Protein AF-A0A2D6RY89-F1 (afdb_monomer_lite)

pLDDT: mean 85.12, std 18.23, range [28.41, 98.81]

Sequence (759 aa):
MRASQLAQAGSLTVRNNATIEAAAVDLNHQANDFQGNVALNVSGTTVVADANVLNVSGQLNGAAELRAQSIEQDGTLTANSSVLLQANHVDLGKQGNSFNSLLRVEDASQATLSSAGTLRVQGANLGNLNLQAQEASLGELGELQQLDIAAAEVRQTAALNVKGDTHLRSDRVDLNNSENDFIGKITVQNPDSANASVSITDKNDLSMQAENLALAARVLGNFELQANNVELGSTQVDGASQIELTGALTQSRSVMLNDASLTAAQISLTNSGNRFNGNTQVQSGGSVALGTSGNLNVNTTSSTGTLALNVGGNAEVSGMQVQFADSQFDGDLVVSANQISQVGRLQVGGDARLESIGGEIDLQHADNRFRGTVSASAEQTRLSTLGDMQLLNLNSRGGQLTADGRMLLLGTIEQTGGALTFTAKGVSRPLSSADIALVLPPSLDVFSSKEAVNPFTGLGRITVASPMIHQRSGQLLTTAGATTQFDSPENGSIVLTQNNQINGQVGVLAGRSHNQSFSYVADRGASLFAVNNDVRLNIGGQGAEADLIAVRARGLATQGSEAVIRARMPYNDLAVGTARSYAGLTLSIPLGGVNGQPGGLATFGESSGSGQSAGAGAIRVEVGDINRPGLGGFLTVLPFEGSNLLPGQVVYLAGPERKGTQAFFYDGARSLDRIPVVYNGTLLLSPQEAAALTTAQGAVVLARQEQTRSVVRTENVAGKIINGVVAEVGPGRPATEGEGGPTKPATCDAEDSGLSCAP

Radius of gyration: 50.95 Å; chains: 1; bounding box: 98×72×189 Å

Secondary structure (DSSP, 8-state):
-EEEEEE-SS--EE-S-EEEEEEEEEE--TT-EE-S-EEEEESS-EEEE-SSEEEEEEEE-S-EEEESSEEEEEEEEEESS-EEEE-SEEEE--TT-EE-SEEEEES-SEEEEE-SSEEEEEEES--EEEEE-SEEEE----EESEEEEE-SEEEESS--EESS-EEEE-SEEEE--TT-EE-S-EEEE-SS-S-EEEEEEESS-EEEE-SEEEEEEEESS-EEEEESEEEEEEEEESS-EEEEESSEEEESS-EEESSEEEE-SEEEE--TT-EE-SEEEEE-SS-EEEEESS-EEEE-TT--S-EEEEESS-EEEEEEEEEE-SEEESS-EEEEEEEEEESS-EEESS-EEEEESSSEEEE--TT-EE-SEEEEEEEEEEEEESS-EEEEEEEEEEEEEEESS-EEE-S-EEE-SSEEEEEE-PPP-BPPHHHHHHHS-TTT-SSTT--PBPTTTS-SB--BBPEEEEE-SS-EEE-TT-EEEEEETTT-EEEEEEEEEE-SEEEEEESSSSSPPP---TTT-B-EEEEEESS-EEEEEEEEEESEEEEEESEEEE-SSS-EEEE-----TTTTTGGGS--SEEEE---BPGGGSBPPPPEESPPPTTSS--TTSSEEEEEB-TTSTT-B--EEEE-STTS---TT--B-EE----TTT--EESS----TTSEEEEETTEEPPPHHHHHHHHHHHHHHHHHHHHHHHHH---HHHHHHHHTT-S----S---------------------S------

Structure (mmCIF, N/CA/C/O backbone):
data_AF-A0A2D6RY89-F1
#
_entry.id   AF-A0A2D6RY89-F1
#
loop_
_atom_site.group_PDB
_atom_site.id
_atom_site.type_symbol
_atom_site.label_atom_id
_atom_site.label_alt_id
_atom_site.label_comp_id
_atom_site.label_asym_id
_atom_site.label_entity_id
_atom_site.label_seq_id
_atom_site.pdbx_PDB_ins_code
_atom_site.Cartn_x
_atom_site.Cartn_y
_atom_site.Cartn_z
_atom_site.occupancy
_atom_site.B_iso_or_equiv
_atom_site.auth_seq_id
_atom_site.auth_comp_id
_atom_site.auth_asym_id
_atom_site.auth_atom_id
_atom_site.pdbx_PDB_model_num
ATOM 1 N N . MET A 1 1 ? -37.012 -13.745 69.828 1.00 83.62 1 MET A N 1
ATOM 2 C CA . MET A 1 1 ? -38.297 -14.470 69.780 1.00 83.62 1 MET A CA 1
ATOM 3 C C . MET A 1 1 ? -38.083 -15.801 69.083 1.00 83.62 1 MET A C 1
ATOM 5 O O . MET A 1 1 ? -37.365 -15.826 68.093 1.00 83.62 1 MET A O 1
ATOM 9 N N . ARG A 1 2 ? -38.680 -16.878 69.604 1.00 88.75 2 ARG A N 1
ATOM 10 C CA . ARG A 1 2 ? -38.724 -18.203 68.969 1.00 88.75 2 ARG A CA 1
ATOM 11 C C . ARG A 1 2 ? -40.179 -18.557 68.690 1.00 88.75 2 ARG A C 1
ATOM 13 O O . ARG A 1 2 ? -40.967 -18.533 69.631 1.00 88.75 2 ARG A O 1
ATOM 20 N N . ALA A 1 3 ? -40.539 -18.854 67.446 1.00 88.69 3 ALA A N 1
ATOM 21 C CA . ALA A 1 3 ? -41.918 -19.182 67.076 1.00 88.69 3 ALA A CA 1
ATOM 22 C C . ALA A 1 3 ? -41.970 -20.140 65.880 1.00 88.69 3 ALA A C 1
ATOM 24 O O . ALA A 1 3 ? -41.087 -20.122 65.037 1.00 88.69 3 ALA A O 1
ATOM 25 N N . SER A 1 4 ? -43.012 -20.960 65.748 1.00 88.00 4 SER A N 1
ATOM 26 C CA . SER A 1 4 ? -43.257 -21.664 64.478 1.00 88.00 4 SER A CA 1
ATOM 27 C C . SER A 1 4 ? -43.655 -20.671 63.383 1.00 88.00 4 SER A C 1
ATOM 29 O O . SER A 1 4 ? -43.133 -20.721 62.278 1.00 88.00 4 SER A O 1
ATOM 31 N N . GLN A 1 5 ? -44.510 -19.710 63.719 1.00 93.25 5 GLN A N 1
ATOM 32 C CA . GLN A 1 5 ? -44.914 -18.608 62.858 1.00 93.25 5 GLN A CA 1
ATOM 33 C C . GLN A 1 5 ? -44.946 -17.328 63.690 1.00 93.25 5 GLN A C 1
ATOM 35 O O . GLN A 1 5 ? -45.514 -17.311 64.783 1.00 93.25 5 GLN A O 1
ATOM 40 N N . LEU A 1 6 ? -44.336 -16.266 63.177 1.00 94.00 6 LEU A N 1
ATOM 41 C CA . LEU A 1 6 ? -44.376 -14.936 63.766 1.00 94.00 6 LEU A CA 1
ATOM 42 C C . LEU A 1 6 ? -45.165 -14.022 62.831 1.00 94.00 6 LEU A C 1
ATOM 44 O O . LEU A 1 6 ? -44.721 -13.754 61.723 1.00 94.00 6 LEU A O 1
ATOM 48 N N . ALA A 1 7 ? -46.325 -13.555 63.276 1.00 92.50 7 ALA A N 1
ATOM 49 C CA . ALA A 1 7 ? -47.165 -12.622 62.534 1.00 92.50 7 ALA A CA 1
ATOM 50 C C . ALA A 1 7 ? -47.575 -11.462 63.443 1.00 92.50 7 ALA A C 1
ATOM 52 O O . ALA A 1 7 ? -47.638 -11.624 64.667 1.00 92.50 7 ALA A O 1
ATOM 53 N N . GLN A 1 8 ? -47.872 -10.307 62.855 1.00 92.81 8 GLN A N 1
ATOM 54 C CA . GLN A 1 8 ? -48.318 -9.125 63.592 1.00 92.81 8 GLN A CA 1
ATOM 55 C C . GLN A 1 8 ? -49.757 -8.725 63.254 1.00 92.81 8 GLN A C 1
ATOM 57 O O . GLN A 1 8 ? -50.231 -8.925 62.140 1.00 92.81 8 GLN A O 1
ATOM 62 N N . ALA A 1 9 ? -50.440 -8.119 64.228 1.00 86.88 9 ALA A N 1
ATOM 63 C CA . ALA A 1 9 ? -51.794 -7.579 64.072 1.00 86.88 9 ALA A CA 1
ATOM 64 C C . ALA A 1 9 ? -51.831 -6.038 63.968 1.00 86.88 9 ALA A C 1
ATOM 66 O O . ALA A 1 9 ? -52.873 -5.468 63.661 1.00 86.88 9 ALA A O 1
ATOM 67 N N . GLY A 1 10 ? -50.709 -5.363 64.238 1.00 90.12 10 GLY A N 1
ATOM 68 C CA . GLY A 1 10 ? -50.548 -3.907 64.203 1.00 90.12 10 GLY A CA 1
ATOM 69 C C . GLY A 1 10 ? -49.065 -3.526 64.176 1.00 90.12 10 GLY A C 1
ATOM 70 O O . GLY A 1 10 ? -48.212 -4.414 64.143 1.00 90.12 10 GLY A O 1
ATOM 71 N N . SER A 1 11 ? -48.760 -2.226 64.189 1.00 93.56 11 SER A N 1
ATOM 72 C CA . SER A 1 11 ? -47.380 -1.725 64.154 1.00 93.56 11 SER A CA 1
ATOM 73 C C . SER A 1 11 ? -46.571 -2.136 65.386 1.00 93.56 11 SER A C 1
ATOM 75 O O . SER A 1 11 ? -47.063 -2.061 66.516 1.00 93.56 11 SER A O 1
ATOM 77 N N . LEU A 1 12 ? -45.307 -2.487 65.176 1.00 93.94 12 LEU A N 1
ATOM 78 C CA . LEU A 1 12 ? -44.342 -2.796 66.225 1.00 93.94 12 LEU A CA 1
ATOM 79 C C . LEU A 1 12 ? -43.350 -1.644 66.410 1.00 93.94 12 LEU A C 1
ATOM 81 O O . LEU A 1 12 ? -42.883 -1.069 65.437 1.00 93.94 12 LEU A O 1
ATOM 85 N N . THR A 1 13 ? -42.976 -1.359 67.657 1.00 94.69 13 THR A N 1
ATOM 86 C CA . THR A 1 13 ? -41.831 -0.493 67.977 1.00 94.69 13 THR A CA 1
ATOM 87 C C . THR A 1 13 ? -40.841 -1.292 68.807 1.00 94.69 13 THR A C 1
ATOM 89 O O . THR A 1 13 ? -41.151 -1.694 69.934 1.00 94.69 13 THR A O 1
ATOM 92 N N . VAL A 1 14 ? -39.646 -1.519 68.272 1.00 94.19 14 VAL A N 1
ATOM 93 C CA . VAL A 1 14 ? -38.585 -2.274 68.941 1.00 94.19 14 VAL A CA 1
ATOM 94 C C . VAL A 1 14 ? -37.374 -1.366 69.120 1.00 94.19 14 VAL A C 1
ATOM 96 O O . VAL A 1 14 ? -36.727 -0.980 68.158 1.00 94.19 14 VAL A O 1
ATOM 99 N N . ARG A 1 15 ? -37.064 -1.013 70.373 1.00 91.69 15 ARG A N 1
ATOM 100 C CA . ARG A 1 15 ? -36.034 -0.005 70.704 1.00 91.69 15 ARG A CA 1
ATOM 101 C C . ARG A 1 15 ? -34.585 -0.502 70.664 1.00 91.69 15 ARG A C 1
ATOM 103 O O . ARG A 1 15 ? -33.672 0.302 70.756 1.00 91.69 15 ARG A O 1
ATOM 110 N N . ASN A 1 16 ? -34.375 -1.813 70.620 1.00 92.75 16 ASN A N 1
ATOM 111 C CA . ASN A 1 16 ? -33.058 -2.456 70.660 1.00 92.75 16 ASN A CA 1
ATOM 112 C C . ASN A 1 16 ? -33.005 -3.561 69.594 1.00 92.75 16 ASN A C 1
ATOM 114 O O . ASN A 1 16 ? -33.972 -3.771 68.865 1.00 92.75 16 ASN A O 1
ATOM 118 N N . ASN A 1 17 ? -31.910 -4.319 69.550 1.00 94.06 17 ASN A N 1
ATOM 119 C CA . ASN A 1 17 ? -31.769 -5.458 68.646 1.00 94.06 17 ASN A CA 1
ATOM 120 C C . ASN A 1 17 ? -32.882 -6.504 68.842 1.00 94.06 17 ASN A C 1
ATOM 122 O O . ASN A 1 17 ? -33.258 -6.843 69.970 1.00 94.06 17 ASN A O 1
ATOM 126 N N . ALA A 1 18 ? -33.354 -7.066 67.732 1.00 94.19 18 ALA A N 1
ATOM 127 C CA . ALA A 1 18 ? -34.334 -8.138 67.685 1.00 94.19 18 ALA A CA 1
ATOM 128 C C . ALA A 1 18 ? -33.711 -9.395 67.070 1.00 94.19 18 ALA A C 1
ATOM 130 O O . ALA A 1 18 ? -33.340 -9.403 65.904 1.00 94.19 18 ALA A O 1
ATOM 131 N N . THR A 1 19 ? -33.640 -10.491 67.826 1.00 95.81 19 THR A N 1
ATOM 132 C CA . THR A 1 19 ? -33.309 -11.813 67.266 1.00 95.81 19 THR A CA 1
ATOM 133 C C . THR A 1 19 ? -34.592 -12.594 67.029 1.00 95.81 19 THR A C 1
ATOM 135 O O . THR A 1 19 ? -35.353 -12.824 67.974 1.00 95.81 19 THR A O 1
ATOM 138 N N . ILE A 1 20 ? -34.844 -13.008 65.792 1.00 95.94 20 ILE A N 1
ATOM 139 C CA . ILE A 1 20 ? -36.036 -13.749 65.379 1.00 95.94 20 ILE A CA 1
ATOM 140 C C . ILE A 1 20 ? -35.599 -15.120 64.872 1.00 95.94 20 ILE A C 1
ATOM 142 O O . ILE A 1 20 ? -34.887 -15.227 63.884 1.00 95.94 20 ILE A O 1
ATOM 146 N N . GLU A 1 21 ? -36.050 -16.173 65.544 1.00 96.44 21 GLU A N 1
ATOM 147 C CA . GLU A 1 21 ? -35.872 -17.562 65.127 1.00 96.44 21 GLU A CA 1
ATOM 148 C C . GLU A 1 21 ? -37.260 -18.149 64.847 1.00 96.44 21 GLU A C 1
ATOM 150 O O . GLU A 1 21 ? -38.028 -18.400 65.783 1.00 96.44 21 GLU A O 1
ATOM 155 N N . ALA A 1 22 ? -37.626 -18.313 63.574 1.00 95.81 22 ALA A N 1
ATOM 156 C CA . ALA A 1 22 ? -38.967 -18.773 63.215 1.00 95.81 22 ALA A CA 1
ATOM 157 C C . ALA A 1 22 ? -39.027 -19.632 61.949 1.00 95.81 22 ALA A C 1
ATOM 159 O O . ALA A 1 22 ? -38.111 -19.604 61.134 1.00 95.81 22 ALA A O 1
ATOM 160 N N . ALA A 1 23 ? -40.109 -20.398 61.758 1.00 94.00 23 ALA A N 1
ATOM 161 C CA . ALA A 1 23 ? -40.321 -21.077 60.476 1.00 94.00 23 ALA A CA 1
ATOM 162 C C . ALA A 1 23 ? -40.936 -20.147 59.420 1.00 94.00 23 ALA A C 1
ATOM 164 O O . ALA A 1 23 ? -40.664 -20.318 58.240 1.00 94.00 23 ALA A O 1
ATOM 165 N N . ALA A 1 24 ? -41.705 -19.136 59.823 1.00 96.19 24 ALA A N 1
ATOM 166 C CA . ALA A 1 24 ? -42.183 -18.074 58.939 1.00 96.19 24 ALA A CA 1
ATOM 167 C C . ALA A 1 24 ? -42.342 -16.755 59.707 1.00 96.19 24 ALA A C 1
ATOM 169 O O . ALA A 1 24 ? -42.677 -16.769 60.896 1.00 96.19 24 ALA A O 1
ATOM 170 N N . VAL A 1 25 ? -42.121 -15.632 59.023 1.00 97.44 25 VAL A N 1
ATOM 171 C CA . VAL A 1 25 ? -42.240 -14.272 59.568 1.00 97.44 25 VAL A CA 1
ATOM 172 C C . VAL A 1 25 ? -43.097 -13.419 58.632 1.00 97.44 25 VAL A C 1
ATOM 174 O O . VAL A 1 25 ? -42.806 -13.346 57.444 1.00 97.44 25 VAL A O 1
ATOM 177 N N . ASP A 1 26 ? -44.125 -12.765 59.171 1.00 96.06 26 ASP A N 1
ATOM 178 C CA . ASP A 1 26 ? -44.972 -11.785 58.481 1.00 96.06 26 ASP A CA 1
ATOM 179 C C . ASP A 1 26 ? -45.147 -10.528 59.352 1.00 96.06 26 ASP A C 1
ATOM 181 O O . ASP A 1 26 ? -46.048 -10.426 60.191 1.00 96.06 26 ASP A O 1
ATOM 185 N N . LEU A 1 27 ? -44.219 -9.585 59.184 1.00 96.31 27 LEU A N 1
ATOM 186 C CA . LEU A 1 27 ? -44.139 -8.296 59.871 1.00 96.31 27 LEU A CA 1
ATOM 187 C C . LEU A 1 27 ? -44.270 -7.143 58.857 1.00 96.31 27 LEU A C 1
ATOM 189 O O . LEU A 1 27 ? -43.399 -6.287 58.749 1.00 96.31 27 LEU A O 1
ATOM 193 N N . ASN A 1 28 ? -45.349 -7.148 58.076 1.00 95.19 28 ASN A N 1
ATOM 194 C CA . ASN A 1 28 ? -45.535 -6.356 56.847 1.00 95.19 28 ASN A CA 1
ATOM 195 C C . ASN A 1 28 ? -46.099 -4.917 56.989 1.00 95.19 28 ASN A C 1
ATOM 197 O O . ASN A 1 28 ? -46.373 -4.252 55.990 1.00 95.19 28 ASN A O 1
ATOM 201 N N . HIS A 1 29 ? -46.319 -4.428 58.205 1.00 95.38 29 HIS A N 1
ATOM 202 C CA . HIS A 1 29 ? -46.971 -3.142 58.479 1.00 95.38 29 HIS A CA 1
ATOM 203 C C . HIS A 1 29 ? -45.955 -2.014 58.312 1.00 95.38 29 HIS A C 1
ATOM 205 O O . HIS A 1 29 ? -44.977 -1.948 59.047 1.00 95.38 29 HIS A O 1
ATOM 211 N N . GLN A 1 30 ? -46.216 -1.089 57.390 1.00 92.69 30 GLN A N 1
ATOM 212 C CA . GLN A 1 30 ? -45.273 -0.027 57.007 1.00 92.69 30 GLN A CA 1
ATOM 213 C C . GLN A 1 30 ? -44.873 0.914 58.153 1.00 92.69 30 GLN A C 1
ATOM 215 O O . GLN A 1 30 ? -43.821 1.526 58.092 1.00 92.69 30 GLN A O 1
ATOM 220 N N . ALA A 1 31 ? -45.701 1.034 59.197 1.00 94.94 31 ALA A N 1
ATOM 221 C CA . ALA A 1 31 ? -45.393 1.838 60.388 1.00 94.94 31 ALA A CA 1
ATOM 222 C C . ALA A 1 31 ? -44.593 1.092 61.478 1.00 94.94 31 ALA A C 1
ATOM 224 O O . ALA A 1 31 ? -44.534 1.560 62.614 1.00 94.94 31 ALA A O 1
ATOM 225 N N . ASN A 1 32 ? -44.062 -0.096 61.184 1.00 96.75 32 ASN A N 1
ATOM 226 C CA . ASN A 1 32 ? -43.111 -0.761 62.072 1.00 96.75 32 ASN A CA 1
ATOM 227 C C . ASN A 1 32 ? -41.845 0.098 62.238 1.00 96.75 32 ASN A C 1
ATOM 229 O O . ASN A 1 32 ? -41.416 0.732 61.284 1.00 96.75 32 ASN A O 1
ATOM 233 N N . ASP A 1 33 ? -41.266 0.123 63.436 1.00 96.00 33 ASP A N 1
ATOM 234 C CA . ASP A 1 33 ? -40.065 0.903 63.765 1.00 96.00 33 ASP A CA 1
ATOM 235 C C . ASP A 1 33 ? -39.095 0.042 64.590 1.00 96.00 33 ASP A C 1
ATOM 237 O O . ASP A 1 33 ? -39.232 -0.103 65.814 1.00 96.00 33 ASP A O 1
ATOM 241 N N . PHE A 1 34 ? -38.142 -0.583 63.905 1.00 96.25 34 PHE A N 1
ATOM 242 C CA . PHE A 1 34 ? -37.035 -1.344 64.470 1.00 96.25 34 PHE A CA 1
ATOM 243 C C . PHE A 1 34 ? -35.803 -0.438 64.579 1.00 96.25 34 PHE A C 1
ATOM 245 O O . PHE A 1 34 ? -35.070 -0.217 63.625 1.00 96.25 34 PHE A O 1
ATOM 252 N N . GLN A 1 35 ? -35.526 0.056 65.785 1.00 93.44 35 GLN A N 1
ATOM 253 C CA . GLN A 1 35 ? -34.433 1.008 66.035 1.00 93.44 35 GLN A CA 1
ATOM 254 C C . GLN A 1 35 ? -33.048 0.341 66.147 1.00 93.44 35 GLN A C 1
ATOM 256 O O . GLN A 1 35 ? -32.043 1.030 66.303 1.00 93.44 35 GLN A O 1
ATOM 261 N N . GLY A 1 36 ? -32.983 -0.994 66.116 1.00 92.94 36 GLY A N 1
ATOM 262 C CA . GLY A 1 36 ? -31.749 -1.778 66.201 1.00 92.94 36 GLY A CA 1
ATOM 263 C C . GLY A 1 36 ? -31.712 -2.913 65.179 1.00 92.94 36 GLY A C 1
ATOM 264 O O . GLY A 1 36 ? -32.656 -3.109 64.419 1.00 92.94 36 GLY A O 1
ATOM 265 N N . ASN A 1 37 ? -30.628 -3.691 65.183 1.00 95.19 37 ASN A N 1
ATOM 266 C CA . ASN A 1 37 ? -30.436 -4.792 64.235 1.00 95.19 37 ASN A CA 1
ATOM 267 C C . ASN A 1 37 ? -31.517 -5.877 64.391 1.00 95.19 37 ASN A C 1
ATOM 269 O O . ASN A 1 37 ? -31.775 -6.365 65.497 1.00 95.19 37 ASN A O 1
ATOM 273 N N . VAL A 1 38 ? -32.093 -6.298 63.269 1.00 96.81 38 VAL A N 1
ATOM 274 C CA . VAL A 1 38 ? -33.040 -7.404 63.150 1.00 96.81 38 VAL A CA 1
ATOM 275 C C . VAL A 1 38 ? -32.298 -8.633 62.616 1.00 96.81 38 VAL A C 1
ATOM 277 O O . VAL A 1 38 ? -32.110 -8.813 61.413 1.00 96.81 38 VAL A O 1
ATOM 280 N N . ALA A 1 39 ? -31.871 -9.503 63.531 1.00 96.62 39 ALA A N 1
ATOM 281 C CA . ALA A 1 39 ? -31.233 -10.777 63.215 1.00 96.62 39 ALA A CA 1
ATOM 282 C C . ALA A 1 39 ? -32.298 -11.837 62.884 1.00 96.62 39 ALA A C 1
ATOM 284 O O . ALA A 1 39 ? -32.951 -12.381 63.781 1.00 96.62 39 ALA A O 1
ATOM 285 N N . LEU A 1 40 ? -32.474 -12.117 61.594 1.00 96.56 40 LEU A N 1
ATOM 286 C CA . LEU A 1 40 ? -33.474 -13.022 61.034 1.00 96.56 40 LEU A CA 1
ATOM 287 C C . LEU A 1 40 ? -32.872 -14.413 60.816 1.00 96.56 40 LEU A C 1
ATOM 289 O O . LEU A 1 40 ? -32.021 -14.589 59.957 1.00 96.56 40 LEU A O 1
ATOM 293 N N . ASN A 1 41 ? -33.337 -15.415 61.559 1.00 96.50 41 ASN A N 1
ATOM 294 C CA . ASN A 1 41 ? -33.009 -16.829 61.366 1.00 96.50 41 ASN A CA 1
ATOM 295 C C . ASN A 1 41 ? -34.297 -17.580 61.018 1.00 96.50 41 ASN A C 1
ATOM 297 O O . ASN A 1 41 ? -34.966 -18.137 61.895 1.00 96.50 41 ASN A O 1
ATOM 301 N N . VAL A 1 42 ? -34.684 -17.528 59.742 1.00 97.00 42 VAL A N 1
ATOM 302 C CA . VAL A 1 42 ? -36.005 -17.971 59.279 1.00 97.00 42 VAL A CA 1
ATOM 303 C C . VAL A 1 42 ? -35.879 -19.113 58.279 1.00 97.00 42 VAL A C 1
ATOM 305 O O . VAL A 1 42 ? -35.154 -19.006 57.290 1.00 97.00 42 VAL A O 1
ATOM 308 N N . SER A 1 43 ? -36.567 -20.235 58.527 1.00 94.81 43 SER A N 1
ATOM 309 C CA . SER A 1 43 ? -36.483 -21.403 57.636 1.00 94.81 43 SER A CA 1
ATOM 310 C C . SER A 1 43 ? -37.407 -21.337 56.411 1.00 94.81 43 SER A C 1
ATOM 312 O O . SER A 1 43 ? -37.089 -21.934 55.387 1.00 94.81 43 SER A O 1
ATOM 314 N N . GLY A 1 44 ? -38.522 -20.612 56.500 1.00 94.25 44 GLY A N 1
ATOM 315 C CA . GLY A 1 44 ? -39.506 -20.401 55.435 1.00 94.25 44 GLY A CA 1
ATOM 316 C C . GLY A 1 44 ? -39.611 -18.934 55.013 1.00 94.25 44 GLY A C 1
ATOM 317 O O . GLY A 1 44 ? -38.609 -18.223 54.961 1.00 94.25 44 GLY A O 1
ATOM 318 N N . THR A 1 45 ? -40.817 -18.488 54.653 1.00 96.31 45 THR A N 1
ATOM 319 C CA . THR A 1 45 ? -41.041 -17.144 54.096 1.00 96.31 45 THR A CA 1
ATOM 320 C C . THR A 1 45 ? -40.845 -16.044 55.133 1.00 96.31 45 THR A C 1
ATOM 322 O O . THR A 1 45 ? -41.284 -16.184 56.278 1.00 96.31 45 THR A O 1
ATOM 325 N N . THR A 1 46 ? -40.238 -14.935 54.714 1.00 97.88 46 THR A N 1
ATOM 326 C CA . THR A 1 46 ? -39.985 -13.763 55.561 1.00 97.88 46 THR A CA 1
ATOM 327 C C . THR A 1 46 ? -40.521 -12.505 54.896 1.00 97.88 46 THR A C 1
ATOM 329 O O . THR A 1 46 ? -40.084 -12.171 53.805 1.00 97.88 46 THR A O 1
ATOM 332 N N . VAL A 1 47 ? -41.414 -11.776 55.556 1.00 97.56 47 VAL A N 1
ATOM 333 C CA . VAL A 1 47 ? -41.797 -10.414 55.167 1.00 97.56 47 VAL A CA 1
ATOM 334 C C . VAL A 1 47 ? -41.530 -9.499 56.349 1.00 97.56 47 VAL A C 1
ATOM 336 O O . VAL A 1 47 ? -42.050 -9.743 57.439 1.00 97.56 47 VAL A O 1
ATOM 339 N N . VAL A 1 48 ? -40.716 -8.465 56.158 1.00 97.50 48 VAL A N 1
ATOM 340 C CA . VAL A 1 48 ? -40.439 -7.454 57.187 1.00 97.50 48 VAL A CA 1
ATOM 341 C C . VAL A 1 48 ? -40.508 -6.072 56.556 1.00 97.50 48 VAL A C 1
ATOM 343 O O . VAL A 1 48 ? -39.809 -5.788 55.587 1.00 97.50 48 VAL A O 1
ATOM 346 N N . ALA A 1 49 ? -41.357 -5.222 57.120 1.00 97.19 49 ALA A N 1
ATOM 347 C CA . ALA A 1 49 ? -41.434 -3.808 56.802 1.00 97.19 49 ALA A CA 1
ATOM 348 C C . ALA A 1 49 ? -40.914 -2.974 57.977 1.00 97.19 49 ALA A C 1
ATOM 350 O O . ALA A 1 49 ? -41.138 -3.341 59.134 1.00 97.19 49 ALA A O 1
ATOM 351 N N . ASP A 1 50 ? -40.275 -1.853 57.659 1.00 97.19 50 ASP A N 1
ATOM 352 C CA . ASP A 1 50 ? -39.869 -0.788 58.574 1.00 97.19 50 ASP A CA 1
ATOM 353 C C . ASP A 1 50 ? -40.219 0.581 57.966 1.00 97.19 50 ASP A C 1
ATOM 355 O O . ASP A 1 50 ? -40.189 0.756 56.747 1.00 97.19 50 ASP A O 1
ATOM 359 N N . ALA A 1 51 ? -40.575 1.558 58.795 1.00 95.69 51 ALA A N 1
ATOM 360 C CA . ALA A 1 51 ? -40.944 2.901 58.356 1.00 95.69 51 ALA A CA 1
ATOM 361 C C . ALA A 1 51 ? -39.737 3.732 57.898 1.00 95.69 51 ALA A C 1
ATOM 363 O O . ALA A 1 51 ? -39.915 4.688 57.142 1.00 95.69 51 ALA A O 1
ATOM 364 N N . ASN A 1 52 ? -38.539 3.387 58.377 1.00 94.94 52 ASN A N 1
ATOM 365 C CA . ASN A 1 52 ? -37.307 4.156 58.286 1.00 94.94 52 ASN A CA 1
ATOM 366 C C . ASN A 1 52 ? -36.165 3.271 57.745 1.00 94.94 52 ASN A C 1
ATOM 368 O O . ASN A 1 52 ? -36.075 3.057 56.534 1.00 94.94 52 ASN A O 1
ATOM 372 N N . VAL A 1 53 ? -35.291 2.776 58.628 1.00 96.62 53 VAL A N 1
ATOM 373 C CA . VAL A 1 53 ? -34.086 2.009 58.301 1.00 96.62 53 VAL A CA 1
ATOM 374 C C . VAL A 1 53 ? -34.229 0.602 58.855 1.00 96.62 53 VAL A C 1
ATOM 376 O O . VAL A 1 53 ? -34.248 0.402 60.068 1.00 96.62 53 VAL A O 1
ATOM 379 N N . LEU A 1 54 ? -34.244 -0.387 57.970 1.00 97.19 54 LEU A N 1
ATOM 380 C CA . LEU A 1 54 ? -34.221 -1.785 58.365 1.00 97.19 54 LEU A CA 1
ATOM 381 C C . LEU A 1 54 ? -32.778 -2.302 58.356 1.00 97.19 54 LEU A C 1
ATOM 383 O O . LEU A 1 54 ? -32.250 -2.671 57.309 1.00 97.19 54 LEU A O 1
ATOM 387 N N . ASN A 1 55 ? -32.158 -2.353 59.536 1.00 96.62 55 ASN A N 1
ATOM 388 C CA . ASN A 1 55 ? -30.850 -2.980 59.736 1.00 96.62 55 ASN A CA 1
ATOM 389 C C . ASN A 1 55 ? -30.998 -4.497 59.891 1.00 96.62 55 ASN A C 1
ATOM 391 O O . ASN A 1 55 ? -31.585 -4.953 60.873 1.00 96.62 55 ASN A O 1
ATOM 395 N N . VAL A 1 56 ? -30.459 -5.287 58.958 1.00 96.81 56 VAL A N 1
ATOM 396 C CA . VAL A 1 56 ? -30.635 -6.751 58.934 1.00 96.81 56 VAL A CA 1
ATOM 397 C C . VAL A 1 56 ? -29.342 -7.543 59.111 1.00 96.81 56 VAL A C 1
ATOM 399 O O . VAL A 1 56 ? -28.235 -7.095 58.811 1.00 96.81 56 VAL A O 1
ATOM 402 N N . SER A 1 57 ? -29.497 -8.775 59.592 1.00 96.94 57 SER A N 1
ATOM 403 C CA . SER A 1 57 ? -28.466 -9.819 59.598 1.00 96.94 57 SER A CA 1
ATOM 404 C C . SER A 1 57 ? -29.108 -11.204 59.733 1.00 96.94 57 SER A C 1
ATOM 406 O O . SER A 1 57 ? -30.303 -11.310 60.009 1.00 96.94 57 SER A O 1
ATOM 408 N N . GLY A 1 58 ? -28.327 -12.274 59.576 1.00 96.31 58 GLY A N 1
ATOM 409 C CA . GLY A 1 58 ? -28.765 -13.644 59.869 1.00 96.31 58 GLY A CA 1
ATOM 410 C C . GLY A 1 58 ? -28.914 -14.535 58.635 1.00 96.31 58 GLY A C 1
ATOM 411 O O . GLY A 1 58 ? -28.223 -14.352 57.632 1.00 96.31 58 GLY A O 1
ATOM 412 N N . GLN A 1 59 ? -29.778 -15.545 58.730 1.00 96.94 59 GLN A N 1
ATOM 413 C CA . GLN A 1 59 ? -29.993 -16.576 57.720 1.00 96.94 59 GLN A CA 1
ATOM 414 C C . GLN A 1 59 ? -31.471 -16.693 57.306 1.00 96.94 59 GLN A C 1
ATOM 416 O O . GLN A 1 59 ? -32.341 -17.046 58.105 1.00 96.94 59 GLN A O 1
ATOM 421 N N . LEU A 1 60 ? -31.735 -16.491 56.017 1.00 97.19 60 LEU A N 1
ATOM 422 C CA . LEU A 1 60 ? -33.039 -16.611 55.366 1.00 97.19 60 LEU A CA 1
ATOM 423 C C . LEU A 1 60 ? -33.030 -17.833 54.439 1.00 97.19 60 LEU A C 1
ATOM 425 O O . LEU A 1 60 ? -32.329 -17.848 53.426 1.00 97.19 60 LEU A O 1
ATOM 429 N N . ASN A 1 61 ? -33.784 -18.882 54.771 1.00 95.62 61 ASN A N 1
ATOM 430 C CA . ASN A 1 61 ? -33.812 -20.102 53.954 1.00 95.62 61 ASN A CA 1
ATOM 431 C C . ASN A 1 61 ? -34.995 -20.174 52.973 1.00 95.62 61 ASN A C 1
ATOM 433 O O . ASN A 1 61 ? -34.880 -20.863 51.961 1.00 95.62 61 ASN A O 1
ATOM 437 N N . GLY A 1 62 ? -36.091 -19.451 53.223 1.00 95.19 62 GLY A N 1
ATOM 438 C CA . GLY A 1 62 ? -37.198 -19.283 52.275 1.00 95.19 62 GLY A CA 1
ATOM 439 C C . GLY A 1 62 ? -37.201 -17.908 51.604 1.00 95.19 62 GLY A C 1
ATOM 440 O O . GLY A 1 62 ? -36.328 -17.079 51.863 1.00 95.19 62 GLY A O 1
ATOM 441 N N . ALA A 1 63 ? -38.170 -17.677 50.713 1.00 97.06 63 ALA A N 1
ATOM 442 C CA . ALA A 1 63 ? -38.306 -16.402 50.012 1.00 97.06 63 ALA A CA 1
ATOM 443 C C . ALA A 1 63 ? -38.495 -15.245 51.005 1.00 97.06 63 ALA A C 1
ATOM 445 O O . ALA A 1 63 ? -39.264 -15.372 51.965 1.00 97.06 63 ALA A O 1
ATOM 446 N N . ALA A 1 64 ? -37.800 -14.135 50.769 1.00 97.81 64 ALA A N 1
ATOM 447 C CA . ALA A 1 64 ? -37.826 -12.985 51.657 1.00 97.81 64 ALA A CA 1
ATOM 448 C C . ALA A 1 64 ? -38.215 -11.698 50.931 1.00 97.81 64 ALA A C 1
ATOM 450 O O . ALA A 1 64 ? -37.814 -11.473 49.793 1.00 97.81 64 ALA A O 1
ATOM 451 N N . GLU A 1 65 ? -38.957 -10.845 51.622 1.00 97.88 65 GLU A N 1
ATOM 452 C CA . GLU A 1 65 ? -39.305 -9.499 51.200 1.00 97.88 65 GLU A CA 1
ATOM 453 C C . GLU A 1 65 ? -39.005 -8.521 52.338 1.00 97.88 65 GLU A C 1
ATOM 455 O O . GLU A 1 65 ? -39.537 -8.646 53.445 1.00 97.88 65 GLU A O 1
ATOM 460 N N . LEU A 1 66 ? -38.130 -7.559 52.061 1.00 98.06 66 LEU A N 1
ATOM 461 C CA . LEU A 1 66 ? -37.704 -6.525 52.995 1.00 98.06 66 LEU A CA 1
ATOM 462 C C . LEU A 1 66 ? -38.113 -5.164 52.431 1.00 98.06 66 LEU A C 1
ATOM 464 O O . LEU A 1 66 ? -37.773 -4.842 51.291 1.00 98.06 66 LEU A O 1
ATOM 468 N N . ARG A 1 67 ? -38.850 -4.378 53.220 1.00 98.12 67 ARG A N 1
ATOM 469 C CA . ARG A 1 67 ? -39.378 -3.070 52.807 1.00 98.12 67 ARG A CA 1
ATOM 470 C C . ARG A 1 67 ? -38.996 -1.991 53.813 1.00 98.12 67 ARG A C 1
ATOM 472 O O . ARG A 1 67 ? -39.302 -2.145 54.992 1.00 98.12 67 ARG A O 1
ATOM 479 N N . ALA A 1 68 ? -38.370 -0.908 53.365 1.00 97.38 68 ALA A N 1
ATOM 480 C CA . ALA A 1 68 ? -38.024 0.236 54.213 1.00 97.38 68 ALA A CA 1
ATOM 481 C C . ALA A 1 68 ? -37.741 1.492 53.372 1.00 97.38 68 ALA A C 1
ATOM 483 O O . ALA A 1 68 ? -37.769 1.431 52.147 1.00 97.38 68 ALA A O 1
ATOM 484 N N . GLN A 1 69 ? -37.441 2.636 53.995 1.00 96.25 69 GLN A N 1
ATOM 485 C CA . GLN A 1 69 ? -36.837 3.755 53.252 1.00 96.25 69 GLN A CA 1
ATOM 486 C C . GLN A 1 69 ? -35.371 3.448 52.915 1.00 96.25 69 GLN A C 1
ATOM 488 O O . GLN A 1 69 ? -34.927 3.730 51.800 1.00 96.25 69 GLN A O 1
ATOM 493 N N . SER A 1 70 ? -34.655 2.839 53.866 1.00 97.69 70 SER A N 1
ATOM 494 C CA . SER A 1 70 ? -33.286 2.332 53.724 1.00 97.69 70 SER A CA 1
ATOM 495 C C . SER A 1 70 ? -33.201 0.898 54.249 1.00 97.69 70 SER A C 1
ATOM 497 O O . SER A 1 70 ? -33.737 0.599 55.317 1.00 97.69 70 SER A O 1
ATOM 499 N N . ILE A 1 71 ? -32.535 0.005 53.523 1.00 98.25 71 ILE A N 1
ATOM 500 C CA . ILE A 1 71 ? -32.195 -1.340 54.004 1.00 98.25 71 ILE A CA 1
ATOM 501 C C . ILE A 1 71 ? -30.684 -1.396 54.168 1.00 98.25 71 ILE A C 1
ATOM 503 O O . ILE A 1 71 ? -29.948 -1.253 53.198 1.00 98.25 71 ILE A O 1
ATOM 507 N N . GLU A 1 72 ? -30.235 -1.635 55.391 1.00 97.06 72 GLU A N 1
ATOM 508 C CA . GLU A 1 72 ? -28.826 -1.623 55.784 1.00 97.06 72 GLU A CA 1
ATOM 509 C C . GLU A 1 72 ? -28.478 -2.927 56.511 1.00 97.06 72 GLU A C 1
ATOM 511 O O . GLU A 1 72 ? -29.345 -3.754 56.809 1.00 97.06 72 GLU A O 1
ATOM 516 N N . GLN A 1 73 ? -27.199 -3.143 56.804 1.00 93.94 73 GLN A N 1
ATOM 517 C CA . GLN A 1 73 ? -26.737 -4.364 57.462 1.00 93.94 73 GLN A CA 1
ATOM 518 C C . GLN A 1 73 ? -25.787 -4.069 58.631 1.00 93.94 73 GLN A C 1
ATOM 520 O O . GLN A 1 73 ? -24.806 -3.331 58.514 1.00 93.94 73 GLN A O 1
ATOM 525 N N . ASP A 1 74 ? -26.000 -4.764 59.746 1.00 88.94 74 ASP A N 1
ATOM 526 C CA . ASP A 1 74 ? -25.096 -4.725 60.905 1.00 88.94 74 ASP A CA 1
ATOM 527 C C . ASP A 1 74 ? -24.232 -6.002 60.992 1.00 88.94 74 ASP A C 1
ATOM 529 O O . ASP A 1 74 ? -23.102 -5.997 61.482 1.00 88.94 74 ASP A O 1
ATOM 533 N N . GLY A 1 75 ? -24.684 -7.100 60.380 1.00 91.38 75 GLY A N 1
ATOM 534 C CA . GLY A 1 75 ? -23.976 -8.383 60.289 1.00 91.38 75 GLY A CA 1
ATOM 535 C C . GLY A 1 75 ? -24.011 -8.966 58.878 1.00 91.38 75 GLY A C 1
ATOM 536 O O . GLY A 1 75 ? -24.487 -8.320 57.951 1.00 91.38 75 GLY A O 1
ATOM 537 N N . THR A 1 76 ? -23.498 -10.185 58.703 1.00 95.31 76 THR A N 1
ATOM 538 C CA . THR A 1 76 ? -23.631 -10.896 57.425 1.00 95.31 76 THR A CA 1
ATOM 539 C C . THR A 1 76 ? -25.058 -11.403 57.239 1.00 95.31 76 THR A C 1
ATOM 541 O O . THR A 1 76 ? -25.723 -11.809 58.199 1.00 95.31 76 THR A O 1
ATOM 544 N N . LEU A 1 77 ? -25.507 -11.417 55.990 1.00 96.38 77 LEU A N 1
ATOM 545 C CA . LEU A 1 77 ? -26.784 -11.966 55.567 1.00 96.38 77 LEU A CA 1
ATOM 546 C C . LEU A 1 77 ? -26.546 -13.158 54.635 1.00 96.38 77 LEU A C 1
ATOM 548 O O . LEU A 1 77 ? -25.828 -13.063 53.639 1.00 96.38 77 LEU A O 1
ATOM 552 N N . THR A 1 78 ? -27.143 -14.298 54.970 1.00 96.94 78 THR A N 1
ATOM 553 C CA . THR A 1 78 ? -27.167 -15.491 54.115 1.00 96.94 78 THR A CA 1
ATOM 554 C C . THR A 1 78 ? -28.590 -15.730 53.638 1.00 96.94 78 THR A C 1
ATOM 556 O O . THR A 1 78 ? -29.471 -15.975 54.458 1.00 96.94 78 THR A O 1
ATOM 559 N N . ALA A 1 79 ? -28.821 -15.696 52.330 1.00 96.62 79 ALA A N 1
ATOM 560 C CA . ALA A 1 79 ? -30.108 -15.999 51.721 1.00 96.62 79 ALA A CA 1
ATOM 561 C C . ALA A 1 79 ? -29.990 -17.205 50.779 1.00 96.62 79 ALA A C 1
ATOM 563 O O . ALA A 1 79 ? -29.250 -17.173 49.796 1.00 96.62 79 ALA A O 1
ATOM 564 N N . ASN A 1 80 ? -30.742 -18.268 51.069 1.00 95.44 80 ASN A N 1
ATOM 565 C CA . ASN A 1 80 ? -30.758 -19.505 50.275 1.00 95.44 80 ASN A CA 1
ATOM 566 C C . ASN A 1 80 ? -31.916 -19.578 49.264 1.00 95.44 80 ASN A C 1
ATOM 568 O O . ASN A 1 80 ? -32.035 -20.555 48.531 1.00 95.44 80 ASN A O 1
ATOM 572 N N . SER A 1 81 ? -32.751 -18.542 49.218 1.00 96.44 81 SER A N 1
ATOM 573 C CA . SER A 1 81 ? -33.896 -18.380 48.317 1.00 96.44 81 SER A CA 1
ATOM 574 C C . SER A 1 81 ? -33.936 -16.943 47.783 1.00 96.44 81 SER A C 1
ATOM 576 O O . SER A 1 81 ? -33.081 -16.129 48.135 1.00 96.44 81 SER A O 1
ATOM 578 N N . SER A 1 82 ? -34.903 -16.626 46.918 1.00 96.31 82 SER A N 1
ATOM 579 C CA . SER A 1 82 ? -35.046 -15.284 46.347 1.00 96.31 82 SER A CA 1
ATOM 580 C C . SER A 1 82 ? -35.329 -14.226 47.415 1.00 96.31 82 SER A C 1
ATOM 582 O O . SER A 1 82 ? -36.164 -14.449 48.297 1.00 96.31 82 SER A O 1
ATOM 584 N N . VAL A 1 83 ? -34.697 -13.062 47.286 1.00 97.88 83 VAL A N 1
ATOM 585 C CA . VAL A 1 83 ? -34.913 -11.908 48.167 1.00 97.88 83 VAL A CA 1
ATOM 586 C C . VAL A 1 83 ? -35.377 -10.719 47.334 1.00 97.88 83 VAL A C 1
ATOM 588 O O . VAL A 1 83 ? -34.746 -10.395 46.332 1.00 97.88 83 VAL A O 1
ATOM 591 N N . LEU A 1 84 ? -36.462 -10.075 47.754 1.00 97.75 84 LEU A N 1
ATOM 592 C CA . LEU A 1 84 ? -36.937 -8.796 47.238 1.00 97.75 84 LEU A CA 1
ATOM 593 C C . LEU A 1 84 ? -36.605 -7.689 48.244 1.00 97.75 84 LEU A C 1
ATOM 595 O O . LEU A 1 84 ? -36.973 -7.780 49.416 1.00 97.75 84 LEU A O 1
ATOM 599 N N . LEU A 1 85 ? -35.918 -6.655 47.773 1.00 98.00 85 LEU A N 1
ATOM 600 C CA . LEU A 1 85 ? -35.580 -5.447 48.513 1.00 98.00 85 LEU A CA 1
ATOM 601 C C . LEU A 1 85 ? -36.337 -4.271 47.895 1.00 98.00 85 LEU A C 1
ATOM 603 O O . LEU A 1 85 ? -36.129 -3.954 46.726 1.00 98.00 85 LEU A O 1
ATOM 607 N N . GLN A 1 86 ? -37.198 -3.628 48.677 1.00 97.12 86 GLN A N 1
ATOM 608 C CA . GLN A 1 86 ? -37.926 -2.425 48.268 1.00 97.12 86 GLN A CA 1
ATOM 609 C C . GLN A 1 86 ? -37.537 -1.277 49.194 1.00 97.12 86 GLN A C 1
ATOM 611 O O . GLN A 1 86 ? -38.006 -1.206 50.334 1.00 97.12 86 GLN A O 1
ATOM 616 N N . ALA A 1 87 ? -36.643 -0.415 48.718 1.00 96.94 87 ALA A N 1
ATOM 617 C CA . ALA A 1 87 ? -36.160 0.746 49.454 1.00 96.9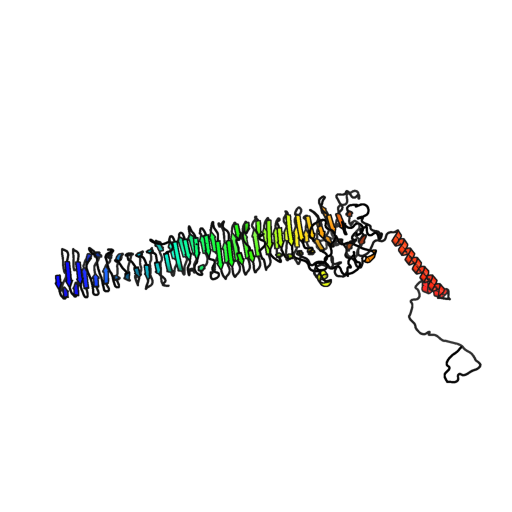4 87 ALA A CA 1
ATOM 618 C C . ALA A 1 87 ? -35.519 1.760 48.508 1.00 96.94 87 ALA A C 1
ATOM 620 O O . ALA A 1 87 ? -34.967 1.382 47.482 1.00 96.94 87 ALA A O 1
ATOM 621 N N . ASN A 1 88 ? -35.520 3.039 48.894 1.00 96.12 88 ASN A N 1
ATOM 622 C CA . ASN A 1 88 ? -34.814 4.076 48.138 1.00 96.12 88 ASN A CA 1
ATOM 623 C C . ASN A 1 88 ? -33.285 3.908 48.234 1.00 96.12 88 ASN A C 1
ATOM 625 O O . ASN A 1 88 ? -32.561 4.259 47.302 1.00 96.12 88 ASN A O 1
ATOM 629 N N . HIS A 1 89 ? -32.796 3.379 49.358 1.00 97.75 89 HIS A N 1
ATOM 630 C CA . HIS A 1 89 ? -31.387 3.071 49.580 1.00 97.75 89 HIS A CA 1
ATOM 631 C C . HIS A 1 89 ? -31.216 1.625 50.054 1.00 97.75 89 HIS A C 1
ATOM 633 O O . HIS A 1 89 ? -31.944 1.163 50.932 1.00 97.75 89 HIS A O 1
ATOM 639 N N . VAL A 1 90 ? -30.251 0.912 49.480 1.00 98.25 90 VAL A N 1
ATOM 640 C CA . VAL A 1 90 ? -29.894 -0.452 49.882 1.00 98.25 90 VAL A CA 1
ATOM 641 C C . VAL A 1 90 ? -28.384 -0.536 50.085 1.00 98.25 90 VAL A C 1
ATOM 643 O O . VAL A 1 90 ? -27.631 -0.345 49.135 1.00 98.25 90 VAL A O 1
ATOM 646 N N . ASP A 1 91 ? -27.935 -0.887 51.289 1.00 97.44 91 ASP A N 1
ATOM 647 C CA . ASP A 1 91 ? -26.535 -1.187 51.601 1.00 97.44 91 ASP A CA 1
ATOM 648 C C . ASP A 1 91 ? -26.391 -2.574 52.245 1.00 97.44 91 ASP A C 1
ATOM 650 O O . ASP A 1 91 ? -26.426 -2.759 53.465 1.00 97.44 91 ASP A O 1
ATOM 654 N N . LEU A 1 92 ? -26.179 -3.564 51.378 1.00 97.12 92 LEU A N 1
ATOM 655 C CA . LEU A 1 92 ? -25.797 -4.935 51.706 1.00 97.12 92 LEU A CA 1
ATOM 656 C C . LEU A 1 92 ? -24.364 -5.245 51.218 1.00 97.12 92 LEU A C 1
ATOM 658 O O . LEU A 1 92 ? -24.066 -6.348 50.755 1.00 97.12 92 LEU A O 1
ATOM 662 N N . GLY A 1 93 ? -23.449 -4.273 51.316 1.00 95.00 93 GLY A N 1
ATOM 663 C CA . GLY A 1 93 ? -22.043 -4.358 50.897 1.00 95.00 93 GLY A CA 1
ATOM 664 C C . GLY A 1 93 ? -21.048 -5.199 51.731 1.00 95.00 93 GLY A C 1
ATOM 665 O O . GLY A 1 93 ? -19.847 -5.079 51.496 1.00 95.00 93 GLY A O 1
ATOM 666 N N . LYS A 1 94 ? -21.448 -6.046 52.698 1.00 94.19 94 LYS A N 1
ATOM 667 C CA . LYS A 1 94 ? -20.482 -6.831 53.498 1.00 94.19 94 LYS A CA 1
ATOM 668 C C . LYS A 1 94 ? -20.027 -8.068 52.722 1.00 94.19 94 LYS A C 1
ATOM 670 O O . LYS A 1 94 ? -20.839 -8.913 52.363 1.00 94.19 94 LYS A O 1
ATOM 675 N N . GLN A 1 95 ? -18.713 -8.244 52.565 1.00 89.25 95 GLN A N 1
ATOM 676 C CA . GLN A 1 95 ? -18.134 -9.354 51.783 1.00 89.25 95 GLN A CA 1
ATOM 677 C C . GLN A 1 95 ? -18.473 -10.760 52.303 1.00 89.25 95 GLN A C 1
ATOM 679 O O . GLN A 1 95 ? -18.414 -11.724 51.549 1.00 89.25 95 GLN A O 1
ATOM 684 N N . GLY A 1 96 ? -18.854 -10.894 53.578 1.00 92.25 96 GLY A N 1
ATOM 685 C CA . GLY A 1 96 ? -19.284 -12.173 54.156 1.00 92.25 96 GLY A CA 1
ATOM 686 C C . GLY A 1 96 ? -20.715 -12.594 53.798 1.00 92.25 96 GLY A C 1
ATOM 687 O O . GLY A 1 96 ? -21.168 -13.639 54.261 1.00 92.25 96 GLY A O 1
ATOM 688 N N . ASN A 1 97 ? -21.446 -11.794 53.021 1.00 96.62 97 ASN A N 1
ATOM 689 C CA . ASN A 1 97 ? -22.803 -12.117 52.593 1.00 96.62 97 ASN A CA 1
ATOM 690 C C . ASN A 1 97 ? -22.825 -13.278 51.589 1.00 96.62 97 ASN A C 1
ATOM 692 O O . ASN A 1 97 ? -21.943 -13.422 50.742 1.00 96.62 97 ASN A O 1
ATOM 696 N N . SER A 1 98 ? -23.880 -14.086 51.626 1.00 96.56 98 SER A N 1
ATOM 697 C CA . SER A 1 98 ? -24.073 -15.213 50.707 1.00 96.56 98 SER A CA 1
ATOM 698 C C . SER A 1 98 ? -25.492 -15.177 50.154 1.00 96.56 98 SER A C 1
ATOM 700 O O . SER A 1 98 ? -26.447 -15.506 50.852 1.00 96.56 98 SER A O 1
ATOM 702 N N . PHE A 1 99 ? -25.629 -14.759 48.896 1.00 96.50 99 PHE A N 1
ATOM 703 C CA . PHE A 1 99 ? -26.906 -14.717 48.185 1.00 96.50 99 PHE A CA 1
ATOM 704 C C . PHE A 1 99 ? -26.940 -15.853 47.159 1.00 96.50 99 PHE A C 1
ATOM 706 O O . PHE A 1 99 ? -26.518 -15.698 46.019 1.00 96.50 99 PHE A O 1
ATOM 713 N N . ASN A 1 100 ? -27.431 -17.025 47.564 1.00 93.50 100 ASN A N 1
ATOM 714 C CA . ASN A 1 100 ? -27.370 -18.248 46.749 1.00 93.50 100 ASN A CA 1
ATOM 715 C C . ASN A 1 100 ? -28.469 -18.328 45.669 1.00 93.50 100 ASN A C 1
ATOM 717 O O . ASN A 1 100 ? -28.576 -19.327 44.958 1.00 93.50 100 ASN A O 1
ATOM 721 N N . SER A 1 101 ? -29.293 -17.287 45.537 1.00 95.31 101 SER A N 1
ATOM 722 C CA . SER A 1 101 ? -30.407 -17.198 44.590 1.00 95.31 101 SER A CA 1
ATOM 723 C C . SER A 1 101 ? -30.524 -15.779 44.012 1.00 95.31 101 SER A C 1
ATOM 725 O O . SER A 1 101 ? -29.568 -15.008 44.050 1.00 95.31 101 SER A O 1
ATOM 727 N N . LEU A 1 102 ? -31.676 -15.446 43.428 1.00 96.56 102 LEU A N 1
ATOM 728 C CA . LEU A 1 102 ? -31.958 -14.129 42.865 1.00 96.56 102 LEU A CA 1
ATOM 729 C C . LEU A 1 102 ? -32.138 -13.068 43.960 1.00 96.56 102 LEU A C 1
ATOM 731 O O . LEU A 1 102 ? -32.951 -13.243 44.869 1.00 96.56 102 LEU A O 1
ATOM 735 N N . LEU A 1 103 ? -31.451 -11.941 43.802 1.00 97.62 103 LEU A N 1
ATOM 736 C CA . LEU A 1 103 ? -31.688 -10.718 44.553 1.00 97.62 103 LEU A CA 1
ATOM 737 C C . LEU A 1 103 ? -32.398 -9.703 43.649 1.00 97.62 103 LEU A C 1
ATOM 739 O O . LEU A 1 103 ? -31.833 -9.254 42.653 1.00 97.62 103 LEU A O 1
ATOM 743 N N . ARG A 1 104 ? -33.648 -9.368 43.971 1.00 97.44 104 ARG A N 1
ATOM 744 C CA . ARG A 1 104 ? -34.442 -8.360 43.265 1.00 97.44 104 ARG A CA 1
ATOM 745 C C . ARG A 1 104 ? -34.449 -7.065 44.071 1.00 97.44 104 ARG A C 1
ATOM 747 O O . ARG A 1 104 ? -34.798 -7.096 45.245 1.00 97.44 104 ARG A O 1
ATOM 754 N N . VAL A 1 105 ? -34.082 -5.950 43.452 1.00 97.69 105 VAL A N 1
ATOM 755 C CA . VAL A 1 105 ? -34.093 -4.612 44.061 1.00 97.69 105 VAL A CA 1
ATOM 756 C C . VAL A 1 105 ? -35.067 -3.730 43.292 1.00 97.69 105 VAL A C 1
ATOM 758 O O . VAL A 1 105 ? -35.043 -3.722 42.069 1.00 97.69 105 VAL A O 1
ATOM 761 N N . GLU A 1 106 ? -35.938 -2.998 43.969 1.00 96.12 106 GLU A N 1
ATOM 762 C CA . GLU A 1 106 ? -36.902 -2.111 43.309 1.00 96.12 106 GLU A CA 1
ATOM 763 C C . GLU A 1 106 ? -36.832 -0.701 43.885 1.00 96.12 106 GLU A C 1
ATOM 765 O O . GLU A 1 106 ? -36.709 -0.530 45.099 1.00 96.12 106 GLU A O 1
ATOM 770 N N . ASP A 1 107 ? -36.928 0.287 42.988 1.00 93.44 107 ASP A N 1
ATOM 771 C CA . ASP A 1 107 ? -37.061 1.717 43.293 1.00 93.44 107 ASP A CA 1
ATOM 772 C C . ASP A 1 107 ? -35.917 2.302 44.148 1.00 93.44 107 ASP A C 1
ATOM 774 O O . ASP A 1 107 ? -36.095 3.281 44.877 1.00 93.44 107 ASP A O 1
ATOM 778 N N . ALA A 1 108 ? -34.719 1.718 44.039 1.00 96.38 108 ALA A N 1
ATOM 779 C CA . ALA A 1 108 ? -33.529 2.173 44.745 1.00 96.38 108 ALA A CA 1
ATOM 780 C C . ALA A 1 108 ? -32.768 3.226 43.932 1.00 96.38 108 ALA A C 1
ATOM 782 O O . ALA A 1 108 ? -32.190 2.919 42.890 1.00 96.38 108 ALA A O 1
ATOM 783 N N . SER A 1 109 ? -32.664 4.455 44.445 1.00 96.12 109 SER A N 1
ATOM 784 C CA . SER A 1 109 ? -31.749 5.458 43.877 1.00 96.12 109 SER A CA 1
ATOM 785 C C . SER A 1 109 ? -30.281 5.039 44.003 1.00 96.12 109 SER A C 1
ATOM 787 O O . SER A 1 109 ? -29.458 5.420 43.171 1.00 96.12 109 SER A O 1
ATOM 789 N N . GLN A 1 110 ? -29.956 4.219 45.005 1.00 96.75 110 GLN A N 1
ATOM 790 C CA . GLN A 1 110 ? -28.637 3.628 45.189 1.00 96.75 110 GLN A CA 1
ATOM 791 C C . GLN A 1 110 ? -28.741 2.237 45.823 1.00 96.75 110 GLN A C 1
ATOM 793 O O . GLN A 1 110 ? -29.406 2.065 46.846 1.00 96.75 110 GLN A O 1
ATOM 798 N N . ALA A 1 111 ? -28.024 1.269 45.254 1.00 97.88 111 ALA A N 1
ATOM 799 C CA . ALA A 1 111 ? -27.887 -0.075 45.794 1.00 97.88 111 ALA A CA 1
ATOM 800 C C . ALA A 1 111 ? -26.414 -0.511 45.819 1.00 97.88 111 ALA A C 1
ATOM 802 O O . ALA A 1 111 ? -25.765 -0.581 44.778 1.00 97.88 111 ALA A O 1
ATOM 803 N N . THR A 1 112 ? -25.905 -0.843 47.003 1.00 97.88 112 THR A N 1
ATOM 804 C CA . THR A 1 112 ? -24.579 -1.429 47.226 1.00 97.88 112 THR A CA 1
ATOM 805 C C . THR A 1 112 ? -24.757 -2.858 47.712 1.00 97.88 112 THR A C 1
ATOM 807 O O . THR A 1 112 ? -25.338 -3.093 48.768 1.00 97.88 112 THR A O 1
ATOM 810 N N . LEU A 1 113 ? -24.264 -3.832 46.954 1.00 97.75 113 LEU A N 1
ATOM 811 C CA . LEU A 1 113 ? -24.493 -5.250 47.206 1.00 97.75 113 LEU A CA 1
ATOM 812 C C . LEU A 1 113 ? -23.168 -6.002 47.155 1.00 97.75 113 LEU A C 1
ATOM 814 O O . LEU A 1 113 ? -22.397 -5.858 46.208 1.00 97.75 113 LEU A O 1
ATOM 818 N N . SER A 1 114 ? -22.909 -6.849 48.147 1.00 97.62 114 SER A N 1
ATOM 819 C CA . SER A 1 114 ? -21.740 -7.723 48.140 1.00 97.62 114 SER A CA 1
ATOM 820 C C . SER A 1 114 ? -22.112 -9.172 48.406 1.00 97.62 114 SER A C 1
ATOM 822 O O . SER A 1 114 ? -23.018 -9.440 49.187 1.00 97.62 114 SER A O 1
ATOM 824 N N . SER A 1 115 ? -21.418 -10.116 47.771 1.00 96.44 115 SER A N 1
ATOM 825 C CA . SER A 1 115 ? -21.505 -11.536 48.100 1.00 96.44 115 SER A CA 1
ATOM 826 C C . SER A 1 115 ? -20.158 -12.237 47.964 1.00 96.44 115 SER A C 1
ATOM 828 O O . SER A 1 115 ? -19.398 -11.958 47.047 1.00 96.44 115 SER A O 1
ATOM 830 N N . ALA A 1 116 ? -19.893 -13.222 48.820 1.00 94.19 116 ALA A N 1
ATOM 831 C CA . ALA A 1 116 ? -18.717 -14.084 48.721 1.00 94.19 116 ALA A CA 1
ATOM 832 C C . ALA A 1 116 ? -18.714 -14.998 47.474 1.00 94.19 116 ALA A C 1
ATOM 834 O O . ALA A 1 116 ? -17.683 -15.577 47.148 1.00 94.19 116 ALA A O 1
ATOM 835 N N . GLY A 1 117 ? -19.859 -15.171 46.801 1.00 93.69 117 GLY A N 1
ATOM 836 C CA . GLY A 1 117 ? -20.024 -16.060 45.645 1.00 93.69 117 GLY A CA 1
ATOM 837 C C . GLY A 1 117 ? -20.605 -15.347 44.423 1.00 93.69 117 GLY A C 1
ATOM 838 O O . GLY A 1 117 ? -20.251 -14.205 44.133 1.00 93.69 117 GLY A O 1
ATOM 839 N N . THR A 1 118 ? -21.498 -16.027 43.701 1.00 95.31 118 THR A N 1
ATOM 840 C CA . THR A 1 118 ? -22.241 -15.432 42.583 1.00 95.31 118 THR A CA 1
ATOM 841 C C . THR A 1 118 ? -23.351 -14.521 43.100 1.00 95.31 118 THR A C 1
ATOM 843 O O . THR A 1 118 ? -24.220 -14.967 43.847 1.00 95.31 118 THR A O 1
ATOM 846 N N . LEU A 1 119 ? -23.388 -13.280 42.628 1.00 97.00 119 LEU A N 1
ATOM 847 C CA . LEU A 1 119 ? -24.452 -12.323 42.892 1.00 97.00 119 LEU A CA 1
ATOM 848 C C . LEU A 1 119 ? -25.338 -12.173 41.646 1.00 97.00 119 LEU A C 1
ATOM 850 O O . LEU A 1 119 ? -24.903 -11.658 40.616 1.00 97.00 119 LEU A O 1
ATOM 854 N N . ARG A 1 120 ? -26.585 -12.652 41.731 1.00 97.56 120 ARG A N 1
ATOM 855 C CA . ARG A 1 120 ? -27.598 -12.530 40.668 1.00 97.56 120 ARG A CA 1
ATOM 856 C C . ARG A 1 120 ? -28.539 -11.383 41.004 1.00 97.56 120 ARG A C 1
ATOM 858 O O . ARG A 1 120 ? -29.281 -11.503 41.976 1.00 97.56 120 ARG A O 1
ATOM 865 N N . VAL A 1 121 ? -28.522 -10.314 40.213 1.00 97.44 121 VAL A N 1
ATOM 866 C CA . VAL A 1 121 ? -29.294 -9.093 40.496 1.00 97.44 121 VAL A CA 1
ATOM 867 C C . VAL A 1 121 ? -30.313 -8.830 39.397 1.00 97.44 121 VAL A C 1
ATOM 869 O O . VAL A 1 121 ? -29.983 -8.872 38.213 1.00 97.44 121 VAL A O 1
ATOM 872 N N . GLN A 1 122 ? -31.546 -8.546 39.802 1.00 96.75 122 GLN A N 1
ATOM 873 C CA . GLN A 1 122 ? -32.607 -7.994 38.959 1.00 96.75 122 GLN A CA 1
ATOM 874 C C . GLN A 1 122 ? -33.269 -6.821 39.669 1.00 96.75 122 GLN A C 1
ATOM 876 O O . GLN A 1 122 ? -33.110 -6.644 40.875 1.00 96.75 122 GLN A O 1
ATOM 881 N N . GLY A 1 123 ? -34.056 -6.050 38.939 1.00 91.19 123 GLY A N 1
ATOM 882 C CA . GLY A 1 123 ? -34.769 -4.935 39.503 1.00 91.19 123 GLY A CA 1
ATOM 883 C C . GLY A 1 123 ? -35.415 -4.012 38.491 1.00 91.19 123 GLY A C 1
ATOM 884 O O . GLY A 1 123 ? -35.332 -4.211 37.283 1.00 91.19 123 GLY A O 1
ATOM 885 N N . ALA A 1 124 ? -36.072 -2.992 39.023 1.00 91.81 124 ALA A N 1
ATOM 886 C CA . ALA A 1 124 ? -36.683 -1.925 38.250 1.00 91.81 124 ALA A CA 1
ATOM 887 C C . ALA A 1 124 ? -36.373 -0.578 38.906 1.00 91.81 124 ALA A C 1
ATOM 889 O O . ALA A 1 124 ? -36.342 -0.480 40.135 1.00 91.81 124 ALA A O 1
ATOM 890 N N . ASN A 1 125 ? -36.168 0.445 38.072 1.00 88.31 125 ASN A N 1
ATOM 891 C CA . ASN A 1 125 ? -35.892 1.823 38.489 1.00 88.31 125 ASN A CA 1
ATOM 892 C C . ASN A 1 125 ? -34.673 1.961 39.420 1.00 88.31 125 ASN A C 1
ATOM 894 O O . ASN A 1 125 ? -34.718 2.716 40.391 1.00 88.31 125 ASN A O 1
ATOM 898 N N . LEU A 1 126 ? -33.589 1.226 39.147 1.00 94.38 126 LEU A N 1
ATOM 899 C CA . LEU A 1 126 ? -32.343 1.397 39.890 1.00 94.38 126 LEU A CA 1
ATOM 900 C C . LEU A 1 126 ? -31.604 2.644 39.397 1.00 94.38 126 LEU A C 1
ATOM 902 O O . LEU A 1 126 ? -31.378 2.784 38.205 1.00 94.38 126 LEU A O 1
ATOM 906 N N . GLY A 1 127 ? -31.181 3.520 40.307 1.00 94.31 127 GLY A N 1
ATOM 907 C CA . GLY A 1 127 ? -30.309 4.652 39.991 1.00 94.31 127 GLY A CA 1
ATOM 908 C C . GLY A 1 127 ? -28.852 4.211 39.845 1.00 94.31 127 GLY A C 1
ATOM 909 O O . GLY A 1 127 ? -28.386 3.922 38.745 1.00 94.31 127 GLY A O 1
ATOM 910 N N . ASN A 1 128 ? -28.127 4.150 40.961 1.00 97.06 128 ASN A N 1
ATOM 911 C CA . ASN A 1 128 ? -26.725 3.733 41.009 1.00 97.06 128 ASN A CA 1
ATOM 912 C C . ASN A 1 128 ? -26.605 2.314 41.570 1.00 97.06 128 ASN A C 1
ATOM 914 O O . ASN A 1 128 ? -27.111 2.040 42.660 1.00 97.06 128 ASN A O 1
ATOM 918 N N . LEU A 1 129 ? -25.892 1.429 40.874 1.00 97.62 129 LEU A N 1
ATOM 919 C CA . LEU A 1 129 ? -25.680 0.049 41.312 1.00 97.62 129 LEU A CA 1
ATOM 920 C C . LEU A 1 129 ? -24.192 -0.238 41.528 1.00 97.62 129 LEU A C 1
ATOM 922 O O . LEU A 1 129 ? -23.412 -0.146 40.588 1.00 97.62 129 LEU A O 1
ATOM 926 N N . ASN A 1 130 ? -23.819 -0.633 42.746 1.00 97.81 130 ASN A N 1
ATOM 927 C CA . ASN A 1 130 ? -22.470 -1.055 43.115 1.00 97.81 130 ASN A CA 1
ATOM 928 C C . ASN A 1 130 ? -22.474 -2.523 43.560 1.00 97.81 130 ASN A C 1
ATOM 930 O O . ASN A 1 130 ? -23.150 -2.880 44.528 1.00 97.81 130 ASN A O 1
ATOM 934 N N . LEU A 1 131 ? -21.724 -3.373 42.861 1.00 97.69 131 LEU A N 1
ATOM 935 C CA . LEU A 1 131 ? -21.647 -4.809 43.116 1.00 97.69 131 LEU A CA 1
ATOM 936 C C . LEU A 1 131 ? -20.226 -5.241 43.482 1.00 97.69 131 LEU A C 1
ATOM 938 O O . LEU A 1 131 ? -19.266 -4.902 42.793 1.00 97.69 131 LEU A O 1
ATOM 942 N N . GLN A 1 132 ? -20.095 -6.088 44.502 1.00 97.25 132 GLN A N 1
ATOM 943 C CA . GLN A 1 132 ? -18.852 -6.800 44.815 1.00 97.25 132 GLN A CA 1
ATOM 944 C C . GLN A 1 132 ? -19.112 -8.299 44.952 1.00 97.25 132 GLN A C 1
ATOM 946 O O . GLN A 1 132 ? -19.789 -8.720 45.887 1.00 97.25 132 GLN A O 1
ATOM 951 N N . ALA A 1 133 ? -18.577 -9.117 44.053 1.00 96.06 133 ALA A N 1
ATOM 952 C CA . ALA A 1 133 ? -18.847 -10.554 44.047 1.00 96.06 133 ALA A CA 1
ATOM 953 C C . ALA A 1 133 ? -17.671 -11.368 43.497 1.00 96.06 133 ALA A C 1
ATOM 955 O O . ALA A 1 133 ? -16.737 -10.807 42.936 1.00 96.06 133 ALA A O 1
ATOM 956 N N . GLN A 1 134 ? -17.721 -12.697 43.605 1.00 93.88 134 GLN A N 1
ATOM 957 C CA . GLN A 1 134 ? -16.852 -13.547 42.783 1.00 93.88 134 GLN A CA 1
ATOM 958 C C . GLN A 1 134 ? -17.327 -13.521 41.322 1.00 93.88 134 GLN A C 1
ATOM 960 O O . GLN A 1 134 ? -16.524 -13.370 40.404 1.00 93.88 134 GLN A O 1
ATOM 965 N N . GLU A 1 135 ? -18.642 -13.611 41.119 1.00 96.00 135 GLU A N 1
ATOM 966 C CA . GLU A 1 135 ? -19.304 -13.520 39.816 1.00 96.00 135 GLU A CA 1
ATOM 967 C C . GLU A 1 135 ? -20.519 -12.594 39.930 1.00 96.00 135 GLU A C 1
ATOM 969 O O . GLU A 1 135 ? -21.314 -12.736 40.860 1.00 96.00 135 GLU A O 1
ATOM 974 N N . ALA A 1 136 ? -20.711 -11.684 38.981 1.00 97.44 136 ALA A N 1
ATOM 975 C CA . ALA A 1 136 ? -21.910 -10.861 38.873 1.00 97.44 136 ALA A CA 1
ATOM 976 C C . ALA A 1 136 ? -22.742 -11.306 37.663 1.00 97.44 136 ALA A C 1
ATOM 978 O O . ALA A 1 136 ? -22.231 -11.410 36.550 1.00 97.44 136 ALA A O 1
ATOM 979 N N . SER A 1 137 ? -24.033 -11.558 37.872 1.00 97.62 137 SER A N 1
ATOM 980 C CA . SER A 1 137 ? -24.988 -11.894 36.815 1.00 97.62 137 SER A CA 1
ATOM 981 C C . SER A 1 137 ? -26.123 -10.879 36.821 1.00 97.62 137 SER A C 1
ATOM 983 O O . SER A 1 137 ? -26.960 -10.876 37.725 1.00 97.62 137 SER A O 1
ATOM 985 N N . LEU A 1 138 ? -26.155 -10.043 35.791 1.00 97.62 138 LEU A N 1
ATOM 986 C CA . LEU A 1 138 ? -27.073 -8.919 35.652 1.00 97.62 138 LEU A CA 1
ATOM 987 C C . LEU A 1 138 ? -28.318 -9.352 34.869 1.00 97.62 138 LEU A C 1
ATOM 989 O O . LEU A 1 138 ? -28.213 -9.911 33.776 1.00 97.62 138 LEU A O 1
ATOM 993 N N . GLY A 1 139 ? -29.504 -9.158 35.433 1.00 96.44 139 GLY A N 1
ATOM 994 C CA . GLY A 1 139 ? -30.769 -9.325 34.720 1.00 96.44 139 GLY A CA 1
ATOM 995 C C . GLY A 1 139 ? -31.344 -7.993 34.264 1.00 96.44 139 GLY A C 1
ATOM 996 O O . GLY A 1 139 ? -30.605 -7.081 33.916 1.00 96.44 139 GLY A O 1
ATOM 997 N N . GLU A 1 140 ? -32.670 -7.895 34.231 1.00 95.69 140 GLU A N 1
ATOM 998 C CA . GLU A 1 140 ? -33.358 -6.625 33.995 1.00 95.69 140 GLU A CA 1
ATOM 999 C C . GLU A 1 140 ? -33.122 -5.707 35.201 1.00 95.69 140 GLU A C 1
ATOM 1001 O O . GLU A 1 140 ? -33.316 -6.160 36.326 1.00 95.69 140 GLU A O 1
ATOM 1006 N N . LEU A 1 141 ? -32.649 -4.475 34.979 1.00 95.31 141 LEU A N 1
ATOM 1007 C CA . LEU A 1 141 ? -32.297 -3.511 36.040 1.00 95.31 141 LEU A CA 1
ATOM 1008 C C . LEU A 1 141 ? -33.000 -2.145 35.887 1.00 95.31 141 LEU A C 1
ATOM 1010 O O . LEU A 1 141 ? -32.878 -1.286 36.758 1.00 95.31 141 LEU A O 1
ATOM 1014 N N . GLY A 1 142 ? -33.749 -1.930 34.801 1.00 92.38 142 GLY A N 1
ATOM 1015 C CA . GLY A 1 142 ? -34.277 -0.611 34.438 1.00 92.38 142 GLY A CA 1
ATOM 1016 C C . GLY A 1 142 ? -33.200 0.332 33.884 1.00 92.38 142 GLY A C 1
ATOM 1017 O O . GLY A 1 142 ? -32.195 -0.120 33.337 1.00 92.38 142 GLY A O 1
ATOM 1018 N N . GLU A 1 143 ? -33.436 1.643 33.986 1.00 94.69 143 GLU A N 1
ATOM 1019 C CA . GLU A 1 143 ? -32.487 2.672 33.539 1.00 94.69 143 GLU A CA 1
ATOM 1020 C C . GLU A 1 143 ? -31.516 3.055 34.660 1.00 94.69 143 GLU A C 1
ATOM 1022 O O . GLU A 1 143 ? -31.911 3.743 35.599 1.00 94.69 143 GLU A O 1
ATOM 1027 N N . LEU A 1 144 ? -30.249 2.664 34.533 1.00 96.06 144 LEU A N 1
ATOM 1028 C CA . LEU A 1 144 ? -29.198 2.992 35.496 1.00 96.06 144 LEU A CA 1
ATOM 1029 C C . LEU A 1 144 ? -28.590 4.368 35.204 1.00 96.06 144 LEU A C 1
ATOM 1031 O O . LEU A 1 144 ? -28.330 4.717 34.054 1.00 96.06 144 LEU A O 1
ATOM 1035 N N . GLN A 1 145 ? -28.291 5.129 36.251 1.00 96.00 145 GLN A N 1
ATOM 1036 C CA . GLN A 1 145 ? -27.465 6.338 36.179 1.00 96.00 145 GLN A CA 1
ATOM 1037 C C . GLN A 1 145 ? -25.971 6.005 36.255 1.00 96.00 145 GLN A C 1
ATOM 1039 O O . GLN A 1 145 ? -25.168 6.694 35.638 1.00 96.00 145 GLN A O 1
ATOM 1044 N N . GLN A 1 146 ? -25.598 4.939 36.968 1.00 96.94 146 GLN A N 1
ATOM 1045 C CA . GLN A 1 146 ? -24.219 4.460 37.070 1.00 96.94 146 GLN A CA 1
ATOM 1046 C C . GLN A 1 146 ? -24.187 2.964 37.408 1.00 96.94 146 GLN A C 1
ATOM 1048 O O . GLN A 1 146 ? -25.024 2.474 38.175 1.00 96.94 146 GLN A O 1
ATOM 1053 N N . LEU A 1 147 ? -23.199 2.251 36.865 1.00 97.44 147 LEU A N 1
ATOM 1054 C CA . LEU A 1 147 ? -22.964 0.832 37.136 1.00 97.44 147 LEU A CA 1
ATOM 1055 C C . LEU A 1 147 ? -21.507 0.588 37.539 1.00 97.44 147 LEU A C 1
ATOM 1057 O O . LEU A 1 147 ? -20.610 0.685 36.709 1.00 97.44 147 LEU A O 1
ATOM 1061 N N . ASP A 1 148 ? -21.275 0.200 38.788 1.00 97.75 148 ASP A N 1
ATOM 1062 C CA . ASP A 1 148 ? -19.956 -0.163 39.303 1.00 97.75 148 ASP A CA 1
ATOM 1063 C C . ASP A 1 148 ? -19.943 -1.639 39.708 1.00 97.75 148 ASP A C 1
ATOM 1065 O O . ASP A 1 148 ? -20.749 -2.088 40.523 1.00 97.75 148 ASP A O 1
ATOM 1069 N N . ILE A 1 149 ? -19.020 -2.421 39.155 1.00 97.31 149 ILE A N 1
ATOM 1070 C CA . ILE A 1 149 ? -18.909 -3.850 39.452 1.00 97.31 149 ILE A CA 1
ATOM 1071 C C . ILE A 1 149 ? -17.460 -4.204 39.736 1.00 97.31 149 ILE A C 1
ATOM 1073 O O . ILE A 1 149 ? -16.573 -3.951 38.927 1.00 97.31 149 ILE A O 1
ATOM 1077 N N . ALA A 1 150 ? -17.228 -4.874 40.857 1.00 96.06 150 ALA A N 1
ATOM 1078 C CA . ALA A 1 150 ? -15.984 -5.555 41.162 1.00 96.06 150 ALA A CA 1
ATOM 1079 C C . ALA A 1 150 ? -16.245 -7.059 41.299 1.00 96.06 150 ALA A C 1
ATOM 1081 O O . ALA A 1 150 ? -16.738 -7.520 42.331 1.00 96.06 150 ALA A O 1
ATOM 1082 N N . ALA A 1 151 ? -15.918 -7.817 40.256 1.00 94.69 151 ALA A N 1
ATOM 1083 C CA . ALA A 1 151 ? -16.074 -9.267 40.232 1.00 94.69 151 ALA A CA 1
ATOM 1084 C C . ALA A 1 151 ? -15.066 -9.918 39.289 1.00 94.69 151 ALA A C 1
ATOM 1086 O O . ALA A 1 151 ? -14.647 -9.296 38.320 1.00 94.69 151 ALA A O 1
ATOM 1087 N N . ALA A 1 152 ? -14.700 -11.179 39.520 1.00 92.25 152 ALA A N 1
ATOM 1088 C CA . ALA A 1 152 ? -13.806 -11.882 38.596 1.00 92.25 152 ALA A CA 1
ATOM 1089 C C . ALA A 1 152 ? -14.474 -12.128 37.233 1.00 92.25 152 ALA A C 1
ATOM 1091 O O . ALA A 1 152 ? -13.809 -12.082 36.202 1.00 92.25 152 ALA A O 1
ATOM 1092 N N . GLU A 1 153 ? -15.794 -12.342 37.229 1.00 94.62 153 GLU A N 1
ATOM 1093 C CA . GLU A 1 153 ? -16.594 -12.478 36.014 1.00 94.62 153 GLU A CA 1
ATOM 1094 C C . GLU A 1 153 ? -17.888 -11.658 36.097 1.00 94.62 153 GLU A C 1
ATOM 1096 O O . GLU A 1 153 ? -18.597 -11.687 37.105 1.00 94.62 153 GLU A O 1
ATOM 1101 N N . VAL A 1 154 ? -18.215 -10.960 35.010 1.00 97.00 154 VAL A N 1
ATOM 1102 C CA . VAL A 1 154 ? -19.474 -10.238 34.809 1.00 97.00 154 VAL A CA 1
ATOM 1103 C C . VAL A 1 154 ? -20.203 -10.837 33.616 1.00 97.00 154 VAL A C 1
ATOM 1105 O O . VAL A 1 154 ? -19.652 -10.929 32.520 1.00 97.00 154 VAL A O 1
ATOM 1108 N N . ARG A 1 155 ? -21.460 -11.223 33.820 1.00 97.25 155 ARG A N 1
ATOM 1109 C CA . ARG A 1 155 ? -22.365 -11.703 32.774 1.00 97.25 155 ARG A CA 1
ATOM 1110 C C . ARG A 1 155 ? -23.670 -10.940 32.813 1.00 97.25 155 ARG A C 1
ATOM 1112 O O . ARG A 1 155 ? -24.086 -10.452 33.864 1.00 97.25 155 ARG A O 1
ATOM 1119 N N . GLN A 1 156 ? -24.372 -10.956 31.692 1.00 96.69 156 GLN A N 1
ATOM 1120 C CA . GLN A 1 156 ? -25.744 -10.478 31.621 1.00 96.69 156 GLN A CA 1
ATOM 1121 C C . GLN A 1 156 ? -26.714 -11.544 31.109 1.00 96.69 156 GLN A C 1
ATOM 1123 O O . GLN A 1 156 ? -26.346 -12.497 30.425 1.00 96.69 156 GLN A O 1
ATOM 1128 N N . THR A 1 157 ? -27.981 -11.360 31.461 1.00 95.69 157 THR A N 1
ATOM 1129 C CA . THR A 1 157 ? -29.122 -12.202 31.069 1.00 95.69 157 THR A CA 1
ATOM 1130 C C . THR A 1 157 ? -30.265 -11.388 30.460 1.00 95.69 157 THR A C 1
ATOM 1132 O O . THR A 1 157 ? -31.164 -11.964 29.854 1.00 95.69 157 THR A O 1
ATOM 1135 N N . ALA A 1 158 ? -30.213 -10.059 30.574 1.00 95.38 158 ALA A N 1
ATOM 1136 C CA . ALA A 1 158 ? -31.093 -9.109 29.904 1.00 95.38 158 ALA A CA 1
ATOM 1137 C C . ALA A 1 158 ? -30.261 -7.942 29.350 1.00 95.38 158 ALA A C 1
ATOM 1139 O O . ALA A 1 158 ? -29.057 -7.865 29.600 1.00 95.38 158 ALA A O 1
ATOM 1140 N N . ALA A 1 159 ? -30.902 -7.069 28.576 1.00 95.50 159 ALA A N 1
ATOM 1141 C CA . ALA A 1 159 ? -30.271 -5.859 28.072 1.00 95.50 159 ALA A CA 1
ATOM 1142 C C . ALA A 1 159 ? -30.021 -4.858 29.206 1.00 95.50 159 ALA A C 1
ATOM 1144 O O . ALA A 1 159 ? -30.845 -4.722 30.115 1.00 95.50 159 ALA A O 1
ATOM 1145 N N . LEU A 1 160 ? -28.896 -4.153 29.128 1.00 96.00 160 LEU A N 1
ATOM 1146 C CA . LEU A 1 160 ? -28.516 -3.107 30.069 1.00 96.00 160 LEU A CA 1
ATOM 1147 C C . LEU A 1 160 ? -28.726 -1.731 29.438 1.00 96.00 160 LEU A C 1
ATOM 1149 O O . LEU A 1 160 ? -28.347 -1.504 28.293 1.00 96.00 160 LEU A O 1
ATOM 1153 N N . ASN A 1 161 ? -29.318 -0.818 30.203 1.00 95.06 161 ASN A N 1
ATOM 1154 C CA . ASN A 1 161 ? -29.524 0.576 29.824 1.00 95.06 161 ASN A CA 1
ATOM 1155 C C . ASN A 1 161 ? -28.857 1.460 30.882 1.00 95.06 161 ASN A C 1
ATOM 1157 O O . ASN A 1 161 ? -29.375 1.581 31.994 1.00 95.06 161 ASN A O 1
ATOM 1161 N N . VAL A 1 162 ? -27.697 2.033 30.553 1.00 95.88 162 VAL A N 1
ATOM 1162 C CA . VAL A 1 162 ? -26.892 2.839 31.483 1.00 95.88 162 VAL A CA 1
ATOM 1163 C C . VAL A 1 162 ? -26.684 4.229 30.892 1.00 95.88 162 VAL A C 1
ATOM 1165 O O . VAL A 1 162 ? -26.037 4.399 29.860 1.00 95.88 162 VAL A O 1
ATOM 1168 N N . LYS A 1 163 ? -27.254 5.239 31.551 1.00 94.50 163 LYS A N 1
ATOM 1169 C CA . LYS A 1 163 ? -27.225 6.638 31.109 1.00 94.50 163 LYS A CA 1
ATOM 1170 C C . LYS A 1 163 ? -25.925 7.359 31.462 1.00 94.50 163 LYS A C 1
ATOM 1172 O O . LYS A 1 163 ? -25.574 8.310 30.770 1.00 94.50 163 LYS A O 1
ATOM 1177 N N . GLY A 1 164 ? -25.234 6.925 32.514 1.00 94.12 164 GLY A N 1
ATOM 1178 C CA . GLY A 1 164 ? -23.908 7.418 32.892 1.00 94.12 164 GLY A CA 1
ATOM 1179 C C . GLY A 1 164 ? -22.823 6.357 32.733 1.00 94.12 164 GLY A C 1
ATOM 1180 O O . GLY A 1 164 ? -22.925 5.468 31.887 1.00 94.12 164 GLY A O 1
ATOM 1181 N N . ASP A 1 165 ? -21.763 6.474 33.529 1.00 95.06 165 ASP A N 1
ATOM 1182 C CA . ASP A 1 165 ? -20.560 5.657 33.373 1.00 95.06 165 ASP A CA 1
ATOM 1183 C C . ASP A 1 165 ? -20.728 4.233 33.920 1.00 95.06 165 ASP A C 1
ATOM 1185 O O . ASP A 1 165 ? -21.490 3.963 34.856 1.00 95.06 165 ASP A O 1
ATOM 1189 N N . THR A 1 166 ? -19.970 3.314 33.325 1.00 96.62 166 THR A N 1
ATOM 1190 C CA . THR A 1 166 ? -19.864 1.924 33.767 1.00 96.62 166 THR A CA 1
ATOM 1191 C C . THR A 1 166 ? -18.418 1.616 34.147 1.00 96.62 166 THR A C 1
ATOM 1193 O O . THR A 1 166 ? -17.524 1.689 33.303 1.00 96.62 166 THR A O 1
ATOM 1196 N N . HIS A 1 167 ? -18.172 1.233 35.399 1.00 96.38 167 HIS A N 1
ATOM 1197 C CA . HIS A 1 167 ? -16.853 0.829 35.886 1.00 96.38 167 HIS A CA 1
ATOM 1198 C C . HIS A 1 167 ? -16.840 -0.668 36.181 1.00 96.38 167 HIS A C 1
ATOM 1200 O O . HIS A 1 167 ? -17.538 -1.155 37.069 1.00 96.38 167 HIS A O 1
ATOM 1206 N N . LEU A 1 168 ? -16.013 -1.410 35.450 1.00 94.88 168 LEU A N 1
ATOM 1207 C CA . LEU A 1 168 ? -15.872 -2.854 35.592 1.00 94.88 168 LEU A CA 1
ATOM 1208 C C . LEU A 1 168 ? -14.464 -3.166 36.078 1.00 94.88 168 LEU A C 1
ATOM 1210 O O . LEU A 1 168 ? -13.499 -3.019 35.335 1.00 94.88 168 LEU A O 1
ATOM 1214 N N . ARG A 1 169 ? -14.337 -3.628 37.319 1.00 93.56 169 ARG A N 1
ATOM 1215 C CA . ARG A 1 169 ? -13.104 -4.221 37.829 1.00 93.56 169 ARG A CA 1
ATOM 1216 C C . ARG A 1 169 ? -13.197 -5.739 37.704 1.00 93.56 169 ARG A C 1
ATOM 1218 O O . ARG A 1 169 ? -13.674 -6.393 38.634 1.00 93.56 169 ARG A O 1
ATOM 1225 N N . SER A 1 170 ? -12.826 -6.270 36.537 1.00 92.12 170 SER A N 1
ATOM 1226 C CA . SER A 1 170 ? -13.054 -7.669 36.162 1.00 92.12 170 SER A CA 1
ATOM 1227 C C . SER A 1 170 ? -12.090 -8.172 35.091 1.00 92.12 170 SER A C 1
ATOM 1229 O O . SER A 1 170 ? -11.715 -7.416 34.202 1.00 92.12 170 SER A O 1
ATOM 1231 N N . ASP A 1 171 ? -11.755 -9.464 35.133 1.00 89.25 171 ASP A N 1
ATOM 1232 C CA . ASP A 1 171 ? -10.920 -10.112 34.112 1.00 89.25 171 ASP A CA 1
ATOM 1233 C C . ASP A 1 171 ? -11.758 -10.711 32.967 1.00 89.25 171 ASP A C 1
ATOM 1235 O O . ASP A 1 171 ? -11.238 -10.992 31.880 1.00 89.25 171 ASP A O 1
ATOM 1239 N N . ARG A 1 172 ? -13.065 -10.916 33.190 1.00 92.56 172 ARG A N 1
ATOM 1240 C CA . ARG A 1 172 ? -13.990 -11.477 32.202 1.00 92.56 172 ARG A CA 1
ATOM 1241 C C . ARG A 1 172 ? -15.327 -10.748 32.204 1.00 92.56 172 ARG A C 1
ATOM 1243 O O . ARG A 1 172 ? -16.078 -10.814 33.171 1.00 92.56 172 ARG A O 1
ATOM 1250 N N . VAL A 1 173 ? -15.661 -10.132 31.078 1.00 95.00 173 VAL A N 1
ATOM 1251 C CA . VAL A 1 173 ? -16.903 -9.380 30.882 1.00 95.00 173 VAL A CA 1
ATOM 1252 C C . VAL A 1 173 ? -17.634 -9.923 29.659 1.00 95.00 173 VAL A C 1
ATOM 1254 O O . VAL A 1 173 ? -17.093 -9.914 28.555 1.00 95.00 173 VAL A O 1
ATOM 1257 N N . ASP A 1 174 ? -18.871 -10.374 29.847 1.00 95.75 174 ASP A N 1
ATOM 1258 C CA . ASP A 1 174 ? -19.763 -10.816 28.774 1.00 95.75 174 ASP A CA 1
ATOM 1259 C C . ASP A 1 174 ? -21.078 -10.025 28.808 1.00 95.75 174 ASP A C 1
ATOM 1261 O O . ASP A 1 174 ? -22.030 -10.378 29.511 1.00 95.75 174 ASP A O 1
ATOM 1265 N N . LEU A 1 175 ? -21.093 -8.923 28.053 1.00 95.62 175 LEU A N 1
ATOM 1266 C CA . LEU A 1 175 ? -22.201 -7.983 27.894 1.00 95.62 175 LEU A CA 1
ATOM 1267 C C . LEU A 1 175 ? -22.633 -7.909 26.414 1.00 95.62 175 LEU A C 1
ATOM 1269 O O . LEU A 1 175 ? -22.591 -6.862 25.770 1.00 95.62 175 LEU A O 1
ATOM 1273 N N . ASN A 1 176 ? -22.999 -9.061 25.847 1.00 93.75 176 ASN A N 1
ATOM 1274 C CA . ASN A 1 176 ? -23.152 -9.301 24.403 1.00 93.75 176 ASN A CA 1
ATOM 1275 C C . ASN A 1 176 ? -24.590 -9.208 23.835 1.00 93.75 176 ASN A C 1
ATOM 1277 O O . ASN A 1 176 ? -24.871 -9.722 22.752 1.00 93.75 176 ASN A O 1
ATOM 1281 N N . ASN A 1 177 ? -25.526 -8.607 24.564 1.00 94.31 177 ASN A N 1
ATOM 1282 C CA . ASN A 1 177 ? -26.917 -8.455 24.124 1.00 94.31 177 ASN A CA 1
ATOM 1283 C C . ASN A 1 177 ? -27.000 -7.297 23.126 1.00 94.31 177 ASN A C 1
ATOM 1285 O O . ASN A 1 177 ? -26.448 -6.229 23.375 1.00 94.31 177 ASN A O 1
ATOM 1289 N N . SER A 1 178 ? -27.703 -7.512 22.012 1.00 92.00 178 SER A N 1
ATOM 1290 C CA . SER A 1 178 ? -27.850 -6.524 20.938 1.00 92.00 178 SER A CA 1
ATOM 1291 C C . SER A 1 178 ? -28.560 -5.245 21.359 1.00 92.00 178 SER A C 1
ATOM 1293 O O . SER A 1 178 ? -28.346 -4.211 20.738 1.00 92.00 178 SER A O 1
ATOM 1295 N N . GLU A 1 179 ? -29.386 -5.316 22.402 1.00 94.00 179 GLU A N 1
ATOM 1296 C CA . GLU A 1 179 ? -30.209 -4.200 22.870 1.00 94.00 179 GLU A CA 1
ATOM 1297 C C . GLU A 1 179 ? -29.550 -3.390 23.993 1.00 94.00 179 GLU A C 1
ATOM 1299 O O . GLU A 1 179 ? -30.191 -2.512 24.572 1.00 94.00 179 GLU A O 1
ATOM 1304 N N . ASN A 1 180 ? -28.289 -3.688 24.317 1.00 95.31 180 ASN A N 1
ATOM 1305 C CA . ASN A 1 180 ? -27.508 -2.889 25.252 1.00 95.31 180 ASN A CA 1
ATOM 1306 C C . ASN A 1 180 ? -27.385 -1.433 24.764 1.00 95.31 180 ASN A C 1
ATOM 1308 O O . ASN A 1 180 ? -27.211 -1.164 23.573 1.00 95.31 180 ASN A O 1
ATOM 1312 N N . ASP A 1 181 ? -27.523 -0.509 25.713 1.00 93.75 181 ASP A N 1
ATOM 1313 C CA . ASP A 1 181 ? -27.636 0.936 25.511 1.00 93.75 181 ASP A CA 1
ATOM 1314 C C . ASP A 1 181 ? -26.771 1.660 26.553 1.00 93.75 181 ASP A C 1
ATOM 1316 O O . ASP A 1 181 ? -27.275 2.127 27.581 1.00 93.75 181 ASP A O 1
ATOM 1320 N N . PHE A 1 182 ? -25.455 1.682 26.332 1.00 94.25 182 PHE A N 1
ATOM 1321 C CA . PHE A 1 182 ? -24.508 2.435 27.148 1.00 94.25 182 PHE A CA 1
ATOM 1322 C C . PHE A 1 182 ? -24.324 3.832 26.546 1.00 94.25 182 PHE A C 1
ATOM 1324 O O . PHE A 1 182 ? -23.881 3.984 25.413 1.00 94.25 182 PHE A O 1
ATOM 1331 N N . ILE A 1 183 ? -24.678 4.870 27.306 1.00 91.38 183 ILE A N 1
ATOM 1332 C CA . ILE A 1 183 ? -24.495 6.269 26.885 1.00 91.38 183 ILE A CA 1
ATOM 1333 C C . ILE A 1 183 ? -23.176 6.842 27.417 1.00 91.38 183 ILE A C 1
ATOM 1335 O O . ILE A 1 183 ? -22.526 7.638 26.740 1.00 91.38 183 ILE A O 1
ATOM 1339 N N . GLY A 1 184 ? -22.797 6.473 28.644 1.00 88.50 184 GLY A N 1
ATOM 1340 C CA . GLY A 1 184 ? -21.555 6.920 29.270 1.00 88.50 184 GLY A CA 1
ATOM 1341 C C . GLY A 1 184 ? -20.345 6.067 28.898 1.00 88.50 184 GLY A C 1
ATOM 1342 O O . GLY A 1 184 ? -20.416 5.117 28.116 1.00 88.50 184 GLY A O 1
ATOM 1343 N N . LYS A 1 185 ? -19.198 6.406 29.487 1.00 90.44 185 LYS A N 1
ATOM 1344 C CA . LYS A 1 185 ? -17.938 5.714 29.224 1.00 90.44 185 LYS A CA 1
ATOM 1345 C C . LYS A 1 185 ? -17.886 4.387 29.978 1.00 90.44 185 LYS A C 1
ATOM 1347 O O . LYS A 1 185 ? -18.232 4.311 31.157 1.00 90.44 185 LYS A O 1
ATOM 1352 N N . ILE A 1 186 ? -17.362 3.353 29.321 1.00 93.31 186 ILE A N 1
ATOM 1353 C CA . ILE A 1 186 ? -17.050 2.075 29.962 1.00 93.31 186 ILE A CA 1
ATOM 1354 C C . ILE A 1 186 ? -15.564 2.047 30.321 1.00 93.31 186 ILE A C 1
ATOM 1356 O O . ILE A 1 186 ? -14.688 2.068 29.456 1.00 93.31 186 ILE A O 1
ATOM 1360 N N . THR A 1 187 ? -15.261 1.976 31.611 1.00 90.19 187 THR A N 1
ATOM 1361 C CA . THR A 1 187 ? -13.892 1.797 32.101 1.00 90.19 187 THR A CA 1
ATOM 1362 C C . THR A 1 187 ? -13.725 0.374 32.600 1.00 90.19 187 THR A C 1
ATOM 1364 O O . THR A 1 187 ? -14.428 -0.051 33.516 1.00 90.19 187 THR A O 1
ATOM 1367 N N . VAL A 1 188 ? -12.774 -0.354 32.023 1.00 88.62 188 VAL A N 1
ATOM 1368 C CA . VAL A 1 188 ? -12.455 -1.725 32.423 1.00 88.62 188 VAL A CA 1
ATOM 1369 C C . VAL A 1 188 ? -11.076 -1.740 33.080 1.00 88.62 188 VAL A C 1
ATOM 1371 O O . VAL A 1 188 ? -10.076 -1.365 32.469 1.00 88.62 188 VAL A O 1
ATOM 1374 N N . GLN A 1 189 ? -11.028 -2.143 34.347 1.00 87.19 189 GLN A N 1
ATOM 1375 C CA . GLN A 1 189 ? -9.809 -2.303 35.135 1.00 87.19 189 GLN A CA 1
ATOM 1376 C C . GLN A 1 189 ? -9.595 -3.782 35.440 1.00 87.19 189 GLN A C 1
ATOM 1378 O O . GLN A 1 189 ? -10.430 -4.418 36.081 1.00 87.19 189 GLN A O 1
ATOM 1383 N N . ASN A 1 190 ? -8.449 -4.320 35.044 1.00 78.00 190 ASN A N 1
ATOM 1384 C CA . ASN A 1 190 ? -8.175 -5.747 35.180 1.00 78.00 190 ASN A CA 1
ATOM 1385 C C . ASN A 1 190 ? -7.204 -5.941 36.350 1.00 78.00 190 ASN A C 1
ATOM 1387 O O . ASN A 1 190 ? -6.049 -5.528 36.233 1.00 78.00 190 ASN A O 1
ATOM 1391 N N . PRO A 1 191 ? -7.644 -6.487 37.495 1.00 66.06 191 PRO A N 1
ATOM 1392 C CA . PRO A 1 191 ? -6.775 -6.662 38.655 1.00 66.06 191 PRO A CA 1
ATOM 1393 C C . PRO A 1 191 ? -5.693 -7.733 38.446 1.00 66.06 191 PRO A C 1
ATOM 1395 O O . PRO A 1 191 ? -4.596 -7.560 38.971 1.00 66.06 191 PRO A O 1
ATOM 1398 N N . ASP A 1 192 ? -5.973 -8.790 37.673 1.00 63.62 192 ASP A N 1
ATOM 1399 C CA . ASP A 1 192 ? -5.084 -9.939 37.491 1.00 63.62 192 ASP A CA 1
ATOM 1400 C C . ASP A 1 192 ? -5.139 -10.439 36.037 1.00 63.62 192 ASP A C 1
ATOM 1402 O O . ASP A 1 192 ? -5.920 -11.332 35.734 1.00 63.62 192 ASP A O 1
ATOM 1406 N N . SER A 1 193 ? -4.297 -9.924 35.126 1.00 52.22 193 SER A N 1
ATOM 1407 C CA . SER A 1 193 ? -3.673 -10.709 34.030 1.00 52.22 193 SER A CA 1
ATOM 1408 C C . SER A 1 193 ? -3.348 -9.890 32.782 1.00 52.22 193 SER A C 1
ATOM 1410 O O . SER A 1 193 ? -4.021 -8.940 32.392 1.00 52.22 193 SER A O 1
ATOM 1412 N N . ALA A 1 194 ? -2.318 -10.389 32.105 1.00 60.44 194 ALA A N 1
ATOM 1413 C CA . ALA A 1 194 ? -1.799 -9.991 30.814 1.00 60.44 194 ALA A CA 1
ATOM 1414 C C . ALA A 1 194 ? -2.823 -9.916 29.663 1.00 60.44 194 ALA A C 1
ATOM 1416 O O . ALA A 1 194 ? -2.423 -9.391 28.637 1.00 60.44 194 ALA A O 1
ATOM 1417 N N . ASN A 1 195 ? -4.078 -10.385 29.800 1.00 62.12 195 ASN A N 1
ATOM 1418 C CA . ASN A 1 195 ? -5.171 -10.211 28.823 1.00 62.12 195 ASN A CA 1
ATOM 1419 C C . ASN A 1 195 ? -6.555 -10.470 29.472 1.00 62.12 195 ASN A C 1
ATOM 1421 O O . ASN A 1 195 ? -6.935 -11.633 29.623 1.00 62.12 195 ASN A O 1
ATOM 1425 N N . ALA A 1 196 ? -7.336 -9.438 29.821 1.00 81.06 196 ALA A N 1
ATOM 1426 C CA . ALA A 1 196 ? -8.758 -9.647 30.145 1.00 81.06 196 ALA A CA 1
ATOM 1427 C C . ALA A 1 196 ? -9.575 -9.902 28.880 1.00 81.06 196 ALA A C 1
ATOM 1429 O O . ALA A 1 196 ? -9.228 -9.417 27.804 1.00 81.06 196 ALA A O 1
ATOM 1430 N N . SER A 1 197 ? -10.678 -10.635 29.017 1.00 89.50 197 SER A N 1
ATOM 1431 C CA . SER A 1 197 ? -11.604 -10.906 27.919 1.00 89.50 197 SER A CA 1
ATOM 1432 C C . SER A 1 197 ? -12.873 -10.085 28.092 1.00 89.50 197 SER A C 1
ATOM 1434 O O . SER A 1 197 ? -13.613 -10.276 29.056 1.00 89.50 197 SER A O 1
ATOM 1436 N N . VAL A 1 198 ? -13.133 -9.193 27.139 1.00 91.75 198 VAL A N 1
ATOM 1437 C CA . VAL A 1 198 ? -14.348 -8.378 27.109 1.00 91.75 198 VAL A CA 1
ATOM 1438 C C . VAL A 1 198 ? -15.098 -8.658 25.817 1.00 91.75 198 VAL A C 1
ATOM 1440 O O . VAL A 1 198 ? -14.546 -8.552 24.722 1.00 91.75 198 VAL A O 1
ATOM 1443 N N . SER A 1 199 ? -16.369 -9.014 25.956 1.00 93.94 199 SER A N 1
ATOM 1444 C CA . SER A 1 199 ? -17.336 -9.093 24.871 1.00 93.94 199 SER A CA 1
ATOM 1445 C C . SER A 1 199 ? -18.443 -8.089 25.147 1.00 93.94 199 SER A C 1
ATOM 1447 O O . SER A 1 199 ? -19.192 -8.266 26.106 1.00 93.94 199 SER A O 1
ATOM 1449 N N . ILE A 1 200 ? -18.546 -7.039 24.335 1.00 94.44 200 ILE A N 1
ATOM 1450 C CA . ILE A 1 200 ? -19.563 -5.991 24.497 1.00 94.44 200 ILE A CA 1
ATOM 1451 C C . ILE A 1 200 ? -20.303 -5.793 23.178 1.00 94.44 200 ILE A C 1
ATOM 1453 O O . ILE A 1 200 ? -19.719 -5.796 22.097 1.00 94.44 200 ILE A O 1
ATOM 1457 N N . THR A 1 201 ? -21.617 -5.642 23.256 1.00 93.69 201 THR A N 1
ATOM 1458 C CA . THR A 1 201 ? -22.429 -5.142 22.147 1.00 93.69 201 THR A CA 1
ATOM 1459 C C . THR A 1 201 ? -23.107 -3.858 22.584 1.00 93.69 201 THR A C 1
ATOM 1461 O O . THR A 1 201 ? -23.546 -3.779 23.728 1.00 93.69 201 THR A O 1
ATOM 1464 N N . ASP A 1 202 ? -23.156 -2.873 21.691 1.00 92.62 202 ASP A N 1
ATOM 1465 C CA . ASP A 1 202 ? -23.838 -1.601 21.917 1.00 92.62 202 ASP A CA 1
ATOM 1466 C C . ASP A 1 202 ? -24.550 -1.135 20.638 1.00 92.62 202 ASP A C 1
ATOM 1468 O O . ASP A 1 202 ? -24.054 -1.327 19.518 1.00 92.62 202 ASP A O 1
ATOM 1472 N N . LYS A 1 203 ? -25.739 -0.551 20.798 1.00 90.69 203 LYS A N 1
ATOM 1473 C CA . LYS A 1 203 ? -26.548 -0.034 19.684 1.00 90.69 203 LYS A CA 1
ATOM 1474 C C . LYS A 1 203 ? -26.226 1.420 19.300 1.00 90.69 203 LYS A C 1
ATOM 1476 O O . LYS A 1 203 ? -26.719 1.883 18.273 1.00 90.69 203 LYS A O 1
ATOM 1481 N N . ASN A 1 204 ? -25.446 2.130 20.107 1.00 88.00 204 ASN A N 1
ATOM 1482 C CA . ASN A 1 204 ? -24.982 3.499 19.907 1.00 88.00 204 ASN A CA 1
ATOM 1483 C C . ASN A 1 204 ? -23.450 3.528 19.769 1.00 88.00 204 ASN A C 1
ATOM 1485 O O . ASN A 1 204 ? -22.830 2.575 19.289 1.00 88.00 204 ASN A O 1
ATOM 1489 N N . ASP A 1 205 ? -22.867 4.662 20.154 1.00 87.94 205 ASP A N 1
ATOM 1490 C CA . ASP A 1 205 ? -21.439 4.879 20.257 1.00 87.94 205 ASP A CA 1
ATOM 1491 C C . ASP A 1 205 ? -20.896 4.222 21.532 1.00 87.94 205 ASP A C 1
ATOM 1493 O O . ASP A 1 205 ? -21.473 4.348 22.608 1.00 87.94 205 ASP A O 1
ATOM 1497 N N . LEU A 1 206 ? -19.748 3.560 21.420 1.00 88.50 206 LEU A N 1
ATOM 1498 C CA . LEU A 1 206 ? -19.084 2.889 22.529 1.00 88.50 206 LEU A CA 1
ATOM 1499 C C . LEU A 1 206 ? -17.725 3.542 22.792 1.00 88.50 206 LEU A C 1
ATOM 1501 O O . LEU A 1 206 ? -16.831 3.474 21.951 1.00 88.50 206 LEU A O 1
ATOM 1505 N N . SER A 1 207 ? -17.556 4.124 23.980 1.00 89.62 207 SER A N 1
ATOM 1506 C CA . SER A 1 207 ? -16.274 4.653 24.464 1.00 89.62 207 SER A CA 1
ATOM 1507 C C . SER A 1 207 ? -15.716 3.765 25.572 1.00 89.62 207 SER A C 1
ATOM 1509 O O . SER A 1 207 ? -16.362 3.567 26.605 1.00 89.62 207 SER A O 1
ATOM 1511 N N . MET A 1 208 ? -14.489 3.280 25.389 1.00 90.94 208 MET A N 1
ATOM 1512 C CA . MET A 1 208 ? -13.829 2.345 26.296 1.00 90.94 208 MET A CA 1
ATOM 1513 C C . MET A 1 208 ? -12.436 2.811 26.722 1.00 90.94 208 MET A C 1
ATOM 1515 O O . MET A 1 208 ? -11.650 3.311 25.918 1.00 90.94 208 MET A O 1
ATOM 1519 N N . GLN A 1 209 ? -12.096 2.570 27.990 1.00 90.31 209 GLN A N 1
ATOM 1520 C CA . GLN A 1 209 ? -10.726 2.681 28.494 1.00 90.31 209 GLN A CA 1
ATOM 1521 C C . GLN A 1 209 ? -10.302 1.398 29.209 1.00 90.31 209 GLN A C 1
ATOM 1523 O O . GLN A 1 209 ? -11.048 0.885 30.044 1.00 90.31 209 GLN A O 1
ATOM 1528 N N . ALA A 1 210 ? -9.102 0.902 28.901 1.00 86.56 210 ALA A N 1
ATOM 1529 C CA . ALA A 1 210 ? -8.525 -0.299 29.506 1.00 86.56 210 ALA A CA 1
ATOM 1530 C C . ALA A 1 210 ? -6.985 -0.232 29.558 1.00 86.56 210 ALA A C 1
ATOM 1532 O O . ALA A 1 210 ? -6.383 0.718 29.071 1.00 86.56 210 ALA A O 1
ATOM 1533 N N . GLU A 1 211 ? -6.328 -1.246 30.129 1.00 85.12 211 GLU A N 1
ATOM 1534 C CA . GLU A 1 211 ? -4.873 -1.431 29.995 1.00 85.12 211 GLU A CA 1
ATOM 1535 C C . GLU A 1 211 ? -4.545 -2.462 28.906 1.00 85.12 211 GLU A C 1
ATOM 1537 O O . GLU A 1 211 ? -4.143 -2.090 27.810 1.00 85.12 211 GLU A O 1
ATOM 1542 N N . ASN A 1 212 ? -4.744 -3.757 29.169 1.00 85.69 212 ASN A N 1
ATOM 1543 C CA . ASN A 1 212 ? -4.523 -4.831 28.194 1.00 85.69 212 ASN A CA 1
ATOM 1544 C C . ASN A 1 212 ? -5.815 -5.610 27.966 1.00 85.69 212 ASN A C 1
ATOM 1546 O O . ASN A 1 212 ? -6.441 -6.044 28.938 1.00 85.69 212 ASN A O 1
ATOM 1550 N N . LEU A 1 213 ? -6.212 -5.800 26.707 1.00 87.75 213 LEU A N 1
ATOM 1551 C CA . LEU A 1 213 ? -7.543 -6.309 26.402 1.00 87.75 213 LEU A CA 1
ATOM 1552 C C . LEU A 1 213 ? -7.603 -7.248 25.193 1.00 87.75 213 LEU A C 1
ATOM 1554 O O . LEU A 1 213 ? -7.207 -6.879 24.093 1.00 87.75 213 LEU A O 1
ATOM 1558 N N . ALA A 1 214 ? -8.223 -8.413 25.376 1.00 91.38 214 ALA A N 1
ATOM 1559 C CA . ALA A 1 214 ? -8.798 -9.201 24.294 1.00 91.38 214 ALA A CA 1
ATOM 1560 C C . ALA A 1 214 ? -10.272 -8.797 24.116 1.00 91.38 214 ALA A C 1
ATOM 1562 O O . ALA A 1 214 ? -11.114 -9.087 24.972 1.00 91.38 214 ALA A O 1
ATOM 1563 N N . LEU A 1 215 ? -10.581 -8.106 23.016 1.00 93.38 215 LEU A N 1
ATOM 1564 C CA . LEU A 1 215 ? -11.882 -7.471 22.790 1.00 93.38 215 LEU A CA 1
ATOM 1565 C C . LEU A 1 215 ? -12.643 -8.131 21.643 1.00 93.38 215 LEU A C 1
ATOM 1567 O O . LEU A 1 215 ? -12.174 -8.119 20.509 1.00 93.38 215 LEU A O 1
ATOM 1571 N N . ALA A 1 216 ? -13.855 -8.607 21.903 1.00 93.81 216 ALA A N 1
ATOM 1572 C CA . ALA A 1 216 ? -14.866 -8.810 20.871 1.00 93.81 216 ALA A CA 1
ATOM 1573 C C . ALA A 1 216 ? -15.936 -7.723 21.013 1.00 93.81 216 ALA A C 1
ATOM 1575 O O . ALA A 1 216 ? -16.466 -7.516 22.105 1.00 93.81 216 ALA A O 1
ATOM 1576 N N . ALA A 1 217 ? -16.251 -7.024 19.925 1.00 93.38 217 ALA A N 1
ATOM 1577 C CA . ALA A 1 217 ? -17.227 -5.943 19.972 1.00 93.38 217 ALA A CA 1
ATOM 1578 C C . ALA A 1 217 ? -18.153 -5.933 18.758 1.00 93.38 217 ALA A C 1
ATOM 1580 O O . ALA A 1 217 ? -17.732 -6.178 17.628 1.00 93.38 217 ALA A O 1
ATOM 1581 N N . ARG A 1 218 ? -19.423 -5.605 18.989 1.00 95.44 218 ARG A N 1
ATOM 1582 C CA . ARG A 1 218 ? -20.361 -5.232 17.929 1.00 95.44 218 ARG A CA 1
ATOM 1583 C C . ARG A 1 218 ? -20.944 -3.870 18.274 1.00 95.44 218 ARG A C 1
ATOM 1585 O O . ARG A 1 218 ? -21.637 -3.751 19.277 1.00 95.44 218 ARG A O 1
ATOM 1592 N N . VAL A 1 219 ? -20.658 -2.875 17.447 1.00 94.81 219 VAL A N 1
ATOM 1593 C CA . VAL A 1 219 ? -21.045 -1.482 17.687 1.00 94.81 219 VAL A CA 1
ATOM 1594 C C . VAL A 1 219 ? -21.745 -0.957 16.442 1.00 94.81 219 VAL A C 1
ATOM 1596 O O . VAL A 1 219 ? -21.184 -1.020 15.347 1.00 94.81 219 VAL A O 1
ATOM 1599 N N . LEU A 1 220 ? -22.983 -0.483 16.590 1.00 90.50 220 LEU A N 1
ATOM 1600 C CA . LEU A 1 220 ? -23.718 0.121 15.471 1.00 90.50 220 LEU A CA 1
ATOM 1601 C C . LEU A 1 220 ? -23.319 1.588 15.238 1.00 90.50 220 LEU A C 1
ATOM 1603 O O . LEU A 1 220 ? -23.391 2.063 14.106 1.00 90.50 220 LEU A O 1
ATOM 1607 N N . GLY A 1 221 ? -22.908 2.296 16.294 1.00 91.38 221 GLY A N 1
ATOM 1608 C CA . GLY A 1 221 ? -22.370 3.653 16.227 1.00 91.38 221 GLY A CA 1
ATOM 1609 C C . GLY A 1 221 ? -20.845 3.696 16.126 1.00 91.38 221 GLY A C 1
ATOM 1610 O O . GLY A 1 221 ? -20.196 2.770 15.629 1.00 91.38 221 GLY A O 1
ATOM 1611 N N . ASN A 1 222 ? -20.272 4.806 16.582 1.00 92.38 222 ASN A N 1
ATOM 1612 C CA . ASN A 1 222 ? -18.833 5.033 16.632 1.00 92.38 222 ASN A CA 1
ATOM 1613 C C . ASN A 1 222 ? -18.177 4.238 17.764 1.00 92.38 222 ASN A C 1
ATOM 1615 O O . ASN A 1 222 ? -18.788 3.952 18.787 1.00 92.38 222 ASN A O 1
ATOM 1619 N N . PHE A 1 223 ? -16.900 3.922 17.607 1.00 95.19 223 PHE A N 1
ATOM 1620 C CA . PHE A 1 223 ? -16.126 3.198 18.602 1.00 95.19 223 PHE A CA 1
ATOM 1621 C C . PHE A 1 223 ? -14.866 3.978 18.968 1.00 95.19 223 PHE A C 1
ATOM 1623 O O . PHE A 1 223 ? -14.007 4.184 18.113 1.00 95.19 223 PHE A O 1
ATOM 1630 N N . GLU A 1 224 ? -14.739 4.383 20.231 1.00 95.44 224 GLU A N 1
ATOM 1631 C CA . GLU A 1 224 ? -13.529 4.991 20.786 1.00 95.44 224 GLU A CA 1
ATOM 1632 C C . GLU A 1 224 ? -12.891 4.045 21.810 1.00 95.44 224 GLU A C 1
ATOM 1634 O O . GLU A 1 224 ? -13.546 3.581 22.745 1.00 95.44 224 GLU A O 1
ATOM 1639 N N . LEU A 1 225 ? -11.598 3.762 21.655 1.00 94.69 225 LEU A N 1
ATOM 1640 C CA . LEU A 1 225 ? -10.845 2.904 22.565 1.00 94.69 225 LEU A CA 1
ATOM 1641 C C . LEU A 1 225 ? -9.499 3.521 22.916 1.00 94.69 225 LEU A C 1
ATOM 1643 O O . LEU A 1 225 ? -8.673 3.749 22.035 1.00 94.69 225 LEU A O 1
ATOM 1647 N N . GLN A 1 226 ? -9.254 3.685 24.214 1.00 94.75 226 GLN A N 1
ATOM 1648 C CA . GLN A 1 226 ? -7.952 4.060 24.762 1.00 94.75 226 GLN A CA 1
ATOM 1649 C C . GLN A 1 226 ? -7.399 2.915 25.613 1.00 94.75 226 GLN A C 1
ATOM 1651 O O . GLN A 1 226 ? -8.014 2.529 26.612 1.00 94.75 226 GLN A O 1
ATOM 1656 N N . ALA A 1 227 ? -6.250 2.356 25.232 1.00 91.44 227 ALA A N 1
ATOM 1657 C CA . ALA A 1 227 ? -5.632 1.267 25.989 1.00 91.44 227 ALA A CA 1
ATOM 1658 C C . ALA A 1 227 ? -4.102 1.194 25.841 1.00 91.44 227 ALA A C 1
ATOM 1660 O O . ALA A 1 227 ? -3.482 2.013 25.172 1.00 91.44 227 ALA A O 1
ATOM 1661 N N . ASN A 1 228 ? -3.464 0.222 26.493 1.00 91.31 228 ASN A N 1
ATOM 1662 C CA . ASN A 1 228 ? -2.064 -0.112 26.247 1.00 91.31 228 ASN A CA 1
ATOM 1663 C C . ASN A 1 228 ? -1.943 -1.131 25.109 1.00 91.31 228 ASN A C 1
ATOM 1665 O O . ASN A 1 228 ? -1.502 -0.769 24.025 1.00 91.31 228 ASN A O 1
ATOM 1669 N N . ASN A 1 229 ? -2.366 -2.380 25.316 1.00 91.19 229 ASN A N 1
ATOM 1670 C CA . ASN A 1 229 ? -2.341 -3.413 24.274 1.00 91.19 229 ASN A CA 1
ATOM 1671 C C . ASN A 1 229 ? -3.741 -3.960 24.019 1.00 91.19 229 ASN A C 1
ATOM 1673 O O . ASN A 1 229 ? -4.497 -4.205 24.959 1.00 91.19 229 ASN A O 1
ATOM 1677 N N . VAL A 1 230 ? -4.072 -4.199 22.751 1.00 94.69 230 VAL A N 1
ATOM 1678 C CA . VAL A 1 230 ? -5.369 -4.760 22.364 1.00 94.69 230 VAL A CA 1
ATOM 1679 C C . VAL A 1 230 ? -5.184 -5.887 21.359 1.00 94.69 230 VAL A C 1
ATOM 1681 O O . VAL A 1 230 ? -4.499 -5.736 20.348 1.00 94.69 230 VAL A O 1
ATOM 1684 N N . GLU A 1 231 ? -5.836 -7.014 21.620 1.00 95.69 231 GLU A N 1
ATOM 1685 C CA . GLU A 1 231 ? -6.072 -8.085 20.659 1.00 95.69 231 GLU A CA 1
ATOM 1686 C C . GLU A 1 231 ? -7.549 -8.068 20.256 1.00 95.69 231 GLU A C 1
ATOM 1688 O O . GLU A 1 231 ? -8.436 -8.409 21.041 1.00 95.69 231 GLU A O 1
ATOM 1693 N N . LEU A 1 232 ? -7.835 -7.667 19.019 1.00 95.94 232 LEU A N 1
ATOM 1694 C CA . LEU A 1 232 ? -9.190 -7.698 18.484 1.00 95.94 232 LEU A CA 1
ATOM 1695 C C . LEU A 1 232 ? -9.597 -9.136 18.135 1.00 95.94 232 LEU A C 1
ATOM 1697 O O . LEU A 1 232 ? -8.965 -9.829 17.334 1.00 95.94 232 LEU A O 1
ATOM 1701 N N . GLY A 1 233 ? -10.683 -9.586 18.746 1.00 94.25 233 GLY A N 1
ATOM 1702 C CA . GLY A 1 233 ? -11.437 -10.765 18.362 1.00 94.25 233 GLY A CA 1
ATOM 1703 C C . GLY A 1 233 ? -12.380 -10.463 17.201 1.00 94.25 233 GLY A C 1
ATOM 1704 O O . GLY A 1 233 ? -12.024 -9.787 16.237 1.00 94.25 233 GLY A O 1
ATOM 1705 N N . SER A 1 234 ? -13.587 -11.031 17.253 1.00 93.88 234 SER A N 1
ATOM 1706 C CA . SER A 1 234 ? -14.623 -10.722 16.265 1.00 93.88 234 SER A CA 1
ATOM 1707 C C . SER A 1 234 ? -15.162 -9.325 16.551 1.00 93.88 234 SER A C 1
ATOM 1709 O O . SER A 1 234 ? -16.032 -9.175 17.407 1.00 93.88 234 SER A O 1
ATOM 1711 N N . THR A 1 235 ? -14.636 -8.329 15.843 1.00 96.44 235 THR A N 1
ATOM 1712 C CA . THR A 1 235 ? -15.003 -6.923 16.029 1.00 96.44 235 THR A CA 1
ATOM 1713 C C . THR A 1 235 ? -15.652 -6.366 14.772 1.00 96.44 235 THR A C 1
ATOM 1715 O O . THR A 1 235 ? -15.064 -6.424 13.692 1.00 96.44 235 THR A O 1
ATOM 1718 N N . GLN A 1 236 ? -16.865 -5.837 14.913 1.00 97.00 236 GLN A N 1
ATOM 1719 C CA . GLN A 1 236 ? -17.607 -5.158 13.856 1.00 97.00 236 GLN A CA 1
ATOM 1720 C C . GLN A 1 236 ? -18.058 -3.788 14.362 1.00 97.00 236 GLN A C 1
ATOM 1722 O O . GLN A 1 236 ? -18.784 -3.709 15.354 1.00 97.00 236 GLN A O 1
ATOM 1727 N N . VAL A 1 237 ? -17.649 -2.738 13.657 1.00 96.69 237 VAL A N 1
ATOM 1728 C CA . VAL A 1 237 ? -18.055 -1.358 13.929 1.00 96.69 237 VAL A CA 1
ATOM 1729 C C . VAL A 1 237 ? -18.673 -0.777 12.661 1.00 96.69 237 VAL A C 1
ATOM 1731 O O . VAL A 1 237 ? -17.997 -0.673 11.634 1.00 96.69 237 VAL A O 1
ATOM 1734 N N . ASP A 1 238 ? -19.955 -0.420 12.735 1.00 93.81 238 ASP A N 1
ATOM 1735 C CA . ASP A 1 238 ? -20.691 0.174 11.613 1.00 93.81 238 ASP A CA 1
ATOM 1736 C C . ASP A 1 238 ? -20.520 1.714 11.559 1.00 93.81 238 ASP A C 1
ATOM 1738 O O . ASP A 1 238 ? -20.709 2.319 10.502 1.00 93.81 238 ASP A O 1
ATOM 1742 N N . GLY A 1 239 ? -20.114 2.367 12.653 1.00 95.00 239 GLY A N 1
ATOM 1743 C CA . GLY A 1 239 ? -19.672 3.767 12.661 1.00 95.00 239 GLY A CA 1
ATOM 1744 C C . GLY A 1 239 ? -18.161 3.937 12.465 1.00 95.00 239 GLY A C 1
ATOM 1745 O O . GLY A 1 239 ? -17.463 3.034 11.998 1.00 95.00 239 GLY A O 1
ATOM 1746 N N . ALA A 1 240 ? -17.636 5.112 12.819 1.00 96.38 240 ALA A N 1
ATOM 1747 C CA . ALA A 1 240 ? -16.199 5.376 12.769 1.00 96.38 240 ALA A CA 1
ATOM 1748 C C . ALA A 1 240 ? -15.473 4.722 13.955 1.00 96.38 240 ALA A C 1
ATOM 1750 O O . ALA A 1 240 ? -16.021 4.621 15.048 1.00 96.38 240 ALA A O 1
ATOM 1751 N N . SER A 1 241 ? -14.229 4.292 13.759 1.00 97.38 241 SER A N 1
ATOM 1752 C CA . SER A 1 241 ? -13.381 3.702 14.799 1.00 97.38 241 SER A CA 1
ATOM 1753 C C . SER A 1 241 ? -12.190 4.605 15.105 1.00 97.38 241 SER A C 1
ATOM 1755 O O . SER A 1 241 ? -11.412 4.920 14.208 1.00 97.38 241 SER A O 1
ATOM 1757 N N . GLN A 1 242 ? -12.000 4.968 16.368 1.00 97.56 242 GLN A N 1
ATOM 1758 C CA . GLN A 1 242 ? -10.814 5.640 16.886 1.00 97.56 242 GLN A CA 1
ATOM 1759 C C . GLN A 1 242 ? -10.174 4.756 17.956 1.00 97.56 242 GLN A C 1
ATOM 1761 O O . GLN A 1 242 ? -10.701 4.601 19.054 1.00 97.56 242 GLN A O 1
ATOM 1766 N N . ILE A 1 243 ? -9.035 4.154 17.628 1.00 97.19 243 ILE A N 1
ATOM 1767 C CA . ILE A 1 243 ? -8.307 3.253 18.522 1.00 97.19 243 ILE A CA 1
ATOM 1768 C C . ILE A 1 243 ? -6.943 3.874 18.801 1.00 97.19 243 ILE A C 1
ATOM 1770 O O . ILE A 1 243 ? -6.109 3.979 17.901 1.00 97.19 243 ILE A O 1
ATOM 1774 N N . GLU A 1 244 ? -6.719 4.279 20.048 1.00 97.25 244 GLU A N 1
ATOM 1775 C CA . GLU A 1 244 ? -5.486 4.908 20.510 1.00 97.25 244 GLU A CA 1
ATOM 1776 C C . GLU A 1 244 ? -4.817 4.053 21.585 1.00 97.25 244 GLU A C 1
ATOM 1778 O O . GLU A 1 244 ? -5.313 3.897 22.703 1.00 97.25 244 GLU A O 1
ATOM 1783 N N . LEU A 1 245 ? -3.672 3.477 21.224 1.00 95.81 245 LEU A N 1
ATOM 1784 C CA . LEU A 1 245 ? -2.921 2.546 22.046 1.00 95.81 245 LEU A CA 1
ATOM 1785 C C . LEU A 1 245 ? -1.509 3.050 22.327 1.00 95.81 245 LEU A C 1
ATOM 1787 O O . LEU A 1 245 ? -0.813 3.523 21.428 1.00 95.81 245 LEU A O 1
ATOM 1791 N N . THR A 1 246 ? -1.029 2.857 23.556 1.00 94.12 246 THR A N 1
ATOM 1792 C CA . THR A 1 246 ? 0.393 3.087 23.876 1.00 94.12 246 THR A CA 1
ATOM 1793 C C . THR A 1 246 ? 1.295 1.914 23.476 1.00 94.12 246 THR A C 1
ATOM 1795 O O . THR A 1 246 ? 2.505 2.087 23.335 1.00 94.12 246 THR A O 1
ATOM 1798 N N . GLY A 1 247 ? 0.718 0.723 23.309 1.00 93.81 247 GLY A N 1
ATOM 1799 C CA . GLY A 1 247 ? 1.373 -0.534 22.952 1.00 93.81 247 GLY A CA 1
ATOM 1800 C C . GLY A 1 247 ? 0.914 -1.057 21.588 1.00 93.81 247 GLY A C 1
ATOM 1801 O O . GLY A 1 247 ? 0.847 -0.300 20.621 1.00 93.81 247 GLY A O 1
ATOM 1802 N N . ALA A 1 248 ? 0.661 -2.361 21.473 1.00 94.81 248 ALA A N 1
ATOM 1803 C CA . ALA A 1 248 ? 0.352 -3.025 20.207 1.00 94.81 248 ALA A CA 1
ATOM 1804 C C . ALA A 1 248 ? -1.155 -3.200 19.955 1.00 94.81 248 ALA A C 1
ATOM 1806 O O . ALA A 1 248 ? -1.907 -3.581 20.854 1.00 94.81 248 ALA A O 1
ATOM 1807 N N . LEU A 1 249 ? -1.561 -3.018 18.692 1.00 97.31 249 LEU A N 1
ATOM 1808 C CA . LEU A 1 249 ? -2.850 -3.454 18.155 1.00 97.31 249 LEU A CA 1
ATOM 1809 C C . LEU A 1 249 ? -2.653 -4.754 17.372 1.00 97.31 249 LEU A C 1
ATOM 1811 O O . LEU A 1 249 ? -1.946 -4.782 16.364 1.00 97.31 249 LEU A O 1
ATOM 1815 N N . THR A 1 250 ? -3.284 -5.829 17.822 1.00 97.25 250 THR A N 1
ATOM 1816 C CA . THR A 1 250 ? -3.216 -7.161 17.208 1.00 97.25 250 THR A CA 1
ATOM 1817 C C . THR A 1 250 ? -4.615 -7.726 16.997 1.00 97.25 250 THR A C 1
ATOM 1819 O O . THR A 1 250 ? -5.609 -7.095 17.357 1.00 97.25 250 THR A O 1
ATOM 1822 N N . GLN A 1 251 ? -4.714 -8.916 16.409 1.00 97.12 251 GLN A N 1
ATOM 1823 C CA . GLN A 1 251 ? -5.996 -9.584 16.218 1.00 97.12 251 GLN A CA 1
ATOM 1824 C C . GLN A 1 251 ? -5.894 -11.112 16.273 1.00 97.12 251 GLN A C 1
ATOM 1826 O O . GLN A 1 251 ? -4.900 -11.698 15.844 1.00 97.12 251 GLN A O 1
ATOM 1831 N N . SER A 1 252 ? -6.990 -11.745 16.694 1.00 95.69 252 SER A N 1
ATOM 1832 C CA . SER A 1 252 ? -7.197 -13.201 16.687 1.00 95.69 252 SER A CA 1
ATOM 1833 C C . SER A 1 252 ? -8.262 -13.659 15.685 1.00 95.69 252 SER A C 1
ATOM 1835 O O . SER A 1 252 ? -8.298 -14.832 15.299 1.00 95.69 252 SER A O 1
ATOM 1837 N N . ARG A 1 253 ? -9.153 -12.758 15.250 1.00 96.19 253 ARG A N 1
ATOM 1838 C CA . ARG A 1 253 ? -10.233 -13.023 14.282 1.00 96.19 253 ARG A CA 1
ATOM 1839 C C . ARG A 1 253 ? -10.311 -11.899 13.249 1.00 96.19 253 ARG A C 1
ATOM 1841 O O . ARG A 1 253 ? -9.500 -10.981 13.258 1.00 96.19 253 ARG A O 1
ATOM 1848 N N . SER A 1 254 ? -11.226 -12.038 12.293 1.00 96.06 254 SER A N 1
ATOM 1849 C CA . SER A 1 254 ? -11.476 -10.999 11.297 1.00 96.06 254 SER A CA 1
ATOM 1850 C C . SER A 1 254 ? -12.163 -9.794 11.931 1.00 96.06 254 SER A C 1
ATOM 1852 O O . SER A 1 254 ? -13.097 -9.973 12.716 1.00 96.06 254 SER A O 1
ATOM 1854 N N . VAL A 1 255 ? -11.765 -8.600 11.508 1.00 97.50 255 VAL A N 1
ATOM 1855 C CA . VAL A 1 255 ? -12.381 -7.335 11.917 1.00 97.50 255 VAL A CA 1
ATOM 1856 C C . VAL A 1 255 ? -13.087 -6.659 10.743 1.00 97.50 255 VAL A C 1
ATOM 1858 O O . VAL A 1 255 ? -12.654 -6.770 9.595 1.00 97.50 255 VAL A O 1
ATOM 1861 N N . MET A 1 256 ? -14.177 -5.954 11.024 1.00 97.69 256 MET A N 1
ATOM 1862 C CA . MET A 1 256 ? -14.825 -5.036 10.092 1.00 97.69 256 MET A CA 1
ATOM 1863 C C . MET A 1 256 ? -14.822 -3.649 10.720 1.00 97.69 256 MET A C 1
ATOM 1865 O O . MET A 1 256 ? -15.497 -3.429 11.724 1.00 97.69 256 MET A O 1
ATOM 1869 N N . LEU A 1 257 ? -14.062 -2.744 10.116 1.00 97.06 257 LEU A N 1
ATOM 1870 C CA . LEU A 1 257 ? -13.990 -1.342 10.502 1.00 97.06 257 LEU A CA 1
ATOM 1871 C C . LEU A 1 257 ? -14.402 -0.499 9.291 1.00 97.06 257 LEU A C 1
ATOM 1873 O O . LEU A 1 257 ? -14.020 -0.809 8.156 1.00 97.06 257 LEU A O 1
ATOM 1877 N N . ASN A 1 258 ? -15.186 0.551 9.515 1.00 94.44 258 ASN A N 1
ATOM 1878 C CA . ASN A 1 258 ? -15.494 1.527 8.472 1.00 94.44 258 ASN A CA 1
ATOM 1879 C C . ASN A 1 258 ? -14.370 2.567 8.385 1.00 94.44 258 ASN A C 1
ATOM 1881 O O . ASN A 1 258 ? -13.231 2.193 8.106 1.00 94.44 258 ASN A O 1
ATOM 1885 N N . ASP A 1 259 ? -14.655 3.851 8.597 1.00 96.50 259 ASP A N 1
ATOM 1886 C CA . ASP A 1 259 ? -13.590 4.841 8.741 1.00 96.50 259 ASP A CA 1
ATOM 1887 C C . ASP A 1 259 ? -12.825 4.553 10.036 1.00 96.50 259 ASP A C 1
ATOM 1889 O O . ASP A 1 259 ? -13.423 4.478 11.109 1.00 96.50 259 ASP A O 1
ATOM 1893 N N . ALA A 1 260 ? -11.513 4.352 9.938 1.00 97.44 260 ALA A N 1
ATOM 1894 C CA . ALA A 1 260 ? -10.684 3.901 11.046 1.00 97.44 260 ALA A CA 1
ATOM 1895 C C . ALA A 1 260 ? -9.483 4.829 11.247 1.00 97.44 260 ALA A C 1
ATOM 1897 O O . ALA A 1 260 ? -8.726 5.082 10.316 1.00 97.44 260 ALA A O 1
ATOM 1898 N N . SER A 1 261 ? -9.278 5.290 12.477 1.00 97.38 261 SER A N 1
ATOM 1899 C CA . SER A 1 261 ? -8.065 5.956 12.946 1.00 97.38 261 SER A CA 1
ATOM 1900 C C . SER A 1 261 ? -7.374 5.042 13.950 1.00 97.38 261 SER A C 1
ATOM 1902 O O . SER A 1 261 ? -7.905 4.777 15.031 1.00 97.38 261 SER A O 1
ATOM 1904 N N . LEU A 1 262 ? -6.220 4.502 13.561 1.00 97.06 262 LEU A N 1
ATOM 1905 C CA . LEU A 1 262 ? -5.463 3.520 14.329 1.00 97.06 262 LEU A CA 1
ATOM 1906 C C . LEU A 1 262 ? -4.125 4.127 14.754 1.00 97.06 262 LEU A C 1
ATOM 1908 O O . LEU A 1 262 ? -3.216 4.283 13.935 1.00 97.06 262 LEU A O 1
ATOM 1912 N N . THR A 1 263 ? -3.992 4.422 16.042 1.00 96.62 263 THR A N 1
ATOM 1913 C CA . THR A 1 263 ? -2.756 4.922 16.647 1.00 96.62 263 THR A CA 1
ATOM 1914 C C . THR A 1 263 ? -2.215 3.870 17.602 1.00 96.62 263 THR A C 1
ATOM 1916 O O . THR A 1 263 ? -2.884 3.523 18.568 1.00 96.62 263 THR A O 1
ATOM 1919 N N . ALA A 1 264 ? -1.023 3.336 17.338 1.00 95.75 264 ALA A N 1
ATOM 1920 C CA . ALA A 1 264 ? -0.388 2.327 18.191 1.00 95.75 264 ALA A CA 1
ATOM 1921 C C . ALA A 1 264 ? 1.135 2.310 17.997 1.00 95.75 264 ALA A C 1
ATOM 1923 O O . ALA A 1 264 ? 1.653 2.814 17.003 1.00 95.75 264 ALA A O 1
ATOM 1924 N N . ALA A 1 265 ? 1.879 1.679 18.907 1.00 94.44 265 ALA A N 1
ATOM 1925 C CA . ALA A 1 265 ? 3.316 1.455 18.723 1.00 94.44 265 ALA A CA 1
ATOM 1926 C C . ALA A 1 265 ? 3.616 0.445 17.596 1.00 94.44 265 ALA A C 1
ATOM 1928 O O . ALA A 1 265 ? 4.665 0.528 16.956 1.00 94.44 265 ALA A O 1
ATOM 1929 N N . GLN A 1 266 ? 2.719 -0.524 17.387 1.00 94.94 266 GLN A N 1
ATOM 1930 C CA . GLN A 1 266 ? 2.737 -1.525 16.313 1.00 94.94 266 GLN A CA 1
ATOM 1931 C C . GLN A 1 266 ? 1.293 -1.881 15.949 1.00 94.94 266 GLN A C 1
ATOM 1933 O O . GLN A 1 266 ? 0.451 -1.998 16.844 1.00 94.94 266 GLN A O 1
ATOM 1938 N N . ILE A 1 267 ? 1.013 -2.116 14.666 1.00 97.50 267 ILE A N 1
ATOM 1939 C CA . ILE A 1 267 ? -0.316 -2.528 14.190 1.00 97.50 267 ILE A CA 1
ATOM 1940 C C . ILE A 1 267 ? -0.173 -3.816 13.381 1.00 97.50 267 ILE A C 1
ATOM 1942 O O . ILE A 1 267 ? 0.568 -3.854 12.404 1.00 97.50 267 ILE A O 1
ATOM 1946 N N . SER A 1 268 ? -0.897 -4.867 13.760 1.00 97.50 268 SER A N 1
ATOM 1947 C CA . SER A 1 268 ? -0.914 -6.154 13.062 1.00 97.50 268 SER A CA 1
ATOM 1948 C C . SER A 1 268 ? -2.344 -6.669 12.925 1.00 97.50 268 SER A C 1
ATOM 1950 O O . SER A 1 268 ? -2.859 -7.370 13.795 1.00 97.50 268 SER A O 1
ATOM 1952 N N . LEU A 1 269 ? -2.983 -6.313 11.809 1.00 98.19 269 LEU A N 1
ATOM 1953 C CA . LEU A 1 269 ? -4.332 -6.722 11.425 1.00 98.19 269 LEU A CA 1
ATOM 1954 C C . LEU A 1 269 ? -4.299 -7.529 10.115 1.00 98.19 269 LEU A C 1
ATOM 1956 O O . LEU A 1 269 ? -4.758 -7.073 9.072 1.00 98.19 269 LEU A O 1
ATOM 1960 N N . THR A 1 270 ? -3.695 -8.720 10.142 1.00 97.56 270 THR A N 1
ATOM 1961 C CA . THR A 1 270 ? -3.210 -9.442 8.942 1.00 97.56 270 THR A CA 1
ATOM 1962 C C . THR A 1 270 ? -4.168 -10.466 8.319 1.00 97.56 270 THR A C 1
ATOM 1964 O O . THR A 1 270 ? -3.856 -11.057 7.285 1.00 97.56 270 THR A O 1
ATOM 1967 N N . ASN A 1 271 ? -5.329 -10.716 8.920 1.00 97.00 271 ASN A N 1
ATOM 1968 C CA . ASN A 1 271 ? -6.304 -11.693 8.424 1.00 97.00 271 ASN A CA 1
ATOM 1969 C C . ASN A 1 271 ? -6.952 -11.182 7.132 1.00 97.00 271 ASN A C 1
ATOM 1971 O O . ASN A 1 271 ? -7.551 -10.113 7.111 1.00 97.00 271 ASN A O 1
ATOM 1975 N N . SER A 1 272 ? -6.904 -11.978 6.065 1.00 95.25 272 SER A N 1
ATOM 1976 C CA . SER A 1 272 ? -7.531 -11.637 4.781 1.00 95.25 272 SER A CA 1
ATOM 1977 C C . SER A 1 272 ? -9.059 -11.520 4.858 1.00 95.25 272 SER A C 1
ATOM 1979 O O . SER A 1 272 ? -9.680 -10.909 3.995 1.00 95.25 272 SER A O 1
ATOM 1981 N N . GLY A 1 273 ? -9.692 -12.075 5.894 1.00 96.06 273 GLY A N 1
ATOM 1982 C CA . GLY A 1 273 ? -11.117 -11.898 6.167 1.00 96.06 273 GLY A CA 1
ATOM 1983 C C . GLY A 1 273 ? -11.491 -10.514 6.703 1.00 96.06 273 GLY A C 1
ATOM 1984 O O . GLY A 1 273 ? -12.683 -10.231 6.819 1.00 96.06 273 GLY A O 1
ATOM 1985 N N . ASN A 1 274 ? -10.513 -9.667 7.039 1.00 98.06 274 ASN A N 1
ATOM 1986 C CA . ASN A 1 274 ? -10.778 -8.301 7.476 1.00 98.06 274 ASN A CA 1
ATOM 1987 C C . ASN A 1 274 ? -11.453 -7.482 6.370 1.00 98.06 274 ASN A C 1
ATOM 1989 O O . ASN A 1 274 ? -11.291 -7.758 5.177 1.00 98.06 274 ASN A O 1
ATOM 1993 N N . ARG A 1 275 ? -12.187 -6.448 6.784 1.00 97.12 275 ARG A N 1
ATOM 1994 C CA . ARG A 1 275 ? -12.785 -5.447 5.902 1.00 97.12 275 ARG A CA 1
ATOM 1995 C C . ARG A 1 275 ? -12.541 -4.052 6.458 1.00 97.12 275 ARG A C 1
ATOM 1997 O O . ARG A 1 275 ? -12.915 -3.770 7.592 1.00 97.12 275 ARG A O 1
ATOM 2004 N N . PHE A 1 276 ? -11.956 -3.202 5.626 1.00 97.31 276 PHE A N 1
ATOM 2005 C CA . PHE A 1 276 ? -11.772 -1.776 5.869 1.00 97.31 276 PHE A CA 1
ATOM 2006 C C . PHE A 1 276 ? -12.637 -1.041 4.844 1.00 97.31 276 PHE A C 1
ATOM 2008 O O . PHE A 1 276 ? -12.217 -0.845 3.707 1.00 97.31 276 PHE A O 1
ATOM 2015 N N . ASN A 1 277 ? -13.899 -0.769 5.186 1.00 93.69 277 ASN A N 1
ATOM 2016 C CA . ASN A 1 277 ? -14.870 -0.267 4.202 1.00 93.69 277 ASN A CA 1
ATOM 2017 C C . ASN A 1 277 ? -14.704 1.234 3.912 1.00 93.69 277 ASN A C 1
ATOM 2019 O O . ASN A 1 277 ? -15.205 1.709 2.894 1.00 93.69 277 ASN A O 1
ATOM 2023 N N . GLY A 1 278 ? -14.049 1.966 4.817 1.00 94.69 278 GLY A N 1
ATOM 2024 C CA . GLY A 1 278 ? -13.782 3.396 4.703 1.00 94.69 278 GLY A CA 1
ATOM 2025 C C . GLY A 1 278 ? -12.290 3.709 4.602 1.00 94.69 278 GLY A C 1
ATOM 2026 O O . GLY A 1 278 ? -11.469 2.869 4.223 1.00 94.69 278 GLY A O 1
ATOM 2027 N N . ASN A 1 279 ? -11.936 4.938 4.960 1.00 96.56 279 ASN A N 1
ATOM 2028 C CA . ASN A 1 279 ? -10.548 5.377 5.007 1.00 96.56 279 ASN A CA 1
ATOM 2029 C C . ASN A 1 279 ? -9.878 4.874 6.288 1.00 96.56 279 ASN A C 1
ATOM 2031 O O . ASN A 1 279 ? -10.407 5.050 7.382 1.00 96.56 279 ASN A O 1
ATOM 2035 N N . THR A 1 280 ? -8.683 4.300 6.164 1.00 97.38 280 THR A N 1
ATOM 2036 C CA . THR A 1 280 ? -7.882 3.842 7.305 1.00 97.38 280 THR A CA 1
ATOM 2037 C C . THR A 1 280 ? -6.686 4.768 7.507 1.00 97.38 280 THR A C 1
ATOM 2039 O O . THR A 1 280 ? -5.704 4.708 6.772 1.00 97.38 280 THR A O 1
ATOM 2042 N N . GLN A 1 281 ? -6.746 5.641 8.503 1.00 96.38 281 GLN A N 1
ATOM 2043 C CA . GLN A 1 281 ? -5.601 6.422 8.960 1.00 96.38 281 GLN A CA 1
ATOM 2044 C C . GLN A 1 281 ? -4.783 5.593 9.947 1.00 96.38 281 GLN A C 1
ATOM 2046 O O . GLN A 1 281 ? -5.326 5.029 10.897 1.00 96.38 281 GLN A O 1
ATOM 2051 N N . VAL A 1 282 ? -3.473 5.521 9.725 1.00 95.69 282 VAL A N 1
ATOM 2052 C CA . VAL A 1 282 ? -2.549 4.802 10.603 1.00 95.69 282 VAL A CA 1
ATOM 2053 C C . VAL A 1 282 ? -1.449 5.729 11.101 1.00 95.69 282 VAL A C 1
ATOM 2055 O O . VAL A 1 282 ? -0.778 6.420 10.325 1.00 95.69 282 VAL A O 1
ATOM 2058 N N . GLN A 1 283 ? -1.233 5.697 12.411 1.00 94.38 283 GLN A N 1
ATOM 2059 C CA . GLN A 1 283 ? -0.138 6.371 13.089 1.00 94.38 283 GLN A CA 1
ATOM 2060 C C . GLN A 1 283 ? 0.627 5.359 13.942 1.00 94.38 283 GLN A C 1
ATOM 2062 O O . GLN A 1 283 ? 0.172 4.928 14.999 1.00 94.38 283 GLN A O 1
ATOM 2067 N N . SER A 1 284 ? 1.815 4.987 13.472 1.00 92.19 284 SER A N 1
ATOM 2068 C CA . SER A 1 284 ? 2.707 4.067 14.169 1.00 92.19 284 SER A CA 1
ATOM 2069 C C . SER A 1 284 ? 4.168 4.458 13.970 1.00 92.19 284 SER A C 1
ATOM 2071 O O . SER A 1 284 ? 4.623 4.722 12.853 1.00 92.19 284 SER A O 1
ATOM 2073 N N . GLY A 1 285 ? 4.921 4.471 15.074 1.00 86.44 285 GLY A N 1
ATOM 2074 C CA . GLY A 1 285 ? 6.385 4.556 15.033 1.00 86.44 285 GLY A CA 1
ATOM 2075 C C . GLY A 1 285 ? 7.042 3.232 14.621 1.00 86.44 285 GLY A C 1
ATOM 2076 O O . GLY A 1 285 ? 8.209 3.214 14.235 1.00 86.44 285 GLY A O 1
ATOM 2077 N N . GLY A 1 286 ? 6.293 2.130 14.704 1.00 91.12 286 GLY A N 1
ATOM 2078 C CA . GLY A 1 286 ? 6.705 0.778 14.352 1.00 91.12 286 GLY A CA 1
ATOM 2079 C C . GLY A 1 286 ? 6.016 0.219 13.107 1.00 91.12 286 GLY A C 1
ATOM 2080 O O . GLY A 1 286 ? 5.328 0.941 12.391 1.00 91.12 286 GLY A O 1
ATOM 2081 N N . SER A 1 287 ? 6.175 -1.080 12.852 1.00 92.81 287 SER A N 1
ATOM 2082 C CA . SER A 1 287 ? 5.585 -1.744 11.686 1.00 92.81 287 SER A CA 1
ATOM 2083 C C . SER A 1 287 ? 4.053 -1.729 11.707 1.00 92.81 287 SER A C 1
ATOM 2085 O O . SER A 1 287 ? 3.416 -1.868 12.756 1.00 92.81 287 SER A O 1
ATOM 2087 N N . VAL A 1 288 ? 3.476 -1.564 10.519 1.00 97.06 288 VAL A N 1
ATOM 2088 C CA . VAL A 1 288 ? 2.041 -1.645 10.253 1.00 97.06 288 VAL A CA 1
ATOM 2089 C C . VAL A 1 288 ? 1.818 -2.773 9.256 1.00 97.06 288 VAL A C 1
ATOM 2091 O O . VAL A 1 288 ? 2.311 -2.716 8.131 1.00 97.06 288 VAL A O 1
ATOM 2094 N N . ALA A 1 289 ? 1.070 -3.794 9.656 1.00 97.69 289 ALA A N 1
ATOM 2095 C CA . ALA A 1 289 ? 0.696 -4.914 8.809 1.00 97.69 289 ALA A CA 1
ATOM 2096 C C . ALA A 1 289 ? -0.829 -5.005 8.698 1.00 97.69 289 ALA A C 1
ATOM 2098 O O . ALA A 1 289 ? -1.503 -5.226 9.704 1.00 97.69 289 ALA A O 1
ATOM 2099 N N . LEU A 1 290 ? -1.372 -4.853 7.488 1.00 98.38 290 LEU A N 1
ATOM 2100 C CA . LEU A 1 290 ? -2.812 -4.916 7.218 1.00 98.38 290 LEU A CA 1
ATOM 2101 C C . LEU A 1 290 ? -3.094 -5.954 6.128 1.00 98.38 290 LEU A C 1
ATOM 2103 O O . LEU A 1 290 ? -2.472 -5.946 5.067 1.00 98.38 290 LEU A O 1
ATOM 2107 N N . GLY A 1 291 ? -4.048 -6.842 6.384 1.00 98.19 291 GLY A N 1
ATOM 2108 C CA . GLY A 1 291 ? -4.581 -7.798 5.419 1.00 98.19 291 GLY A CA 1
ATOM 2109 C C . GLY A 1 291 ? -6.065 -7.545 5.190 1.00 98.19 291 GLY A C 1
ATOM 2110 O O . GLY A 1 291 ? -6.764 -7.232 6.144 1.00 98.19 291 GLY A O 1
ATOM 2111 N N . THR A 1 292 ? -6.548 -7.666 3.955 1.00 98.25 292 THR A N 1
ATOM 2112 C CA . THR A 1 292 ? -7.976 -7.582 3.596 1.00 98.25 292 THR A CA 1
ATOM 2113 C C . THR A 1 292 ? -8.234 -8.303 2.274 1.00 98.25 292 THR A C 1
ATOM 2115 O O . THR A 1 292 ? -7.369 -8.357 1.403 1.00 98.25 292 THR A O 1
ATOM 2118 N N . SER A 1 293 ? -9.430 -8.862 2.105 1.00 94.50 293 SER A N 1
ATOM 2119 C CA . SER A 1 293 ? -9.869 -9.487 0.845 1.00 94.50 293 SER A CA 1
ATOM 2120 C C . SER A 1 293 ? -10.477 -8.478 -0.128 1.00 94.50 293 SER A C 1
ATOM 2122 O O . SER A 1 293 ? -10.631 -8.789 -1.305 1.00 94.50 293 SER A O 1
ATOM 2124 N N . GLY A 1 294 ? -10.840 -7.291 0.363 1.00 95.88 294 GLY A N 1
ATOM 2125 C CA . GLY A 1 294 ? -11.428 -6.216 -0.427 1.00 95.88 294 GLY A CA 1
ATOM 2126 C C . GLY A 1 294 ? -10.425 -5.128 -0.791 1.00 95.88 294 GLY A C 1
ATOM 2127 O O . GLY A 1 294 ? -9.211 -5.330 -0.764 1.00 95.88 294 GLY A O 1
ATOM 2128 N N . ASN A 1 295 ? -10.967 -3.956 -1.114 1.00 97.62 295 ASN A N 1
ATOM 2129 C CA . ASN A 1 295 ? -10.173 -2.754 -1.333 1.00 97.62 295 ASN A CA 1
ATOM 2130 C C . ASN A 1 295 ? -9.611 -2.218 -0.007 1.00 97.62 295 ASN A C 1
ATOM 2132 O O . ASN A 1 295 ? -10.127 -2.533 1.068 1.00 97.62 295 ASN A O 1
ATOM 2136 N N . LEU A 1 296 ? -8.577 -1.387 -0.099 1.00 98.44 296 LEU A N 1
ATOM 2137 C CA . LEU A 1 296 ? -7.985 -0.698 1.043 1.00 98.44 296 LEU A CA 1
ATOM 2138 C C . LEU A 1 296 ? -7.630 0.741 0.667 1.00 98.44 296 LEU A C 1
ATOM 2140 O O . LEU A 1 296 ? -6.855 0.952 -0.260 1.00 98.44 296 LEU A O 1
ATOM 2144 N N . ASN A 1 297 ? -8.141 1.718 1.414 1.00 97.88 297 ASN A N 1
ATOM 2145 C CA . ASN A 1 297 ? -7.619 3.082 1.383 1.00 97.88 297 ASN A CA 1
ATOM 2146 C C . ASN A 1 297 ? -6.891 3.360 2.697 1.00 97.88 297 ASN A C 1
ATOM 2148 O O . ASN A 1 297 ? -7.520 3.363 3.757 1.00 97.88 297 ASN A O 1
ATOM 2152 N N . VAL A 1 298 ? -5.577 3.560 2.636 1.00 97.38 298 VAL A N 1
ATOM 2153 C CA . VAL A 1 298 ? -4.736 3.778 3.812 1.00 97.38 298 VAL A CA 1
ATOM 2154 C C . VAL A 1 298 ? -3.969 5.092 3.714 1.00 97.38 298 VAL A C 1
ATOM 2156 O O . VAL A 1 298 ? -3.370 5.417 2.689 1.00 97.38 298 VAL A O 1
ATOM 2159 N N . ASN A 1 299 ? -3.959 5.844 4.811 1.00 95.69 299 ASN A N 1
ATOM 2160 C CA . ASN A 1 299 ? -3.184 7.068 4.950 1.00 95.69 299 ASN A CA 1
ATOM 2161 C C . ASN A 1 299 ? -2.206 6.958 6.127 1.00 95.69 299 ASN A C 1
ATOM 2163 O O . ASN A 1 299 ? -2.615 6.741 7.265 1.00 95.69 299 ASN A O 1
ATOM 2167 N N . THR A 1 300 ? -0.914 7.124 5.849 1.00 90.69 300 THR A N 1
ATOM 2168 C CA . THR A 1 300 ? 0.198 7.013 6.798 1.00 90.69 300 THR A CA 1
ATOM 2169 C C . THR A 1 300 ? 0.695 8.376 7.295 1.00 90.69 300 THR A C 1
ATOM 2171 O O . THR A 1 300 ? 1.871 8.494 7.625 1.00 90.69 300 THR A O 1
ATOM 2174 N N . THR A 1 301 ? -0.161 9.411 7.340 1.00 76.94 301 THR A N 1
ATOM 2175 C CA . THR A 1 301 ? 0.152 10.841 7.593 1.00 76.94 301 THR A CA 1
ATOM 2176 C C . THR A 1 301 ? 1.382 11.127 8.457 1.00 76.94 301 THR A C 1
ATOM 2178 O O . THR A 1 301 ? 2.182 11.979 8.083 1.00 76.94 301 THR A O 1
ATOM 2181 N N . SER A 1 302 ? 1.545 10.444 9.590 1.00 75.56 302 SER A N 1
ATOM 2182 C CA . SER A 1 302 ? 2.635 10.628 10.562 1.00 75.56 302 SER A CA 1
ATOM 2183 C C . SER A 1 302 ? 3.410 9.339 10.879 1.00 75.56 302 SER A C 1
ATOM 2185 O O . SER A 1 302 ? 4.269 9.343 11.761 1.00 75.56 302 SER A O 1
ATOM 2187 N N . SER A 1 303 ? 3.122 8.233 10.189 1.00 79.31 303 SER A N 1
ATOM 2188 C CA . SER A 1 303 ? 3.796 6.956 10.429 1.00 79.31 303 SER A CA 1
ATOM 2189 C C . SER A 1 303 ? 5.205 6.963 9.841 1.00 79.31 303 SER A C 1
ATOM 2191 O O . SER A 1 303 ? 5.398 7.252 8.663 1.00 79.31 303 SER A O 1
ATOM 2193 N N . THR A 1 304 ? 6.191 6.600 10.659 1.00 77.69 304 THR A N 1
ATOM 2194 C CA . THR A 1 304 ? 7.594 6.425 10.236 1.00 77.69 304 THR A CA 1
ATOM 2195 C C . THR A 1 304 ? 7.972 4.960 10.039 1.00 77.69 304 THR A C 1
ATOM 2197 O O . THR A 1 304 ? 9.090 4.661 9.626 1.00 77.69 304 THR A O 1
ATOM 2200 N N . GLY A 1 305 ? 7.077 4.040 10.400 1.00 85.94 305 GLY A N 1
ATOM 2201 C CA . GLY A 1 305 ? 7.305 2.609 10.277 1.00 85.94 305 GLY A CA 1
ATOM 2202 C C . GLY A 1 305 ? 7.130 2.061 8.864 1.00 85.94 305 GLY A C 1
ATOM 2203 O O . GLY A 1 305 ? 6.683 2.745 7.943 1.00 85.94 305 GLY A O 1
ATOM 2204 N N . THR A 1 306 ? 7.472 0.784 8.707 1.00 94.12 306 THR A N 1
ATOM 2205 C CA . THR A 1 306 ? 7.273 0.046 7.458 1.00 94.12 306 THR A CA 1
ATOM 2206 C C . THR A 1 306 ? 5.832 -0.442 7.322 1.00 94.12 306 THR A C 1
ATOM 2208 O O . THR A 1 306 ? 5.175 -0.766 8.314 1.00 94.12 306 THR A O 1
ATOM 2211 N N . LEU A 1 307 ? 5.357 -0.535 6.081 1.00 97.06 307 LEU A N 1
ATOM 2212 C CA . LEU A 1 307 ? 3.994 -0.926 5.738 1.00 97.06 307 LEU A CA 1
ATOM 2213 C C . LEU A 1 307 ? 3.988 -2.271 4.998 1.00 97.06 307 LEU A C 1
ATOM 2215 O O . LEU A 1 307 ? 4.499 -2.364 3.884 1.00 97.06 307 LEU A O 1
ATOM 2219 N N . ALA A 1 308 ? 3.424 -3.310 5.610 1.00 97.75 308 ALA A N 1
ATOM 2220 C CA . ALA A 1 308 ? 3.200 -4.620 4.999 1.00 97.75 308 ALA A CA 1
ATOM 2221 C C . ALA A 1 308 ? 1.711 -4.779 4.664 1.00 97.75 308 ALA A C 1
ATOM 2223 O O . ALA A 1 308 ? 0.882 -4.943 5.561 1.00 97.75 308 ALA A O 1
ATOM 2224 N N . LEU A 1 309 ? 1.354 -4.717 3.381 1.00 98.44 309 LEU A N 1
ATOM 2225 C CA . LEU A 1 309 ? -0.044 -4.804 2.943 1.00 98.44 309 LEU A CA 1
ATOM 2226 C C . LEU A 1 309 ? -0.309 -6.100 2.184 1.00 98.44 309 LEU A C 1
ATOM 2228 O O . LEU A 1 309 ? 0.443 -6.456 1.283 1.00 98.44 309 LEU A O 1
ATOM 2232 N N . ASN A 1 310 ? -1.403 -6.784 2.511 1.00 98.44 310 ASN A N 1
ATOM 2233 C CA . ASN A 1 310 ? -1.916 -7.913 1.741 1.00 98.44 310 ASN A CA 1
ATOM 2234 C C . ASN A 1 310 ? -3.371 -7.635 1.344 1.00 98.44 310 ASN A C 1
ATOM 2236 O O . ASN A 1 310 ? -4.280 -7.789 2.161 1.00 98.44 310 ASN A O 1
ATOM 2240 N N . VAL A 1 311 ? -3.574 -7.167 0.115 1.00 98.62 311 VAL A N 1
ATOM 2241 C CA . VAL A 1 311 ? -4.852 -6.623 -0.360 1.00 98.62 311 VAL A CA 1
ATOM 2242 C C . VAL A 1 311 ? -5.367 -7.460 -1.529 1.00 98.62 311 VAL A C 1
ATOM 2244 O O . VAL A 1 311 ? -4.746 -7.506 -2.589 1.00 98.62 311 VAL A O 1
ATOM 2247 N N . GLY A 1 312 ? -6.521 -8.104 -1.341 1.00 97.69 312 GLY A N 1
ATOM 2248 C CA . GLY A 1 312 ? -7.192 -8.900 -2.378 1.00 97.69 312 GLY A CA 1
ATOM 2249 C C . GLY A 1 312 ? -7.906 -8.075 -3.461 1.00 97.69 312 GLY A C 1
ATOM 2250 O O . GLY A 1 312 ? -8.322 -8.628 -4.477 1.00 97.69 312 GLY A O 1
ATOM 2251 N N . GLY A 1 313 ? -8.060 -6.763 -3.253 1.00 96.88 313 GLY A N 1
ATOM 2252 C CA . GLY A 1 313 ? -8.634 -5.811 -4.208 1.00 96.88 313 GLY A CA 1
ATOM 2253 C C . GLY A 1 313 ? -7.670 -4.688 -4.602 1.00 96.88 313 GLY A C 1
ATOM 2254 O O . GLY A 1 313 ? -6.454 -4.876 -4.654 1.00 96.88 313 GLY A O 1
ATOM 2255 N N . ASN A 1 314 ? -8.234 -3.511 -4.877 1.00 98.31 314 ASN A N 1
ATOM 2256 C CA . ASN A 1 314 ? -7.477 -2.301 -5.198 1.00 98.31 314 ASN A CA 1
ATOM 2257 C C . ASN A 1 314 ? -7.000 -1.598 -3.924 1.00 98.31 314 ASN A C 1
ATOM 2259 O O . ASN A 1 314 ? -7.707 -1.587 -2.912 1.00 98.31 314 ASN A O 1
ATOM 2263 N N . ALA A 1 315 ? -5.838 -0.955 -3.991 1.00 98.50 315 ALA A N 1
ATOM 2264 C CA . ALA A 1 315 ? -5.278 -0.190 -2.889 1.00 98.50 315 ALA A CA 1
ATOM 2265 C C . ALA A 1 315 ? -4.966 1.255 -3.277 1.00 98.50 315 ALA A C 1
ATOM 2267 O O . ALA A 1 315 ? -4.347 1.519 -4.308 1.00 98.50 315 ALA A O 1
ATOM 2268 N N . GLU A 1 316 ? -5.327 2.174 -2.389 1.00 98.50 316 GLU A N 1
ATOM 2269 C CA . GLU A 1 316 ? -4.846 3.550 -2.385 1.00 98.50 316 GLU A CA 1
ATOM 2270 C C . GLU A 1 316 ? -4.035 3.784 -1.109 1.00 98.50 316 GLU A C 1
ATOM 2272 O O . GLU A 1 316 ? -4.490 3.495 -0.003 1.00 98.50 316 GLU A O 1
ATOM 2277 N N . VAL A 1 317 ? -2.802 4.257 -1.272 1.00 98.12 317 VAL A N 1
ATOM 2278 C CA . VAL A 1 317 ? -1.854 4.508 -0.185 1.00 98.12 317 VAL A CA 1
ATOM 2279 C C . VAL A 1 317 ? -1.408 5.960 -0.267 1.00 98.12 317 VAL A C 1
ATOM 2281 O O . VAL A 1 317 ? -0.852 6.396 -1.275 1.00 98.12 317 VAL A O 1
ATOM 2284 N N . SER A 1 318 ? -1.615 6.720 0.800 1.00 96.00 318 SER A N 1
ATOM 2285 C CA . SER A 1 318 ? -1.186 8.117 0.884 1.00 96.00 318 SER A CA 1
ATOM 2286 C C . SER A 1 318 ? -0.401 8.393 2.161 1.00 96.00 318 SER A C 1
ATOM 2288 O O . SER A 1 318 ? -0.534 7.665 3.137 1.00 96.00 318 SER A O 1
ATOM 2290 N N . GLY A 1 319 ? 0.438 9.428 2.172 1.00 92.50 319 GLY A N 1
ATOM 2291 C CA . GLY A 1 319 ? 1.148 9.849 3.384 1.00 92.50 319 GLY A CA 1
ATOM 2292 C C . GLY A 1 319 ? 2.341 10.752 3.099 1.00 92.50 319 GLY A C 1
ATOM 2293 O O . GLY A 1 319 ? 2.656 11.033 1.949 1.00 92.50 319 GLY A O 1
ATOM 2294 N N . MET A 1 320 ? 3.039 11.222 4.135 1.00 90.25 320 MET A N 1
ATOM 2295 C CA . MET A 1 320 ? 4.282 11.978 3.918 1.00 90.25 320 MET A CA 1
ATOM 2296 C C . MET A 1 320 ? 5.405 11.061 3.423 1.00 90.25 320 MET A C 1
ATOM 2298 O O . MET A 1 320 ? 6.056 11.355 2.423 1.00 90.25 320 MET A O 1
ATOM 2302 N N . GLN A 1 321 ? 5.599 9.930 4.098 1.00 90.69 321 GLN A N 1
ATOM 2303 C CA . GLN A 1 321 ? 6.572 8.906 3.743 1.00 90.69 321 GLN A CA 1
ATOM 2304 C C . GLN A 1 321 ? 5.867 7.551 3.717 1.00 90.69 321 GLN A C 1
ATOM 2306 O O . GLN A 1 321 ? 5.147 7.194 4.649 1.00 90.69 321 GLN A O 1
ATOM 2311 N N . VAL A 1 322 ? 6.082 6.797 2.644 1.00 95.44 322 VAL A N 1
ATOM 2312 C CA . VAL A 1 322 ? 5.586 5.429 2.496 1.00 95.44 322 VAL A CA 1
ATOM 2313 C C . VAL A 1 322 ? 6.791 4.526 2.295 1.00 95.44 322 VAL A C 1
ATOM 2315 O O . VAL A 1 322 ? 7.480 4.632 1.283 1.00 95.44 322 VAL A O 1
ATOM 2318 N N . GLN A 1 323 ? 7.054 3.646 3.262 1.00 95.75 323 GLN A N 1
ATOM 2319 C CA . GLN A 1 323 ? 8.100 2.633 3.161 1.00 95.75 323 GLN A CA 1
ATOM 2320 C C . GLN A 1 323 ? 7.475 1.239 3.174 1.00 95.75 323 GLN A C 1
ATOM 2322 O O . GLN A 1 323 ? 7.062 0.744 4.221 1.00 95.75 323 GLN A O 1
ATOM 2327 N N . PHE A 1 324 ? 7.414 0.584 2.019 1.00 97.94 324 PHE A N 1
ATOM 2328 C CA . PHE A 1 324 ? 6.848 -0.758 1.920 1.00 97.94 324 PHE A CA 1
ATOM 2329 C C . PHE A 1 324 ? 7.783 -1.814 2.523 1.00 97.94 324 PHE A C 1
ATOM 2331 O O . PHE A 1 324 ? 8.964 -1.897 2.189 1.00 97.94 324 PHE A O 1
ATOM 2338 N N . ALA A 1 325 ? 7.248 -2.662 3.392 1.00 97.56 325 ALA A N 1
ATOM 2339 C CA . ALA A 1 325 ? 7.776 -4.002 3.624 1.00 97.56 325 ALA A CA 1
ATOM 2340 C C . ALA A 1 325 ? 7.193 -4.962 2.568 1.00 97.56 325 ALA A C 1
ATOM 2342 O O . ALA A 1 325 ? 6.637 -4.518 1.562 1.00 97.56 325 ALA A O 1
ATOM 2343 N N . ASP A 1 326 ? 7.307 -6.273 2.783 1.00 98.19 326 ASP A N 1
ATOM 2344 C CA . ASP A 1 326 ? 6.709 -7.260 1.883 1.00 98.19 326 ASP A CA 1
ATOM 2345 C C . ASP A 1 326 ? 5.205 -7.004 1.719 1.00 98.19 326 ASP A C 1
ATOM 2347 O O . ASP A 1 326 ? 4.434 -7.140 2.671 1.00 98.19 326 ASP A O 1
ATOM 2351 N N . SER A 1 327 ? 4.807 -6.621 0.505 1.00 98.62 327 SER A N 1
ATOM 2352 C CA . SER A 1 327 ? 3.435 -6.224 0.191 1.00 98.62 327 SER A CA 1
ATOM 2353 C C . SER A 1 327 ? 2.940 -6.867 -1.102 1.00 98.62 327 SER A C 1
ATOM 2355 O O . SER A 1 327 ? 3.686 -7.016 -2.077 1.00 98.62 327 SER A O 1
ATOM 2357 N N . GLN A 1 328 ? 1.667 -7.253 -1.105 1.00 98.44 328 GLN A N 1
ATOM 2358 C CA . GLN A 1 328 ? 0.967 -7.870 -2.223 1.00 98.44 328 GLN A CA 1
ATOM 2359 C C . GLN A 1 328 ? -0.389 -7.197 -2.442 1.00 98.44 328 GLN A C 1
ATOM 2361 O O . GLN A 1 328 ? -1.172 -7.024 -1.508 1.00 98.44 328 GLN A O 1
ATOM 2366 N N . PHE A 1 329 ? -0.664 -6.886 -3.704 1.00 98.62 329 PHE A N 1
ATOM 2367 C CA . PHE A 1 329 ? -1.914 -6.319 -4.187 1.00 98.62 329 PHE A CA 1
ATOM 2368 C C . PHE A 1 329 ? -2.397 -7.171 -5.356 1.00 98.62 329 PHE A C 1
ATOM 2370 O O . PHE A 1 329 ? -1.682 -7.305 -6.351 1.00 98.62 329 PHE A O 1
ATOM 2377 N N . ASP A 1 330 ? -3.578 -7.770 -5.244 1.00 98.38 330 ASP A N 1
ATOM 2378 C CA . ASP A 1 330 ? -4.153 -8.555 -6.340 1.00 98.38 330 ASP A CA 1
ATOM 2379 C C . ASP A 1 330 ? -4.757 -7.642 -7.427 1.00 98.38 330 ASP A C 1
ATOM 2381 O O . ASP A 1 330 ? -4.741 -8.008 -8.606 1.00 98.38 330 ASP A O 1
ATOM 2385 N N . GLY A 1 331 ? -5.234 -6.448 -7.045 1.00 98.25 331 GLY A N 1
ATOM 2386 C CA . GLY A 1 331 ? -5.738 -5.400 -7.938 1.00 98.25 331 GLY A CA 1
ATOM 2387 C C . GLY A 1 331 ? -4.730 -4.282 -8.231 1.00 98.25 331 GLY A C 1
ATOM 2388 O O . GLY A 1 331 ? -3.513 -4.499 -8.234 1.00 98.25 331 GLY A O 1
ATOM 2389 N N . ASP A 1 332 ? -5.260 -3.087 -8.500 1.00 98.75 332 ASP A N 1
ATOM 2390 C CA . ASP A 1 332 ? -4.476 -1.882 -8.793 1.00 98.75 332 ASP A CA 1
ATOM 2391 C C . ASP A 1 332 ? -3.879 -1.274 -7.516 1.00 98.75 332 ASP A C 1
ATOM 2393 O O . ASP A 1 332 ? -4.482 -1.332 -6.441 1.00 98.75 332 ASP A O 1
ATOM 2397 N N . LEU A 1 333 ? -2.716 -0.637 -7.644 1.00 98.81 333 LEU A N 1
ATOM 2398 C CA . LEU A 1 333 ? -2.043 0.096 -6.575 1.00 98.81 333 LEU A CA 1
ATOM 2399 C C . LEU A 1 333 ? -1.856 1.562 -6.974 1.00 98.81 333 LEU A C 1
ATOM 2401 O O . LEU A 1 333 ? -1.142 1.870 -7.928 1.00 98.81 333 LEU A O 1
ATOM 2405 N N . VAL A 1 334 ? -2.419 2.476 -6.189 1.00 98.75 334 VAL A N 1
ATOM 2406 C CA . VAL A 1 334 ? -2.167 3.917 -6.287 1.00 98.75 334 VAL A CA 1
ATOM 2407 C C . VAL A 1 334 ? -1.419 4.374 -5.041 1.00 98.75 334 VAL A C 1
ATOM 2409 O O . VAL A 1 334 ? -1.870 4.131 -3.926 1.00 98.75 334 VAL A O 1
ATOM 2412 N N . VAL A 1 335 ? -0.283 5.046 -5.220 1.00 98.50 335 VAL A N 1
ATOM 2413 C CA . VAL A 1 335 ? 0.520 5.603 -4.126 1.00 98.50 335 VAL A CA 1
ATOM 2414 C C . VAL A 1 335 ? 0.754 7.087 -4.365 1.00 98.50 335 VAL A C 1
ATOM 2416 O O . VAL A 1 335 ? 1.232 7.462 -5.434 1.00 98.50 335 VAL A O 1
ATOM 2419 N N . SER A 1 336 ? 0.457 7.916 -3.366 1.00 96.88 336 SER A N 1
ATOM 2420 C CA . SER A 1 336 ? 0.711 9.360 -3.380 1.00 96.88 336 SER A CA 1
ATOM 2421 C C . SER A 1 336 ? 1.409 9.791 -2.091 1.00 96.88 336 SER A C 1
ATOM 2423 O O . SER A 1 336 ? 0.775 9.863 -1.037 1.00 96.88 336 SER A O 1
ATOM 2425 N N . ALA A 1 337 ? 2.704 10.099 -2.159 1.00 95.81 337 ALA A N 1
ATOM 2426 C CA . ALA A 1 337 ? 3.484 10.516 -0.990 1.00 95.81 337 ALA A CA 1
ATOM 2427 C C . ALA A 1 337 ? 4.558 11.559 -1.323 1.00 95.81 337 ALA A C 1
ATOM 2429 O O . ALA A 1 337 ? 4.748 11.884 -2.486 1.00 95.81 337 ALA A O 1
ATOM 2430 N N . ASN A 1 338 ? 5.288 12.092 -0.336 1.00 92.94 338 ASN A N 1
ATOM 2431 C CA . ASN A 1 338 ? 6.482 12.910 -0.622 1.00 92.94 338 ASN A CA 1
ATOM 2432 C C . ASN A 1 338 ? 7.715 12.033 -0.872 1.00 92.94 338 ASN A C 1
ATOM 2434 O O . ASN A 1 338 ? 8.646 12.451 -1.550 1.00 92.94 338 ASN A O 1
ATOM 2438 N N . GLN A 1 339 ? 7.747 10.829 -0.300 1.00 94.06 339 GLN A N 1
ATOM 2439 C CA . GLN A 1 339 ? 8.784 9.835 -0.545 1.00 94.06 339 GLN A CA 1
ATOM 2440 C C . GLN A 1 339 ? 8.168 8.441 -0.536 1.00 94.06 339 GLN A C 1
ATOM 2442 O O . GLN A 1 339 ? 7.444 8.082 0.395 1.00 94.06 339 GLN A O 1
ATOM 2447 N N . ILE A 1 340 ? 8.494 7.653 -1.558 1.00 97.50 340 ILE A N 1
ATOM 2448 C CA . ILE A 1 340 ? 8.080 6.258 -1.685 1.00 97.50 340 ILE A CA 1
ATOM 2449 C C . ILE A 1 340 ? 9.352 5.416 -1.682 1.00 97.50 340 ILE A C 1
ATOM 2451 O O . ILE A 1 340 ? 10.209 5.591 -2.543 1.00 97.50 340 ILE A O 1
ATOM 2455 N N . SER A 1 341 ? 9.496 4.516 -0.719 1.00 97.00 341 SER A N 1
ATOM 2456 C CA . SER A 1 341 ? 10.626 3.594 -0.641 1.00 97.00 341 SER A CA 1
ATOM 2457 C C . SER A 1 341 ? 10.170 2.200 -0.230 1.00 97.00 341 SER A C 1
ATOM 2459 O O . SER A 1 341 ? 8.989 1.961 0.034 1.00 97.00 341 SER A O 1
ATOM 2461 N N . GLN A 1 342 ? 11.100 1.254 -0.175 1.00 97.25 342 GLN A N 1
ATOM 2462 C CA . GLN A 1 342 ? 10.807 -0.089 0.304 1.00 97.25 342 GLN A CA 1
ATOM 2463 C C . GLN A 1 342 ? 12.008 -0.735 0.995 1.00 97.25 342 GLN A C 1
ATOM 2465 O O . GLN A 1 342 ? 13.161 -0.387 0.752 1.00 97.25 342 GLN A O 1
ATOM 2470 N N . VAL A 1 343 ? 11.707 -1.719 1.834 1.00 96.81 343 VAL A N 1
ATOM 2471 C CA . VAL A 1 343 ? 12.657 -2.657 2.445 1.00 96.81 343 VAL A CA 1
ATOM 2472 C C . VAL A 1 343 ? 12.349 -4.110 2.075 1.00 96.81 343 VAL A C 1
ATOM 2474 O O . VAL A 1 343 ? 13.241 -4.949 2.149 1.00 96.81 343 VAL A O 1
ATOM 2477 N N . GLY A 1 344 ? 11.106 -4.403 1.677 1.00 96.81 344 GLY A N 1
ATOM 2478 C CA . GLY A 1 344 ? 10.664 -5.717 1.204 1.00 96.81 344 GLY A CA 1
ATOM 2479 C C . GLY A 1 344 ? 10.228 -5.693 -0.259 1.00 96.81 344 GLY A C 1
ATOM 2480 O O . GLY A 1 344 ? 10.326 -4.665 -0.935 1.00 96.81 344 GLY A O 1
ATOM 2481 N N . ARG A 1 345 ? 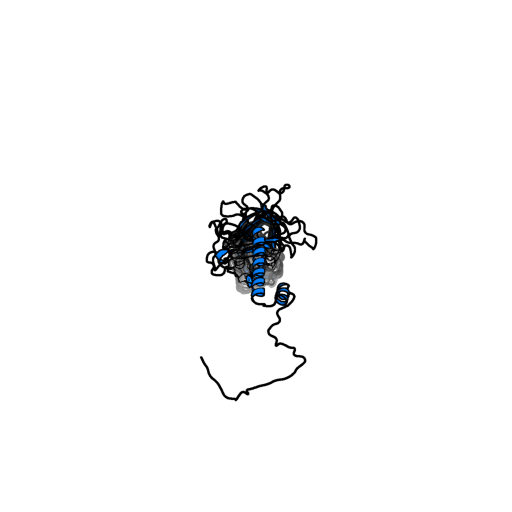9.752 -6.837 -0.753 1.00 97.69 345 ARG A N 1
ATOM 2482 C CA . ARG A 1 345 ? 9.266 -6.971 -2.133 1.00 97.69 345 ARG A CA 1
ATOM 2483 C C . ARG A 1 345 ? 7.883 -6.342 -2.300 1.00 97.69 345 ARG A C 1
ATOM 2485 O O . ARG A 1 345 ? 7.022 -6.466 -1.429 1.00 97.69 345 ARG A O 1
ATOM 2492 N N . LEU A 1 346 ? 7.633 -5.795 -3.482 1.00 98.50 346 LEU A N 1
ATOM 2493 C CA . LEU A 1 346 ? 6.339 -5.265 -3.893 1.00 98.50 346 LEU A CA 1
ATOM 2494 C C . LEU A 1 346 ? 5.766 -6.083 -5.055 1.00 98.50 346 LEU A C 1
ATOM 2496 O O . LEU A 1 346 ? 6.390 -6.191 -6.112 1.00 98.50 346 LEU A O 1
ATOM 2500 N N . GLN A 1 347 ? 4.577 -6.658 -4.872 1.00 98.56 347 GLN A N 1
ATOM 2501 C CA . GLN A 1 347 ? 3.864 -7.400 -5.916 1.00 98.56 347 GLN A CA 1
ATOM 2502 C C . GLN A 1 347 ? 2.523 -6.742 -6.228 1.00 98.56 347 GLN A C 1
ATOM 2504 O O . GLN A 1 347 ? 1.676 -6.635 -5.347 1.00 98.56 347 GLN A O 1
ATOM 2509 N N . VAL A 1 348 ? 2.323 -6.353 -7.487 1.00 98.75 348 VAL A N 1
ATOM 2510 C CA . VAL A 1 348 ? 1.088 -5.724 -7.971 1.00 98.75 348 VAL A CA 1
ATOM 2511 C C . VAL A 1 348 ? 0.512 -6.548 -9.121 1.00 98.75 348 VAL A C 1
ATOM 2513 O O . VAL A 1 348 ? 1.184 -6.797 -10.132 1.00 98.75 348 VAL A O 1
ATOM 2516 N N . GLY A 1 349 ? -0.720 -7.019 -8.937 1.00 98.25 349 GLY A N 1
ATOM 2517 C CA . GLY A 1 349 ? -1.475 -7.808 -9.903 1.00 98.25 349 GLY A CA 1
ATOM 2518 C C . GLY A 1 349 ? -2.073 -6.966 -11.030 1.00 98.25 349 GLY A C 1
ATOM 2519 O O . GLY A 1 349 ? -2.020 -7.400 -12.183 1.00 98.25 349 GLY A O 1
ATOM 2520 N N . GLY A 1 350 ? -2.582 -5.777 -10.698 1.00 98.38 350 GLY A N 1
ATOM 2521 C CA . GLY A 1 350 ? -3.100 -4.774 -11.629 1.00 98.38 350 GLY A CA 1
ATOM 2522 C C . GLY A 1 350 ? -2.076 -3.705 -12.018 1.00 98.38 350 GLY A C 1
ATOM 2523 O O . GLY A 1 350 ? -0.867 -3.967 -12.079 1.00 98.38 350 GLY A O 1
ATOM 2524 N N . ASP A 1 351 ? -2.575 -2.504 -12.304 1.00 98.75 351 ASP A N 1
ATOM 2525 C CA . ASP A 1 351 ? -1.780 -1.325 -12.640 1.00 98.75 351 ASP A CA 1
ATOM 2526 C C . ASP A 1 351 ? -1.180 -0.675 -11.381 1.00 98.75 351 ASP A C 1
ATOM 2528 O O . ASP A 1 351 ? -1.789 -0.653 -10.313 1.00 98.75 351 ASP A O 1
ATOM 2532 N N . ALA A 1 352 ? 0.020 -0.107 -11.504 1.00 98.81 352 ALA A N 1
ATOM 2533 C CA . ALA A 1 352 ? 0.694 0.638 -10.446 1.00 98.81 352 ALA A CA 1
ATOM 2534 C C . ALA A 1 352 ? 0.848 2.113 -10.841 1.00 98.81 352 ALA A C 1
ATOM 2536 O O . ALA A 1 352 ? 1.525 2.431 -11.820 1.00 98.81 352 ALA A O 1
ATOM 2537 N N . ARG A 1 353 ? 0.269 3.029 -10.058 1.00 98.81 353 ARG A N 1
ATOM 2538 C CA . ARG A 1 353 ? 0.440 4.482 -10.200 1.00 98.81 353 ARG A CA 1
ATOM 2539 C C . ARG A 1 353 ? 1.168 5.033 -8.980 1.00 98.81 353 ARG A C 1
ATOM 2541 O O . ARG A 1 353 ? 0.621 5.035 -7.884 1.00 98.81 353 ARG A O 1
ATOM 2548 N N . LEU A 1 354 ? 2.393 5.503 -9.176 1.00 98.69 354 LEU A N 1
ATOM 2549 C CA . LEU A 1 354 ? 3.291 5.951 -8.115 1.00 98.69 354 LEU A CA 1
ATOM 2550 C C . LEU A 1 354 ? 3.583 7.443 -8.285 1.00 98.69 354 LEU A C 1
ATOM 2552 O O . LEU A 1 354 ? 4.162 7.859 -9.287 1.00 98.69 354 LEU A O 1
ATOM 2556 N N . GLU A 1 355 ? 3.190 8.255 -7.315 1.00 98.12 355 GLU A N 1
ATOM 2557 C CA . GLU A 1 355 ? 3.351 9.704 -7.360 1.00 98.12 355 GLU A CA 1
ATOM 2558 C C . GLU A 1 355 ? 4.086 10.194 -6.113 1.00 98.12 355 GLU A C 1
ATOM 2560 O O . GLU A 1 355 ? 3.613 10.046 -4.986 1.00 98.12 355 GLU A O 1
ATOM 2565 N N . SER A 1 356 ? 5.270 10.765 -6.336 1.00 96.81 356 SER A N 1
ATOM 2566 C CA . SER A 1 356 ? 6.093 11.399 -5.316 1.00 96.81 356 SER A CA 1
ATOM 2567 C C . SER A 1 356 ? 6.082 12.917 -5.505 1.00 96.81 356 SER A C 1
ATOM 2569 O O . SER A 1 356 ? 6.604 13.435 -6.497 1.00 96.81 356 SER A O 1
ATOM 2571 N N . ILE A 1 357 ? 5.479 13.650 -4.567 1.00 88.88 357 ILE A N 1
ATOM 2572 C CA . ILE A 1 357 ? 5.330 15.110 -4.629 1.00 88.88 357 ILE A CA 1
ATOM 2573 C C . ILE A 1 357 ? 6.651 15.764 -4.200 1.00 88.88 357 ILE A C 1
ATOM 2575 O O . ILE A 1 357 ? 6.874 16.072 -3.032 1.00 88.88 357 ILE A O 1
ATOM 2579 N N . GLY A 1 358 ? 7.552 15.964 -5.165 1.00 77.69 358 GLY A N 1
ATOM 2580 C CA . GLY A 1 358 ? 8.826 16.664 -4.960 1.00 77.69 358 GLY A CA 1
ATOM 2581 C C . GLY A 1 358 ? 9.943 15.830 -4.323 1.00 77.69 358 GLY A C 1
ATOM 2582 O O . GLY A 1 358 ? 10.989 16.387 -3.991 1.00 77.69 358 GLY A O 1
ATOM 2583 N N . GLY A 1 359 ? 9.750 14.518 -4.165 1.00 90.19 359 GLY A N 1
ATOM 2584 C CA . GLY A 1 359 ? 10.780 13.604 -3.677 1.00 90.19 359 GLY A CA 1
ATOM 2585 C C . GLY A 1 359 ? 11.057 12.434 -4.616 1.00 90.19 359 GLY A C 1
ATOM 2586 O O . GLY A 1 359 ? 10.933 12.535 -5.838 1.00 90.19 359 GLY A O 1
ATOM 2587 N N . GLU A 1 360 ? 11.496 11.323 -4.032 1.00 95.88 360 GLU A N 1
ATOM 2588 C CA . GLU A 1 360 ? 11.995 10.143 -4.740 1.00 95.88 360 GLU A CA 1
ATOM 2589 C C . GLU A 1 360 ? 11.011 8.964 -4.670 1.00 95.88 360 GLU A C 1
ATOM 2591 O O . GLU A 1 360 ? 10.256 8.825 -3.702 1.00 95.88 360 GLU A O 1
ATOM 2596 N N . ILE A 1 361 ? 11.050 8.118 -5.703 1.00 98.62 361 ILE A N 1
ATOM 2597 C CA . ILE A 1 361 ? 10.548 6.741 -5.697 1.00 98.62 361 ILE A CA 1
ATOM 2598 C C . ILE A 1 361 ? 11.757 5.797 -5.723 1.00 98.62 361 ILE A C 1
ATOM 2600 O O . ILE A 1 361 ? 12.488 5.787 -6.713 1.00 98.62 361 ILE A O 1
ATOM 2604 N N . ASP A 1 362 ? 11.940 4.993 -4.675 1.00 98.12 362 ASP A N 1
ATOM 2605 C CA . ASP A 1 362 ? 13.003 3.987 -4.547 1.00 98.12 362 ASP A CA 1
ATOM 2606 C C . ASP A 1 362 ? 12.426 2.584 -4.300 1.00 98.12 362 ASP A C 1
ATOM 2608 O O . ASP A 1 362 ? 12.200 2.164 -3.164 1.00 98.12 362 ASP A O 1
ATOM 2612 N N . LEU A 1 363 ? 12.160 1.853 -5.386 1.00 98.50 363 LEU A N 1
ATOM 2613 C CA . LEU A 1 363 ? 11.613 0.494 -5.374 1.00 98.50 363 LEU A CA 1
ATOM 2614 C C . LEU A 1 363 ? 12.515 -0.476 -6.161 1.00 98.50 363 LEU A C 1
ATOM 2616 O O . LEU A 1 363 ? 12.107 -1.075 -7.161 1.00 98.50 363 LEU A O 1
ATOM 2620 N N . GLN A 1 364 ? 13.772 -0.620 -5.727 1.00 97.38 364 GLN A N 1
ATOM 2621 C CA . GLN A 1 364 ? 14.821 -1.374 -6.440 1.00 97.38 364 GLN A CA 1
ATOM 2622 C C . GLN A 1 364 ? 14.975 -2.862 -6.072 1.00 97.38 364 GLN A C 1
ATOM 2624 O O . GLN A 1 364 ? 15.875 -3.529 -6.589 1.00 97.38 364 GLN A O 1
ATOM 2629 N N . HIS A 1 365 ? 14.123 -3.405 -5.206 1.00 97.88 365 HIS A N 1
ATOM 2630 C CA . HIS A 1 365 ? 14.196 -4.802 -4.759 1.00 97.88 365 HIS A CA 1
ATOM 2631 C C . HIS A 1 365 ? 14.016 -5.741 -5.959 1.00 97.88 365 HIS A C 1
ATOM 2633 O O . HIS A 1 365 ? 13.081 -5.586 -6.744 1.00 97.88 365 HIS A O 1
ATOM 2639 N N . ALA A 1 366 ? 14.926 -6.708 -6.110 1.00 95.00 366 ALA A N 1
ATOM 2640 C CA . ALA A 1 366 ? 15.014 -7.549 -7.308 1.00 95.00 366 ALA A CA 1
ATOM 2641 C C . ALA A 1 366 ? 13.752 -8.400 -7.539 1.00 95.00 366 ALA A C 1
ATOM 2643 O O . ALA A 1 366 ? 13.352 -8.616 -8.677 1.00 95.00 366 ALA A O 1
ATOM 2644 N N . ASP A 1 367 ? 13.094 -8.816 -6.454 1.00 97.44 367 ASP A N 1
ATOM 2645 C CA . ASP A 1 367 ? 11.880 -9.644 -6.497 1.00 97.44 367 ASP A CA 1
ATOM 2646 C C . ASP A 1 367 ? 10.570 -8.855 -6.658 1.00 97.44 367 ASP A C 1
ATOM 2648 O O . ASP A 1 367 ? 9.483 -9.427 -6.538 1.00 97.44 367 ASP A O 1
ATOM 2652 N N . ASN A 1 368 ? 10.644 -7.545 -6.906 1.00 98.62 368 ASN A N 1
ATOM 2653 C CA . ASN A 1 368 ? 9.461 -6.756 -7.236 1.00 98.62 368 ASN A CA 1
ATOM 2654 C C . ASN A 1 368 ? 8.772 -7.316 -8.482 1.00 98.62 368 ASN A C 1
ATOM 2656 O O . ASN A 1 368 ? 9.431 -7.780 -9.409 1.00 98.62 368 ASN A O 1
ATOM 2660 N N . ARG A 1 369 ? 7.441 -7.265 -8.536 1.00 98.50 369 ARG A N 1
ATOM 2661 C CA . ARG A 1 369 ? 6.685 -7.763 -9.686 1.00 98.50 369 ARG A CA 1
ATOM 2662 C C . ARG A 1 369 ? 5.497 -6.867 -9.990 1.00 98.50 369 ARG A C 1
ATOM 2664 O O . ARG A 1 369 ? 4.523 -6.869 -9.245 1.00 98.50 369 ARG A O 1
ATOM 2671 N N . PHE A 1 370 ? 5.538 -6.201 -11.138 1.00 98.38 370 PHE A N 1
ATOM 2672 C CA . PHE A 1 370 ? 4.418 -5.425 -11.672 1.00 98.38 370 PHE A CA 1
ATOM 2673 C C . PHE A 1 370 ? 3.823 -6.164 -12.872 1.00 98.38 370 PHE A C 1
ATOM 2675 O O . PHE A 1 370 ? 4.474 -6.293 -13.908 1.00 98.38 370 PHE A O 1
ATOM 2682 N N . ARG A 1 371 ? 2.622 -6.738 -12.720 1.00 97.56 371 ARG A N 1
ATOM 2683 C CA . ARG A 1 371 ? 1.974 -7.506 -13.801 1.00 97.56 371 ARG A CA 1
ATOM 2684 C C . ARG A 1 371 ? 1.227 -6.610 -14.791 1.00 97.56 371 ARG A C 1
ATOM 2686 O O . ARG A 1 371 ? 1.252 -6.913 -15.987 1.00 97.56 371 ARG A O 1
ATOM 2693 N N . GLY A 1 372 ? 0.579 -5.554 -14.301 1.00 98.19 372 GLY A N 1
ATOM 2694 C CA . GLY A 1 372 ? -0.042 -4.519 -15.122 1.00 98.19 372 GLY A CA 1
ATOM 2695 C C . GLY A 1 372 ? 0.947 -3.450 -15.576 1.00 98.19 372 GLY A C 1
ATOM 2696 O O . GLY A 1 372 ? 2.164 -3.660 -15.626 1.00 98.19 372 GLY A O 1
ATOM 2697 N N . THR A 1 373 ? 0.407 -2.297 -15.949 1.00 98.56 373 THR A N 1
ATOM 2698 C CA . THR A 1 373 ? 1.192 -1.135 -16.348 1.00 98.56 373 THR A CA 1
ATOM 2699 C C . THR A 1 373 ? 1.722 -0.364 -15.145 1.00 98.56 373 THR A C 1
ATOM 2701 O O . THR A 1 373 ? 1.151 -0.388 -14.060 1.00 98.56 373 THR A O 1
ATOM 2704 N N . VAL A 1 374 ? 2.837 0.335 -15.337 1.00 98.75 374 VAL A N 1
ATOM 2705 C CA . VAL A 1 374 ? 3.463 1.184 -14.325 1.00 98.75 374 VAL A CA 1
ATOM 2706 C C . VAL A 1 374 ? 3.426 2.625 -14.811 1.00 98.75 374 VAL A C 1
ATOM 2708 O O . VAL A 1 374 ? 3.862 2.921 -15.924 1.00 98.75 374 VAL A O 1
ATOM 2711 N N . SER A 1 375 ? 2.916 3.524 -13.978 1.00 98.75 375 SER A N 1
ATOM 2712 C CA . SER A 1 375 ? 3.045 4.969 -14.139 1.00 98.75 375 SER A CA 1
ATOM 2713 C C . SER A 1 375 ? 3.776 5.553 -12.937 1.00 98.75 375 SER A C 1
ATOM 2715 O O . SER A 1 375 ? 3.423 5.237 -11.803 1.00 98.75 375 SER A O 1
ATOM 2717 N N . ALA A 1 376 ? 4.774 6.404 -13.170 1.00 98.56 376 ALA A N 1
ATOM 2718 C CA . ALA A 1 376 ? 5.572 7.005 -12.105 1.00 98.56 376 ALA A CA 1
ATOM 2719 C C . ALA A 1 376 ? 5.808 8.505 -12.331 1.00 98.56 376 ALA A C 1
ATOM 2721 O O . ALA A 1 376 ? 6.075 8.932 -13.454 1.00 98.56 376 ALA A O 1
ATOM 2722 N N . SER A 1 377 ? 5.733 9.298 -11.264 1.00 98.06 377 SER A N 1
ATOM 2723 C CA . SER A 1 377 ? 6.045 10.731 -11.275 1.00 98.06 377 SER A CA 1
ATOM 2724 C C . SER A 1 377 ? 6.842 11.105 -10.026 1.00 98.06 377 SER A C 1
ATOM 2726 O O . SER A 1 377 ? 6.332 10.923 -8.923 1.00 98.06 377 SER A O 1
ATOM 2728 N N . ALA A 1 378 ? 8.086 11.571 -10.177 1.00 97.75 378 ALA A N 1
ATOM 2729 C CA . ALA A 1 378 ? 8.984 11.910 -9.062 1.00 97.75 378 ALA A CA 1
ATOM 2730 C C . ALA A 1 378 ? 10.216 12.705 -9.524 1.00 97.75 378 ALA A C 1
ATOM 2732 O O . ALA A 1 378 ? 10.621 12.597 -10.680 1.00 97.75 378 ALA A O 1
ATOM 2733 N N . GLU A 1 379 ? 10.918 13.400 -8.621 1.00 96.88 379 GLU A N 1
ATOM 2734 C CA . GLU A 1 379 ? 12.235 13.985 -8.942 1.00 96.88 379 GLU A CA 1
ATOM 2735 C C . GLU A 1 379 ? 13.226 12.895 -9.376 1.00 96.88 379 GLU A C 1
ATOM 2737 O O . GLU A 1 379 ? 13.892 13.024 -10.402 1.00 96.88 379 GLU A O 1
ATOM 2742 N N . GLN A 1 380 ? 13.285 11.784 -8.639 1.00 96.62 380 GLN A N 1
ATOM 2743 C CA . GLN A 1 380 ? 14.058 10.601 -9.018 1.00 96.62 380 GLN A CA 1
ATOM 2744 C C . GLN A 1 380 ? 13.185 9.351 -8.972 1.00 96.62 380 GLN A C 1
ATOM 2746 O O . GLN A 1 380 ? 12.469 9.133 -7.999 1.00 96.62 380 GLN A O 1
ATOM 2751 N N . THR A 1 381 ? 13.268 8.522 -10.013 1.00 98.44 381 THR A N 1
ATOM 2752 C CA . THR A 1 381 ? 12.535 7.254 -10.106 1.00 98.44 381 THR A CA 1
ATOM 2753 C C . THR A 1 381 ? 13.505 6.088 -10.244 1.00 98.44 381 THR A C 1
ATOM 2755 O O . THR A 1 381 ? 14.146 5.912 -11.282 1.00 98.44 381 THR A O 1
ATOM 2758 N N . ARG A 1 382 ? 13.609 5.270 -9.200 1.00 98.50 382 ARG A N 1
ATOM 2759 C CA . ARG A 1 382 ? 14.376 4.028 -9.172 1.00 98.50 382 ARG A CA 1
ATOM 2760 C C . ARG A 1 382 ? 13.419 2.850 -9.016 1.00 98.50 382 ARG A C 1
ATOM 2762 O O . ARG A 1 382 ? 12.786 2.703 -7.980 1.00 98.50 382 ARG A O 1
ATOM 2769 N N . LEU A 1 383 ? 13.292 2.017 -10.045 1.00 98.50 383 LEU A N 1
ATOM 2770 C CA . LEU A 1 383 ? 12.351 0.893 -10.075 1.00 98.50 383 LEU A CA 1
ATOM 2771 C C . LEU A 1 383 ? 13.036 -0.355 -10.623 1.00 98.50 383 LEU A C 1
ATOM 2773 O O . LEU A 1 383 ? 13.655 -0.304 -11.684 1.00 98.50 383 LEU A O 1
ATOM 2777 N N . SER A 1 384 ? 12.863 -1.484 -9.948 1.00 98.38 384 SER A N 1
ATOM 2778 C CA . SER A 1 384 ? 13.244 -2.803 -10.456 1.00 98.38 384 SER A CA 1
ATOM 2779 C C . SER A 1 384 ? 12.015 -3.697 -10.555 1.00 98.38 384 SER A C 1
ATOM 2781 O O . SER A 1 384 ? 11.113 -3.596 -9.727 1.00 98.38 384 SER A O 1
ATOM 2783 N N . THR A 1 385 ? 11.976 -4.586 -11.547 1.00 98.44 385 THR A N 1
ATOM 2784 C CA . THR A 1 385 ? 10.981 -5.663 -11.614 1.00 98.44 385 THR A CA 1
ATOM 2785 C C . THR A 1 385 ? 11.597 -6.959 -12.119 1.00 98.44 385 THR A C 1
ATOM 2787 O O . THR A 1 385 ? 12.372 -6.978 -13.081 1.00 98.44 385 THR A O 1
ATOM 2790 N N . LEU A 1 386 ? 11.177 -8.057 -11.503 1.00 97.75 386 LEU A N 1
ATOM 2791 C CA . LEU A 1 386 ? 11.356 -9.405 -11.994 1.00 97.75 386 LEU A CA 1
ATOM 2792 C C . LEU A 1 386 ? 10.453 -9.611 -13.216 1.00 97.75 386 LEU A C 1
ATOM 2794 O O . LEU A 1 386 ? 9.224 -9.528 -13.129 1.00 97.75 386 LEU A O 1
ATOM 2798 N N . GLY A 1 387 ? 11.063 -9.920 -14.357 1.00 96.75 387 GLY A N 1
ATOM 2799 C CA . GLY A 1 387 ? 10.359 -10.095 -15.628 1.00 96.75 387 GLY A CA 1
ATOM 2800 C C . GLY A 1 387 ? 10.140 -8.786 -16.389 1.00 96.75 387 GLY A C 1
ATOM 2801 O O . GLY A 1 387 ? 10.960 -7.872 -16.319 1.00 96.75 387 GLY A O 1
ATOM 2802 N N . ASP A 1 388 ? 9.073 -8.737 -17.187 1.00 98.06 388 ASP A N 1
ATOM 2803 C CA . ASP A 1 388 ? 8.791 -7.607 -18.077 1.00 98.06 388 ASP A CA 1
ATOM 2804 C C . ASP A 1 388 ? 8.262 -6.385 -17.295 1.00 98.06 388 ASP A C 1
ATOM 2806 O O . ASP A 1 388 ? 7.493 -6.533 -16.349 1.00 98.06 388 ASP A O 1
ATOM 2810 N N . MET A 1 389 ? 8.623 -5.174 -17.732 1.00 98.50 389 MET A N 1
ATOM 2811 C CA . MET A 1 389 ? 8.058 -3.902 -17.270 1.00 98.50 389 MET A CA 1
ATOM 2812 C C . MET A 1 389 ? 7.222 -3.267 -18.384 1.00 98.50 389 MET A C 1
ATOM 2814 O O . MET A 1 389 ? 7.725 -3.032 -19.485 1.00 98.50 389 MET A O 1
ATOM 2818 N N . GLN A 1 390 ? 5.960 -2.950 -18.095 1.00 98.56 390 GLN A N 1
ATOM 2819 C CA . GLN A 1 390 ? 5.061 -2.229 -18.999 1.00 98.56 390 GLN A CA 1
ATOM 2820 C C . GLN A 1 390 ? 4.920 -0.780 -18.530 1.00 98.56 390 GLN A C 1
ATOM 2822 O O . GLN A 1 390 ? 4.070 -0.470 -17.705 1.00 98.56 390 GLN A O 1
ATOM 2827 N N . LEU A 1 391 ? 5.774 0.115 -19.017 1.00 98.50 391 LEU A N 1
ATOM 2828 C CA . LEU A 1 391 ? 5.798 1.507 -18.578 1.00 98.50 391 LEU A CA 1
ATOM 2829 C C . LEU A 1 391 ? 4.784 2.328 -19.384 1.00 98.50 391 LEU A C 1
ATOM 2831 O O . LEU A 1 391 ? 4.962 2.531 -20.587 1.00 98.50 391 LEU A O 1
ATOM 2835 N N . LEU A 1 392 ? 3.717 2.784 -18.727 1.00 98.44 392 LEU A N 1
ATOM 2836 C CA . LEU A 1 392 ? 2.680 3.607 -19.344 1.00 98.44 392 LEU A CA 1
ATOM 2837 C C . LEU A 1 392 ? 3.080 5.080 -19.344 1.00 98.44 392 LEU A C 1
ATOM 2839 O O . LEU A 1 392 ? 3.197 5.651 -20.417 1.00 98.44 392 LEU A O 1
ATOM 2843 N N . ASN A 1 393 ? 3.346 5.685 -18.186 1.00 98.06 393 ASN A N 1
ATOM 2844 C CA . ASN A 1 393 ? 3.807 7.073 -18.113 1.00 98.06 393 ASN A CA 1
ATOM 2845 C C . ASN A 1 393 ? 4.989 7.213 -17.152 1.00 98.06 393 ASN A C 1
ATOM 2847 O O . ASN A 1 393 ? 5.014 6.591 -16.092 1.00 98.06 393 ASN A O 1
ATOM 2851 N N . LEU A 1 394 ? 5.949 8.065 -17.491 1.00 98.44 394 LEU A N 1
ATOM 2852 C CA . LEU A 1 394 ? 7.032 8.443 -16.587 1.00 98.44 394 LEU A CA 1
ATOM 2853 C C . LEU A 1 394 ? 7.224 9.951 -16.653 1.00 98.44 394 LEU A C 1
ATOM 2855 O O . LEU A 1 394 ? 7.450 10.472 -17.736 1.00 98.44 394 LEU A O 1
ATOM 2859 N N . ASN A 1 395 ? 7.191 10.630 -15.514 1.00 97.75 395 ASN A N 1
ATOM 2860 C CA . ASN A 1 395 ? 7.678 11.998 -15.385 1.00 97.75 395 ASN A CA 1
ATOM 2861 C C . ASN A 1 395 ? 8.782 12.012 -14.333 1.00 97.75 395 ASN A C 1
ATOM 2863 O O . ASN A 1 395 ? 8.524 11.791 -13.150 1.00 97.75 395 ASN A O 1
ATOM 2867 N N . SER A 1 396 ? 10.032 12.200 -14.756 1.00 97.31 396 SER A N 1
ATOM 2868 C CA . SER A 1 396 ? 11.127 12.237 -13.796 1.00 97.31 396 SER A CA 1
ATOM 2869 C C . SER A 1 396 ? 12.295 13.111 -14.205 1.00 97.31 396 SER A C 1
ATOM 2871 O O . SER A 1 396 ? 12.619 13.243 -15.382 1.00 97.31 396 SER A O 1
ATOM 2873 N N . ARG A 1 397 ? 12.992 13.686 -13.223 1.00 96.31 397 ARG A N 1
ATOM 2874 C CA . ARG A 1 397 ? 14.263 14.369 -13.480 1.00 96.31 397 ARG A CA 1
ATOM 2875 C C . ARG A 1 397 ? 15.416 13.374 -13.615 1.00 96.31 397 ARG A C 1
ATOM 2877 O O . ARG A 1 397 ? 16.471 13.740 -14.108 1.00 96.31 397 ARG A O 1
ATOM 2884 N N . GLY A 1 398 ? 15.274 12.124 -13.190 1.00 95.81 398 GLY A N 1
ATOM 2885 C CA . GLY A 1 398 ? 16.315 11.115 -13.369 1.00 95.81 398 GLY A CA 1
ATOM 2886 C C . GLY A 1 398 ? 16.022 9.820 -12.631 1.00 95.81 398 GLY A C 1
ATOM 2887 O O . GLY A 1 398 ? 14.949 9.641 -12.069 1.00 95.81 398 GLY A O 1
ATOM 2888 N N . GLY A 1 399 ? 16.990 8.911 -12.609 1.00 97.56 399 GLY A N 1
ATOM 2889 C CA . GLY A 1 399 ? 16.894 7.648 -11.886 1.00 97.56 399 GLY A CA 1
ATOM 2890 C C . GLY A 1 399 ? 17.254 6.443 -12.745 1.00 97.56 399 GLY A C 1
ATOM 2891 O O . GLY A 1 399 ? 18.035 6.543 -13.693 1.00 97.56 399 GLY A O 1
ATOM 2892 N N . GLN A 1 400 ? 16.717 5.285 -12.378 1.00 98.44 400 GLN A N 1
ATOM 2893 C CA . GLN A 1 400 ? 17.069 4.009 -12.985 1.00 98.44 400 GLN A CA 1
ATOM 2894 C C . GLN A 1 400 ? 15.873 3.059 -12.990 1.00 98.44 400 GLN A C 1
ATOM 2896 O O . GLN A 1 400 ? 15.372 2.678 -11.937 1.00 98.44 400 GLN A O 1
ATOM 2901 N N . LEU A 1 401 ? 15.467 2.608 -14.171 1.00 98.75 401 LEU A N 1
ATOM 2902 C CA . LEU A 1 401 ? 14.436 1.595 -14.339 1.00 98.75 401 LEU A CA 1
ATOM 2903 C C . LEU A 1 401 ? 15.086 0.311 -14.847 1.00 98.75 401 LEU A C 1
ATOM 2905 O O . LEU A 1 401 ? 15.763 0.318 -15.873 1.00 98.75 401 LEU A O 1
ATOM 2909 N N . THR A 1 402 ? 14.879 -0.792 -14.137 1.00 98.56 402 THR A N 1
ATOM 2910 C CA . THR A 1 402 ? 15.446 -2.101 -14.466 1.00 98.56 402 THR A CA 1
ATOM 2911 C C . THR A 1 402 ? 14.340 -3.139 -14.612 1.00 98.56 402 THR A C 1
ATOM 2913 O O . THR A 1 402 ? 13.556 -3.363 -13.694 1.00 98.56 402 THR A O 1
ATOM 2916 N N . ALA A 1 403 ? 14.307 -3.811 -15.757 1.00 98.56 403 ALA A N 1
ATOM 2917 C CA . ALA A 1 403 ? 13.500 -4.999 -15.989 1.00 98.56 403 ALA A CA 1
ATOM 2918 C C . ALA A 1 403 ? 14.432 -6.194 -16.204 1.00 98.56 403 ALA A C 1
ATOM 2920 O O . ALA A 1 403 ? 15.330 -6.141 -17.048 1.00 98.56 403 ALA A O 1
ATOM 2921 N N . ASP A 1 404 ? 14.224 -7.285 -15.470 1.00 97.94 404 ASP A N 1
ATOM 2922 C CA . ASP A 1 404 ? 14.972 -8.523 -15.726 1.00 97.94 404 ASP A CA 1
ATOM 2923 C C . ASP A 1 404 ? 14.509 -9.220 -17.023 1.00 97.94 404 ASP A C 1
ATOM 2925 O O . ASP A 1 404 ? 15.239 -10.026 -17.597 1.00 97.94 404 ASP A O 1
ATOM 2929 N N . GLY A 1 405 ? 13.316 -8.876 -17.515 1.00 97.44 405 GLY A N 1
ATOM 2930 C CA . GLY A 1 405 ? 12.798 -9.222 -18.836 1.00 97.44 405 GLY A CA 1
ATOM 2931 C C . GLY A 1 405 ? 12.901 -8.059 -19.827 1.00 97.44 405 GLY A C 1
ATOM 2932 O O . GLY A 1 405 ? 13.946 -7.422 -19.976 1.00 97.44 405 GLY A O 1
ATOM 2933 N N . ARG A 1 406 ? 11.806 -7.805 -20.547 1.00 98.00 406 ARG A N 1
ATOM 2934 C CA . ARG A 1 406 ? 11.663 -6.709 -21.516 1.00 98.00 406 ARG A CA 1
ATOM 2935 C C . ARG A 1 406 ? 11.084 -5.462 -20.865 1.00 98.00 406 ARG A C 1
ATOM 2937 O O . ARG A 1 406 ? 10.288 -5.544 -19.942 1.00 98.00 406 ARG A O 1
ATOM 2944 N N . MET A 1 407 ? 11.381 -4.310 -21.436 1.00 98.62 407 MET A N 1
ATOM 2945 C CA . MET A 1 407 ? 10.763 -3.038 -21.109 1.00 98.62 407 MET A CA 1
ATOM 2946 C C . MET A 1 407 ? 9.945 -2.537 -22.300 1.00 98.62 407 MET A C 1
ATOM 2948 O O . MET A 1 407 ? 10.478 -2.269 -23.380 1.00 98.62 407 MET A O 1
ATOM 2952 N N . LEU A 1 408 ? 8.635 -2.429 -22.108 1.00 98.31 408 LEU A N 1
ATOM 2953 C CA . LEU A 1 408 ? 7.700 -1.891 -23.088 1.00 98.31 408 LEU A CA 1
ATOM 2954 C C . LEU A 1 408 ? 7.342 -0.461 -22.690 1.00 98.31 408 LEU A C 1
ATOM 2956 O O . LEU A 1 408 ? 6.824 -0.246 -21.600 1.00 98.31 408 LEU A O 1
ATOM 2960 N N . LEU A 1 409 ? 7.601 0.499 -23.574 1.00 98.31 409 LEU A N 1
ATOM 2961 C CA . LEU A 1 409 ? 7.206 1.896 -23.389 1.00 98.31 409 LEU A CA 1
ATOM 2962 C C . LEU A 1 409 ? 5.889 2.104 -24.144 1.00 98.31 409 LEU A C 1
ATOM 2964 O O . LEU A 1 409 ? 5.847 1.992 -25.375 1.00 98.31 409 LEU A O 1
ATOM 2968 N N . LEU A 1 410 ? 4.804 2.297 -23.395 1.00 97.88 410 LEU A N 1
ATOM 2969 C CA . LEU A 1 410 ? 3.427 2.285 -23.896 1.00 97.88 410 LEU A CA 1
ATOM 2970 C C . LEU A 1 410 ? 2.797 3.684 -23.974 1.00 97.88 410 LEU A C 1
ATOM 2972 O O . LEU A 1 410 ? 1.858 3.882 -24.746 1.00 97.88 410 LEU A O 1
ATOM 2976 N N . GLY A 1 411 ? 3.309 4.652 -23.217 1.00 96.69 411 GLY A N 1
ATOM 2977 C CA . GLY A 1 411 ? 2.856 6.044 -23.245 1.00 96.69 411 GLY A CA 1
ATOM 2978 C C . GLY A 1 411 ? 4.018 7.025 -23.102 1.00 96.69 411 GLY A C 1
ATOM 2979 O O . GLY A 1 411 ? 5.106 6.778 -23.630 1.00 96.69 411 GLY A O 1
ATOM 2980 N N . THR A 1 412 ? 3.771 8.183 -22.492 1.00 97.75 412 THR A N 1
ATOM 2981 C CA . THR A 1 412 ? 4.709 9.312 -22.545 1.00 97.75 412 THR A CA 1
ATOM 2982 C C . THR A 1 412 ? 5.779 9.207 -21.465 1.00 97.75 412 THR A C 1
ATOM 2984 O O . THR A 1 412 ? 5.488 8.989 -20.289 1.00 97.75 412 THR A O 1
ATOM 2987 N N . ILE A 1 413 ? 7.029 9.396 -21.880 1.00 98.25 413 ILE A N 1
ATOM 2988 C CA . ILE A 1 413 ? 8.207 9.427 -21.021 1.00 98.25 413 ILE A CA 1
ATOM 2989 C C . ILE A 1 413 ? 8.778 10.843 -21.054 1.00 98.25 413 ILE A C 1
ATOM 2991 O O . ILE A 1 413 ? 9.362 11.257 -22.053 1.00 98.25 413 ILE A O 1
ATOM 2995 N N . GLU A 1 414 ? 8.614 11.575 -19.961 1.00 98.12 414 GLU A N 1
ATOM 2996 C CA . GLU A 1 414 ? 9.088 12.940 -19.776 1.00 98.12 414 GLU A CA 1
ATOM 2997 C C . GLU A 1 414 ? 10.296 12.953 -18.838 1.00 98.12 414 GLU A C 1
ATOM 2999 O O . GLU A 1 414 ? 10.198 12.616 -17.656 1.00 98.12 414 GLU A O 1
ATOM 3004 N N . GLN A 1 415 ? 11.449 13.357 -19.372 1.00 97.81 415 GLN A N 1
ATOM 3005 C CA . GLN A 1 415 ? 12.660 13.588 -18.600 1.00 97.81 415 GLN A CA 1
ATOM 3006 C C . GLN A 1 415 ? 12.930 15.086 -18.474 1.00 97.81 415 GLN A C 1
ATOM 3008 O O . GLN A 1 415 ? 13.374 15.741 -19.423 1.00 97.81 415 GLN A O 1
ATOM 3013 N N . THR A 1 416 ? 12.712 15.630 -17.281 1.00 94.50 416 THR A N 1
ATOM 3014 C CA . THR A 1 416 ? 12.809 17.077 -17.037 1.00 94.50 416 THR A CA 1
ATOM 3015 C C . THR A 1 416 ? 14.246 17.564 -16.812 1.00 94.50 416 THR A C 1
ATOM 3017 O O . THR A 1 416 ? 14.505 18.764 -16.909 1.00 94.50 416 THR A O 1
ATOM 3020 N N . GLY A 1 417 ? 15.207 16.660 -16.577 1.00 93.81 417 GLY A N 1
ATOM 3021 C CA . GLY A 1 417 ? 16.629 16.972 -16.388 1.00 93.81 417 GLY A CA 1
ATOM 3022 C C . GLY A 1 417 ? 17.471 15.727 -16.088 1.00 93.81 417 GLY A C 1
ATOM 3023 O O . GLY A 1 417 ? 17.104 14.639 -16.511 1.00 93.81 417 GLY A O 1
ATOM 3024 N N . GLY A 1 418 ? 18.594 15.899 -15.375 1.00 95.62 418 GLY A N 1
ATOM 3025 C CA . GLY A 1 418 ? 19.368 14.823 -14.726 1.00 95.62 418 GLY A CA 1
ATOM 3026 C C . GLY A 1 418 ? 19.776 13.641 -15.617 1.00 95.62 418 GLY A C 1
ATOM 3027 O O . GLY A 1 418 ? 19.865 13.777 -16.834 1.00 95.62 418 GLY A O 1
ATOM 3028 N N . ALA A 1 419 ? 20.066 12.497 -14.990 1.00 97.00 419 ALA A N 1
ATOM 3029 C CA . ALA A 1 419 ? 20.446 11.253 -15.661 1.00 97.00 419 ALA A CA 1
ATOM 3030 C C . ALA A 1 419 ? 19.375 10.181 -15.440 1.00 97.00 419 ALA A C 1
ATOM 3032 O O . ALA A 1 419 ? 19.005 9.931 -14.292 1.00 97.00 419 ALA A O 1
ATOM 3033 N N . LEU A 1 420 ? 18.901 9.553 -16.515 1.00 98.19 420 LEU A N 1
ATOM 3034 C CA . LEU A 1 420 ? 17.880 8.506 -16.490 1.00 98.19 420 LEU A CA 1
ATOM 3035 C C . LEU A 1 420 ? 18.362 7.281 -17.266 1.00 98.19 420 LEU A C 1
ATOM 3037 O O . LEU A 1 420 ? 18.673 7.389 -18.452 1.00 98.19 420 LEU A O 1
ATOM 3041 N N . THR A 1 421 ? 18.393 6.122 -16.614 1.00 98.56 421 THR A N 1
ATOM 3042 C CA . THR A 1 421 ? 18.833 4.863 -17.228 1.00 98.56 421 THR A CA 1
ATOM 3043 C C . THR A 1 421 ? 17.692 3.862 -17.314 1.00 98.56 421 THR A C 1
ATOM 3045 O O . THR A 1 421 ? 17.018 3.593 -16.321 1.00 98.56 421 THR A O 1
ATOM 3048 N N . PHE A 1 422 ? 17.519 3.256 -18.483 1.00 98.75 422 PHE A N 1
ATOM 3049 C CA . PHE A 1 422 ? 16.624 2.129 -18.713 1.00 98.75 422 PHE A CA 1
ATOM 3050 C C . PHE A 1 422 ? 17.453 0.879 -18.993 1.00 98.75 422 PHE A C 1
ATOM 3052 O O . PHE A 1 422 ? 18.218 0.851 -19.954 1.00 98.75 422 PHE A O 1
ATOM 3059 N N . THR A 1 423 ? 17.285 -0.168 -18.193 1.00 98.56 423 THR A N 1
ATOM 3060 C CA . THR A 1 423 ? 17.999 -1.437 -18.358 1.00 98.56 423 THR A CA 1
ATOM 3061 C C . THR A 1 423 ? 17.008 -2.583 -18.533 1.00 98.56 423 THR A C 1
ATOM 3063 O O . THR A 1 423 ? 16.158 -2.806 -17.675 1.00 98.56 423 THR A O 1
ATOM 3066 N N . ALA A 1 424 ? 17.141 -3.348 -19.617 1.00 98.50 424 ALA A N 1
ATOM 3067 C CA . ALA A 1 424 ? 16.364 -4.562 -19.865 1.00 98.50 424 ALA A CA 1
ATOM 3068 C C . ALA A 1 424 ? 17.298 -5.767 -20.045 1.00 98.50 424 ALA A C 1
ATOM 3070 O O . ALA A 1 424 ? 18.043 -5.844 -21.028 1.00 98.50 424 ALA A O 1
ATOM 3071 N N . LYS A 1 425 ? 17.269 -6.706 -19.092 1.00 96.88 425 LYS A N 1
ATOM 3072 C CA . LYS A 1 425 ? 18.178 -7.868 -19.037 1.00 96.88 425 LYS A CA 1
ATOM 3073 C C . LYS A 1 425 ? 17.610 -9.130 -19.692 1.00 96.88 425 LYS A C 1
ATOM 3075 O O . LYS A 1 425 ? 18.250 -10.179 -19.642 1.00 96.88 425 LYS A O 1
ATOM 3080 N N . GLY A 1 426 ? 16.434 -9.034 -20.311 1.00 94.56 426 GLY A N 1
ATOM 3081 C CA . GLY A 1 426 ? 15.826 -10.148 -21.023 1.00 94.56 426 GLY A CA 1
ATOM 3082 C C . GLY A 1 426 ? 16.725 -10.694 -22.135 1.00 94.56 426 GLY A C 1
ATOM 3083 O O . GLY A 1 426 ? 17.498 -9.970 -22.766 1.00 94.56 426 GLY A O 1
ATOM 3084 N N . VAL A 1 427 ? 16.601 -11.994 -22.397 1.00 93.69 427 VAL A N 1
ATOM 3085 C CA . VAL A 1 427 ? 17.303 -12.654 -23.502 1.00 93.69 427 VAL A CA 1
ATOM 3086 C C . VAL A 1 427 ? 16.495 -12.476 -24.785 1.00 93.69 427 VAL A C 1
ATOM 3088 O O . VAL A 1 427 ? 15.295 -12.755 -24.826 1.00 93.69 427 VAL A O 1
ATOM 3091 N N . SER A 1 428 ? 17.151 -12.008 -25.843 1.00 95.19 428 SER A N 1
ATOM 3092 C CA . SER A 1 428 ? 16.526 -11.815 -27.147 1.00 95.19 428 SER A CA 1
ATOM 3093 C C . SER A 1 428 ? 16.332 -13.119 -27.920 1.00 95.19 428 SER A C 1
ATOM 3095 O O . SER A 1 428 ? 16.997 -14.124 -27.673 1.00 95.19 428 SER A O 1
ATOM 3097 N N . ARG A 1 429 ? 15.413 -13.078 -28.890 1.00 95.50 429 ARG A N 1
ATOM 3098 C CA . ARG A 1 429 ? 15.205 -14.119 -29.905 1.00 95.50 429 ARG A CA 1
ATOM 3099 C C . ARG A 1 429 ? 15.404 -13.539 -31.308 1.00 95.50 429 ARG A C 1
ATOM 3101 O O . ARG A 1 429 ? 15.129 -12.352 -31.500 1.00 95.50 429 ARG A O 1
ATOM 3108 N N . PRO A 1 430 ? 15.780 -14.346 -32.311 1.00 95.19 430 PRO A N 1
ATOM 3109 C CA . PRO A 1 430 ? 15.821 -13.897 -33.693 1.00 95.19 430 PRO A CA 1
ATOM 3110 C C . PRO A 1 430 ? 14.414 -13.542 -34.191 1.00 95.19 430 PRO A C 1
ATOM 3112 O O . PRO A 1 430 ? 13.432 -14.238 -33.914 1.00 95.19 430 PRO A O 1
ATOM 3115 N N . LEU A 1 431 ? 14.322 -12.449 -34.942 1.00 95.69 431 LEU A N 1
ATOM 3116 C CA . LEU A 1 431 ? 13.114 -12.004 -35.623 1.00 95.69 431 LEU A CA 1
ATOM 3117 C C . LEU A 1 431 ? 13.050 -12.561 -37.048 1.00 95.69 431 LEU A C 1
ATOM 3119 O O . LEU A 1 431 ? 14.062 -12.636 -37.753 1.00 95.69 431 LEU A O 1
ATOM 3123 N N . SER A 1 432 ? 11.840 -12.913 -37.484 1.00 94.62 432 SER A N 1
ATOM 3124 C CA . SER A 1 432 ? 11.547 -13.163 -38.897 1.00 94.62 432 SER A CA 1
ATOM 3125 C C . SER A 1 432 ? 11.470 -11.849 -39.687 1.00 94.62 432 SER A C 1
ATOM 3127 O O . SER A 1 432 ? 11.320 -10.775 -39.107 1.00 94.62 432 SER A O 1
ATOM 3129 N N . SER A 1 433 ? 11.505 -11.917 -41.023 1.00 91.81 433 SER A N 1
ATOM 3130 C CA . SER A 1 433 ? 11.263 -10.737 -41.875 1.00 91.81 433 SER A CA 1
ATOM 3131 C C . SER A 1 433 ? 9.941 -10.037 -41.550 1.00 91.81 433 SER A C 1
ATOM 3133 O O . SER A 1 433 ? 9.895 -8.812 -41.497 1.00 91.81 433 SER A O 1
ATOM 3135 N N . ALA A 1 434 ? 8.882 -10.810 -41.297 1.00 94.38 434 ALA A N 1
ATOM 3136 C CA . ALA A 1 434 ? 7.570 -10.270 -40.952 1.00 94.38 434 ALA A CA 1
ATOM 3137 C C . ALA A 1 434 ? 7.571 -9.589 -39.574 1.00 94.38 434 ALA A C 1
ATOM 3139 O O . ALA A 1 434 ? 6.983 -8.523 -39.422 1.00 94.38 434 ALA A O 1
ATOM 3140 N N . ASP A 1 435 ? 8.273 -10.162 -38.588 1.00 95.75 435 ASP A N 1
ATOM 3141 C CA . ASP A 1 435 ? 8.404 -9.542 -37.265 1.00 95.75 435 ASP A CA 1
ATOM 3142 C C . ASP A 1 435 ? 9.165 -8.210 -37.337 1.00 95.75 435 ASP A C 1
ATOM 3144 O O . ASP A 1 435 ? 8.786 -7.249 -36.673 1.00 95.75 435 ASP A O 1
ATOM 3148 N N . ILE A 1 436 ? 10.228 -8.136 -38.147 1.00 94.50 436 ILE A N 1
ATOM 3149 C CA . ILE A 1 436 ? 11.006 -6.902 -38.342 1.00 94.50 436 ILE A CA 1
ATOM 3150 C C . ILE A 1 436 ? 10.113 -5.794 -38.914 1.00 94.50 436 ILE A C 1
ATOM 3152 O O . ILE A 1 436 ? 10.106 -4.690 -38.373 1.00 94.50 436 ILE A O 1
ATOM 3156 N N . ALA A 1 437 ? 9.318 -6.110 -39.942 1.00 93.69 437 ALA A N 1
ATOM 3157 C CA . ALA A 1 437 ? 8.394 -5.164 -40.571 1.00 93.69 437 ALA A CA 1
ATOM 3158 C C . ALA A 1 437 ? 7.281 -4.670 -39.624 1.00 93.69 437 ALA A C 1
ATOM 3160 O O . ALA A 1 437 ? 6.689 -3.621 -39.863 1.00 93.69 437 ALA A O 1
ATOM 3161 N N . LEU A 1 438 ? 6.983 -5.413 -38.550 1.00 93.31 438 LEU A N 1
ATOM 3162 C CA . LEU A 1 438 ? 6.035 -4.995 -37.514 1.00 93.31 438 LEU A CA 1
ATOM 3163 C C . LEU A 1 438 ? 6.687 -4.110 -36.438 1.00 93.31 438 LEU A C 1
ATOM 3165 O O . LEU A 1 438 ? 6.004 -3.318 -35.792 1.00 93.31 438 LEU A O 1
ATOM 3169 N N . VAL A 1 439 ? 7.992 -4.272 -36.211 1.00 93.56 439 VAL A N 1
ATOM 3170 C CA . VAL A 1 439 ? 8.753 -3.546 -35.183 1.00 93.56 439 VAL A CA 1
ATOM 3171 C C . VAL A 1 439 ? 9.275 -2.206 -35.704 1.00 93.56 439 VAL A C 1
ATOM 3173 O O . VAL A 1 439 ? 9.333 -1.240 -34.946 1.00 93.56 439 VAL A O 1
ATOM 3176 N N . LEU A 1 440 ? 9.665 -2.132 -36.977 1.00 93.44 440 LEU A N 1
ATOM 3177 C CA . LEU A 1 440 ? 10.257 -0.934 -37.566 1.00 93.44 440 LEU A CA 1
ATOM 3178 C C . LEU A 1 440 ? 9.281 -0.225 -38.508 1.00 93.44 440 LEU A C 1
ATOM 3180 O O . LEU A 1 440 ? 8.619 -0.876 -39.313 1.00 93.44 440 LEU A O 1
ATOM 3184 N N . PRO A 1 441 ? 9.218 1.118 -38.474 1.00 90.75 441 PRO A N 1
ATOM 3185 C CA . PRO A 1 441 ? 8.464 1.859 -39.471 1.00 90.75 441 PRO A CA 1
ATOM 3186 C C . PRO A 1 441 ? 9.149 1.760 -40.847 1.00 90.75 441 PRO A C 1
ATOM 3188 O O . PRO A 1 441 ? 10.382 1.692 -40.909 1.00 90.75 441 PRO A O 1
ATOM 3191 N N . PRO A 1 442 ? 8.400 1.878 -41.962 1.00 87.25 442 PRO A N 1
ATOM 3192 C CA . PRO A 1 442 ? 8.961 1.797 -43.316 1.00 87.25 442 PRO A CA 1
ATOM 3193 C C . PRO A 1 442 ? 10.115 2.774 -43.598 1.00 87.25 442 PRO A C 1
ATOM 3195 O O . PRO A 1 442 ? 10.969 2.504 -44.432 1.00 87.25 442 PRO A O 1
ATOM 3198 N N . SER A 1 443 ? 10.167 3.911 -42.895 1.00 83.19 443 SER A N 1
ATOM 3199 C CA . SER A 1 443 ? 11.225 4.925 -43.026 1.00 83.19 443 SER A CA 1
ATOM 3200 C C . SER A 1 443 ? 12.584 4.513 -42.441 1.00 83.19 443 SER A C 1
ATOM 3202 O O . SER A 1 443 ? 13.592 5.166 -42.727 1.00 83.19 443 SER A O 1
ATOM 3204 N N . LEU A 1 444 ? 12.608 3.465 -41.613 1.00 88.00 444 LEU A N 1
ATOM 3205 C CA . LEU A 1 444 ? 13.798 2.891 -40.976 1.00 88.00 444 LEU A CA 1
ATOM 3206 C C . LEU A 1 444 ? 14.003 1.410 -41.324 1.00 88.00 444 LEU A C 1
ATOM 3208 O O . LEU A 1 444 ? 15.064 0.855 -41.034 1.00 88.00 444 LEU A O 1
ATOM 3212 N N . ASP A 1 445 ? 13.010 0.763 -41.933 1.00 89.25 445 ASP A N 1
ATOM 3213 C CA . ASP A 1 445 ? 13.066 -0.655 -42.254 1.00 89.25 445 ASP A CA 1
ATOM 3214 C C . ASP A 1 445 ? 13.825 -0.930 -43.561 1.00 89.25 445 ASP A C 1
ATOM 3216 O O . ASP A 1 445 ? 13.267 -0.963 -44.657 1.00 89.25 445 ASP A O 1
ATOM 3220 N N . VAL A 1 446 ? 15.130 -1.172 -43.426 1.00 86.38 446 VAL A N 1
ATOM 3221 C CA . VAL A 1 446 ? 15.998 -1.706 -44.494 1.00 86.38 446 VAL A CA 1
ATOM 3222 C C . VAL A 1 446 ? 16.389 -3.163 -44.287 1.00 86.38 446 VAL A C 1
ATOM 3224 O O . VAL A 1 446 ? 17.299 -3.672 -44.950 1.00 86.38 446 VAL A O 1
ATOM 3227 N N . PHE A 1 447 ? 15.734 -3.828 -43.339 1.00 90.81 447 PHE A N 1
ATOM 3228 C CA . PHE A 1 447 ? 16.151 -5.135 -42.853 1.00 90.81 447 PHE A CA 1
ATOM 3229 C C . PHE A 1 447 ? 15.140 -6.218 -43.230 1.00 90.81 447 PHE A C 1
ATOM 3231 O O . PHE A 1 447 ? 15.552 -7.298 -43.648 1.00 90.81 447 PHE A O 1
ATOM 3238 N N . SER A 1 448 ? 13.833 -5.947 -43.143 1.00 90.69 448 SER A N 1
ATOM 3239 C CA . SER A 1 448 ? 12.787 -6.963 -43.342 1.00 90.69 448 SER A CA 1
ATOM 3240 C C . SER A 1 448 ? 12.816 -7.601 -44.733 1.00 90.69 448 SER A C 1
ATOM 3242 O O . SER A 1 448 ? 12.625 -8.813 -44.866 1.00 90.69 448 SER A O 1
ATOM 3244 N N . SER A 1 449 ? 13.114 -6.804 -45.760 1.00 87.12 449 SER A N 1
ATOM 3245 C CA . SER A 1 449 ? 13.176 -7.221 -47.165 1.00 87.12 449 SER A CA 1
ATOM 3246 C C . SER A 1 449 ? 14.501 -7.878 -47.561 1.00 87.12 449 SER A C 1
ATOM 3248 O O . SER A 1 449 ? 14.624 -8.369 -48.683 1.00 87.12 449 SER A O 1
ATOM 3250 N N . LYS A 1 450 ? 15.497 -7.913 -46.664 1.00 85.06 450 LYS A N 1
ATOM 3251 C CA . LYS A 1 450 ? 16.818 -8.478 -46.952 1.00 85.06 450 LYS A CA 1
ATOM 3252 C C . LYS A 1 450 ? 16.979 -9.890 -46.394 1.00 85.06 450 LYS A C 1
ATOM 3254 O O . LYS A 1 450 ? 16.785 -10.162 -45.209 1.00 85.06 450 LYS A O 1
ATOM 3259 N N . GLU A 1 451 ? 17.475 -10.784 -47.241 1.00 83.19 451 GLU A N 1
ATOM 3260 C CA . GLU A 1 451 ? 18.015 -12.082 -46.827 1.00 83.19 451 GLU A CA 1
ATOM 3261 C C . GLU A 1 451 ? 19.508 -11.949 -46.515 1.00 83.19 451 GLU A C 1
ATOM 3263 O O . GLU A 1 451 ? 20.366 -12.417 -47.267 1.00 83.19 451 GLU A O 1
ATOM 3268 N N . ALA A 1 452 ? 19.828 -11.245 -45.425 1.00 87.81 452 ALA A N 1
ATOM 3269 C CA . ALA A 1 452 ? 21.216 -10.983 -45.073 1.00 87.81 452 ALA A CA 1
ATOM 3270 C C . ALA A 1 452 ? 21.974 -12.272 -44.737 1.00 87.81 452 ALA A C 1
ATOM 3272 O O . ALA A 1 452 ? 21.493 -13.098 -43.959 1.00 87.81 452 ALA A O 1
ATOM 3273 N N . VAL A 1 453 ? 23.168 -12.426 -45.299 1.00 89.75 453 VAL A N 1
ATOM 3274 C CA . VAL A 1 453 ? 24.032 -13.596 -45.112 1.00 89.75 453 VAL A CA 1
ATOM 3275 C C . VAL A 1 453 ? 25.155 -13.268 -44.137 1.00 89.75 453 VAL A C 1
ATOM 3277 O O . VAL A 1 453 ? 25.586 -12.121 -44.036 1.00 89.75 453 VAL A O 1
ATOM 3280 N N . ASN A 1 454 ? 25.646 -14.275 -43.417 1.00 88.12 454 ASN A N 1
ATOM 3281 C CA . ASN A 1 454 ? 26.782 -14.106 -42.522 1.00 88.12 454 ASN A CA 1
ATOM 3282 C C . ASN A 1 454 ? 28.044 -13.651 -43.294 1.00 88.12 454 ASN A C 1
ATOM 3284 O O . ASN A 1 454 ? 28.514 -14.384 -44.169 1.00 88.12 454 ASN A O 1
ATOM 3288 N N . PRO A 1 455 ? 28.624 -12.477 -42.968 1.00 83.25 455 PRO A N 1
ATOM 3289 C CA . PRO A 1 455 ? 29.727 -11.886 -43.726 1.00 83.25 455 PRO A CA 1
ATOM 3290 C C . PRO A 1 455 ? 31.060 -12.624 -43.540 1.00 83.25 455 PRO A C 1
ATOM 3292 O O . PRO A 1 455 ? 31.967 -12.458 -44.358 1.00 83.25 455 PRO A O 1
ATOM 3295 N N . PHE A 1 456 ? 31.194 -13.449 -42.495 1.00 83.50 456 PHE A N 1
ATOM 3296 C CA . PHE A 1 456 ? 32.407 -14.231 -42.249 1.00 83.50 456 PHE A CA 1
ATOM 3297 C C . PHE A 1 456 ? 32.431 -15.543 -43.030 1.00 83.50 456 PHE A C 1
ATOM 3299 O O . PHE A 1 456 ? 33.481 -15.950 -43.516 1.00 83.50 456 PHE A O 1
ATOM 3306 N N . THR A 1 457 ? 31.290 -16.226 -43.120 1.00 83.69 457 THR A N 1
ATOM 3307 C CA . THR A 1 457 ? 31.191 -17.551 -43.752 1.00 83.69 457 THR A CA 1
ATOM 3308 C C . THR A 1 457 ? 30.691 -17.481 -45.192 1.00 83.69 457 THR A C 1
ATOM 3310 O O . THR A 1 457 ? 30.864 -18.446 -45.931 1.00 83.69 457 THR A O 1
ATOM 3313 N N . GLY A 1 458 ? 30.016 -16.394 -45.585 1.00 82.25 458 GLY A N 1
ATOM 3314 C CA . GLY A 1 458 ? 29.276 -16.312 -46.849 1.00 82.25 458 GLY A CA 1
ATOM 3315 C C . GLY A 1 458 ? 28.067 -17.258 -46.912 1.00 82.25 458 GLY A C 1
ATOM 3316 O O . GLY A 1 458 ? 27.469 -17.427 -47.973 1.00 82.25 458 GLY A O 1
ATOM 3317 N N . LEU A 1 459 ? 27.704 -17.885 -45.788 1.00 81.56 459 LEU A N 1
ATOM 3318 C CA . LEU A 1 459 ? 26.666 -18.910 -45.676 1.00 81.56 459 LEU A CA 1
ATOM 3319 C C . LEU A 1 459 ? 25.818 -18.688 -44.420 1.00 81.56 459 LEU A C 1
ATOM 3321 O O . LEU A 1 459 ? 26.326 -18.273 -43.382 1.00 81.56 459 LEU A O 1
ATOM 3325 N N . GLY A 1 460 ? 24.539 -19.056 -44.481 1.00 83.19 460 GLY A N 1
ATOM 3326 C C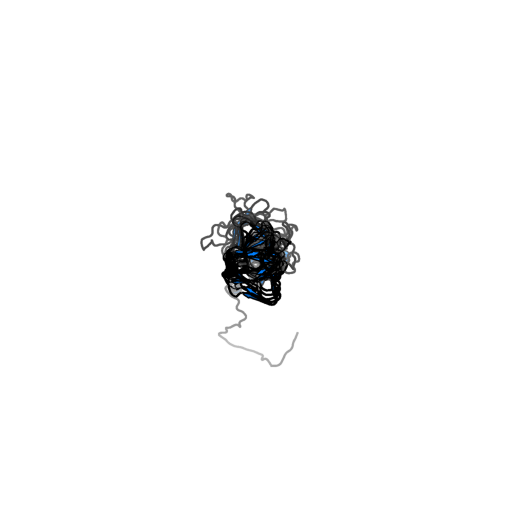A . GLY A 1 460 ? 23.616 -18.912 -43.353 1.00 83.19 460 GLY A CA 1
ATOM 3327 C C . GLY A 1 460 ? 23.089 -17.485 -43.191 1.00 83.19 460 GLY A C 1
ATOM 3328 O O . GLY A 1 460 ? 23.749 -16.507 -43.542 1.00 83.19 460 GLY A O 1
ATOM 3329 N N . ARG A 1 461 ? 21.859 -17.375 -42.689 1.00 88.25 461 ARG A N 1
ATOM 3330 C CA . ARG A 1 461 ? 21.138 -16.105 -42.579 1.00 88.25 461 ARG A CA 1
ATOM 3331 C C . ARG A 1 461 ? 21.474 -15.391 -41.271 1.00 88.25 461 ARG A C 1
ATOM 3333 O O . ARG A 1 461 ? 21.487 -16.026 -40.222 1.00 88.25 461 ARG A O 1
ATOM 3340 N N . ILE A 1 462 ? 21.661 -14.074 -41.330 1.00 91.75 462 ILE A N 1
ATOM 3341 C CA . ILE A 1 462 ? 21.638 -13.197 -40.158 1.00 91.75 462 ILE A CA 1
ATOM 3342 C C . ILE A 1 462 ? 20.215 -12.680 -39.946 1.00 91.75 462 ILE A C 1
ATOM 3344 O O . ILE A 1 462 ? 19.556 -12.154 -40.847 1.00 91.75 462 ILE A O 1
ATOM 3348 N N . THR A 1 463 ? 19.761 -12.798 -38.711 1.00 94.06 463 THR A N 1
ATOM 3349 C CA . THR A 1 463 ? 18.487 -12.284 -38.209 1.00 94.06 463 THR A CA 1
ATOM 3350 C C . THR A 1 463 ? 18.728 -11.136 -37.239 1.00 94.06 463 THR A C 1
ATOM 3352 O O . THR A 1 463 ? 19.787 -11.051 -36.616 1.00 94.06 463 THR A O 1
ATOM 3355 N N . VAL A 1 464 ? 17.743 -10.251 -37.107 1.00 95.56 464 VAL A N 1
ATOM 3356 C CA . VAL A 1 464 ? 17.757 -9.163 -36.119 1.00 95.56 464 VAL A CA 1
ATOM 3357 C C . VAL A 1 464 ? 17.239 -9.697 -34.785 1.00 95.56 464 VAL A C 1
ATOM 3359 O O . VAL A 1 464 ? 16.316 -10.509 -34.765 1.00 95.56 464 VAL A O 1
ATOM 3362 N N . ALA A 1 465 ? 17.822 -9.261 -33.675 1.00 97.00 465 ALA A N 1
ATOM 3363 C CA . ALA A 1 465 ? 17.369 -9.612 -32.337 1.00 97.00 465 ALA A CA 1
ATOM 3364 C C . ALA A 1 465 ? 16.046 -8.908 -31.987 1.00 97.00 465 ALA A C 1
ATOM 3366 O O . ALA A 1 465 ? 15.820 -7.750 -32.345 1.00 97.00 465 ALA A O 1
ATOM 3367 N N . SER A 1 466 ? 15.169 -9.580 -31.244 1.00 97.31 466 SER A N 1
ATOM 3368 C CA . SER A 1 466 ? 13.931 -8.990 -30.728 1.00 97.31 466 SER A CA 1
ATOM 3369 C C . SER A 1 466 ? 14.215 -7.823 -29.774 1.00 97.31 466 SER A C 1
ATOM 3371 O O . SER A 1 466 ? 15.192 -7.895 -29.018 1.00 97.31 466 SER A O 1
ATOM 3373 N N . PRO A 1 467 ? 13.359 -6.786 -29.734 1.00 97.69 467 PRO A N 1
ATOM 3374 C CA . PRO A 1 467 ? 13.588 -5.644 -28.866 1.00 97.69 467 PRO A CA 1
ATOM 3375 C C . PRO A 1 467 ? 13.363 -5.993 -27.392 1.00 97.69 467 PRO A C 1
ATOM 3377 O O . PRO A 1 467 ? 12.312 -6.527 -27.030 1.00 97.69 467 PRO A O 1
ATOM 3380 N N . MET A 1 468 ? 14.356 -5.680 -26.560 1.00 98.31 468 MET A N 1
ATOM 3381 C CA . MET A 1 468 ? 14.270 -5.744 -25.098 1.00 98.31 468 MET A CA 1
ATOM 3382 C C . MET A 1 468 ? 13.855 -4.404 -24.503 1.00 98.31 468 MET A C 1
ATOM 3384 O O . MET A 1 468 ? 13.213 -4.403 -23.465 1.00 98.31 468 MET A O 1
ATOM 3388 N N . ILE A 1 469 ? 14.142 -3.287 -25.173 1.00 98.75 469 ILE A N 1
ATOM 3389 C CA . ILE A 1 469 ? 13.509 -1.993 -24.897 1.00 98.75 469 ILE A CA 1
ATOM 3390 C C . ILE A 1 469 ? 12.727 -1.609 -26.148 1.00 98.75 469 ILE A C 1
ATOM 3392 O O . ILE A 1 469 ? 13.310 -1.466 -27.225 1.00 98.75 469 ILE A O 1
ATOM 3396 N N . HIS A 1 470 ? 11.406 -1.501 -26.029 1.00 98.06 470 HIS A N 1
ATOM 3397 C CA . HIS A 1 470 ? 10.523 -1.312 -27.176 1.00 98.06 470 HIS A CA 1
ATOM 3398 C C . HIS A 1 470 ? 9.491 -0.221 -26.919 1.00 98.06 470 HIS A C 1
ATOM 3400 O O . HIS A 1 470 ? 8.562 -0.394 -26.129 1.00 98.06 470 HIS A O 1
ATOM 3406 N N . GLN A 1 471 ? 9.609 0.872 -27.662 1.00 98.00 471 GLN A N 1
ATOM 3407 C CA . GLN A 1 471 ? 8.600 1.912 -27.722 1.00 98.00 471 GLN A CA 1
ATOM 3408 C C . GLN A 1 471 ? 7.455 1.518 -28.661 1.00 98.00 471 GLN A C 1
ATOM 3410 O O . GLN A 1 471 ? 7.568 1.587 -29.886 1.00 98.00 471 GLN A O 1
ATOM 3415 N N . ARG A 1 472 ? 6.329 1.113 -28.073 1.00 95.62 472 ARG A N 1
ATOM 3416 C CA . ARG A 1 472 ? 5.126 0.685 -28.803 1.00 95.62 472 ARG A CA 1
ATOM 3417 C C . ARG A 1 472 ? 4.183 1.837 -29.120 1.00 95.62 472 ARG A C 1
ATOM 3419 O O . ARG A 1 472 ? 3.420 1.734 -30.075 1.00 95.62 472 ARG A O 1
ATOM 3426 N N . SER A 1 473 ? 4.203 2.874 -28.291 1.00 94.31 473 SER A N 1
ATOM 3427 C CA . SER A 1 473 ? 3.338 4.050 -28.363 1.00 94.31 473 SER A CA 1
ATOM 3428 C C . SER A 1 473 ? 3.963 5.181 -27.529 1.00 94.31 473 SER A C 1
ATOM 3430 O O . SER A 1 473 ? 5.044 5.008 -26.960 1.00 94.31 473 SER A O 1
ATOM 3432 N N . GLY A 1 474 ? 3.311 6.344 -27.499 1.00 93.94 474 GLY A N 1
ATOM 3433 C CA . GLY A 1 474 ? 3.755 7.520 -26.756 1.00 93.94 474 GLY A CA 1
ATOM 3434 C C . GLY A 1 474 ? 5.022 8.166 -27.314 1.00 93.94 474 GLY A C 1
ATOM 3435 O O . GLY A 1 474 ? 5.502 7.817 -28.394 1.00 93.94 474 GLY A O 1
ATOM 3436 N N . GLN A 1 475 ? 5.555 9.138 -26.578 1.00 95.50 475 GLN A N 1
ATOM 3437 C CA . GLN A 1 475 ? 6.731 9.919 -26.966 1.00 95.50 475 GLN A CA 1
ATOM 3438 C C . GLN A 1 475 ? 7.773 9.917 -25.850 1.00 95.50 475 GLN A C 1
ATOM 3440 O O . GLN A 1 475 ? 7.424 9.909 -24.672 1.00 95.50 475 GLN A O 1
ATOM 3445 N N . LEU A 1 476 ? 9.048 9.978 -26.228 1.00 98.00 476 LEU A N 1
ATOM 3446 C CA . LEU A 1 476 ? 10.135 10.353 -25.332 1.00 98.00 476 LEU A CA 1
ATOM 3447 C C . LEU A 1 476 ? 10.377 11.856 -25.478 1.00 98.00 476 LEU A C 1
ATOM 3449 O O . LEU A 1 476 ? 10.770 12.320 -26.552 1.00 98.00 476 LEU A O 1
ATOM 3453 N N . LEU A 1 477 ? 10.151 12.599 -24.401 1.00 97.94 477 LEU A N 1
ATOM 3454 C CA . LEU A 1 477 ? 10.346 14.040 -24.308 1.00 97.94 477 LEU A CA 1
ATOM 3455 C C . LEU A 1 477 ? 11.463 14.300 -23.301 1.00 97.94 477 LEU A C 1
ATOM 3457 O O . LEU A 1 477 ? 11.314 13.999 -22.120 1.00 97.94 477 LEU A O 1
ATOM 3461 N N . THR A 1 478 ? 12.596 14.841 -23.749 1.00 97.25 478 THR A N 1
ATOM 3462 C CA . THR A 1 478 ? 13.710 15.156 -22.840 1.00 97.25 478 THR A CA 1
ATOM 3463 C C . THR A 1 478 ? 14.135 16.609 -22.966 1.00 97.25 478 THR A C 1
ATOM 3465 O O . THR A 1 478 ? 14.176 17.169 -24.068 1.00 97.25 478 THR A O 1
ATOM 3468 N N . THR A 1 479 ? 14.465 17.226 -21.832 1.00 95.19 479 THR A N 1
ATOM 3469 C CA . THR A 1 479 ? 14.989 18.596 -21.771 1.00 95.19 479 THR A CA 1
ATOM 3470 C C . THR A 1 479 ? 16.467 18.641 -22.172 1.00 95.19 479 THR A C 1
ATOM 3472 O O . THR A 1 479 ? 17.231 17.704 -21.937 1.00 95.19 479 THR A O 1
ATOM 3475 N N . ALA A 1 480 ? 16.909 19.755 -22.761 1.00 91.06 480 ALA A N 1
ATOM 3476 C CA . ALA A 1 480 ? 18.326 19.988 -23.029 1.00 91.06 480 ALA A CA 1
ATOM 3477 C C . ALA A 1 480 ? 19.170 19.885 -21.740 1.00 91.06 480 ALA A C 1
ATOM 3479 O O . ALA A 1 480 ? 18.770 20.361 -20.681 1.00 91.06 480 ALA A O 1
ATOM 3480 N N . GLY A 1 481 ? 20.349 19.264 -21.834 1.00 90.06 481 GLY A N 1
ATOM 3481 C CA . GLY A 1 481 ? 21.234 19.016 -20.687 1.00 90.06 481 GLY A CA 1
ATOM 3482 C C . GLY A 1 481 ? 20.910 17.754 -19.875 1.00 90.06 481 GLY A C 1
ATOM 3483 O O . GLY A 1 481 ? 21.732 17.357 -19.054 1.00 90.06 481 GLY A O 1
ATOM 3484 N N . ALA A 1 482 ? 19.771 17.098 -20.121 1.00 96.44 482 ALA A N 1
ATOM 3485 C CA . ALA A 1 482 ? 19.484 15.771 -19.582 1.00 96.44 482 ALA A CA 1
ATOM 3486 C C . ALA A 1 482 ? 20.338 14.688 -20.269 1.00 96.44 482 ALA A C 1
ATOM 3488 O O . ALA A 1 482 ? 20.706 14.840 -21.438 1.00 96.44 482 ALA A O 1
ATOM 3489 N N . THR A 1 483 ? 20.622 13.587 -19.573 1.00 96.44 483 THR A N 1
ATOM 3490 C CA . THR A 1 483 ? 21.253 12.384 -20.133 1.00 96.44 483 THR A CA 1
ATOM 3491 C C . THR A 1 483 ? 20.311 11.186 -20.003 1.00 96.44 483 THR A C 1
ATOM 3493 O O . THR A 1 483 ? 19.796 10.898 -18.922 1.00 96.44 483 THR A O 1
ATOM 3496 N N . THR A 1 484 ? 20.075 10.477 -21.103 1.00 97.88 484 THR A N 1
ATOM 3497 C CA . THR A 1 484 ? 19.229 9.278 -21.144 1.00 97.88 484 THR A CA 1
ATOM 3498 C C . THR A 1 484 ? 20.053 8.093 -21.634 1.00 97.88 484 THR A C 1
ATOM 3500 O O . THR A 1 484 ? 20.605 8.141 -22.732 1.00 97.88 484 THR A O 1
ATOM 3503 N N . GLN A 1 485 ? 20.140 7.031 -20.839 1.00 98.12 485 GLN A N 1
ATOM 3504 C CA . GLN A 1 485 ? 20.873 5.810 -21.171 1.00 98.12 485 GLN A CA 1
ATOM 3505 C C . GLN A 1 485 ? 19.900 4.650 -21.399 1.00 98.12 485 GLN A C 1
ATOM 3507 O O . GLN A 1 485 ? 18.983 4.441 -20.605 1.00 98.12 485 GLN A O 1
ATOM 3512 N N . PHE A 1 486 ? 20.124 3.870 -22.456 1.00 98.62 486 PHE A N 1
ATOM 3513 C CA . PHE A 1 486 ? 19.379 2.642 -22.734 1.00 98.62 486 PHE A CA 1
ATOM 3514 C C . PHE A 1 486 ? 20.325 1.447 -22.822 1.00 98.62 486 PHE A C 1
ATOM 3516 O O . PHE A 1 486 ? 21.187 1.403 -23.698 1.00 98.62 486 PHE A O 1
ATOM 3523 N N . ASP A 1 487 ? 20.113 0.455 -21.964 1.00 98.44 487 ASP A N 1
ATOM 3524 C CA . ASP A 1 487 ? 20.976 -0.713 -21.833 1.00 98.44 487 ASP A CA 1
ATOM 3525 C C . ASP A 1 487 ? 20.197 -2.014 -22.050 1.00 98.44 487 ASP A C 1
ATOM 3527 O O . ASP A 1 487 ? 19.216 -2.318 -21.368 1.00 98.44 487 ASP A O 1
ATOM 3531 N N . SER A 1 488 ? 20.689 -2.836 -22.971 1.00 97.62 488 SER A N 1
ATOM 3532 C CA . SER A 1 488 ? 20.283 -4.223 -23.156 1.00 97.62 488 SER A CA 1
ATOM 3533 C C . SER A 1 488 ? 21.523 -5.126 -23.192 1.00 97.62 488 SER A C 1
ATOM 3535 O O . SER A 1 488 ? 22.038 -5.448 -24.271 1.00 97.62 488 SER A O 1
ATOM 3537 N N . PRO A 1 489 ? 22.041 -5.537 -22.017 1.00 94.00 489 PRO A N 1
ATOM 3538 C CA . PRO A 1 489 ? 23.322 -6.237 -21.914 1.00 94.00 489 PRO A CA 1
ATOM 3539 C C . PRO A 1 489 ? 23.329 -7.627 -22.571 1.00 94.00 489 PRO A C 1
ATOM 3541 O O . PRO A 1 489 ? 24.374 -8.120 -22.989 1.00 94.00 489 PRO A O 1
ATOM 3544 N N . GLU A 1 490 ? 22.168 -8.261 -22.745 1.00 91.81 490 GLU A N 1
ATOM 3545 C CA . GLU A 1 490 ? 22.055 -9.623 -23.289 1.00 91.81 490 GLU A CA 1
ATOM 3546 C C . GLU A 1 490 ? 21.908 -9.690 -24.822 1.00 91.81 490 GLU A C 1
ATOM 3548 O O . GLU A 1 490 ? 21.462 -10.703 -25.369 1.00 91.81 490 GLU A O 1
ATOM 3553 N N . ASN A 1 491 ? 22.368 -8.650 -25.531 1.00 88.50 491 ASN A N 1
ATOM 3554 C CA . ASN A 1 491 ? 22.280 -8.511 -26.993 1.00 88.50 491 ASN A CA 1
ATOM 3555 C C . ASN A 1 491 ? 20.839 -8.340 -27.508 1.00 88.50 491 ASN A C 1
ATOM 3557 O O . ASN A 1 491 ? 20.482 -8.813 -28.590 1.00 88.50 491 ASN A O 1
ATOM 3561 N N . GLY A 1 492 ? 19.989 -7.694 -26.712 1.00 95.50 492 GLY A N 1
ATOM 3562 C CA . GLY A 1 492 ? 18.651 -7.302 -27.126 1.00 95.50 492 GLY A CA 1
ATOM 3563 C C . GLY A 1 492 ? 18.644 -6.012 -27.929 1.00 95.50 492 GLY A C 1
ATOM 3564 O O . GLY A 1 492 ? 19.514 -5.158 -27.768 1.00 95.50 492 GLY A O 1
ATOM 3565 N N . SER A 1 493 ? 17.651 -5.870 -28.804 1.00 97.94 493 SER A N 1
ATOM 3566 C CA . SER A 1 493 ? 17.482 -4.638 -29.576 1.00 97.94 493 SER A CA 1
ATOM 3567 C C . SER A 1 493 ? 16.806 -3.544 -28.743 1.00 97.94 493 SER A C 1
ATOM 3569 O O . SER A 1 493 ? 16.027 -3.821 -27.827 1.00 97.94 493 SER A O 1
ATOM 3571 N N . ILE A 1 494 ? 17.086 -2.292 -29.084 1.00 98.75 494 ILE A N 1
ATOM 3572 C CA . ILE A 1 494 ? 16.501 -1.088 -28.495 1.00 98.75 494 ILE A CA 1
ATOM 3573 C C . ILE A 1 494 ? 15.812 -0.332 -29.631 1.00 98.75 494 ILE A C 1
ATOM 3575 O O . ILE A 1 494 ? 16.462 0.083 -30.590 1.00 98.75 494 ILE A O 1
ATOM 3579 N N . VAL A 1 495 ? 14.489 -0.195 -29.554 1.00 98.44 495 VAL A N 1
ATOM 3580 C CA . VAL A 1 495 ? 13.654 0.359 -30.632 1.00 98.44 495 VAL A CA 1
ATOM 3581 C C . VAL A 1 495 ? 12.813 1.510 -30.085 1.00 98.44 495 VAL A C 1
ATOM 3583 O O . VAL A 1 495 ? 11.890 1.293 -29.303 1.00 98.44 495 VAL A O 1
ATOM 3586 N N . LEU A 1 496 ? 13.149 2.728 -30.510 1.00 98.38 496 LEU A N 1
ATOM 3587 C CA . LEU A 1 496 ? 12.594 4.013 -30.072 1.00 98.38 496 LEU A CA 1
ATOM 3588 C C . LEU A 1 496 ? 12.071 4.797 -31.286 1.00 98.38 496 LEU A C 1
ATOM 3590 O O . LEU A 1 496 ? 12.599 5.845 -31.657 1.00 98.38 496 LEU A O 1
ATOM 3594 N N . THR A 1 497 ? 11.097 4.232 -31.994 1.00 95.25 497 THR A N 1
ATOM 3595 C CA . THR A 1 497 ? 10.749 4.646 -33.364 1.00 95.25 497 THR A CA 1
ATOM 3596 C C . THR A 1 497 ? 9.476 5.482 -33.486 1.00 95.25 497 THR A C 1
ATOM 3598 O O . THR A 1 497 ? 9.055 5.766 -34.609 1.00 95.25 497 THR A O 1
ATOM 3601 N N . GLN A 1 498 ? 8.875 5.911 -32.374 1.00 94.31 498 GLN A N 1
ATOM 3602 C CA . GLN A 1 498 ? 7.745 6.847 -32.411 1.00 94.31 498 GLN A CA 1
ATOM 3603 C C . GLN A 1 498 ? 8.237 8.299 -32.588 1.00 94.31 498 GLN A C 1
ATOM 3605 O O . GLN A 1 498 ? 9.414 8.545 -32.848 1.00 94.31 498 GLN A O 1
ATOM 3610 N N . ASN A 1 499 ? 7.336 9.277 -32.492 1.00 89.81 499 ASN A N 1
ATOM 3611 C CA . ASN A 1 499 ? 7.631 10.696 -32.730 1.00 89.81 499 ASN A CA 1
ATOM 3612 C C . ASN A 1 499 ? 8.305 11.341 -31.507 1.00 89.81 499 ASN A C 1
ATOM 3614 O O . ASN A 1 499 ? 7.655 12.045 -30.734 1.00 89.81 499 ASN A O 1
ATOM 3618 N N . ASN A 1 500 ? 9.586 11.044 -31.284 1.00 96.19 500 ASN A N 1
ATOM 3619 C CA . ASN A 1 500 ? 10.309 11.495 -30.093 1.00 96.19 500 ASN A CA 1
ATOM 3620 C C . ASN A 1 500 ? 10.846 12.927 -30.220 1.00 96.19 500 ASN A C 1
ATOM 3622 O O . ASN A 1 500 ? 11.168 13.389 -31.313 1.00 96.19 500 ASN A O 1
ATOM 3626 N N . GLN A 1 501 ? 11.002 13.609 -29.084 1.00 95.94 501 GLN A N 1
ATOM 3627 C CA . GLN A 1 501 ? 11.664 14.911 -28.966 1.00 95.94 501 GLN A CA 1
ATOM 3628 C C . GLN A 1 501 ? 12.726 14.857 -27.867 1.00 95.94 501 GLN A C 1
ATOM 3630 O O . GLN A 1 501 ? 12.584 15.405 -26.772 1.00 95.94 501 GLN A O 1
ATOM 3635 N N . ILE A 1 502 ? 13.815 14.163 -28.172 1.00 95.81 502 ILE A N 1
ATOM 3636 C CA . ILE A 1 502 ? 14.944 13.988 -27.269 1.00 95.81 502 ILE A CA 1
ATOM 3637 C C . ILE A 1 502 ? 15.920 15.148 -27.492 1.00 95.81 502 ILE A C 1
ATOM 3639 O O . ILE A 1 502 ? 16.700 15.124 -28.446 1.00 95.81 502 ILE A O 1
ATOM 3643 N N . ASN A 1 503 ? 15.862 16.180 -26.642 1.00 92.00 503 ASN A N 1
ATOM 3644 C CA . ASN A 1 503 ? 16.758 17.344 -26.724 1.00 92.00 503 ASN A CA 1
ATOM 3645 C C . ASN A 1 503 ? 18.040 17.175 -25.889 1.00 92.00 503 ASN A C 1
ATOM 3647 O O . ASN A 1 503 ? 19.021 17.891 -26.110 1.00 92.00 503 ASN A O 1
ATOM 3651 N N . GLY A 1 504 ? 18.034 16.246 -24.930 1.00 92.25 504 GLY A N 1
ATOM 3652 C CA . GLY A 1 504 ? 19.197 15.851 -24.135 1.00 92.25 504 GLY A CA 1
ATOM 3653 C C . GLY A 1 504 ? 20.219 15.004 -24.904 1.00 92.25 504 GLY A C 1
ATOM 3654 O O . GLY A 1 504 ? 20.168 14.875 -26.130 1.00 92.25 504 GLY A O 1
ATOM 3655 N N . GLN A 1 505 ? 21.173 14.436 -24.168 1.00 94.00 505 GLN A N 1
ATOM 3656 C CA . GLN A 1 505 ? 22.128 13.449 -24.668 1.00 94.00 505 GLN A CA 1
ATOM 3657 C C . GLN A 1 505 ? 21.567 12.033 -24.523 1.00 94.00 505 GLN A C 1
ATOM 3659 O O . GLN A 1 505 ? 20.981 11.704 -23.495 1.00 94.00 505 GLN A O 1
ATOM 3664 N N . VAL A 1 506 ? 21.818 11.181 -25.514 1.00 97.31 506 VAL A N 1
ATOM 3665 C CA . VAL A 1 506 ? 21.468 9.758 -25.496 1.00 97.31 506 VAL A CA 1
ATOM 3666 C C . VAL A 1 506 ? 22.730 8.909 -25.495 1.00 97.31 506 VAL A C 1
ATOM 3668 O O . VAL A 1 506 ? 23.624 9.129 -26.316 1.00 97.31 506 VAL A O 1
ATOM 3671 N N . GLY A 1 507 ? 22.781 7.925 -24.606 1.00 97.31 507 GLY A N 1
ATOM 3672 C CA . GLY A 1 507 ? 23.735 6.824 -24.655 1.00 97.31 507 GLY A CA 1
ATOM 3673 C C . GLY A 1 507 ? 23.007 5.489 -24.805 1.00 97.31 507 GLY A C 1
ATOM 3674 O O . GLY A 1 507 ? 21.866 5.330 -24.361 1.00 97.31 507 GLY A O 1
ATOM 3675 N N . VAL A 1 508 ? 23.633 4.544 -25.506 1.00 98.31 508 VAL A N 1
ATOM 3676 C CA . VAL A 1 508 ? 23.015 3.253 -25.832 1.00 98.31 508 VAL A CA 1
ATOM 3677 C C . VAL A 1 508 ? 24.034 2.131 -25.765 1.00 98.31 508 VAL A C 1
ATOM 3679 O O . VAL A 1 508 ? 25.097 2.221 -26.381 1.00 98.31 508 VAL A O 1
ATOM 3682 N N . LEU A 1 509 ? 23.656 1.037 -25.111 1.00 97.38 509 LEU A N 1
ATOM 3683 C CA . LEU A 1 509 ? 24.380 -0.224 -25.133 1.00 97.38 509 LEU A CA 1
ATOM 3684 C C . LEU A 1 509 ? 23.431 -1.383 -25.470 1.00 97.38 509 LEU A C 1
ATOM 3686 O O . LEU A 1 509 ? 22.682 -1.858 -24.624 1.00 97.38 509 LEU A O 1
ATOM 3690 N N . ALA A 1 510 ? 23.499 -1.889 -26.699 1.00 96.25 510 ALA A N 1
ATOM 3691 C CA . ALA A 1 510 ? 22.830 -3.115 -27.132 1.00 96.25 510 ALA A CA 1
ATOM 3692 C C . ALA A 1 510 ? 23.864 -4.248 -27.292 1.00 96.25 510 ALA A C 1
ATOM 3694 O O . ALA A 1 510 ? 24.372 -4.536 -28.384 1.00 96.25 510 ALA A O 1
ATOM 3695 N N . GLY A 1 511 ? 24.222 -4.878 -26.175 1.00 90.56 511 GLY A N 1
ATOM 3696 C CA . GLY A 1 511 ? 25.273 -5.892 -26.069 1.00 90.56 511 GLY A CA 1
ATOM 3697 C C . GLY A 1 511 ? 25.952 -5.869 -24.698 1.00 90.56 511 GLY A C 1
ATOM 3698 O O . GLY A 1 511 ? 25.689 -4.989 -23.891 1.00 90.56 511 GLY A O 1
ATOM 3699 N N . ARG A 1 512 ? 26.840 -6.831 -24.423 1.00 86.62 512 ARG A N 1
ATOM 3700 C CA . ARG A 1 512 ? 27.370 -7.071 -23.062 1.00 86.62 512 ARG A CA 1
ATOM 3701 C C . ARG A 1 512 ? 28.147 -5.909 -22.453 1.00 86.62 512 ARG A C 1
ATOM 3703 O O . ARG A 1 512 ? 28.093 -5.698 -21.247 1.00 86.62 512 ARG A O 1
ATOM 3710 N N . SER A 1 513 ? 28.920 -5.212 -23.269 1.00 89.19 513 SER A N 1
ATOM 3711 C CA . SER A 1 513 ? 29.765 -4.101 -22.853 1.00 89.19 513 SER A CA 1
ATOM 3712 C C . SER A 1 513 ? 30.130 -3.266 -24.070 1.00 89.19 513 SER A C 1
ATOM 3714 O O . SER A 1 513 ? 29.991 -3.721 -25.209 1.00 89.19 513 SER A O 1
ATOM 3716 N N . HIS A 1 514 ? 30.595 -2.046 -23.820 1.00 89.69 514 HIS A N 1
ATOM 3717 C CA . HIS A 1 514 ? 31.132 -1.205 -24.872 1.00 89.69 514 HIS A CA 1
ATOM 3718 C C . HIS A 1 514 ? 32.452 -1.758 -25.424 1.00 89.69 514 HIS A C 1
ATOM 3720 O O . HIS A 1 514 ? 33.204 -2.462 -24.739 1.00 89.69 514 HIS A O 1
ATOM 3726 N N . ASN A 1 515 ? 32.761 -1.354 -26.654 1.00 87.44 515 ASN A N 1
ATOM 3727 C CA . ASN A 1 515 ? 34.027 -1.607 -27.336 1.00 87.44 515 ASN A CA 1
ATOM 3728 C C . ASN A 1 515 ? 34.273 -3.100 -27.620 1.00 87.44 515 ASN A C 1
ATOM 3730 O O . ASN A 1 515 ? 35.404 -3.586 -27.564 1.00 87.44 515 ASN A O 1
ATOM 3734 N N . GLN A 1 516 ? 33.202 -3.839 -27.918 1.00 86.56 516 GLN A N 1
ATOM 3735 C CA . GLN A 1 516 ? 33.273 -5.266 -28.238 1.00 86.56 516 GLN A CA 1
ATOM 3736 C C . GLN A 1 516 ? 33.292 -5.514 -29.751 1.00 86.56 516 GLN A C 1
ATOM 3738 O O . GLN A 1 516 ? 32.708 -4.765 -30.534 1.00 86.56 516 GLN A O 1
ATOM 3743 N N . SER A 1 517 ? 33.935 -6.611 -30.163 1.00 86.56 517 SER A N 1
ATOM 3744 C CA . SER A 1 517 ? 33.815 -7.119 -31.536 1.00 86.56 517 SER A CA 1
ATOM 3745 C C . SER A 1 517 ? 32.416 -7.632 -31.827 1.00 86.56 517 SER A C 1
ATOM 3747 O O . SER A 1 517 ? 31.703 -8.091 -30.931 1.00 86.56 517 SER A O 1
ATOM 3749 N N . PHE A 1 518 ? 32.064 -7.642 -33.110 1.00 89.50 518 PHE A N 1
ATOM 3750 C CA . PHE A 1 518 ? 30.867 -8.328 -33.567 1.00 89.50 518 PHE A CA 1
ATOM 3751 C C . PHE A 1 518 ? 30.924 -9.818 -33.222 1.00 89.50 518 PHE A C 1
ATOM 3753 O O . PHE A 1 518 ? 31.900 -10.514 -33.511 1.00 89.50 518 PHE A O 1
ATOM 3760 N N . SER A 1 519 ? 29.845 -10.313 -32.623 1.00 87.38 519 SER A N 1
ATOM 3761 C CA . SER A 1 519 ? 29.679 -11.721 -32.288 1.00 87.38 519 SER A CA 1
ATOM 3762 C C . SER A 1 519 ? 28.245 -12.132 -32.573 1.00 87.38 519 SER A C 1
ATOM 3764 O O . SER A 1 519 ? 27.318 -11.726 -31.875 1.00 87.38 519 SER A O 1
ATOM 3766 N N . TYR A 1 520 ? 28.059 -12.932 -33.623 1.00 89.38 520 TYR A N 1
ATOM 3767 C CA . TYR A 1 520 ? 26.737 -13.404 -34.007 1.00 89.38 520 TYR A CA 1
ATOM 3768 C C . TYR A 1 520 ? 26.370 -14.681 -33.254 1.00 89.38 520 TYR A C 1
ATOM 3770 O O . TYR A 1 520 ? 27.059 -15.697 -33.357 1.00 89.38 520 TYR A O 1
ATOM 3778 N N . VAL A 1 521 ? 25.239 -14.642 -32.551 1.00 88.69 521 VAL A N 1
ATOM 3779 C CA . VAL A 1 521 ? 24.624 -15.806 -31.909 1.00 88.69 521 VAL A CA 1
ATOM 3780 C C . VAL A 1 521 ? 23.287 -16.062 -32.598 1.00 88.69 521 VAL A C 1
ATOM 3782 O O . VAL A 1 521 ? 22.363 -15.264 -32.454 1.00 88.69 521 VAL A O 1
ATOM 3785 N N . ALA A 1 522 ? 23.179 -17.162 -33.349 1.00 88.69 522 ALA A N 1
ATOM 3786 C CA . ALA A 1 522 ? 22.006 -17.455 -34.182 1.00 88.69 522 ALA A CA 1
ATOM 3787 C C . ALA A 1 522 ? 20.685 -17.457 -33.388 1.00 88.69 522 ALA A C 1
ATOM 3789 O O . ALA A 1 522 ? 19.700 -16.869 -33.834 1.00 88.69 522 ALA A O 1
ATOM 3790 N N . ASP A 1 523 ? 20.705 -18.017 -32.176 1.00 91.00 523 ASP A N 1
ATOM 3791 C CA . ASP A 1 523 ? 19.536 -18.114 -31.289 1.00 91.00 523 ASP A CA 1
ATOM 3792 C C . ASP A 1 523 ? 19.140 -16.786 -30.624 1.00 91.00 523 ASP A C 1
ATOM 3794 O O . ASP A 1 523 ? 18.099 -16.714 -29.975 1.00 91.00 523 ASP A O 1
ATOM 3798 N N . ARG A 1 524 ? 19.941 -15.725 -30.789 1.00 91.19 524 ARG A N 1
ATOM 3799 C CA . ARG A 1 524 ? 19.651 -14.377 -30.268 1.00 91.19 524 ARG A CA 1
ATOM 3800 C C . ARG A 1 524 ? 19.411 -13.353 -31.376 1.00 91.19 524 ARG A C 1
ATOM 3802 O O . ARG A 1 524 ? 18.583 -12.462 -31.215 1.00 91.19 524 ARG A O 1
ATOM 3809 N N . GLY A 1 525 ? 20.091 -13.500 -32.512 1.00 93.31 525 GLY A N 1
ATOM 3810 C CA . GLY A 1 525 ? 20.128 -12.501 -33.579 1.00 93.31 525 GLY A CA 1
ATOM 3811 C C . GLY A 1 525 ? 21.169 -11.400 -33.330 1.00 93.31 525 GLY A C 1
ATOM 3812 O O . GLY A 1 525 ? 21.819 -11.353 -32.285 1.00 93.31 525 GLY A O 1
ATOM 3813 N N . ALA A 1 526 ? 21.335 -10.524 -34.320 1.00 94.88 526 ALA A N 1
ATOM 3814 C CA . ALA A 1 526 ? 22.175 -9.330 -34.247 1.00 94.88 526 ALA A CA 1
ATOM 3815 C C . ALA A 1 526 ? 21.410 -8.178 -33.573 1.00 94.88 526 ALA A C 1
ATOM 3817 O O . ALA A 1 526 ? 20.263 -7.909 -33.943 1.00 94.88 526 ALA A O 1
ATOM 3818 N N . SER A 1 527 ? 22.020 -7.500 -32.600 1.00 96.69 527 SER A N 1
ATOM 3819 C CA . SER A 1 527 ? 21.369 -6.411 -31.866 1.00 96.69 527 SER A CA 1
ATOM 3820 C C . SER A 1 527 ? 21.158 -5.173 -32.739 1.00 96.69 527 SER A C 1
ATOM 3822 O O . SER A 1 527 ? 22.009 -4.802 -33.545 1.00 96.69 527 SER A O 1
ATOM 3824 N N . LEU A 1 528 ? 20.012 -4.515 -32.576 1.00 97.38 528 LEU A N 1
ATOM 3825 C CA . LEU A 1 528 ? 19.652 -3.303 -33.307 1.00 97.38 528 LEU A CA 1
ATOM 3826 C C . LEU A 1 528 ? 19.391 -2.156 -32.333 1.00 97.38 528 LEU A C 1
ATOM 3828 O O . LEU A 1 528 ? 18.598 -2.310 -31.410 1.00 97.38 528 LEU A O 1
ATOM 3832 N N . PHE A 1 529 ? 19.979 -0.991 -32.587 1.00 98.31 529 PHE A N 1
ATOM 3833 C CA . PHE A 1 529 ? 19.497 0.278 -32.049 1.00 98.31 529 PHE A CA 1
ATOM 3834 C C . PHE A 1 529 ? 18.780 1.056 -33.157 1.00 98.31 529 PHE A C 1
ATOM 3836 O O . PHE A 1 529 ? 19.414 1.494 -34.116 1.00 98.31 529 PHE A O 1
ATOM 3843 N N . ALA A 1 530 ? 17.463 1.217 -33.039 1.00 98.06 530 ALA A N 1
ATOM 3844 C CA . ALA A 1 530 ? 16.649 1.985 -33.975 1.00 98.06 530 ALA A CA 1
ATOM 3845 C C . ALA A 1 530 ? 15.984 3.166 -33.265 1.00 98.06 530 ALA A C 1
ATOM 3847 O O . ALA A 1 530 ? 15.331 2.976 -32.241 1.00 98.06 530 ALA A O 1
ATOM 3848 N N . VAL A 1 531 ? 16.106 4.374 -33.816 1.00 97.62 531 VAL A N 1
ATOM 3849 C CA . VAL A 1 531 ? 15.523 5.587 -33.226 1.00 97.62 531 VAL A CA 1
ATOM 3850 C C . VAL A 1 531 ? 14.933 6.510 -34.287 1.00 97.62 531 VAL A C 1
ATOM 3852 O O . VAL A 1 531 ? 15.543 6.754 -35.328 1.00 97.62 531 VAL A O 1
ATOM 3855 N N . ASN A 1 532 ? 13.749 7.046 -33.997 1.00 94.62 532 ASN A N 1
ATOM 3856 C CA . ASN A 1 532 ? 13.135 8.158 -34.712 1.00 94.62 532 ASN A CA 1
ATOM 3857 C C . ASN A 1 532 ? 13.026 9.353 -33.758 1.00 94.62 532 ASN A C 1
ATOM 3859 O O . ASN A 1 532 ? 12.485 9.217 -32.663 1.00 94.62 532 ASN A O 1
ATOM 3863 N N . ASN A 1 533 ? 13.564 10.503 -34.156 1.00 92.88 533 ASN A N 1
ATOM 3864 C CA . ASN A 1 533 ? 13.585 11.722 -33.353 1.00 92.88 533 ASN A CA 1
ATOM 3865 C C . ASN A 1 533 ? 13.269 12.938 -34.231 1.00 92.88 533 ASN A C 1
ATOM 3867 O O . ASN A 1 533 ? 13.928 13.181 -35.240 1.00 92.88 533 ASN A O 1
ATOM 3871 N N . ASP A 1 534 ? 12.293 13.747 -33.842 1.00 89.19 534 ASP A N 1
ATOM 3872 C CA . ASP A 1 534 ? 11.850 14.899 -34.634 1.00 89.19 534 ASP A CA 1
ATOM 3873 C C . ASP A 1 534 ? 12.780 16.112 -34.504 1.00 89.19 534 ASP A C 1
ATOM 3875 O O . ASP A 1 534 ? 12.649 17.080 -35.252 1.00 89.19 534 ASP A O 1
ATOM 3879 N N . VAL A 1 535 ? 13.752 16.061 -33.592 1.00 86.56 535 VAL A N 1
ATOM 3880 C CA . VAL A 1 535 ? 14.784 17.088 -33.388 1.00 86.56 535 VAL A CA 1
ATOM 3881 C C . VAL A 1 535 ? 16.186 16.521 -33.649 1.00 86.56 535 VAL A C 1
ATOM 3883 O O . VAL A 1 535 ? 16.348 15.350 -34.009 1.00 86.56 535 VAL A O 1
ATOM 3886 N N . ARG A 1 536 ? 17.228 17.349 -33.502 1.00 87.31 536 ARG A N 1
ATOM 3887 C CA . ARG A 1 536 ? 18.621 16.880 -33.564 1.00 87.31 536 ARG A CA 1
ATOM 3888 C C . ARG A 1 536 ? 18.872 15.874 -32.439 1.00 87.31 536 ARG A C 1
ATOM 3890 O O . ARG A 1 536 ? 18.687 16.211 -31.275 1.00 87.31 536 ARG A O 1
ATOM 3897 N N . LEU A 1 537 ? 19.329 14.674 -32.784 1.00 92.44 537 LEU A N 1
ATOM 3898 C CA . LEU A 1 537 ? 19.736 13.663 -31.813 1.00 92.44 537 LEU A CA 1
ATOM 3899 C C . LEU A 1 537 ? 21.183 13.921 -31.371 1.00 92.44 537 LEU A C 1
ATOM 3901 O O . LEU A 1 537 ? 22.091 13.963 -32.204 1.00 92.44 537 LEU A O 1
ATOM 3905 N N . ASN A 1 538 ? 21.411 14.076 -30.067 1.00 91.75 538 ASN A N 1
ATOM 3906 C CA . ASN A 1 538 ? 22.754 14.235 -29.512 1.00 91.75 538 ASN A CA 1
ATOM 3907 C C . ASN A 1 538 ? 23.183 12.924 -28.844 1.00 91.75 538 ASN A C 1
ATOM 3909 O O . ASN A 1 538 ? 22.596 12.518 -27.848 1.00 91.75 538 ASN A O 1
ATOM 3913 N N . ILE A 1 539 ? 24.214 12.270 -29.368 1.00 93.81 539 ILE A N 1
ATOM 3914 C CA . ILE A 1 539 ? 24.821 11.083 -28.763 1.00 93.81 539 ILE A CA 1
ATOM 3915 C C . ILE A 1 539 ? 25.899 11.534 -27.772 1.00 93.81 539 ILE A C 1
ATOM 3917 O O . ILE A 1 539 ? 26.802 12.278 -28.154 1.00 93.81 539 ILE A O 1
ATOM 3921 N N . GLY A 1 540 ? 25.803 11.115 -26.511 1.00 90.00 540 GLY A N 1
ATOM 3922 C CA . GLY A 1 540 ? 26.711 11.519 -25.427 1.00 90.00 540 GLY A CA 1
ATOM 3923 C C . GLY A 1 540 ? 27.285 10.334 -24.648 1.00 90.00 540 GLY A C 1
ATOM 3924 O O . GLY A 1 540 ? 27.120 9.180 -25.040 1.00 90.00 540 GLY A O 1
ATOM 3925 N N . GLY A 1 541 ? 27.981 10.611 -23.541 1.00 86.31 541 GLY A N 1
ATOM 3926 C CA . GLY A 1 541 ? 28.592 9.572 -22.700 1.00 86.31 541 GLY A CA 1
ATOM 3927 C C . GLY A 1 541 ? 29.611 8.707 -23.458 1.00 86.31 541 GLY A C 1
ATOM 3928 O O . GLY A 1 541 ? 30.490 9.239 -24.134 1.00 86.31 541 GLY A O 1
ATOM 3929 N N . GLN A 1 542 ? 29.482 7.378 -23.351 1.00 86.06 542 GLN A N 1
ATOM 3930 C CA . GLN A 1 542 ? 30.290 6.402 -24.109 1.00 86.06 542 GLN A CA 1
ATOM 3931 C C . GLN A 1 542 ? 29.790 6.192 -25.551 1.00 86.06 542 GLN A C 1
ATOM 3933 O O . GLN A 1 542 ? 30.418 5.480 -26.334 1.00 86.06 542 GLN A O 1
ATOM 3938 N N . GLY A 1 543 ? 28.679 6.835 -25.921 1.00 92.56 543 GLY A N 1
ATOM 3939 C CA . GLY A 1 543 ? 28.102 6.788 -27.254 1.00 92.56 543 GLY A CA 1
ATOM 3940 C C . GLY A 1 543 ? 26.961 5.786 -27.415 1.00 92.56 543 GLY A C 1
ATOM 3941 O O . GLY A 1 543 ? 26.263 5.454 -26.458 1.00 92.56 543 GLY A O 1
ATOM 3942 N N . ALA A 1 544 ? 26.747 5.341 -28.653 1.00 96.12 544 ALA A N 1
ATOM 3943 C CA . ALA A 1 544 ? 25.688 4.401 -29.011 1.00 96.12 544 ALA A CA 1
ATOM 3944 C C . ALA A 1 544 ? 26.290 3.162 -29.672 1.00 96.12 544 ALA A C 1
ATOM 3946 O O . ALA A 1 544 ? 26.931 3.281 -30.715 1.00 96.12 544 ALA A O 1
ATOM 3947 N N . GLU A 1 545 ? 26.080 1.985 -29.083 1.00 95.62 545 GLU A N 1
ATOM 3948 C CA . GLU A 1 545 ? 26.689 0.735 -29.537 1.00 95.62 545 GLU A CA 1
ATOM 3949 C C . GLU A 1 545 ? 25.659 -0.380 -29.758 1.00 95.62 545 GLU A C 1
ATOM 3951 O O . GLU A 1 545 ? 24.882 -0.705 -28.862 1.00 95.62 545 GLU A O 1
ATOM 3956 N N . ALA A 1 546 ? 25.685 -0.987 -30.948 1.00 96.69 546 ALA A N 1
ATOM 3957 C CA . ALA A 1 546 ? 24.869 -2.141 -31.341 1.00 96.69 546 ALA A CA 1
ATOM 3958 C C . ALA A 1 546 ? 25.524 -2.888 -32.522 1.00 96.69 546 ALA A C 1
ATOM 3960 O O . ALA A 1 546 ? 26.490 -2.401 -33.113 1.00 96.69 546 ALA A O 1
ATOM 3961 N N . ASP A 1 547 ? 25.006 -4.056 -32.918 1.00 95.69 547 ASP A N 1
ATOM 3962 C CA . ASP A 1 547 ? 25.450 -4.686 -34.173 1.00 95.69 547 ASP A CA 1
ATOM 3963 C C . ASP A 1 547 ? 24.989 -3.870 -35.387 1.00 95.69 547 ASP A C 1
ATOM 3965 O O . ASP A 1 547 ? 25.769 -3.620 -36.307 1.00 95.69 547 ASP A O 1
ATOM 3969 N N . LEU A 1 548 ? 23.738 -3.417 -35.351 1.00 95.88 548 LEU A N 1
ATOM 3970 C CA . LEU A 1 548 ? 23.079 -2.601 -36.363 1.00 95.88 548 LEU A CA 1
ATOM 3971 C C . LEU A 1 548 ? 22.563 -1.311 -35.718 1.00 95.88 548 LEU A C 1
ATOM 3973 O O . LEU A 1 548 ? 21.984 -1.346 -34.634 1.00 95.88 548 LEU A O 1
ATOM 3977 N N . ILE A 1 549 ? 22.727 -0.171 -36.387 1.00 97.44 549 ILE A N 1
ATOM 3978 C CA . ILE A 1 549 ? 22.212 1.124 -35.927 1.00 97.44 549 ILE A CA 1
ATOM 3979 C C . ILE A 1 549 ? 21.399 1.777 -37.045 1.00 97.44 549 ILE A C 1
ATOM 3981 O O . ILE A 1 549 ? 21.876 1.911 -38.170 1.00 97.44 549 ILE A O 1
ATOM 3985 N N . ALA A 1 550 ? 20.181 2.218 -36.734 1.00 95.56 550 ALA A N 1
ATOM 3986 C CA . ALA A 1 550 ? 19.293 2.920 -37.653 1.00 95.56 550 ALA A CA 1
ATOM 3987 C C . ALA A 1 550 ? 18.746 4.201 -37.007 1.00 95.56 550 ALA A C 1
ATOM 3989 O O . ALA A 1 550 ? 17.996 4.154 -36.035 1.00 95.56 550 ALA A O 1
ATOM 3990 N N . VAL A 1 551 ? 19.122 5.360 -37.546 1.00 94.44 551 VAL A N 1
ATOM 3991 C CA . VAL A 1 551 ? 18.766 6.672 -36.991 1.00 94.44 551 VAL A CA 1
ATOM 3992 C C . VAL A 1 551 ? 17.962 7.461 -38.008 1.00 94.44 551 VAL A C 1
ATOM 3994 O O . VAL A 1 551 ? 18.437 7.719 -39.114 1.00 94.44 551 VAL A O 1
ATOM 3997 N N . ARG A 1 552 ? 16.774 7.914 -37.604 1.00 91.56 552 ARG A N 1
ATOM 3998 C CA . ARG A 1 552 ? 16.011 8.945 -38.302 1.00 91.56 552 ARG A CA 1
ATOM 3999 C C . ARG A 1 552 ? 15.931 10.183 -37.425 1.00 91.56 552 ARG A C 1
ATOM 4001 O O . ARG A 1 552 ? 15.302 10.140 -36.373 1.00 91.56 552 ARG A O 1
ATOM 4008 N N . ALA A 1 553 ? 16.563 11.276 -37.843 1.00 88.19 553 ALA A N 1
ATOM 4009 C CA . ALA A 1 553 ? 16.568 12.511 -37.064 1.00 88.19 553 ALA A CA 1
ATOM 4010 C C . ALA A 1 553 ? 16.736 13.765 -37.925 1.00 88.19 553 ALA A C 1
ATOM 4012 O O . ALA A 1 553 ? 17.314 13.710 -39.010 1.00 88.19 553 ALA A O 1
ATOM 4013 N N . ARG A 1 554 ? 16.304 14.926 -37.413 1.00 79.44 554 ARG A N 1
ATOM 4014 C CA . ARG A 1 554 ? 16.539 16.243 -38.053 1.00 79.44 554 ARG A CA 1
ATOM 4015 C C . ARG A 1 554 ? 17.953 16.791 -37.840 1.00 79.44 554 ARG A C 1
ATOM 4017 O O . ARG A 1 554 ? 18.220 17.968 -38.057 1.00 79.44 554 ARG A O 1
ATOM 4024 N N . GLY A 1 555 ? 18.857 15.927 -37.416 1.00 82.25 555 GLY A N 1
ATOM 4025 C CA . GLY A 1 555 ? 20.264 16.192 -37.213 1.00 82.25 555 GLY A CA 1
ATOM 4026 C C . GLY A 1 555 ? 20.858 15.143 -36.287 1.00 82.25 555 GLY A C 1
ATOM 4027 O O . GLY A 1 555 ? 20.131 14.462 -35.560 1.00 82.25 555 GLY A O 1
ATOM 4028 N N . LEU A 1 556 ? 22.177 15.028 -36.300 1.00 87.38 556 LEU A N 1
ATOM 4029 C CA . LEU A 1 556 ? 22.911 14.077 -35.476 1.00 87.38 556 LEU A CA 1
ATOM 4030 C C . LEU A 1 556 ? 24.246 14.695 -35.064 1.00 87.38 556 LEU A C 1
ATOM 4032 O O . LEU A 1 556 ? 24.942 15.280 -35.894 1.00 87.38 556 LEU A O 1
ATOM 4036 N N . ALA A 1 557 ? 24.595 14.571 -33.788 1.00 86.50 557 ALA A N 1
ATOM 4037 C CA . ALA A 1 557 ? 25.861 15.046 -33.241 1.00 86.50 557 ALA A CA 1
ATOM 4038 C C . ALA A 1 557 ? 26.400 14.069 -32.190 1.00 86.50 557 ALA A C 1
ATOM 4040 O O . ALA A 1 557 ? 25.625 13.432 -31.481 1.00 86.50 557 ALA A O 1
ATOM 4041 N N . THR A 1 558 ? 27.723 13.987 -32.055 1.00 86.44 558 THR A N 1
ATOM 4042 C CA . THR A 1 558 ? 28.407 13.293 -30.951 1.00 86.44 558 THR A CA 1
ATOM 4043 C C . THR A 1 558 ? 29.017 14.327 -30.010 1.00 86.44 558 THR A C 1
ATOM 4045 O O . THR A 1 558 ? 29.856 15.115 -30.439 1.00 86.44 558 THR A O 1
ATOM 4048 N N . GLN A 1 559 ? 28.607 14.341 -28.743 1.00 82.38 559 GLN A N 1
ATOM 4049 C CA . GLN A 1 559 ? 29.033 15.320 -27.738 1.00 82.38 559 GLN A CA 1
ATOM 4050 C C . GLN A 1 559 ? 30.021 14.706 -26.734 1.00 82.38 559 GLN A C 1
ATOM 4052 O O . GLN A 1 559 ? 29.801 13.611 -26.230 1.00 82.38 559 GLN A O 1
ATOM 4057 N N . GLY A 1 560 ? 31.104 15.422 -26.416 1.00 76.50 560 GLY A N 1
ATOM 4058 C CA . GLY A 1 560 ? 32.207 14.935 -25.564 1.00 76.50 560 GLY A CA 1
ATOM 4059 C C . GLY A 1 560 ? 33.383 14.391 -26.383 1.00 76.50 560 GLY A C 1
ATOM 4060 O O . GLY A 1 560 ? 33.342 14.466 -27.606 1.00 76.50 560 GLY A O 1
ATOM 4061 N N . SER A 1 561 ? 34.444 13.871 -25.758 1.00 74.69 561 SER A N 1
ATOM 4062 C CA . SER A 1 561 ? 35.564 13.209 -26.464 1.00 74.69 561 SER A CA 1
ATOM 4063 C C . SER A 1 561 ? 35.309 11.720 -26.717 1.00 74.69 561 SER A C 1
ATOM 4065 O O . SER A 1 561 ? 35.720 11.204 -27.750 1.00 74.69 561 SER A O 1
ATOM 4067 N N . GLU A 1 562 ? 34.573 11.069 -25.811 1.00 80.00 562 GLU A N 1
ATOM 4068 C CA . GLU A 1 562 ? 34.370 9.612 -25.796 1.00 80.00 562 GLU A CA 1
ATOM 4069 C C . GLU A 1 562 ? 33.137 9.140 -26.578 1.00 80.00 562 GLU A C 1
ATOM 4071 O O . GLU A 1 562 ? 33.021 7.960 -26.894 1.00 80.00 562 GLU A O 1
ATOM 4076 N N . ALA A 1 563 ? 32.203 10.037 -26.913 1.00 86.19 563 ALA A N 1
ATOM 4077 C CA . ALA A 1 563 ? 30.971 9.643 -27.592 1.00 86.19 563 ALA A CA 1
ATOM 4078 C C . ALA A 1 563 ? 31.250 9.179 -29.030 1.00 86.19 563 ALA A C 1
ATOM 4080 O O . ALA A 1 563 ? 31.683 9.976 -29.871 1.00 86.19 563 ALA A O 1
ATOM 4081 N N . VAL A 1 564 ? 30.970 7.908 -29.316 1.00 87.31 564 VAL A N 1
ATOM 4082 C CA . VAL A 1 564 ? 31.132 7.281 -30.635 1.00 87.31 564 VAL A CA 1
ATOM 4083 C C . VAL A 1 564 ? 29.874 6.488 -30.985 1.00 87.31 564 VAL A C 1
ATOM 4085 O O . VAL A 1 564 ? 29.295 5.814 -30.139 1.00 87.31 564 VAL A O 1
ATOM 4088 N N . ILE A 1 565 ? 29.441 6.553 -32.242 1.00 92.00 565 ILE A N 1
ATOM 4089 C CA . ILE A 1 565 ? 28.390 5.669 -32.762 1.00 92.00 565 ILE A CA 1
ATOM 4090 C C . ILE A 1 565 ? 29.070 4.425 -33.335 1.00 92.00 565 ILE A C 1
ATOM 4092 O O . ILE A 1 565 ? 29.726 4.505 -34.373 1.00 92.00 565 ILE A O 1
ATOM 4096 N N . ARG A 1 566 ? 28.934 3.285 -32.657 1.00 91.62 566 ARG A N 1
ATOM 4097 C CA . ARG A 1 566 ? 29.594 2.026 -33.011 1.00 91.62 566 ARG A CA 1
ATOM 4098 C C . ARG A 1 566 ? 28.586 0.991 -33.499 1.00 91.62 566 ARG A C 1
ATOM 4100 O O . ARG A 1 566 ? 27.862 0.397 -32.705 1.00 91.62 566 ARG A O 1
ATOM 4107 N N . ALA A 1 567 ? 28.592 0.743 -34.803 1.00 93.69 567 ALA A N 1
ATOM 4108 C CA . ALA A 1 567 ? 27.836 -0.329 -35.436 1.00 93.69 567 ALA A CA 1
ATOM 4109 C C . ALA A 1 567 ? 28.769 -1.490 -35.793 1.00 93.69 567 ALA A C 1
ATOM 4111 O O . ALA A 1 567 ? 29.645 -1.342 -36.643 1.00 93.69 567 ALA A O 1
ATOM 4112 N N . ARG A 1 568 ? 28.597 -2.651 -35.160 1.00 92.69 568 ARG A N 1
ATOM 4113 C CA . ARG A 1 568 ? 29.585 -3.740 -35.246 1.00 92.69 568 ARG A CA 1
ATOM 4114 C C . ARG A 1 568 ? 29.477 -4.597 -36.516 1.00 92.69 568 ARG A C 1
ATOM 4116 O O . ARG A 1 568 ? 30.426 -5.308 -36.828 1.00 92.69 568 ARG A O 1
ATOM 4123 N N . MET A 1 569 ? 28.360 -4.555 -37.255 1.00 92.19 569 MET A N 1
ATOM 4124 C CA . MET A 1 569 ? 28.111 -5.450 -38.399 1.00 92.19 569 MET A CA 1
ATOM 4125 C C . MET A 1 569 ? 29.208 -5.350 -39.483 1.00 92.19 569 MET A C 1
ATOM 4127 O O . MET A 1 569 ? 29.339 -4.299 -40.121 1.00 92.19 569 MET A O 1
ATOM 4131 N N . PRO A 1 570 ? 29.962 -6.435 -39.742 1.00 89.12 570 PRO A N 1
ATOM 4132 C CA . PRO A 1 570 ? 30.981 -6.467 -40.784 1.00 89.12 570 PRO A CA 1
ATOM 4133 C C . PRO A 1 570 ? 30.375 -6.514 -42.189 1.00 89.12 570 PRO A C 1
ATOM 4135 O O . PRO A 1 570 ? 29.269 -7.016 -42.397 1.00 89.12 570 PRO A O 1
ATOM 4138 N N . TYR A 1 571 ? 31.146 -6.064 -43.173 1.00 85.12 571 TYR A N 1
ATOM 4139 C CA . TYR A 1 571 ? 30.819 -6.115 -44.591 1.00 85.12 571 TYR A CA 1
ATOM 4140 C C . TYR A 1 571 ? 31.864 -6.922 -45.365 1.00 85.12 571 TYR A C 1
ATOM 4142 O O . TYR A 1 571 ? 33.066 -6.798 -45.142 1.00 85.12 571 TYR A O 1
ATOM 4150 N N . ASN A 1 572 ? 31.395 -7.747 -46.301 1.00 82.44 572 ASN A N 1
ATOM 4151 C CA . ASN A 1 572 ? 32.252 -8.516 -47.195 1.00 82.44 572 ASN A CA 1
ATOM 4152 C C . ASN A 1 572 ? 31.702 -8.451 -48.624 1.00 82.44 572 ASN A C 1
ATOM 4154 O O . ASN A 1 572 ? 30.814 -9.219 -49.002 1.00 82.44 572 ASN A O 1
ATOM 4158 N N . ASP A 1 573 ? 32.230 -7.514 -49.414 1.00 75.06 573 ASP A N 1
ATOM 4159 C CA . ASP A 1 573 ? 31.814 -7.304 -50.806 1.00 75.06 573 ASP A CA 1
ATOM 4160 C C . ASP A 1 573 ? 32.053 -8.545 -51.672 1.00 75.06 573 ASP A C 1
ATOM 4162 O O . ASP A 1 573 ? 31.189 -8.946 -52.447 1.00 75.06 573 ASP A O 1
ATOM 4166 N N . LEU A 1 574 ? 33.207 -9.192 -51.483 1.00 75.12 574 LEU A N 1
ATOM 4167 C CA . LEU A 1 574 ? 33.648 -10.322 -52.300 1.00 75.12 574 LEU A CA 1
ATOM 4168 C C . LEU A 1 574 ? 32.792 -11.574 -52.081 1.00 75.12 574 LEU A C 1
ATOM 4170 O O . LEU A 1 574 ? 32.570 -12.331 -53.024 1.00 75.12 574 LEU A O 1
ATOM 4174 N N . ALA A 1 575 ? 32.328 -11.807 -50.849 1.00 75.50 575 ALA A N 1
ATOM 4175 C CA . ALA A 1 575 ? 31.555 -13.000 -50.507 1.00 75.50 575 ALA A CA 1
ATOM 4176 C C . ALA A 1 575 ? 30.033 -12.784 -50.531 1.00 75.50 575 ALA A C 1
ATOM 4178 O O . ALA A 1 575 ? 29.292 -13.727 -50.810 1.00 75.50 575 ALA A O 1
ATOM 4179 N N . VAL A 1 576 ? 29.551 -11.578 -50.205 1.00 82.00 576 VAL A N 1
ATOM 4180 C CA . VAL A 1 576 ? 28.121 -11.329 -49.940 1.00 82.00 576 VAL A CA 1
ATOM 4181 C C . VAL A 1 576 ? 27.557 -10.161 -50.753 1.00 82.00 576 VAL A C 1
ATOM 4183 O O . VAL A 1 576 ? 26.449 -10.271 -51.286 1.00 82.00 576 VAL A O 1
ATOM 4186 N N . GLY A 1 577 ? 28.297 -9.055 -50.859 1.00 80.00 577 GLY A N 1
ATOM 4187 C CA . GLY A 1 577 ? 27.848 -7.826 -51.527 1.00 80.00 577 GLY A CA 1
ATOM 4188 C C . GLY A 1 577 ? 26.740 -7.067 -50.772 1.00 80.00 577 GLY A C 1
ATOM 4189 O O . GLY A 1 577 ? 26.130 -7.569 -49.823 1.00 80.00 577 GLY A O 1
ATOM 4190 N N . THR A 1 578 ? 26.443 -5.829 -51.184 1.00 77.69 578 THR A N 1
ATOM 4191 C CA . THR A 1 578 ? 25.481 -4.928 -50.498 1.00 77.69 578 THR A CA 1
ATOM 4192 C C . THR A 1 578 ? 24.021 -5.407 -50.539 1.00 77.69 578 THR A C 1
ATOM 4194 O O . THR A 1 578 ? 23.243 -5.130 -49.616 1.00 77.69 578 THR A O 1
ATOM 4197 N N . ALA A 1 579 ? 23.635 -6.151 -51.581 1.00 78.88 579 ALA A N 1
ATOM 4198 C CA . ALA A 1 579 ? 22.276 -6.671 -51.760 1.00 78.88 579 ALA A CA 1
ATOM 4199 C C . ALA A 1 579 ? 21.900 -7.727 -50.706 1.00 78.88 579 ALA A C 1
ATOM 4201 O O . ALA A 1 579 ? 20.744 -7.808 -50.297 1.00 78.88 579 ALA A O 1
ATOM 4202 N N . ARG A 1 580 ? 22.884 -8.501 -50.230 1.00 85.50 580 ARG A N 1
ATOM 4203 C CA . ARG A 1 580 ? 22.700 -9.595 -49.261 1.00 85.50 580 ARG A CA 1
ATOM 4204 C C . ARG A 1 580 ? 23.375 -9.314 -47.915 1.00 85.50 580 ARG A C 1
ATOM 4206 O O . ARG A 1 580 ? 23.598 -10.236 -47.139 1.00 85.50 580 ARG A O 1
ATOM 4213 N N . SER A 1 581 ? 23.682 -8.048 -47.629 1.00 86.81 581 SER A N 1
ATOM 4214 C CA . SER A 1 581 ? 24.270 -7.600 -46.360 1.00 86.81 581 SER A CA 1
ATOM 4215 C C . SER A 1 581 ? 23.367 -6.579 -45.662 1.00 86.81 581 SER A C 1
ATOM 4217 O O . SER A 1 581 ? 22.713 -5.754 -46.316 1.00 86.81 581 SER A O 1
ATOM 4219 N N . TYR A 1 582 ? 23.351 -6.592 -44.328 1.00 91.38 582 TYR A N 1
ATOM 4220 C CA . TYR A 1 582 ? 22.755 -5.504 -43.549 1.00 91.38 582 TYR A CA 1
ATOM 4221 C C . TYR A 1 582 ? 23.719 -4.328 -43.444 1.00 91.38 582 TYR A C 1
ATOM 4223 O O . TYR A 1 582 ? 24.905 -4.528 -43.194 1.00 91.38 582 TYR A O 1
ATOM 4231 N N . ALA A 1 583 ? 23.198 -3.111 -43.610 1.00 88.25 583 ALA A N 1
ATOM 4232 C CA . ALA A 1 583 ? 23.972 -1.906 -43.340 1.00 88.25 583 ALA A CA 1
ATOM 4233 C C . ALA A 1 583 ? 24.274 -1.849 -41.845 1.00 88.25 583 ALA A C 1
ATOM 4235 O O . ALA A 1 583 ? 23.353 -1.976 -41.038 1.00 88.25 583 ALA A O 1
ATOM 4236 N N . GLY A 1 584 ? 25.541 -1.648 -41.484 1.00 90.19 584 GLY A N 1
ATOM 4237 C CA . GLY A 1 584 ? 25.917 -1.468 -40.085 1.00 90.19 584 GLY A CA 1
ATOM 4238 C C . GLY A 1 584 ? 25.291 -0.194 -39.528 1.00 90.19 584 GLY A C 1
ATOM 4239 O O . GLY A 1 584 ? 24.660 -0.228 -38.475 1.00 90.19 584 GLY A O 1
ATOM 4240 N N . LEU A 1 585 ? 25.390 0.909 -40.276 1.00 92.12 585 LEU A N 1
ATOM 4241 C CA . LEU A 1 585 ? 24.787 2.192 -39.920 1.00 92.12 585 LEU A CA 1
ATOM 4242 C C . LEU A 1 585 ? 23.838 2.676 -41.023 1.00 92.12 585 LEU A C 1
ATOM 4244 O O . LEU A 1 585 ? 24.221 2.790 -42.186 1.00 92.12 585 LEU A O 1
ATOM 4248 N N . THR A 1 586 ? 22.605 2.987 -40.638 1.00 91.56 586 THR A N 1
ATOM 4249 C CA . THR A 1 586 ? 21.565 3.566 -41.490 1.00 91.56 586 THR A CA 1
ATOM 4250 C C . THR A 1 586 ? 21.205 4.958 -40.986 1.00 91.56 586 THR A C 1
ATOM 4252 O O . THR A 1 586 ? 20.817 5.112 -39.829 1.00 91.56 586 THR A O 1
ATOM 4255 N N . LEU A 1 587 ? 21.303 5.965 -41.854 1.00 88.69 587 LEU A N 1
ATOM 4256 C CA . LEU A 1 587 ? 20.875 7.337 -41.581 1.00 88.69 587 LEU A CA 1
ATOM 4257 C C . LEU A 1 587 ? 19.701 7.698 -42.498 1.00 88.69 587 LEU A C 1
ATOM 4259 O O . LEU A 1 587 ? 19.834 7.667 -43.719 1.00 88.69 587 LEU A O 1
ATOM 4263 N N . SER A 1 588 ? 18.557 8.047 -41.916 1.00 86.44 588 SER A N 1
ATOM 4264 C CA . SER A 1 588 ? 17.350 8.485 -42.627 1.00 86.44 588 SER A CA 1
ATOM 4265 C C . SER A 1 588 ? 17.066 9.948 -42.288 1.00 86.44 588 SER A C 1
ATOM 4267 O O . SER A 1 588 ? 16.996 10.314 -41.112 1.00 86.44 588 SER A O 1
ATOM 4269 N N . ILE A 1 589 ? 16.944 10.811 -43.298 1.00 80.12 589 ILE A N 1
ATOM 4270 C CA . ILE A 1 589 ? 16.833 12.261 -43.087 1.00 80.12 589 ILE A CA 1
ATOM 4271 C C . ILE A 1 589 ? 15.412 12.739 -43.433 1.00 80.12 589 ILE A C 1
ATOM 4273 O O . ILE A 1 589 ? 14.970 12.550 -44.564 1.00 80.12 589 ILE A O 1
ATOM 4277 N N . PRO A 1 590 ? 14.677 13.372 -42.497 1.00 76.38 590 PRO A N 1
ATOM 4278 C CA . PRO A 1 590 ? 13.345 13.919 -42.769 1.00 76.38 590 PRO A CA 1
ATOM 4279 C C . PRO A 1 590 ? 13.398 15.079 -43.778 1.00 76.38 590 PRO A C 1
ATOM 4281 O O . PRO A 1 590 ? 14.221 15.979 -43.607 1.00 76.38 590 PRO A O 1
ATOM 4284 N N . LEU A 1 591 ? 12.490 15.120 -44.765 1.00 63.78 591 LEU A N 1
ATOM 4285 C CA . LEU A 1 591 ? 12.373 16.259 -45.694 1.00 63.78 591 LEU A CA 1
ATOM 4286 C C . LEU A 1 591 ? 11.468 17.394 -45.225 1.00 63.78 591 LEU A C 1
ATOM 4288 O O . LEU A 1 591 ? 11.737 18.558 -45.518 1.00 63.78 591 LEU A O 1
ATOM 4292 N N . GLY A 1 592 ? 10.366 17.059 -44.557 1.00 58.44 592 GLY A N 1
ATOM 4293 C CA . GLY A 1 592 ? 9.359 18.021 -44.117 1.00 58.44 592 GLY A CA 1
ATOM 4294 C C . GLY A 1 592 ? 9.658 18.619 -42.741 1.00 58.44 592 GLY A C 1
ATOM 4295 O O . GLY A 1 592 ? 10.284 17.988 -41.885 1.00 58.44 592 GLY A O 1
ATOM 4296 N N . GLY A 1 593 ? 9.187 19.844 -42.498 1.00 52.31 593 GLY A N 1
ATOM 4297 C CA . GLY A 1 593 ? 9.069 20.380 -41.146 1.00 52.31 593 GLY A CA 1
ATOM 4298 C C . GLY A 1 593 ? 7.879 19.780 -40.393 1.00 52.31 593 GLY A C 1
ATOM 4299 O O . GLY A 1 593 ? 7.044 19.075 -40.958 1.00 52.31 593 GLY A O 1
ATOM 4300 N N . VAL A 1 594 ? 7.786 20.081 -39.097 1.00 48.03 594 VAL A N 1
ATOM 4301 C CA . VAL A 1 594 ? 6.616 19.726 -38.281 1.00 48.03 594 VAL A CA 1
ATOM 4302 C C . VAL A 1 594 ? 5.394 20.460 -38.858 1.00 48.03 594 VAL A C 1
ATOM 4304 O O . VAL A 1 594 ? 5.487 21.648 -39.167 1.00 48.03 594 VAL A O 1
ATOM 4307 N N . ASN A 1 595 ? 4.261 19.773 -39.027 1.00 43.34 595 ASN A N 1
ATOM 4308 C CA . ASN A 1 595 ? 2.990 20.353 -39.497 1.00 43.34 595 ASN A CA 1
ATOM 4309 C C . ASN A 1 595 ? 3.020 21.003 -40.901 1.00 43.34 595 ASN A C 1
ATOM 4311 O O . ASN A 1 595 ? 2.348 22.006 -41.133 1.00 43.34 595 ASN A O 1
ATOM 4315 N N . GLY A 1 596 ? 3.791 20.457 -41.849 1.00 46.16 596 GLY A N 1
ATOM 4316 C CA . GLY A 1 596 ? 3.750 20.894 -43.256 1.00 46.16 596 GLY A CA 1
ATOM 4317 C C . GLY A 1 596 ? 4.470 22.215 -43.558 1.00 46.16 596 GLY A C 1
ATOM 4318 O O . GLY A 1 596 ? 4.375 22.720 -44.674 1.00 46.16 596 GLY A O 1
ATOM 4319 N N . GLN A 1 597 ? 5.210 22.774 -42.596 1.00 45.41 597 GLN A N 1
ATOM 4320 C CA . GLN A 1 597 ? 6.118 23.899 -42.842 1.00 45.41 597 GLN A CA 1
ATOM 4321 C C . GLN A 1 597 ? 7.428 23.417 -43.492 1.00 45.41 597 GLN A C 1
ATOM 4323 O O . GLN A 1 597 ? 7.855 22.292 -43.215 1.00 45.41 597 GLN A O 1
ATOM 4328 N N . PRO A 1 598 ? 8.115 24.241 -44.308 1.00 50.44 598 PRO A N 1
ATOM 4329 C CA . PRO A 1 598 ? 9.467 23.937 -44.767 1.00 50.44 598 PRO A CA 1
ATOM 4330 C C . PRO A 1 598 ? 10.376 23.719 -43.555 1.00 50.44 598 PRO A C 1
ATOM 4332 O O . PRO A 1 598 ? 10.522 24.590 -42.695 1.00 50.44 598 PRO A O 1
ATOM 4335 N N . GLY A 1 599 ? 10.958 22.530 -43.443 1.00 52.84 599 GLY A N 1
ATOM 4336 C CA . GLY A 1 599 ? 11.854 22.230 -42.344 1.00 52.84 599 GLY A CA 1
ATOM 4337 C C . GLY A 1 599 ? 13.155 23.030 -42.457 1.00 52.84 599 GLY A C 1
ATOM 4338 O O . GLY A 1 599 ? 13.780 23.032 -43.511 1.00 52.84 599 GLY A O 1
ATOM 4339 N N . GLY A 1 600 ? 13.605 23.668 -41.367 1.00 55.22 600 GLY A N 1
ATOM 4340 C CA . GLY A 1 600 ? 14.993 24.137 -41.254 1.00 55.22 600 GLY A CA 1
ATOM 4341 C C . GLY A 1 600 ? 16.013 23.030 -41.576 1.00 55.22 600 GLY A C 1
ATOM 4342 O O . GLY A 1 600 ? 15.711 21.844 -41.399 1.00 55.22 600 GLY A O 1
ATOM 4343 N N . LEU A 1 601 ? 17.196 23.435 -42.059 1.00 58.91 601 LEU A N 1
ATOM 4344 C CA . LEU A 1 601 ? 18.279 22.550 -42.509 1.00 58.91 601 LEU A CA 1
ATOM 4345 C C . LEU A 1 601 ? 18.626 21.502 -41.441 1.00 58.91 601 LEU A C 1
ATOM 4347 O O . LEU A 1 601 ? 18.931 21.850 -40.302 1.00 58.91 601 LEU A O 1
ATOM 4351 N N . ALA A 1 602 ? 18.597 20.222 -41.819 1.00 62.03 602 ALA A N 1
ATOM 4352 C CA . ALA A 1 602 ? 19.062 19.144 -40.959 1.00 62.03 602 ALA A CA 1
ATOM 4353 C C . ALA A 1 602 ? 20.594 19.177 -40.865 1.00 62.03 602 ALA A C 1
ATOM 4355 O O . ALA A 1 602 ? 21.270 19.184 -41.895 1.00 62.03 602 ALA A O 1
ATOM 4356 N N . THR A 1 603 ? 21.141 19.196 -39.648 1.00 67.69 603 THR A N 1
ATOM 4357 C CA . THR A 1 603 ? 22.591 19.283 -39.410 1.00 67.69 603 THR A CA 1
ATOM 4358 C C . THR A 1 603 ? 23.144 17.949 -38.918 1.00 67.69 603 THR A C 1
ATOM 4360 O O . THR A 1 603 ? 22.847 17.487 -37.817 1.00 67.69 603 THR A O 1
ATOM 4363 N N . PHE A 1 604 ? 23.942 17.295 -39.759 1.00 73.62 604 PHE A N 1
ATOM 4364 C CA . PHE A 1 604 ? 24.649 16.060 -39.426 1.00 73.62 604 PHE A CA 1
ATOM 4365 C C . PHE A 1 604 ? 26.125 16.394 -39.240 1.00 73.62 604 PHE A C 1
ATOM 4367 O O . PHE A 1 604 ? 26.886 16.463 -40.207 1.00 73.62 604 PHE A O 1
ATOM 4374 N N . GLY A 1 605 ? 26.488 16.657 -37.986 1.00 64.25 605 GLY A N 1
ATOM 4375 C CA . GLY A 1 605 ? 27.703 17.379 -37.633 1.00 64.25 605 GLY A CA 1
ATOM 4376 C C . GLY A 1 605 ? 27.586 18.897 -37.846 1.00 64.25 605 GLY A C 1
ATOM 4377 O O . GLY A 1 605 ? 26.649 19.395 -38.471 1.00 64.25 605 GLY A O 1
ATOM 4378 N N . GLU A 1 606 ? 28.533 19.649 -37.294 1.00 58.28 606 GLU A N 1
ATOM 4379 C CA . GLU A 1 606 ? 28.676 21.097 -37.441 1.00 58.28 606 GLU A CA 1
ATOM 4380 C C . GLU A 1 606 ? 29.797 21.418 -38.444 1.00 58.28 606 GLU A C 1
ATOM 4382 O O . GLU A 1 606 ? 30.926 20.938 -38.316 1.00 58.28 606 GLU A O 1
ATOM 4387 N N . SER A 1 607 ? 29.508 22.251 -39.450 1.00 42.16 607 SER A N 1
ATOM 4388 C CA . SER A 1 607 ? 30.547 22.847 -40.295 1.00 42.16 607 SER A CA 1
ATOM 4389 C C . SER A 1 607 ? 31.164 24.031 -39.556 1.00 42.16 607 SER A C 1
ATOM 4391 O O . SER A 1 607 ? 30.434 24.928 -39.128 1.00 42.16 607 SER A O 1
ATOM 4393 N N . SER A 1 608 ? 32.493 24.111 -39.465 1.00 41.47 608 SER A N 1
ATOM 4394 C CA . SER A 1 608 ? 33.106 25.404 -39.149 1.00 41.47 608 SER A CA 1
ATOM 4395 C C . SER A 1 608 ? 32.741 26.404 -40.258 1.00 41.47 608 SER A C 1
ATOM 4397 O O . SER A 1 608 ? 32.602 26.020 -41.423 1.00 41.47 608 SER A O 1
ATOM 4399 N N . GLY A 1 609 ? 32.588 27.689 -39.924 1.00 38.19 609 GLY A N 1
ATOM 4400 C CA . GLY A 1 609 ? 32.222 28.750 -40.877 1.00 38.19 609 GLY A CA 1
ATOM 4401 C C . GLY A 1 609 ? 33.194 28.958 -42.054 1.00 38.19 609 GLY A C 1
ATOM 4402 O O . GLY A 1 609 ? 32.980 29.858 -42.858 1.00 38.19 609 GLY A O 1
ATOM 4403 N N . SER A 1 610 ? 34.251 28.148 -42.172 1.00 35.97 610 SER A N 1
ATOM 4404 C CA . SER A 1 610 ? 35.239 28.156 -43.256 1.00 35.97 610 SER A CA 1
ATOM 4405 C C . SER A 1 610 ? 35.250 26.878 -44.110 1.00 35.97 610 SER A C 1
ATOM 4407 O O . SER A 1 610 ? 36.139 26.716 -44.944 1.00 35.97 610 SER A O 1
ATOM 4409 N N . GLY A 1 611 ? 34.299 25.951 -43.930 1.00 36.66 611 GLY A N 1
ATOM 4410 C CA . GLY A 1 611 ? 34.223 24.723 -44.736 1.00 36.66 611 GLY A CA 1
ATOM 4411 C C . GLY A 1 611 ? 35.361 23.720 -44.488 1.00 36.66 611 GLY A C 1
ATOM 4412 O O . GLY A 1 611 ? 35.481 22.741 -45.221 1.00 36.66 611 GLY A O 1
ATOM 4413 N N . GLN A 1 612 ? 36.181 23.930 -43.454 1.00 35.78 612 GLN A N 1
ATOM 4414 C CA . GLN A 1 612 ? 37.176 22.963 -42.989 1.00 35.78 612 GLN A CA 1
ATOM 4415 C C . GLN A 1 612 ? 36.673 22.222 -41.747 1.00 35.78 612 GLN A C 1
ATOM 4417 O O . GLN A 1 612 ? 36.120 22.820 -40.822 1.00 35.78 612 GLN A O 1
ATOM 4422 N N . SER A 1 613 ? 36.895 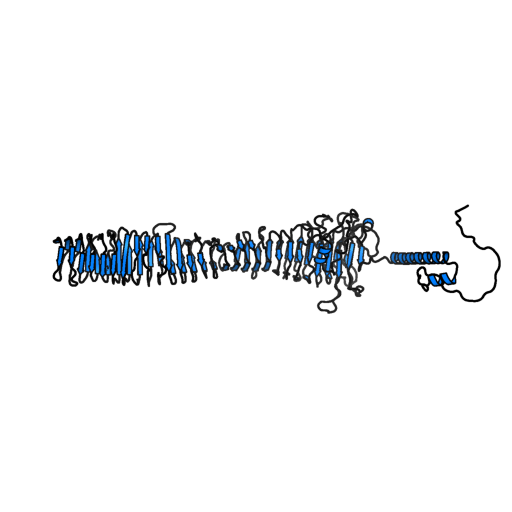20.909 -41.709 1.00 39.62 613 SER A N 1
ATOM 4423 C CA . SER A 1 613 ? 36.630 20.055 -40.551 1.00 39.62 613 SER A CA 1
ATOM 4424 C C . SER A 1 613 ? 37.541 20.446 -39.383 1.00 39.62 613 SER A C 1
ATOM 4426 O O . SER A 1 613 ? 38.621 19.889 -39.211 1.00 39.62 613 SER A O 1
ATOM 4428 N N . ALA A 1 614 ? 37.125 21.402 -38.553 1.00 37.22 614 ALA A N 1
ATOM 4429 C CA . ALA A 1 614 ? 37.647 21.473 -37.196 1.00 37.22 614 ALA A CA 1
ATOM 4430 C C . ALA A 1 614 ? 37.121 20.222 -36.477 1.00 37.22 614 ALA A C 1
ATOM 4432 O O . ALA A 1 614 ? 35.912 19.992 -36.469 1.00 37.22 614 ALA A O 1
ATOM 4433 N N . GLY A 1 615 ? 38.002 19.396 -35.909 1.00 42.69 615 GLY A N 1
ATOM 4434 C CA . GLY A 1 615 ? 37.684 18.085 -35.314 1.00 42.69 615 GLY A CA 1
ATOM 4435 C C . GLY A 1 615 ? 36.646 18.060 -34.174 1.00 42.69 615 GLY A C 1
ATOM 4436 O O . GLY A 1 615 ? 36.483 17.025 -33.541 1.00 42.69 615 GLY A O 1
ATOM 4437 N N . ALA A 1 616 ? 35.947 19.167 -33.914 1.00 44.50 616 ALA A N 1
ATOM 4438 C CA . ALA A 1 616 ? 34.841 19.305 -32.971 1.00 44.50 616 ALA A CA 1
ATOM 4439 C C . ALA A 1 616 ? 33.442 19.219 -33.624 1.00 44.50 616 ALA A C 1
ATOM 4441 O O . ALA A 1 616 ? 32.457 19.133 -32.899 1.00 44.50 616 ALA A O 1
ATOM 4442 N N . GLY A 1 617 ? 33.337 19.246 -34.962 1.00 58.12 617 GLY A N 1
ATOM 4443 C CA . GLY A 1 617 ? 32.045 19.311 -35.659 1.00 58.12 617 GLY A CA 1
ATOM 4444 C C . GLY A 1 617 ? 31.529 18.000 -36.266 1.00 58.12 617 GLY A C 1
ATOM 4445 O O . GLY A 1 617 ? 30.325 17.818 -36.372 1.00 58.12 617 GLY A O 1
ATOM 4446 N N . ALA A 1 618 ? 32.387 17.063 -36.668 1.00 67.75 618 ALA A N 1
ATOM 4447 C CA . ALA A 1 618 ? 31.939 15.844 -37.353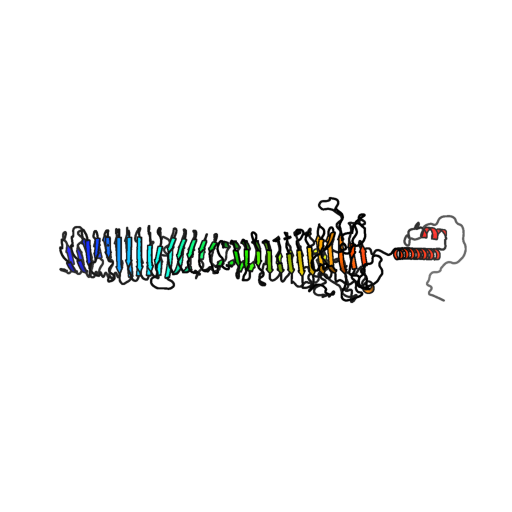 1.00 67.75 618 ALA A CA 1
ATOM 4448 C C . ALA A 1 618 ? 31.339 14.798 -36.394 1.00 67.75 618 ALA A C 1
ATOM 4450 O O . ALA A 1 618 ? 31.745 14.691 -35.236 1.00 67.75 618 ALA A O 1
ATOM 4451 N N . ILE A 1 619 ? 30.408 13.979 -36.896 1.00 79.12 619 ILE A N 1
ATOM 4452 C CA . ILE A 1 619 ? 29.882 12.829 -36.146 1.00 79.12 619 ILE A CA 1
ATOM 4453 C C . ILE A 1 619 ? 30.961 11.747 -36.116 1.00 79.12 619 ILE A C 1
ATOM 4455 O O . ILE A 1 619 ? 31.413 11.312 -37.178 1.00 79.12 619 ILE A O 1
ATOM 4459 N N . ARG A 1 620 ? 31.348 11.295 -34.916 1.00 81.56 620 ARG A N 1
ATOM 4460 C CA . ARG A 1 620 ? 32.302 10.191 -34.742 1.00 81.56 620 ARG A CA 1
ATOM 4461 C C . ARG A 1 620 ? 31.612 8.840 -34.857 1.00 81.56 620 ARG A C 1
ATOM 4463 O O . ARG A 1 620 ? 30.761 8.513 -34.027 1.00 81.56 620 ARG A O 1
ATOM 4470 N N . VAL A 1 621 ? 32.002 8.044 -35.850 1.00 84.81 621 VAL A N 1
ATOM 4471 C CA . VAL A 1 621 ? 31.422 6.712 -36.070 1.00 84.81 621 VAL A CA 1
ATOM 4472 C C . VAL A 1 621 ? 32.489 5.635 -36.294 1.00 84.81 621 VAL A C 1
ATOM 4474 O O . VAL A 1 621 ? 33.537 5.892 -36.885 1.00 84.81 621 VAL A O 1
ATOM 4477 N N . GLU A 1 622 ? 32.183 4.417 -35.852 1.00 85.75 622 GLU A N 1
ATOM 4478 C CA . GLU A 1 622 ? 32.926 3.186 -36.133 1.00 85.75 622 GLU A CA 1
ATOM 4479 C C . GLU A 1 622 ? 31.943 2.162 -36.719 1.00 85.75 622 GLU A C 1
ATOM 4481 O O . GLU A 1 622 ? 30.929 1.846 -36.095 1.00 85.75 622 GLU A O 1
ATOM 4486 N N . VAL A 1 623 ? 32.211 1.664 -37.931 1.00 86.81 623 VAL A N 1
ATOM 4487 C CA . VAL A 1 623 ? 31.316 0.730 -38.635 1.00 86.81 623 VAL A CA 1
ATOM 4488 C C . VAL A 1 623 ? 32.105 -0.510 -39.057 1.00 86.81 623 VAL A C 1
ATOM 4490 O O . VAL A 1 623 ? 33.068 -0.394 -39.817 1.00 86.81 623 VAL A O 1
ATOM 4493 N N . GLY A 1 624 ? 31.692 -1.687 -38.585 1.00 84.69 624 GLY A N 1
ATOM 4494 C CA . GLY A 1 624 ? 32.363 -2.974 -38.811 1.00 84.69 624 GLY A CA 1
ATOM 4495 C C . GLY A 1 624 ? 33.021 -3.563 -37.565 1.00 84.69 624 GLY A C 1
ATOM 4496 O O . GLY A 1 624 ? 32.812 -3.093 -36.445 1.00 84.69 624 GLY A O 1
ATOM 4497 N N . ASP A 1 625 ? 33.840 -4.599 -37.758 1.00 80.88 625 ASP A N 1
ATOM 4498 C CA . ASP A 1 625 ? 34.522 -5.272 -36.648 1.00 80.88 625 ASP A CA 1
ATOM 4499 C C . ASP A 1 625 ? 35.815 -4.543 -36.259 1.00 80.88 625 ASP A C 1
ATOM 4501 O O . ASP A 1 625 ? 36.831 -4.593 -36.954 1.00 80.88 625 ASP A O 1
ATOM 4505 N N . ILE A 1 626 ? 35.790 -3.883 -35.102 1.00 70.31 626 ILE A N 1
ATOM 4506 C CA . ILE A 1 626 ? 36.896 -3.049 -34.619 1.00 70.31 626 ILE A CA 1
ATOM 4507 C C . ILE A 1 626 ? 38.148 -3.832 -34.182 1.00 70.31 626 ILE A C 1
ATOM 4509 O O . ILE A 1 626 ? 39.221 -3.227 -34.108 1.00 70.31 626 ILE A O 1
ATOM 4513 N N . ASN A 1 627 ? 38.045 -5.144 -33.906 1.00 72.31 627 ASN A N 1
ATOM 4514 C CA . ASN A 1 627 ? 39.200 -5.983 -33.533 1.00 72.31 627 ASN A CA 1
ATOM 4515 C C . ASN A 1 627 ? 39.629 -6.958 -34.642 1.00 72.31 627 ASN A C 1
ATOM 4517 O O . ASN A 1 627 ? 40.596 -7.699 -34.455 1.00 72.31 627 ASN A O 1
ATOM 4521 N N . ARG A 1 628 ? 38.955 -6.954 -35.801 1.00 73.19 628 ARG A N 1
ATOM 4522 C CA . ARG A 1 628 ? 39.365 -7.710 -36.996 1.00 73.19 628 ARG A CA 1
ATOM 4523 C C . ARG A 1 628 ? 39.665 -6.752 -38.157 1.00 73.19 628 ARG A C 1
ATOM 4525 O O . ARG A 1 628 ? 38.777 -6.460 -38.957 1.00 73.19 628 ARG A O 1
ATOM 4532 N N . PRO A 1 629 ? 40.918 -6.267 -38.259 1.00 59.72 629 PRO A N 1
ATOM 4533 C CA . PRO A 1 629 ? 41.393 -5.447 -39.373 1.00 59.72 629 PRO A CA 1
ATOM 4534 C C . PRO A 1 629 ? 40.987 -6.018 -40.739 1.00 59.72 629 PRO A C 1
ATOM 4536 O O . PRO A 1 629 ? 41.200 -7.203 -40.990 1.00 59.72 629 PRO A O 1
ATOM 4539 N N . GLY A 1 630 ? 40.434 -5.183 -41.625 1.00 62.31 630 GLY A N 1
ATOM 4540 C CA . GLY A 1 630 ? 40.049 -5.594 -42.983 1.00 62.31 630 GLY A CA 1
ATOM 4541 C C . GLY A 1 630 ? 38.641 -6.179 -43.120 1.00 62.31 630 GLY A C 1
ATOM 4542 O O . GLY A 1 630 ? 38.357 -6.799 -44.136 1.00 62.31 630 GLY A O 1
ATOM 4543 N N . LEU A 1 631 ? 37.772 -6.007 -42.120 1.00 68.56 631 LEU A N 1
ATOM 4544 C CA . LEU A 1 631 ? 36.330 -6.263 -42.213 1.00 68.56 631 LEU A CA 1
ATOM 4545 C C . LEU A 1 631 ? 35.556 -5.033 -41.719 1.00 68.56 631 LEU A C 1
ATOM 4547 O O . LEU A 1 631 ? 34.845 -5.075 -40.708 1.00 68.56 631 LEU A O 1
ATOM 4551 N N . GLY A 1 632 ? 35.734 -3.916 -42.434 1.00 71.94 632 GLY A N 1
ATOM 4552 C CA . GLY A 1 632 ? 34.900 -2.728 -42.252 1.00 71.94 632 GLY A CA 1
ATOM 4553 C C . GLY A 1 632 ? 33.423 -3.068 -42.457 1.00 71.94 632 GLY A C 1
ATOM 4554 O O . GLY A 1 632 ? 33.087 -4.094 -43.040 1.00 71.94 632 GLY A O 1
ATOM 4555 N N . GLY A 1 633 ? 32.517 -2.245 -41.943 1.00 81.06 633 GLY A N 1
ATOM 4556 C CA . GLY A 1 633 ? 31.091 -2.345 -42.248 1.00 81.06 633 GLY A CA 1
ATOM 4557 C C . GLY A 1 633 ? 30.719 -1.404 -43.390 1.00 81.06 633 GLY A C 1
ATOM 4558 O O . GLY A 1 633 ? 31.582 -0.740 -43.959 1.00 81.06 633 GLY A O 1
ATOM 4559 N N . PHE A 1 634 ? 29.431 -1.305 -43.717 1.00 83.81 634 PHE A N 1
ATOM 4560 C CA . PHE A 1 634 ? 28.955 -0.305 -44.676 1.00 83.81 634 PHE A CA 1
ATOM 4561 C C . PHE A 1 634 ? 27.843 0.566 -44.102 1.00 83.81 634 PHE A C 1
ATOM 4563 O O . PHE A 1 634 ? 27.083 0.143 -43.224 1.00 83.81 634 PHE A O 1
ATOM 4570 N N . LEU A 1 635 ? 27.774 1.791 -44.621 1.00 84.81 635 LEU A N 1
ATOM 4571 C CA . LEU A 1 635 ? 26.848 2.833 -44.206 1.00 84.81 635 LEU A CA 1
ATOM 4572 C C . LEU A 1 635 ? 25.867 3.126 -45.338 1.00 84.81 635 LEU A C 1
ATOM 4574 O O . LEU A 1 635 ? 26.260 3.240 -46.500 1.00 84.81 635 LEU A O 1
ATOM 4578 N N . THR A 1 636 ? 24.589 3.290 -45.009 1.00 82.44 636 THR A N 1
ATOM 4579 C CA . THR A 1 636 ? 23.585 3.754 -45.969 1.00 82.44 636 THR A CA 1
ATOM 4580 C C . THR A 1 636 ? 22.905 5.032 -45.497 1.00 82.44 636 THR A C 1
ATOM 4582 O O . THR A 1 636 ? 22.583 5.189 -44.320 1.00 82.44 636 THR A O 1
ATOM 4585 N N . VAL A 1 637 ? 22.694 5.948 -46.439 1.00 79.56 637 VAL A N 1
ATOM 4586 C CA . VAL A 1 637 ? 21.921 7.175 -46.273 1.00 79.56 637 VAL A CA 1
ATOM 4587 C C . VAL A 1 637 ? 20.671 7.051 -47.144 1.00 79.56 637 VAL A C 1
ATOM 4589 O O . VAL A 1 637 ? 20.770 6.867 -48.358 1.00 79.56 637 VAL A O 1
ATOM 4592 N N . LEU A 1 638 ? 19.501 7.088 -46.511 1.00 71.38 638 LEU A N 1
ATOM 4593 C CA . LEU A 1 638 ? 18.186 6.811 -47.100 1.00 71.38 638 LEU A CA 1
ATOM 4594 C C . LEU A 1 638 ? 17.360 8.097 -47.227 1.00 71.38 638 LEU A C 1
ATOM 4596 O O . LEU A 1 638 ? 17.675 9.077 -46.544 1.00 71.38 638 LEU A O 1
ATOM 4600 N N . PRO A 1 639 ? 16.353 8.130 -48.125 1.00 59.09 639 PRO A N 1
ATOM 4601 C CA . PRO A 1 639 ? 16.049 9.326 -48.883 1.00 59.09 639 PRO A CA 1
ATOM 4602 C C . PRO A 1 639 ? 15.703 10.540 -48.047 1.00 59.09 639 PRO A C 1
ATOM 4604 O O . PRO A 1 639 ? 14.864 10.509 -47.154 1.00 59.09 639 PRO A O 1
ATOM 4607 N N . PHE A 1 640 ? 16.273 11.637 -48.526 1.00 57.84 640 PHE A N 1
ATOM 4608 C CA . PHE A 1 640 ? 15.515 12.818 -48.883 1.00 57.84 640 PHE A CA 1
ATOM 4609 C C . PHE A 1 640 ? 14.374 12.418 -49.855 1.00 57.84 640 PHE A C 1
ATOM 4611 O O . PHE A 1 640 ? 14.666 12.163 -51.016 1.00 57.84 640 PHE A O 1
ATOM 4618 N N . GLU A 1 641 ? 13.119 12.231 -49.396 1.00 46.31 641 GLU A N 1
ATOM 4619 C CA . GLU A 1 641 ? 11.921 11.791 -50.174 1.00 46.31 641 GLU A CA 1
ATOM 4620 C C . GLU A 1 641 ? 12.006 12.087 -51.693 1.00 46.31 641 GLU A C 1
ATOM 4622 O O . GLU A 1 641 ? 11.694 13.184 -52.158 1.00 46.31 641 GLU A O 1
ATOM 4627 N N . GLY A 1 642 ? 12.462 11.111 -52.488 1.00 44.56 642 GLY A N 1
ATOM 4628 C CA . GLY A 1 642 ? 12.463 11.169 -53.959 1.00 44.56 642 GLY A CA 1
ATOM 4629 C C . GLY A 1 642 ? 13.200 12.347 -54.618 1.00 44.56 642 GLY A C 1
ATOM 4630 O O . GLY A 1 642 ? 13.122 12.494 -55.835 1.00 44.56 642 GLY A O 1
ATOM 4631 N N . SER A 1 643 ? 13.909 13.179 -53.857 1.00 48.44 643 SER A N 1
ATOM 4632 C CA . SER A 1 643 ? 14.580 14.387 -54.327 1.00 48.44 643 SER A CA 1
ATOM 4633 C C . SER A 1 643 ? 16.046 14.336 -53.918 1.00 48.44 643 SER A C 1
ATOM 4635 O O . SER A 1 643 ? 16.409 13.818 -52.863 1.00 48.44 643 SER A O 1
ATOM 4637 N N . ASN A 1 644 ? 16.925 14.831 -54.789 1.00 52.44 644 ASN A N 1
ATOM 4638 C CA . ASN A 1 644 ? 18.322 15.043 -54.419 1.00 52.44 644 ASN A CA 1
ATOM 4639 C C . ASN A 1 644 ? 18.366 15.875 -53.123 1.00 52.44 644 ASN A C 1
ATOM 4641 O O . ASN A 1 644 ? 17.499 16.732 -52.941 1.00 52.44 644 ASN A O 1
ATOM 4645 N N . LEU A 1 645 ? 19.359 15.629 -52.251 1.00 53.12 645 LEU A N 1
ATOM 4646 C CA . LEU A 1 645 ? 19.654 16.486 -51.090 1.00 53.12 645 LEU A CA 1
ATOM 4647 C C . LEU A 1 645 ? 19.429 17.953 -51.474 1.00 53.12 645 LEU A C 1
ATOM 4649 O O . LEU A 1 645 ? 19.948 18.384 -52.513 1.00 53.12 645 LEU A O 1
ATOM 4653 N N . LEU A 1 646 ? 18.651 18.710 -50.687 1.00 53.66 646 LEU A N 1
ATOM 4654 C CA . LEU A 1 646 ? 18.484 20.130 -50.995 1.00 53.66 646 LEU A CA 1
ATOM 4655 C C . LEU A 1 646 ? 19.878 20.777 -50.986 1.00 53.66 646 LEU A C 1
ATOM 4657 O O . LEU A 1 646 ? 20.730 20.383 -50.178 1.00 53.66 646 LEU A O 1
ATOM 4661 N N . PRO A 1 647 ? 20.141 21.765 -51.859 1.00 49.69 647 PRO A N 1
ATOM 4662 C CA . PRO A 1 647 ? 21.406 22.487 -51.843 1.00 49.69 647 PRO A CA 1
ATOM 4663 C C . PRO A 1 647 ? 21.736 22.969 -50.417 1.00 49.69 647 PRO A C 1
ATOM 4665 O O . PRO A 1 647 ? 20.982 23.748 -49.839 1.00 49.69 647 PRO A O 1
ATOM 4668 N N . GLY A 1 648 ? 22.838 22.474 -49.840 1.00 52.19 648 GLY A N 1
ATOM 4669 C CA . GLY A 1 648 ? 23.286 22.810 -48.479 1.00 52.19 648 GLY A CA 1
ATOM 4670 C C . GLY A 1 648 ? 23.081 21.733 -47.402 1.00 52.19 648 GLY A C 1
ATOM 4671 O O . GLY A 1 648 ? 23.592 21.905 -46.298 1.00 52.19 648 GLY A O 1
ATOM 4672 N N . GLN A 1 649 ? 22.405 20.614 -47.686 1.00 57.91 649 GLN A N 1
ATOM 4673 C CA . GLN A 1 649 ? 22.356 19.471 -46.762 1.00 57.91 649 GLN A CA 1
ATOM 4674 C C . GLN A 1 649 ? 23.534 18.530 -46.998 1.00 57.91 649 GLN A C 1
ATOM 4676 O O . GLN A 1 649 ? 23.614 17.839 -48.012 1.00 57.91 649 GLN A O 1
ATOM 4681 N N . VAL A 1 650 ? 24.459 18.515 -46.038 1.00 60.44 650 VAL A N 1
ATOM 4682 C CA . VAL A 1 650 ? 25.685 17.712 -46.072 1.00 60.44 650 VAL A CA 1
ATOM 4683 C C . VAL A 1 650 ? 25.742 16.842 -44.820 1.00 60.44 650 VAL A C 1
ATOM 4685 O O . VAL A 1 650 ? 25.414 17.295 -43.724 1.00 60.44 650 VAL A O 1
ATOM 4688 N N . VAL A 1 651 ? 26.158 15.585 -44.986 1.00 67.94 651 VAL A N 1
ATOM 4689 C CA . VAL A 1 651 ? 26.440 14.670 -43.874 1.00 67.94 651 VAL A CA 1
ATOM 4690 C C . VAL A 1 651 ? 27.947 14.666 -43.637 1.00 67.94 651 VAL A C 1
ATOM 4692 O O . VAL A 1 651 ? 28.696 14.146 -44.462 1.00 67.94 651 VAL A O 1
ATOM 4695 N N . TYR A 1 652 ? 28.395 15.249 -42.523 1.00 64.25 652 TYR A N 1
ATOM 4696 C CA . TYR A 1 652 ? 29.809 15.265 -42.146 1.00 64.25 652 TYR A CA 1
ATOM 4697 C C . TYR A 1 652 ? 30.136 14.069 -41.245 1.00 64.25 652 TYR A C 1
ATOM 4699 O O . TYR A 1 652 ? 29.778 14.033 -40.065 1.00 64.25 652 TYR A O 1
ATOM 4707 N N . LEU A 1 653 ? 30.846 13.093 -41.811 1.00 66.50 653 LEU A N 1
ATOM 4708 C CA . LEU A 1 653 ? 31.295 11.886 -41.117 1.00 66.50 653 LEU A CA 1
ATOM 4709 C C . LEU A 1 653 ? 32.789 11.978 -40.799 1.00 66.50 653 LEU A C 1
ATOM 4711 O O . LEU A 1 653 ? 33.590 12.327 -41.667 1.00 66.50 653 LEU A O 1
ATOM 4715 N N . ALA A 1 654 ? 33.168 11.622 -39.573 1.00 61.84 654 ALA A N 1
ATOM 4716 C CA . ALA A 1 654 ? 34.557 11.392 -39.194 1.00 61.84 654 ALA A CA 1
ATOM 4717 C C . ALA A 1 654 ? 34.683 10.087 -38.400 1.00 61.84 654 ALA A C 1
ATOM 4719 O O . ALA A 1 654 ? 33.788 9.687 -37.662 1.00 61.84 654 ALA A O 1
ATOM 4720 N N . GLY A 1 655 ? 35.817 9.417 -38.547 1.00 60.12 655 GLY A N 1
ATOM 4721 C CA . GLY A 1 655 ? 36.169 8.213 -37.800 1.00 60.12 655 GLY A CA 1
ATOM 4722 C C . GLY A 1 655 ? 37.660 8.250 -37.475 1.00 60.12 655 GLY A C 1
ATOM 4723 O O . GLY A 1 655 ? 38.391 9.024 -38.104 1.00 60.12 655 GLY A O 1
ATOM 4724 N N . PRO A 1 656 ? 38.135 7.479 -36.486 1.00 53.59 656 PRO A N 1
ATOM 4725 C CA . PRO A 1 656 ? 39.564 7.391 -36.222 1.00 53.59 656 PRO A CA 1
ATOM 4726 C C . PRO A 1 656 ? 40.280 6.847 -37.466 1.00 53.59 656 PRO A C 1
ATOM 4728 O O . PRO A 1 656 ? 39.992 5.739 -37.914 1.00 53.59 656 PRO A O 1
ATOM 4731 N N . GLU A 1 657 ? 41.239 7.603 -38.011 1.00 50.19 657 GLU A N 1
ATOM 4732 C CA . GLU A 1 657 ? 42.104 7.116 -39.090 1.00 50.19 657 GLU A CA 1
ATOM 4733 C C . GLU A 1 657 ? 43.090 6.090 -38.509 1.00 50.19 657 GLU A C 1
ATOM 4735 O O . GLU A 1 657 ? 44.245 6.376 -38.186 1.00 50.19 657 GLU A O 1
ATOM 4740 N N . ARG A 1 658 ? 42.621 4.855 -38.323 1.00 53.69 658 ARG A N 1
ATOM 4741 C CA . ARG A 1 658 ? 43.499 3.723 -38.037 1.00 53.69 658 ARG A CA 1
ATOM 4742 C C . ARG A 1 658 ? 44.150 3.325 -39.358 1.00 53.69 658 ARG A C 1
ATOM 4744 O O . ARG A 1 658 ? 43.489 2.715 -40.201 1.00 53.69 658 ARG A O 1
ATOM 4751 N N . LYS A 1 659 ? 45.422 3.706 -39.558 1.00 45.69 659 LYS A N 1
ATOM 4752 C CA . LYS A 1 659 ? 46.208 3.422 -40.779 1.00 45.69 659 LYS A CA 1
ATOM 4753 C C . LYS A 1 659 ? 45.905 2.013 -41.322 1.00 45.69 659 LYS A C 1
ATOM 4755 O O . LYS A 1 659 ? 46.285 1.027 -40.698 1.00 45.69 659 LYS A O 1
ATOM 4760 N N . GLY A 1 660 ? 45.219 1.946 -42.468 1.00 50.09 660 GLY A N 1
ATOM 4761 C CA . GLY A 1 660 ? 44.898 0.702 -43.183 1.00 50.09 660 GLY A CA 1
ATOM 4762 C C . GLY A 1 660 ? 43.686 -0.106 -42.690 1.00 50.09 660 GLY A C 1
ATOM 4763 O O . GLY A 1 660 ? 43.649 -1.298 -42.971 1.00 50.09 660 GLY A O 1
ATOM 4764 N N . THR A 1 661 ? 42.735 0.466 -41.928 1.00 50.50 661 THR A N 1
ATOM 4765 C CA . THR A 1 661 ? 41.563 -0.304 -41.426 1.00 50.50 661 THR A CA 1
ATOM 4766 C C . THR A 1 661 ? 40.205 0.409 -41.381 1.00 50.50 661 THR A C 1
ATOM 4768 O O . THR A 1 661 ? 39.196 -0.294 -41.393 1.00 50.50 661 THR A O 1
ATOM 4771 N N . GLN A 1 662 ? 40.135 1.748 -41.302 1.00 53.88 662 GLN A N 1
ATOM 4772 C CA . GLN A 1 662 ? 38.861 2.492 -41.286 1.00 53.88 662 GLN A CA 1
ATOM 4773 C C . GLN A 1 662 ? 39.011 3.874 -41.946 1.00 53.88 662 GLN A C 1
ATOM 4775 O O . GLN A 1 662 ? 39.439 4.837 -41.315 1.00 53.88 662 GLN A O 1
ATOM 4780 N N . ALA A 1 663 ? 38.653 3.978 -43.226 1.00 56.97 663 ALA A N 1
ATOM 4781 C CA . ALA A 1 663 ? 38.474 5.252 -43.928 1.00 56.97 663 ALA A CA 1
ATOM 4782 C C . ALA A 1 663 ? 37.168 5.216 -44.739 1.00 56.97 663 ALA A C 1
ATOM 4784 O O . ALA A 1 663 ? 36.860 4.193 -45.356 1.00 56.97 663 ALA A O 1
ATOM 4785 N N . PHE A 1 664 ? 36.400 6.312 -44.745 1.00 60.38 664 PHE A N 1
ATOM 4786 C CA . PHE A 1 664 ? 35.220 6.439 -45.610 1.00 60.38 664 PHE A CA 1
ATOM 4787 C C . PHE A 1 664 ? 35.648 6.617 -47.063 1.00 60.38 664 PHE A C 1
ATOM 4789 O O . PHE A 1 664 ? 36.606 7.338 -47.350 1.00 60.38 664 PHE A O 1
ATOM 4796 N N . PHE A 1 665 ? 34.913 6.003 -47.983 1.00 60.94 665 PHE A N 1
ATOM 4797 C CA . PHE A 1 665 ? 35.083 6.232 -49.412 1.00 60.94 665 PHE A CA 1
ATOM 4798 C C . PHE A 1 665 ? 33.723 6.323 -50.102 1.00 60.94 665 PHE A C 1
ATOM 4800 O O . PHE A 1 665 ? 32.749 5.682 -49.703 1.00 60.94 665 PHE A O 1
ATOM 4807 N N . TYR A 1 666 ? 33.673 7.168 -51.127 1.00 54.00 666 TYR A N 1
ATOM 4808 C CA . TYR A 1 666 ? 32.453 7.544 -51.843 1.00 54.00 666 TYR A CA 1
ATOM 4809 C C . TYR A 1 666 ? 32.380 6.918 -53.233 1.00 54.00 666 TYR A C 1
ATOM 4811 O O . TYR A 1 666 ? 31.482 7.246 -53.986 1.00 54.00 666 TYR A O 1
ATOM 4819 N N . ASP A 1 667 ? 33.353 6.095 -53.607 1.00 48.94 667 ASP A N 1
ATOM 4820 C CA . ASP A 1 667 ? 33.678 5.833 -55.005 1.00 48.94 667 ASP A CA 1
ATOM 4821 C C . ASP A 1 667 ? 33.831 4.340 -55.313 1.00 48.94 667 ASP A C 1
ATOM 4823 O O . ASP A 1 667 ? 34.497 3.979 -56.270 1.00 48.94 667 ASP A O 1
ATOM 4827 N N . GLY A 1 668 ? 33.259 3.469 -54.478 1.00 50.38 668 GLY A N 1
ATOM 4828 C CA . GLY A 1 668 ? 33.167 2.040 -54.769 1.00 50.38 668 GLY A CA 1
ATOM 4829 C C . GLY A 1 668 ? 34.472 1.244 -54.813 1.00 50.38 668 GLY A C 1
ATOM 4830 O O . GLY A 1 668 ? 34.417 0.057 -55.135 1.00 50.38 668 GLY A O 1
ATOM 4831 N N . ALA A 1 669 ? 35.610 1.823 -54.410 1.00 50.56 669 ALA A N 1
ATOM 4832 C CA . ALA A 1 669 ? 36.868 1.102 -54.233 1.00 50.56 669 ALA A CA 1
ATOM 4833 C C . ALA A 1 669 ? 36.656 -0.164 -53.375 1.00 50.56 669 ALA A C 1
ATOM 4835 O O . ALA A 1 669 ? 36.454 -0.077 -52.168 1.00 50.56 669 ALA A O 1
ATOM 4836 N N . ARG A 1 670 ? 36.669 -1.345 -54.010 1.00 52.59 670 ARG A N 1
ATOM 4837 C CA . ARG A 1 670 ? 36.304 -2.676 -53.467 1.00 52.59 670 ARG A CA 1
ATOM 4838 C C . ARG A 1 670 ? 37.274 -3.215 -52.400 1.00 52.59 670 ARG A C 1
ATOM 4840 O O . ARG A 1 670 ? 37.760 -4.340 -52.486 1.00 52.59 670 ARG A O 1
ATOM 4847 N N . SER A 1 671 ? 37.595 -2.392 -51.413 1.00 59.59 671 SER A N 1
ATOM 4848 C CA . SER A 1 671 ? 38.599 -2.630 -50.388 1.00 59.59 671 SER A CA 1
ATOM 4849 C C . SER A 1 671 ? 37.910 -2.944 -49.064 1.00 59.59 671 SER A C 1
ATOM 4851 O O . SER A 1 671 ? 37.143 -2.132 -48.549 1.00 59.59 671 SER A O 1
ATOM 4853 N N . LEU A 1 672 ? 38.164 -4.136 -48.515 1.00 55.00 672 LEU A N 1
ATOM 4854 C CA . LEU A 1 672 ? 37.515 -4.622 -47.287 1.00 55.00 672 LEU A CA 1
ATOM 4855 C C . LEU A 1 672 ? 37.939 -3.843 -46.017 1.00 55.00 672 LEU A C 1
ATOM 4857 O O . LEU A 1 672 ? 37.318 -3.964 -44.963 1.00 55.00 672 LEU A O 1
ATOM 4861 N N . ASP A 1 673 ? 38.994 -3.032 -46.113 1.00 57.81 673 ASP A N 1
ATOM 4862 C CA . ASP A 1 673 ? 39.543 -2.153 -45.071 1.00 57.81 673 ASP A CA 1
ATOM 4863 C C . ASP A 1 673 ? 38.955 -0.729 -45.080 1.00 57.81 673 ASP A C 1
ATOM 4865 O O . ASP A 1 673 ? 39.411 0.140 -44.332 1.00 57.81 673 ASP A O 1
ATOM 4869 N N . ARG A 1 674 ? 37.957 -0.457 -45.927 1.00 67.00 674 ARG A N 1
ATOM 4870 C CA . ARG A 1 674 ? 37.299 0.849 -46.019 1.00 67.00 674 ARG A CA 1
ATOM 4871 C C . ARG A 1 674 ? 35.785 0.728 -45.822 1.00 67.00 674 ARG A C 1
ATOM 4873 O O . ARG A 1 674 ? 35.214 -0.338 -46.027 1.00 67.00 674 ARG A O 1
ATOM 4880 N N . ILE A 1 675 ? 35.125 1.832 -45.456 1.00 71.81 675 ILE A N 1
ATOM 4881 C CA . ILE A 1 675 ? 33.670 1.890 -45.215 1.00 71.81 675 ILE A CA 1
ATOM 4882 C C . ILE A 1 675 ? 32.960 2.489 -46.446 1.00 71.81 675 ILE A C 1
ATOM 4884 O O . ILE A 1 675 ? 33.103 3.697 -46.674 1.00 71.81 675 ILE A O 1
ATOM 4888 N N . PRO A 1 676 ? 32.192 1.700 -47.231 1.00 71.88 676 PRO A N 1
ATOM 4889 C CA . PRO A 1 676 ? 31.423 2.233 -48.348 1.00 71.88 676 PRO A CA 1
ATOM 4890 C C . PRO A 1 676 ? 30.201 3.009 -47.854 1.00 71.88 676 PRO A C 1
ATOM 4892 O O . PRO A 1 676 ? 29.506 2.573 -46.928 1.00 71.88 676 PRO A O 1
ATOM 4895 N N . VAL A 1 677 ? 29.915 4.134 -48.515 1.00 74.62 677 VAL A N 1
ATOM 4896 C CA . VAL A 1 677 ? 28.728 4.966 -48.270 1.00 74.62 677 VAL A CA 1
ATOM 4897 C C . VAL A 1 677 ? 27.751 4.849 -49.444 1.00 74.62 677 VAL A C 1
ATOM 4899 O O . VAL A 1 677 ? 28.078 5.201 -50.577 1.00 74.62 677 VAL A O 1
ATOM 4902 N N . VAL A 1 678 ? 26.538 4.362 -49.173 1.00 72.69 678 VAL A N 1
ATOM 4903 C CA . VAL A 1 678 ? 25.471 4.160 -50.173 1.00 72.69 678 VAL A CA 1
ATOM 4904 C C . VAL A 1 678 ? 24.386 5.221 -50.012 1.00 72.69 678 VAL A C 1
ATOM 4906 O O . VAL A 1 678 ? 23.749 5.273 -48.960 1.00 72.69 678 VAL A O 1
ATOM 4909 N N . TYR A 1 679 ? 24.117 6.009 -51.055 1.00 72.62 679 TYR A N 1
ATOM 4910 C CA . TYR A 1 679 ? 23.076 7.044 -51.056 1.00 72.62 679 TYR A CA 1
ATOM 4911 C C . TYR A 1 679 ? 21.845 6.576 -51.827 1.00 72.62 679 TYR A C 1
ATOM 4913 O O . TYR A 1 679 ? 21.944 6.216 -52.997 1.00 72.62 679 TYR A O 1
ATOM 4921 N N . ASN A 1 680 ? 20.671 6.595 -51.191 1.00 69.94 680 ASN A N 1
ATOM 4922 C CA . ASN A 1 680 ? 19.394 6.205 -51.804 1.00 69.94 680 ASN A CA 1
ATOM 4923 C C . ASN A 1 680 ? 19.463 4.830 -52.496 1.00 69.94 680 ASN A C 1
ATOM 4925 O O . ASN A 1 680 ? 18.970 4.647 -53.606 1.00 69.94 680 ASN A O 1
ATOM 4929 N N . GLY A 1 681 ? 20.149 3.871 -51.866 1.00 65.94 681 GLY A N 1
ATOM 4930 C CA . GLY A 1 681 ? 20.359 2.528 -52.419 1.00 65.94 681 GLY A CA 1
ATOM 4931 C C . GLY A 1 681 ? 21.348 2.449 -53.591 1.00 65.94 681 GLY A C 1
ATOM 4932 O O . GLY A 1 681 ? 21.598 1.352 -54.084 1.00 65.94 681 GLY A O 1
ATOM 4933 N N . THR A 1 682 ? 21.942 3.569 -54.013 1.00 64.88 682 THR A N 1
ATOM 4934 C CA . THR A 1 682 ? 22.924 3.638 -55.100 1.00 64.88 682 THR A CA 1
ATOM 4935 C C . THR A 1 682 ? 24.325 3.875 -54.539 1.00 64.88 682 THR A C 1
ATOM 4937 O O . THR A 1 682 ? 24.554 4.769 -53.722 1.00 64.88 682 THR A O 1
ATOM 4940 N N . LEU A 1 683 ? 25.278 3.050 -54.968 1.00 63.53 683 LEU A N 1
ATOM 4941 C CA . LEU A 1 683 ? 26.695 3.268 -54.698 1.00 63.53 683 LEU A CA 1
ATOM 4942 C C . LEU A 1 683 ? 27.171 4.400 -55.618 1.00 63.53 683 LEU A C 1
ATOM 4944 O O . LEU A 1 683 ? 26.977 4.319 -56.832 1.00 63.53 683 LEU A O 1
ATOM 4948 N N . LEU A 1 684 ? 27.750 5.462 -55.064 1.00 55.81 684 LEU A N 1
ATOM 4949 C CA . LEU A 1 684 ? 28.361 6.504 -55.885 1.00 55.81 684 LEU A CA 1
ATOM 4950 C C . LEU A 1 684 ? 29.588 5.891 -56.584 1.00 55.81 684 LEU A C 1
ATOM 4952 O O . LEU A 1 684 ? 30.468 5.327 -55.938 1.00 55.81 684 LEU A O 1
ATOM 4956 N N . LEU A 1 685 ? 29.596 5.924 -57.917 1.00 51.75 685 LEU A N 1
ATOM 4957 C CA . LEU A 1 685 ? 30.730 5.472 -58.723 1.00 51.75 685 LEU A CA 1
ATOM 4958 C C . LEU A 1 685 ? 31.747 6.605 -58.817 1.00 51.75 685 LEU A C 1
ATOM 4960 O O . LEU A 1 685 ? 31.365 7.773 -58.958 1.00 51.75 685 LEU A O 1
ATOM 4964 N N . SER A 1 686 ? 33.037 6.273 -58.797 1.00 51.81 686 SER A N 1
ATOM 4965 C CA . SER A 1 686 ? 34.064 7.274 -59.096 1.00 51.81 686 SER A CA 1
ATOM 4966 C C . SER A 1 686 ? 33.845 7.856 -60.506 1.00 51.81 686 SER A C 1
ATOM 4968 O O . SER A 1 686 ? 33.317 7.163 -61.380 1.00 51.81 686 SER A O 1
ATOM 4970 N N . PRO A 1 687 ? 34.280 9.094 -60.814 1.00 45.56 687 PRO A N 1
ATOM 4971 C CA . PRO A 1 687 ? 34.227 9.615 -62.184 1.00 45.56 687 PRO A CA 1
ATOM 4972 C C . PRO A 1 687 ? 34.925 8.697 -63.201 1.00 45.56 687 PRO A C 1
ATOM 4974 O O . PRO A 1 687 ? 34.510 8.615 -64.354 1.00 45.56 687 PRO A O 1
ATOM 4977 N N . GLN A 1 688 ? 35.963 7.977 -62.765 1.00 49.66 688 GLN A N 1
ATOM 4978 C CA . GLN A 1 688 ? 36.717 7.022 -63.578 1.00 49.66 688 GLN A CA 1
ATOM 4979 C C . GLN A 1 688 ? 35.933 5.725 -63.803 1.00 49.66 688 GLN A C 1
ATOM 4981 O O . GLN A 1 688 ? 35.958 5.185 -64.903 1.00 49.66 688 GLN A O 1
ATOM 4986 N N . GLU A 1 689 ? 35.193 5.249 -62.804 1.00 55.22 689 GLU A N 1
ATOM 4987 C CA . GLU A 1 689 ? 34.319 4.078 -62.901 1.00 55.22 689 GLU A CA 1
ATOM 4988 C C . GLU A 1 689 ? 33.036 4.378 -63.670 1.00 55.22 689 GLU A C 1
ATOM 4990 O O . GLU A 1 689 ? 32.602 3.556 -64.467 1.00 55.22 689 GLU A O 1
ATOM 4995 N N . ALA A 1 690 ? 32.452 5.563 -63.492 1.00 53.56 690 ALA A N 1
ATOM 4996 C CA . ALA A 1 690 ? 31.335 6.037 -64.296 1.00 53.56 690 ALA A CA 1
ATOM 4997 C C . ALA A 1 690 ? 31.759 6.164 -65.765 1.00 53.56 690 ALA A C 1
ATOM 4999 O O . ALA A 1 690 ? 31.048 5.698 -66.656 1.00 53.56 690 ALA A O 1
ATOM 5000 N N . ALA A 1 691 ? 32.953 6.709 -66.028 1.00 53.06 691 ALA A N 1
ATOM 5001 C CA . ALA A 1 691 ? 33.535 6.740 -67.366 1.00 53.06 691 ALA A CA 1
ATOM 5002 C C . ALA A 1 691 ? 33.823 5.327 -67.900 1.00 53.06 691 ALA A C 1
ATOM 5004 O O . ALA A 1 691 ? 33.491 5.045 -69.049 1.00 53.06 691 ALA A O 1
ATOM 5005 N N . ALA A 1 692 ? 34.370 4.416 -67.090 1.00 58.97 692 ALA A N 1
ATOM 5006 C CA . ALA A 1 692 ? 34.643 3.032 -67.482 1.00 58.97 692 ALA A CA 1
ATOM 5007 C C . ALA A 1 692 ? 33.361 2.231 -67.744 1.00 58.97 692 ALA A C 1
ATOM 5009 O O . ALA A 1 692 ? 33.309 1.479 -68.711 1.00 58.97 692 ALA A O 1
ATOM 5010 N N . LEU A 1 693 ? 32.308 2.428 -66.948 1.00 59.78 693 LEU A N 1
ATOM 5011 C CA . LEU A 1 693 ? 30.993 1.824 -67.147 1.00 59.78 693 LEU A CA 1
ATOM 5012 C C . LEU A 1 693 ? 30.332 2.376 -68.408 1.00 59.78 693 LEU A C 1
ATOM 5014 O O . LEU A 1 693 ? 29.822 1.600 -69.207 1.00 59.78 693 LEU A O 1
ATOM 5018 N N . THR A 1 694 ? 30.409 3.687 -68.636 1.00 57.06 694 THR A N 1
ATOM 5019 C CA . THR A 1 694 ? 29.921 4.320 -69.871 1.00 57.06 694 THR A CA 1
ATOM 5020 C C . THR A 1 694 ? 30.703 3.817 -71.087 1.00 57.06 694 THR A C 1
ATOM 5022 O O . THR A 1 694 ? 30.119 3.536 -72.130 1.00 57.06 694 THR A O 1
ATOM 5025 N N . THR A 1 695 ? 32.016 3.617 -70.947 1.00 64.12 695 THR A N 1
ATOM 5026 C CA . THR A 1 695 ? 32.887 3.070 -72.000 1.00 64.12 695 THR A CA 1
ATOM 5027 C C . THR A 1 695 ? 32.596 1.592 -72.251 1.00 64.12 695 THR A C 1
ATOM 5029 O O . THR A 1 695 ? 32.535 1.176 -73.401 1.00 64.12 695 THR A O 1
ATOM 5032 N N . ALA A 1 696 ? 32.355 0.795 -71.208 1.00 56.03 696 ALA A N 1
ATOM 5033 C CA . ALA A 1 696 ? 31.994 -0.616 -71.316 1.00 56.03 696 ALA A CA 1
ATOM 5034 C C . ALA A 1 696 ? 30.585 -0.802 -71.895 1.00 56.03 696 ALA A C 1
ATOM 5036 O O . ALA A 1 696 ? 30.389 -1.649 -72.759 1.00 56.03 696 ALA A O 1
ATOM 5037 N N . GLN A 1 697 ? 29.613 0.019 -71.491 1.00 59.78 697 GLN A N 1
ATOM 5038 C CA . GLN A 1 697 ? 28.285 0.072 -72.109 1.00 59.78 697 GLN A CA 1
ATOM 5039 C C . GLN A 1 697 ? 28.388 0.503 -73.575 1.00 59.78 697 GLN A C 1
ATOM 5041 O O . GLN A 1 697 ? 27.781 -0.128 -74.436 1.00 59.78 697 GLN A O 1
ATOM 5046 N N . GLY A 1 698 ? 29.223 1.501 -73.876 1.00 59.28 698 GLY A N 1
ATOM 5047 C CA . GLY A 1 698 ? 29.559 1.901 -75.239 1.00 59.28 698 GLY A CA 1
ATOM 5048 C C . GLY A 1 698 ? 30.175 0.758 -76.048 1.00 59.28 698 GLY A C 1
ATOM 5049 O O . GLY A 1 698 ? 29.741 0.511 -77.167 1.00 59.28 698 GLY A O 1
ATOM 5050 N N . ALA A 1 699 ? 31.110 0.002 -75.468 1.00 62.03 699 ALA A N 1
ATOM 5051 C CA . ALA A 1 699 ? 31.757 -1.149 -76.094 1.00 62.03 699 ALA A CA 1
ATOM 5052 C C . ALA A 1 699 ? 30.793 -2.325 -76.305 1.00 62.03 699 ALA A C 1
ATOM 5054 O O . ALA A 1 699 ? 30.850 -2.973 -77.343 1.00 62.03 699 ALA A O 1
ATOM 5055 N N . VAL A 1 700 ? 29.868 -2.580 -75.375 1.00 57.53 700 VAL A N 1
ATOM 5056 C CA . VAL A 1 700 ? 28.807 -3.591 -75.531 1.00 57.53 700 VAL A CA 1
ATOM 5057 C C . VAL A 1 700 ? 27.828 -3.185 -76.630 1.00 57.53 700 VAL A C 1
ATOM 5059 O O . VAL A 1 700 ? 27.417 -4.030 -77.422 1.00 57.53 700 VAL A O 1
ATOM 5062 N N . VAL A 1 701 ? 27.472 -1.901 -76.718 1.00 61.56 701 VAL A N 1
ATOM 5063 C CA . VAL A 1 701 ? 26.635 -1.374 -77.803 1.00 61.56 701 VAL A CA 1
ATOM 5064 C C . VAL A 1 701 ? 27.367 -1.471 -79.142 1.00 61.56 701 VAL A C 1
ATOM 5066 O O . VAL A 1 701 ? 26.773 -1.943 -80.105 1.00 61.56 701 VAL A O 1
ATOM 5069 N N . LEU A 1 702 ? 28.653 -1.119 -79.202 1.00 63.91 702 LEU A N 1
ATOM 5070 C CA . LEU A 1 702 ? 29.499 -1.279 -80.390 1.00 63.91 702 LEU A CA 1
ATOM 5071 C C . LEU A 1 702 ? 29.638 -2.747 -80.807 1.00 63.91 702 LEU A C 1
ATOM 5073 O O . LEU A 1 702 ? 29.433 -3.057 -81.976 1.00 63.91 702 LEU A O 1
ATOM 5077 N N . ALA A 1 703 ? 29.872 -3.660 -79.863 1.00 62.88 703 ALA A N 1
ATOM 5078 C CA . ALA A 1 703 ? 29.926 -5.096 -80.124 1.00 62.88 703 ALA A CA 1
ATOM 5079 C C . ALA A 1 703 ? 28.576 -5.629 -80.632 1.00 62.88 703 ALA A C 1
ATOM 5081 O O . ALA A 1 703 ? 28.535 -6.418 -81.574 1.00 62.88 703 ALA A O 1
ATOM 5082 N N . ARG A 1 704 ? 27.449 -5.145 -80.084 1.00 62.00 704 ARG A N 1
ATOM 5083 C CA . ARG A 1 704 ? 26.105 -5.432 -80.619 1.00 62.00 704 ARG A CA 1
ATOM 5084 C C . ARG A 1 704 ? 25.929 -4.895 -82.033 1.00 62.00 704 ARG A C 1
ATOM 5086 O O . ARG A 1 704 ? 25.353 -5.585 -82.870 1.00 62.00 704 ARG A O 1
ATOM 5093 N N . GLN A 1 705 ? 26.400 -3.683 -82.313 1.00 63.94 705 GLN A N 1
ATOM 5094 C CA . GLN A 1 705 ? 26.318 -3.074 -83.640 1.00 63.94 705 GLN A CA 1
ATOM 5095 C C . GLN A 1 705 ? 27.181 -3.829 -84.657 1.00 63.94 705 GLN A C 1
ATOM 5097 O O . GLN A 1 705 ? 26.724 -4.063 -85.773 1.00 63.94 705 GLN A O 1
ATOM 5102 N N . GLU A 1 706 ? 28.381 -4.272 -84.282 1.00 67.00 706 GLU A N 1
ATOM 5103 C CA . GLU A 1 706 ? 29.250 -5.107 -85.118 1.00 67.00 706 GLU A CA 1
ATOM 5104 C C . GLU A 1 706 ? 28.657 -6.490 -85.364 1.00 67.00 706 GLU A C 1
ATOM 5106 O O . GLU A 1 706 ? 28.613 -6.938 -86.508 1.00 67.00 706 GLU A O 1
ATOM 5111 N N . GLN A 1 707 ? 28.112 -7.136 -84.333 1.00 64.81 707 GLN A N 1
ATOM 5112 C CA . GLN A 1 707 ? 27.416 -8.410 -84.490 1.00 64.81 707 GLN A CA 1
ATOM 5113 C C . GLN A 1 707 ? 26.177 -8.255 -85.389 1.00 64.81 707 GLN A C 1
ATOM 5115 O O . GLN A 1 707 ? 25.938 -9.078 -86.268 1.00 64.81 707 GLN A O 1
ATOM 5120 N N . THR A 1 708 ? 25.436 -7.150 -85.262 1.00 62.81 708 THR A N 1
ATOM 5121 C CA . THR A 1 708 ? 24.288 -6.836 -86.132 1.00 62.81 708 THR A CA 1
ATOM 5122 C C . THR A 1 708 ? 24.727 -6.585 -87.580 1.00 62.81 708 THR A C 1
ATOM 5124 O O . THR A 1 708 ? 24.090 -7.080 -88.508 1.00 62.81 708 THR A O 1
ATOM 5127 N N . ARG A 1 709 ? 25.846 -5.881 -87.801 1.00 65.31 709 ARG A N 1
ATOM 5128 C CA . ARG A 1 709 ? 26.441 -5.673 -89.139 1.00 65.31 709 ARG A CA 1
ATOM 5129 C C . ARG A 1 709 ? 27.011 -6.957 -89.743 1.00 65.31 709 ARG A C 1
ATOM 5131 O O . ARG A 1 709 ? 26.985 -7.111 -90.956 1.00 65.31 709 ARG A O 1
ATOM 5138 N N . SER A 1 710 ? 27.493 -7.880 -88.914 1.00 62.34 710 SER A N 1
ATOM 5139 C CA . SER A 1 710 ? 27.990 -9.191 -89.344 1.00 62.34 710 SER A CA 1
ATOM 5140 C C . SER A 1 710 ? 26.862 -10.123 -89.801 1.00 62.34 710 SER A C 1
ATOM 5142 O O . SER A 1 710 ? 27.063 -10.926 -90.713 1.00 62.34 710 SER A O 1
ATOM 5144 N N . VAL A 1 711 ? 25.676 -10.012 -89.196 1.00 57.94 711 VAL A N 1
ATOM 5145 C CA . VAL A 1 711 ? 24.535 -10.900 -89.471 1.00 57.94 711 VAL A CA 1
ATOM 5146 C C . VAL A 1 711 ? 23.617 -10.347 -90.573 1.00 57.94 711 VAL A C 1
ATOM 5148 O O . VAL A 1 711 ? 23.037 -11.121 -91.337 1.00 57.94 711 VAL A O 1
ATOM 5151 N N . VAL A 1 712 ? 23.504 -9.022 -90.721 1.00 62.69 712 VAL A N 1
ATOM 5152 C CA . VAL A 1 712 ? 22.609 -8.382 -91.703 1.00 62.69 712 VAL A CA 1
ATOM 5153 C C . VAL A 1 712 ? 23.376 -7.996 -92.974 1.00 62.69 712 VAL A C 1
ATOM 5155 O O . VAL A 1 712 ? 24.130 -7.031 -92.991 1.00 62.69 712 VAL A O 1
ATOM 5158 N N . ARG A 1 713 ? 23.141 -8.722 -94.078 1.00 60.59 713 ARG A N 1
ATOM 5159 C CA . ARG A 1 713 ? 23.885 -8.585 -95.354 1.00 60.59 713 ARG A CA 1
ATOM 5160 C C . ARG A 1 713 ? 23.567 -7.332 -96.189 1.00 60.59 713 ARG A C 1
ATOM 5162 O O . ARG A 1 713 ? 24.199 -7.121 -97.218 1.00 60.59 713 ARG A O 1
ATOM 5169 N N . THR A 1 714 ? 22.601 -6.512 -95.779 1.00 64.19 714 THR A N 1
ATOM 5170 C CA . THR A 1 714 ? 22.170 -5.304 -96.509 1.00 64.19 714 THR A CA 1
ATOM 5171 C C . THR A 1 714 ? 22.351 -4.047 -95.667 1.00 64.19 714 THR A C 1
ATOM 5173 O O . THR A 1 714 ? 21.723 -3.887 -94.619 1.00 64.19 714 THR A O 1
ATOM 5176 N N . GLU A 1 715 ? 23.155 -3.116 -96.179 1.00 58.22 715 GLU A N 1
ATOM 5177 C CA . GLU A 1 715 ? 23.607 -1.893 -95.498 1.00 58.22 715 GLU A CA 1
ATOM 5178 C C . GLU A 1 715 ? 22.444 -0.981 -95.054 1.00 58.22 715 GLU A C 1
ATOM 5180 O O . GLU A 1 715 ? 22.421 -0.487 -93.926 1.00 58.22 715 GLU A O 1
ATOM 5185 N N . ASN A 1 716 ? 21.398 -0.869 -95.884 1.00 57.69 716 ASN A N 1
ATOM 5186 C CA . ASN A 1 716 ? 20.186 -0.097 -95.576 1.00 57.69 716 ASN A CA 1
ATOM 5187 C C . ASN A 1 716 ? 19.336 -0.684 -94.434 1.00 57.69 716 ASN A C 1
ATOM 5189 O O . ASN A 1 716 ? 18.568 0.046 -93.805 1.00 57.69 716 ASN A O 1
ATOM 5193 N N . VAL A 1 717 ? 19.443 -1.989 -94.165 1.00 57.00 717 VAL A N 1
ATOM 5194 C CA . VAL A 1 717 ? 18.684 -2.670 -93.101 1.00 57.00 717 VAL A CA 1
ATOM 5195 C C . VAL A 1 717 ? 19.474 -2.641 -91.792 1.00 57.00 717 VAL A C 1
ATOM 5197 O O . VAL A 1 717 ? 18.910 -2.325 -90.746 1.00 57.00 717 VAL A O 1
ATOM 5200 N N . ALA A 1 718 ? 20.793 -2.849 -91.857 1.00 57.78 718 ALA A N 1
ATOM 5201 C CA . ALA A 1 718 ? 21.682 -2.736 -90.702 1.00 57.78 718 ALA A CA 1
ATOM 5202 C C . ALA A 1 718 ? 21.629 -1.331 -90.073 1.00 57.78 718 ALA A C 1
ATOM 5204 O O . ALA A 1 718 ? 21.497 -1.206 -88.856 1.00 57.78 718 ALA A O 1
ATOM 5205 N N . GLY A 1 719 ? 21.640 -0.268 -90.889 1.00 57.19 719 GLY A N 1
ATOM 5206 C CA . GLY A 1 719 ? 21.529 1.111 -90.398 1.00 57.19 719 GLY A CA 1
ATOM 5207 C C . GLY A 1 719 ? 20.204 1.417 -89.684 1.00 57.19 719 GLY A C 1
ATOM 5208 O O . GLY A 1 719 ? 20.189 2.152 -88.699 1.00 57.19 719 GLY A O 1
ATOM 5209 N N . LYS A 1 720 ? 19.089 0.820 -90.126 1.00 55.97 720 LYS A N 1
ATOM 5210 C CA . LYS A 1 720 ? 17.762 1.031 -89.516 1.00 55.97 720 LYS A CA 1
ATOM 5211 C C . LYS A 1 720 ? 17.571 0.269 -88.200 1.00 55.97 720 LYS A C 1
ATOM 5213 O O . LYS A 1 720 ? 16.893 0.779 -87.311 1.00 55.97 720 LYS A O 1
ATOM 5218 N N . ILE A 1 721 ? 18.193 -0.904 -88.057 1.00 57.22 721 ILE A N 1
ATOM 5219 C CA . ILE A 1 721 ? 18.187 -1.695 -86.813 1.00 57.22 721 ILE A CA 1
ATOM 5220 C C . ILE A 1 721 ? 19.084 -1.038 -85.750 1.00 57.22 721 ILE A C 1
ATOM 5222 O O . ILE A 1 721 ? 18.681 -0.906 -84.599 1.00 57.22 721 ILE A O 1
ATOM 5226 N N . ILE A 1 722 ? 20.266 -0.544 -86.140 1.00 58.44 722 ILE A N 1
ATOM 5227 C CA . ILE A 1 722 ? 21.217 0.132 -85.236 1.00 58.44 722 ILE A CA 1
ATOM 5228 C C . ILE A 1 722 ? 20.649 1.437 -84.660 1.00 58.44 722 ILE A C 1
ATOM 5230 O O . ILE A 1 722 ? 20.890 1.750 -83.496 1.00 58.44 722 ILE A O 1
ATOM 5234 N N . ASN A 1 723 ? 19.867 2.172 -85.453 1.00 57.84 723 ASN A N 1
ATOM 5235 C CA . ASN A 1 723 ? 19.262 3.442 -85.047 1.00 57.84 723 ASN A CA 1
ATOM 5236 C C . ASN A 1 723 ? 17.908 3.276 -84.325 1.00 57.84 723 ASN A C 1
ATOM 5238 O O . ASN A 1 723 ? 17.211 4.266 -84.116 1.00 57.84 723 ASN A O 1
ATOM 5242 N N . GLY A 1 724 ? 17.513 2.045 -83.966 1.00 49.66 724 GLY A N 1
ATOM 5243 C CA . GLY A 1 724 ? 16.298 1.776 -83.186 1.00 49.66 724 GLY A CA 1
ATOM 5244 C C . GLY A 1 724 ? 14.978 2.036 -83.924 1.00 49.66 724 GLY A C 1
ATOM 5245 O O . GLY A 1 724 ? 13.942 2.176 -83.283 1.00 49.66 724 GLY A O 1
ATOM 5246 N N . VAL A 1 725 ? 14.994 2.106 -85.260 1.00 52.91 725 VAL A N 1
ATOM 5247 C CA . VAL A 1 725 ? 13.805 2.419 -86.083 1.00 52.91 725 VAL A CA 1
ATOM 5248 C C . VAL A 1 725 ? 12.963 1.168 -86.380 1.00 52.91 725 VAL A C 1
ATOM 5250 O O . VAL A 1 725 ? 11.814 1.276 -86.800 1.00 52.91 725 VAL A O 1
ATOM 5253 N N . VAL A 1 726 ? 13.501 -0.031 -86.138 1.00 47.53 726 VAL A N 1
ATOM 5254 C CA . VAL A 1 726 ? 12.786 -1.305 -86.303 1.00 47.53 726 VAL A CA 1
ATOM 5255 C C . VAL A 1 726 ? 12.781 -2.042 -84.967 1.00 47.53 726 VAL A C 1
ATOM 5257 O O . VAL A 1 726 ? 13.825 -2.498 -84.509 1.00 47.53 726 VAL A O 1
ATOM 5260 N N . ALA A 1 727 ? 11.607 -2.149 -84.343 1.00 40.22 727 ALA A N 1
ATOM 5261 C CA . ALA A 1 727 ? 11.389 -3.048 -83.218 1.00 40.22 727 ALA A CA 1
ATOM 5262 C C . ALA A 1 727 ? 11.255 -4.487 -83.739 1.00 40.22 727 ALA A C 1
ATOM 5264 O O . ALA A 1 727 ? 10.564 -4.735 -84.728 1.00 40.22 727 ALA A O 1
ATOM 5265 N N . GLU A 1 728 ? 11.933 -5.420 -83.077 1.00 42.16 728 GLU A N 1
ATOM 5266 C CA . GLU A 1 728 ? 11.863 -6.853 -83.350 1.00 42.16 728 GLU A CA 1
ATOM 5267 C C . GLU A 1 728 ? 10.420 -7.344 -83.146 1.00 42.16 728 GLU A C 1
ATOM 5269 O O . GLU A 1 728 ? 9.928 -7.452 -82.024 1.00 42.16 728 GLU A O 1
ATOM 5274 N N . VAL A 1 729 ? 9.711 -7.605 -84.243 1.00 38.59 729 VAL A N 1
ATOM 5275 C CA . VAL A 1 729 ? 8.467 -8.376 -84.221 1.00 38.59 729 VAL A CA 1
ATOM 5276 C C . VAL A 1 729 ? 8.837 -9.853 -84.331 1.00 38.59 729 VAL A C 1
ATOM 5278 O O . VAL A 1 729 ? 9.580 -10.241 -85.232 1.00 38.59 729 VAL A O 1
ATOM 5281 N N . GLY A 1 730 ? 8.355 -10.663 -83.383 1.00 37.41 730 GLY A N 1
ATOM 5282 C CA . GLY A 1 730 ? 8.555 -12.117 -83.349 1.00 37.41 730 GLY A CA 1
ATOM 5283 C C . GLY A 1 730 ? 8.089 -12.830 -84.632 1.00 37.41 730 GLY A C 1
ATOM 5284 O O . GLY A 1 730 ? 7.531 -12.200 -85.531 1.00 37.41 730 GLY A O 1
ATOM 5285 N N . PRO A 1 731 ? 8.306 -14.152 -84.755 1.00 39.34 731 PRO A N 1
ATOM 5286 C CA . PRO A 1 731 ? 8.294 -14.848 -86.039 1.00 39.34 731 PRO A CA 1
ATOM 5287 C C . PRO A 1 731 ? 6.894 -14.868 -86.673 1.00 39.34 731 PRO A C 1
ATOM 5289 O O . PRO A 1 731 ? 6.051 -15.702 -86.348 1.00 39.34 731 PRO A O 1
ATOM 5292 N N . GLY A 1 732 ? 6.660 -13.942 -87.604 1.00 29.08 732 GLY A N 1
ATOM 5293 C CA . GLY A 1 732 ? 5.476 -13.857 -88.454 1.00 29.08 732 GLY A CA 1
ATOM 5294 C C . GLY A 1 732 ? 5.818 -14.217 -89.900 1.00 29.08 732 GLY A C 1
ATOM 5295 O O . GLY A 1 732 ? 6.854 -13.812 -90.425 1.00 29.08 732 GLY A O 1
ATOM 5296 N N . ARG A 1 733 ? 4.953 -15.012 -90.537 1.00 34.06 733 ARG A N 1
ATOM 5297 C CA . ARG A 1 733 ? 5.088 -15.476 -91.929 1.00 34.06 733 ARG A CA 1
ATOM 5298 C C . ARG A 1 733 ? 5.121 -14.296 -92.922 1.00 34.06 733 ARG A C 1
ATOM 5300 O O . ARG A 1 733 ? 4.433 -13.305 -92.677 1.00 34.06 733 ARG A O 1
ATOM 5307 N N . PRO A 1 734 ? 5.845 -14.396 -94.055 1.00 31.48 734 PRO A N 1
ATOM 5308 C CA . PRO A 1 734 ? 5.944 -13.299 -95.009 1.00 31.48 734 PRO A CA 1
ATOM 5309 C C . PRO A 1 734 ? 4.646 -13.147 -95.807 1.00 31.48 734 PRO A C 1
ATOM 5311 O O . PRO A 1 734 ? 4.141 -14.111 -96.379 1.00 31.48 734 PRO A O 1
ATOM 5314 N N . ALA A 1 735 ? 4.140 -11.918 -95.868 1.00 29.56 735 ALA A N 1
ATOM 5315 C CA . ALA A 1 735 ? 3.049 -11.503 -96.737 1.00 29.56 735 ALA A CA 1
ATOM 5316 C C . ALA A 1 735 ? 3.591 -10.478 -97.736 1.00 29.56 735 ALA A C 1
ATOM 5318 O O . ALA A 1 735 ? 3.959 -9.379 -97.329 1.00 29.56 735 ALA A O 1
ATOM 5319 N N . THR A 1 736 ? 3.685 -10.853 -99.015 1.00 32.44 736 THR A N 1
ATOM 5320 C CA . THR A 1 736 ? 3.100 -10.149 -100.179 1.00 32.44 736 THR A CA 1
ATOM 5321 C C . THR A 1 736 ? 3.722 -10.654 -101.485 1.00 32.44 736 THR A C 1
ATOM 5323 O O . THR A 1 736 ? 4.856 -10.340 -101.832 1.00 32.44 736 THR A O 1
ATOM 5326 N N . GLU A 1 737 ? 2.931 -11.456 -102.197 1.00 32.56 737 GLU A N 1
ATOM 5327 C CA . GLU A 1 737 ? 2.977 -11.627 -103.649 1.00 32.56 737 GLU A CA 1
ATOM 5328 C C . GLU A 1 737 ? 2.128 -10.540 -104.336 1.00 32.56 737 GLU A C 1
ATOM 5330 O O . GLU A 1 737 ? 1.167 -10.035 -103.752 1.00 32.56 737 GLU A O 1
ATOM 5335 N N . GLY A 1 738 ? 2.469 -10.261 -105.599 1.00 28.73 738 GLY A N 1
ATOM 5336 C CA . GLY A 1 738 ? 1.709 -9.499 -106.601 1.00 28.73 738 GLY A CA 1
ATOM 5337 C C . GLY A 1 738 ? 2.672 -8.642 -107.435 1.00 28.73 738 GLY A C 1
ATOM 5338 O O . GLY A 1 738 ? 3.409 -7.852 -106.863 1.00 28.73 738 GLY A O 1
ATOM 5339 N N . GLU A 1 739 ? 2.791 -8.719 -108.762 1.00 28.41 739 GLU A N 1
ATOM 5340 C CA . GLU A 1 739 ? 1.942 -9.279 -109.819 1.00 28.41 739 GLU A CA 1
ATOM 5341 C C . GLU A 1 739 ? 2.775 -9.306 -111.133 1.00 28.41 739 GLU A C 1
ATOM 5343 O O . GLU A 1 739 ? 3.519 -8.359 -111.387 1.00 28.41 739 GLU A O 1
ATOM 5348 N N . GLY A 1 740 ? 2.639 -10.342 -111.982 1.00 31.58 740 GLY A N 1
ATOM 5349 C CA . GLY A 1 740 ? 3.059 -10.309 -113.404 1.00 31.58 740 GLY A CA 1
ATOM 5350 C C . GLY A 1 740 ? 3.951 -11.466 -113.903 1.00 31.58 740 GLY A C 1
ATOM 5351 O O . GLY A 1 740 ? 5.171 -11.398 -113.798 1.00 31.58 740 GLY A O 1
ATOM 5352 N N . GLY A 1 741 ? 3.350 -12.512 -114.498 1.00 30.50 741 GLY A N 1
ATOM 5353 C CA . GLY A 1 741 ? 4.040 -13.602 -115.236 1.00 30.50 741 GLY A CA 1
ATOM 5354 C C . GLY A 1 741 ? 4.591 -13.177 -116.621 1.00 30.50 741 GLY A C 1
ATOM 5355 O O . GLY A 1 741 ? 4.466 -11.994 -116.935 1.00 30.50 741 GLY A O 1
ATOM 5356 N N . PRO A 1 742 ? 5.135 -14.074 -117.497 1.00 39.56 742 PRO A N 1
ATOM 5357 C CA . PRO A 1 742 ? 4.734 -15.484 -117.666 1.00 39.56 742 PRO A CA 1
ATOM 5358 C C . PRO A 1 742 ? 5.833 -16.553 -117.993 1.00 39.56 742 PRO A C 1
ATOM 5360 O O . PRO A 1 742 ? 6.906 -16.275 -118.518 1.00 39.56 742 PRO A O 1
ATOM 5363 N N . THR A 1 743 ? 5.417 -17.821 -117.813 1.00 32.28 743 THR A N 1
ATOM 5364 C CA . THR A 1 743 ? 5.723 -19.075 -118.570 1.00 32.28 743 THR A CA 1
ATOM 5365 C C . THR A 1 743 ? 6.989 -19.951 -118.348 1.00 32.28 743 THR A C 1
ATOM 5367 O O . THR A 1 743 ? 8.119 -19.561 -118.610 1.00 32.28 743 THR A O 1
ATOM 5370 N N . LYS A 1 744 ? 6.676 -21.209 -117.950 1.00 35.06 744 LYS A N 1
ATOM 5371 C CA . LYS A 1 744 ? 7.369 -22.539 -117.908 1.00 35.06 744 LYS A CA 1
ATOM 5372 C C . LYS A 1 744 ? 7.888 -23.017 -119.300 1.00 35.06 744 LYS A C 1
ATOM 5374 O O . LYS A 1 744 ? 7.501 -22.353 -120.260 1.00 35.06 744 LYS A O 1
ATOM 5379 N N . PRO A 1 745 ? 8.575 -24.187 -119.505 1.00 43.94 745 PRO A N 1
ATOM 5380 C CA . PRO A 1 745 ? 8.714 -25.425 -118.682 1.00 43.94 745 PRO A CA 1
ATOM 5381 C C . PRO A 1 745 ? 10.180 -25.997 -118.658 1.00 43.94 745 PRO A C 1
ATOM 5383 O O . PRO A 1 745 ? 11.076 -25.341 -119.164 1.00 43.94 745 PRO A O 1
ATOM 5386 N N . ALA A 1 746 ? 10.572 -27.151 -118.090 1.00 34.19 746 ALA A N 1
ATOM 5387 C CA . ALA A 1 746 ? 9.941 -28.470 -118.076 1.00 34.19 746 ALA A CA 1
ATOM 5388 C C . ALA A 1 746 ? 10.593 -29.460 -117.076 1.00 34.19 746 ALA A C 1
ATOM 5390 O O . ALA A 1 746 ? 11.796 -29.391 -116.844 1.00 34.19 746 ALA A O 1
ATOM 5391 N N . THR A 1 747 ? 9.781 -30.432 -116.622 1.00 33.84 747 THR A N 1
ATOM 5392 C CA . THR A 1 747 ? 10.128 -31.752 -116.027 1.00 33.84 747 THR A CA 1
ATOM 5393 C C . THR A 1 747 ? 10.776 -31.733 -114.626 1.00 33.84 747 THR A C 1
ATOM 5395 O O . THR A 1 747 ? 11.684 -30.955 -114.389 1.00 33.84 747 THR A O 1
ATOM 5398 N N . CYS A 1 748 ? 10.375 -32.504 -113.611 1.00 34.09 748 CYS A N 1
ATOM 5399 C CA . CYS A 1 748 ? 9.540 -33.703 -113.513 1.00 34.09 748 CYS A CA 1
ATOM 5400 C C . CYS A 1 748 ? 8.638 -33.649 -112.271 1.00 34.09 748 CYS A C 1
ATOM 5402 O O . CYS A 1 748 ? 8.979 -33.025 -111.265 1.00 34.09 748 CYS A O 1
ATOM 5404 N N . ASP A 1 749 ? 7.517 -34.354 -112.380 1.00 33.88 749 ASP A N 1
ATOM 5405 C CA . ASP A 1 749 ? 6.593 -34.670 -111.303 1.00 33.88 749 ASP A CA 1
ATOM 5406 C C . ASP A 1 749 ? 7.237 -35.576 -110.248 1.00 33.88 749 ASP A C 1
ATOM 5408 O O . ASP A 1 749 ? 8.089 -36.420 -110.541 1.00 33.88 749 ASP A O 1
ATOM 5412 N N . ALA A 1 750 ? 6.806 -35.364 -109.010 1.00 41.06 750 ALA A N 1
ATOM 5413 C CA . ALA A 1 750 ? 7.025 -36.267 -107.900 1.00 41.06 750 ALA A CA 1
ATOM 5414 C C . ALA A 1 750 ? 6.166 -37.522 -108.087 1.00 41.06 750 ALA A C 1
ATOM 5416 O O . ALA A 1 750 ? 4.997 -37.412 -108.453 1.00 41.06 750 ALA A O 1
ATOM 5417 N N . GLU A 1 751 ? 6.716 -38.688 -107.753 1.00 33.97 751 GLU A N 1
ATOM 5418 C CA . GLU A 1 751 ? 5.886 -39.819 -107.357 1.00 33.97 751 GLU A CA 1
ATOM 5419 C C . GLU A 1 751 ? 6.050 -40.101 -105.868 1.00 33.97 751 GLU A C 1
ATOM 5421 O O . GLU A 1 751 ? 7.149 -40.164 -105.310 1.00 33.97 751 GLU A O 1
ATOM 5426 N N . ASP A 1 752 ? 4.879 -40.232 -105.256 1.00 43.59 752 ASP A N 1
ATOM 5427 C CA . ASP A 1 752 ? 4.614 -40.653 -103.900 1.00 43.59 752 ASP A CA 1
ATOM 5428 C C . ASP A 1 752 ? 5.235 -42.019 -103.618 1.00 43.59 752 ASP A C 1
ATOM 5430 O O . ASP A 1 752 ? 4.766 -43.048 -104.096 1.00 43.59 752 ASP A O 1
ATOM 5434 N N . SER A 1 753 ? 6.275 -42.042 -102.794 1.00 43.00 753 SER A N 1
ATOM 5435 C CA . SER A 1 753 ? 6.421 -42.956 -101.653 1.00 43.00 753 SER A CA 1
ATOM 5436 C C . SER A 1 753 ? 7.861 -42.910 -101.148 1.00 43.00 753 SER A C 1
ATOM 5438 O O . SER A 1 753 ? 8.793 -43.270 -101.850 1.00 43.00 753 SER A O 1
ATOM 5440 N N . GLY A 1 754 ? 8.002 -42.427 -99.910 1.00 44.31 754 GLY A N 1
ATOM 5441 C CA . GLY A 1 754 ? 9.122 -42.596 -98.976 1.00 44.31 754 GLY A CA 1
ATOM 5442 C C . GLY A 1 754 ? 10.547 -42.735 -99.518 1.00 44.31 754 GLY A C 1
ATOM 5443 O O . GLY A 1 754 ? 10.896 -43.753 -100.100 1.00 44.31 754 GLY A O 1
ATOM 5444 N N . LEU A 1 755 ? 11.436 -41.815 -99.131 1.00 33.81 755 LEU A N 1
ATOM 5445 C CA . LEU A 1 755 ? 12.877 -42.058 -99.227 1.00 33.81 755 LEU A CA 1
ATOM 5446 C C . LEU A 1 755 ? 13.621 -41.646 -97.954 1.00 33.81 755 LEU A C 1
ATOM 5448 O O . LEU A 1 755 ? 13.712 -40.476 -97.585 1.00 33.81 755 LEU A O 1
ATOM 5452 N N . SER A 1 756 ? 14.149 -42.681 -97.301 1.00 35.91 756 SER A N 1
ATOM 5453 C CA . SER A 1 756 ? 15.284 -42.655 -96.388 1.00 35.91 756 SER A CA 1
ATOM 5454 C C . SER A 1 756 ? 16.614 -42.459 -97.140 1.00 35.91 756 SER A C 1
ATOM 5456 O O . SER A 1 756 ? 16.681 -42.540 -98.361 1.00 35.91 756 SER A O 1
ATOM 5458 N N . CYS A 1 757 ? 17.660 -42.224 -96.349 1.00 31.06 757 CYS A N 1
ATOM 5459 C CA . CYS A 1 757 ? 18.880 -41.447 -96.583 1.00 31.06 757 CYS A CA 1
ATOM 5460 C C . CYS A 1 757 ? 20.007 -41.956 -97.520 1.00 31.06 757 CYS A C 1
ATOM 5462 O O . CYS A 1 757 ? 20.236 -43.156 -97.636 1.00 31.06 757 CYS A O 1
ATOM 5464 N N . ALA A 1 758 ? 20.844 -40.959 -97.883 1.00 32.81 758 ALA A N 1
ATOM 5465 C CA . ALA A 1 758 ? 22.331 -40.898 -97.849 1.00 32.81 758 ALA A CA 1
ATOM 5466 C C . ALA A 1 758 ? 23.162 -41.481 -99.021 1.00 32.81 758 ALA A C 1
ATOM 5468 O O . ALA A 1 758 ? 22.712 -42.440 -99.647 1.00 32.81 758 ALA A O 1
ATOM 5469 N N . PRO A 1 759 ? 24.380 -40.949 -99.322 1.00 42.31 759 PRO A N 1
ATOM 5470 C CA . PRO A 1 759 ? 25.308 -40.147 -98.491 1.00 42.31 759 PRO A CA 1
ATOM 5471 C C . PRO A 1 759 ? 25.564 -38.689 -98.910 1.00 42.31 759 PRO A C 1
ATOM 5473 O O . PRO A 1 759 ? 25.222 -38.308 -100.051 1.00 42.31 759 PRO A O 1
#

Foldseek 3Di:
DEEQEAADPDEAEAQEEAEYAYQEYHQAHQDHDHNYED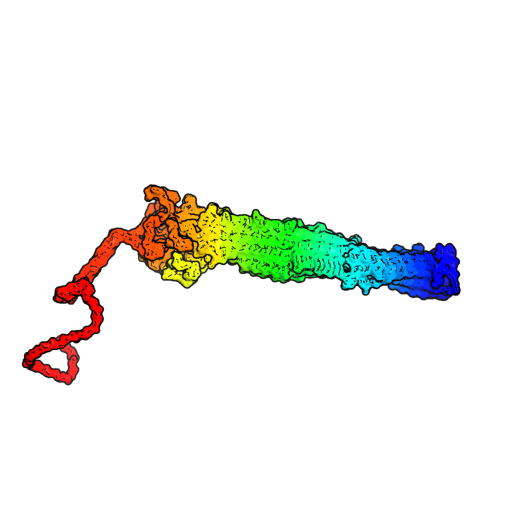ADNYQEEEEHHYVAEHEYAYEANYEYEYYYQEYHYPYEYEYNYEYEYEHQYYYQQDQDHHHNYEYEYENHLEHAHHYAAEYHYAYENYEEYAYHHQEYEYEHHYEYQEAHYAYQEYYYDYAYHYQEEYEAAYLYYHAADQRHAHNYAYEYEDPDDQEREYEHEHAEEYHYEYEHYEYEYHYAEEYHYEYAYYEYENEEYNYAYEYAHAAEYHYDYEYEHEHYEEHHQEYYAADQCHHHNYEHEYAHQEEHEHHYLEEYHYEPAHHPYEYEYHYNEEYEYEYQEYEHAHYEYLEEYEYAYLEAYYDHEAEHNEEYEEEHDAAEHYAADQDHADNYAYAYAYQEYEHHHEAEHHYAYYHYCEYEYEYCFAYEHNAAYEHEHEEYEYEFAHFWFFDALVRLPVQADPLFPPDSPAQAAQQVPLHDGFGETAARAGYPDYEYHYDANHEYEYYHANQHEHGAAPAYAHNYAYEYYRHNDPPAADDADNGGGWYEYAHAYAAEYEHEDQAHDTLAYTYEYLEYAYDDPRHEAEHAPFDHCPSARPRRHDASAEYGYDQAHPPRHGDDHRYQFDADPVRDDPVRTHHEYAAHTPVDALGGGEYEYADPPVDDDDPPHDHGHDYPCPPRAEDEDQAPPNTSRYYFYHYNNHRRHDPVRVVVVVVVVVVVLVVVLVVLPVVDPDPVVSVCVSVVVDDDDPDDDDDDDDDDDDDDDDDDDDDDDDDDDDD

=== Feature glossary ===
The record interleaves many kinds of information about one protein. Here is each kind framed as the question it answers.

Q: What does the local fold look like, residue by residue?
A: A 3Di character summarizes, for each residue, the relative orientation of the Cα frame of its nearest spatial neighbor. Because it encodes fold topology rather than chemistry, 3Di alignments detect remote structural similarity that sequence alignment misses.

Q: Which residues are in helices, strands, or loops?
A: Secondary structure is the local, repeating backbone conformation. DSSP classifies it into eight states by reading the hydrogen-bond network: three helix types (H, G, I), two β types (E, B), two non-regular types (T, S), and unstructured coil (-).

Q: How big and how compact is the whole molecule?
A: Three whole-structure scalars: the radius of gyration (RMS distance of Cα from centroid, in Å), the count of Cα–Cα contacts (pairs closer than 8 Å and separated by more than four residues in sequence — i.e. tertiary, not local, contacts), and the bounding-box dimensions. Together they distinguish compact globular folds from extended fibres or disordered chains.

Q: How confident is the AlphaFold model at each residue?
A: For AlphaFold models, the B-factor field carries pLDDT — the model's own estimate of local accuracy on a 0–100 scale. Regions with pLDDT<50 should be treated as essentially unmodeled; they often correspond to intrinsically disordered segments.

Q: What family and function is it annotated with?
A: Functional annotations link the protein to curated databases. InterPro entries identify conserved domains and families by matching the sequence against member-database signatures (Pfam, PROSITE, CDD, …). Gene Ontology (GO) terms describe molecular function, biological process, and cellular component in a controlled vocabulary. CATH places the structure in a hierarchical fold classification (Class/Architecture/Topology/Homologous-superfamily). The organism is the source species.

Q: What known structures does this most resemble?
A: Nearest PDB neighbors are the top structural matches found by Foldseek when searching this structure against the entire Protein Data Bank. Each hit reports a TM-score (0 to 1; >0.5 almost always implies the same fold) and an E-value. These are *structural* homologs — they may share no detectable sequence similarity.

Q: Which residues are buried vs exposed?
A: Solvent-accessible surface area (SASA) is the area in Å² traced out by the centre of a 1.4 Å probe sphere (a water molecule) rolled over the protein's van der Waals surface (Shrake–Rupley / Lee–Richards construction). Buried residues have near-zero SASA; fully exposed residues can exceed 200 Å². The total SASA scales roughly with the number of surface residues.

Q: What are the backbone torsion angles?
A: φ (phi) and ψ (psi) are the two rotatable backbone dihedrals per residue: φ is the C(i-1)–N–Cα–C torsion, ψ is the N–Cα–C–N(i+1) torsion, both in degrees on (−180°, 180°]. α-helical residues cluster near (−60°, −45°); β-strand residues near (−120°, +130°). A Ramachandran plot is simply a scatter of (φ, ψ) for every residue.

Q: Are the domains correctly placed relative to each other?
A: Predicted aligned error is AlphaFold's pairwise confidence. Unlike pLDDT (per-residue), PAE is per-residue-pair and captures whether two parts of the structure are correctly placed relative to each other. Units are ångströms of expected positional error.

Q: What if only a Cα trace is available?
A: P-SEA three-state annotation labels each residue as helix, strand, or coil based purely on the geometry of the Cα trace. It serves as a fallback when the full backbone (and thus DSSP) is unavailable.

Q: What is the amino-acid chain?
A: This is the polypeptide sequence — one letter per residue, N-terminus first. Length ranges from a few dozen residues for small domains to over a thousand for large multi-domain proteins.

Q: What do the rendered images show?
A: The six renders are orthographic views along the three Cartesian axes in both directions. Representation (cartoon, sticks, or surface) and color scheme (sequence-rainbow or by-chain) vary across proteins so the training set covers all the common visualization conventions.

Q: What do the diagnostic plots show?
A: Plot images: a contact map (which residues are close in 3D, as an N×N binary image), a Ramachandran scatter (backbone torsion angles, revealing secondary-structure composition at a glance), and — for AlphaFold structures — a PAE heatmap (pairwise prediction confidence).

Q: How mobile is each atom in the crystal?
A: B-factor (Debye–Waller factor) reflects atomic displacement in the crystal lattice. It is an experimental observable (units Å²), not a prediction; low values mean the atom is pinned down, high values mean it moves or is heterogeneous across the crystal.

Q: Where is each backbone atom in 3D?
A: The mmCIF table is the protein's shape written out atom by atom. For each backbone N, Cα, C, and carbonyl O, it records an (x, y, z) coordinate triple in Å plus the residue type, chain letter, and residue number.